Protein AF-0000000086881792 (afdb_homodimer)

Radius of gyration: 45.29 Å; Cα contacts (8 Å, |Δi|>4): 1670; chains: 2; bounding box: 76×144×84 Å

InterPro domains:
  IPR001932 PPM-type phosphatase-like domain [PF07228] (277-464)
  IPR001932 PPM-type phosphatase-like domain [SM00331] (250-465)
  IPR029016 GAF-like domain superfamily [G3DSA:3.30.450.40] (62-220)
  IPR036457 PPM-type phosphatase-like domain superfamily [G3DSA:3.60.40.10] (222-465)
  IPR052016 Bacterial Sigma Factor Regulator [PTHR43156] (62-464)

Nearest PDB structures (foldseek):
  3f79-assembly2_C  TM=8.099E-01  e=3.077E-14  Pseudomonas aeruginosa
  3pu9-assembly1_B  TM=8.564E-01  e=1.547E-12  Sphaerobacter thermophilus DSM 20745
  5ucg-assembly1_B  TM=5.674E-01  e=1.328E-13  Bacillus subtilis subsp. subtilis str. 168
  5ucg-assembly1_A  TM=5.560E-01  e=3.759E-12  Bacillus subtilis subsp. subtilis str. 168
  5ucg-assembly2_E-2  TM=5.304E-01  e=4.633E-12  Bacillus subtilis subsp. subtilis str. 168

Sequence (932 aa):
MINIIDIYLKLNNILNIFKDDIKNISNEEISNRINTLIDNYIVEMNNYKSQIEETTMILQAQFEEISRTYEELTTILDISKLIFSVKDPRLTIDKIVNRLKDIVDFENVVIGEFNNSTLDLSFKPLFLELTTTGFETIPNLINYFYKEKNFKTILSETDPLNKSEKSILLIPIKSDVKIWGFVLLYGKKDNSFFLASDKKIMESVTEQLSFGFDTMDYLNDRIKQEKISNQLKFAKQIQESLLPHEIPKLKKIESSAFYRSAFDVGGDYYDLIKLDEDRLFGILADVSGKGVPAALIMSSVKAVLKSRIEKSESIEELAIYLNHYLSQNIPDDTFVTAIFILLNSKEKSVKIINAGHNNTPIFIDGEYKISKASGLPLGIIEENPLIVENYNYKDSFLFVTYTDGITEARNGAGDEFEYERLEKLIKQKTQENMDVIVKSIIEAVDDFVKEAPQHDDTTLLAIKSYMINIIDIYLKLNNILNIFKDDIKNISNEEISNRINTLIDNYIVEMNNYKSQIEETTMILQAQFEEISRTYEELTTILDISKLIFSVKDPRLTIDKIVNRLKDIVDFENVVIGEFNNSTLDLSFKPLFLELTTTGFETIPNLINYFYKEKNFKTILSETDPLNKSEKSILLIPIKSDVKIWGFVLLYGKKDNSFFLASDKKIMESVTEQLSFGFDTMDYLNDRIKQEKISNQLKFAKQIQESLLPHEIPKLKKIESSAFYRSAFDVGGDYYDLIKLDEDRLFGILADVSGKGVPAALIMSSVKAVLKSRIEKSESIEELAIYLNHYLSQNIPDDTFVTAIFILLNSKEKSVKIINAGHNNTPIFIDGEYKISKASGLPLGIIEENPLIVENYNYKDSFLFVTYTDGITEARNGAGDEFEYERLEKLIKQKTQENMDVIVKSIIEAVDDFVKEAPQHDDTTLLAIKSY

Secondary structure (DSSP, 8-state):
---HHHHHHHHHHHH----S-GGG--HHHHHHHHHHHHHHHHHHHHHHHHHHHHHHHHHHHHHHHHHHHHHHHHHHHHHHHHHHHSS-GGGGHHHHHHHHTTTS--SEEEEEEE-SSSSSS-EEEEEEE-SSS-TTHHHHHHHHHHHTS----EEESSBTTTTB-S-EEEEEEE-SS-EEEEEEEE--TTS----HHHHHHHHHHHHHHHHHHHHHHHHHHHHHHHHHHHHHHHHHHHHHHHS-SS---BTTEEEEEEEE-SSSS-SEEEEEEE-SSSEEEEEEEEESS-HHHHHHHHHHHHHHHHHHHTT-S-HHHHHHHHHHHHHHHS-TT--EEEEEEEEETTTTEEEEEEEBPPPEEEEETTEEEEE---SPPBTSSSS---PEEEEE-SS-EEEEEE-HHHHT-B-TTS-B-HHHHHHHHHHHTTTS-HHHHHHHHHHHHHHHHTTSPP-S-EEEEEEEE-/---HHHHHHHHHHHH----S-GGG--HHHHHHHHHHHHHHHHHHHHHHHHHHHHHHHHHHHHHHHHHHHHHHHHHHHHHHHHHHHSS-GGGGHHHHHHHHTTTS--SEEEEEEE-SSSSSS-EEEEEEE-SSS-TTHHHHHHHHHHHTS----EEESSBTTTTB-S-EEEEEEE-SS-EEEEEEEE--TTS----HHHHHHHHHHHHHHHHHHHHHHHHHHHHHHHHHHHHHHHHHHHHHHHS-SS---BTTEEEEEEEE-SSSS-SEEEEEEE-SSSEEEEEEEEESS-HHHHHHHHHHHHHHHHHHHTT-S-HHHHHHHHHHHHHHHS-TT--EEEEEEEEETTTTEEEEEEEBPPPEEEEETTEEEEE---SPPBTS-SS---PEEEEE-SS-EEEEEE-HHHHT-B-TTS-B-HHHHHHHHHHHTTTS-HHHHHHHHHHHHHHHHTTSPP-S-EEEEEEEE-

Organism: NCBI:txid2108365

Solvent-accessible surface area (backbone atoms only — not comparable to full-atom values): 48988 Å² total; per-residue (Å²): 128,68,54,71,62,58,59,35,50,60,52,35,66,74,69,58,77,75,86,73,82,68,92,85,58,53,71,54,55,50,44,51,48,40,51,51,46,50,52,48,48,52,50,49,50,50,48,51,54,49,49,42,52,49,52,51,49,52,52,50,52,52,41,50,52,51,51,49,53,39,52,48,49,50,46,52,51,49,42,50,48,55,32,68,70,41,74,54,35,81,77,42,46,68,59,44,52,58,53,43,54,76,74,45,72,55,48,20,42,40,32,32,32,46,52,90,61,86,69,82,83,54,51,47,77,73,45,81,46,63,74,86,55,64,74,77,62,47,58,61,52,48,49,52,45,56,68,66,69,60,64,58,69,42,77,35,61,43,30,76,88,73,74,37,80,41,10,32,40,37,37,45,19,44,47,98,83,51,73,48,29,37,38,36,38,46,26,27,72,85,70,48,61,80,46,72,68,54,49,54,53,49,50,53,50,28,43,47,49,22,50,28,50,51,44,33,54,32,53,56,47,46,56,54,42,51,53,49,50,51,36,37,55,51,25,24,52,42,53,57,45,64,34,69,87,62,78,65,78,45,87,54,40,47,65,35,73,48,79,48,54,46,45,66,35,34,15,67,43,56,45,58,44,72,75,52,91,46,32,39,38,36,39,45,34,41,29,50,72,61,34,58,38,10,26,33,53,35,32,22,51,52,28,34,48,65,63,39,58,82,74,45,88,44,70,64,60,48,51,52,50,51,18,40,50,36,36,71,37,46,55,84,94,38,39,31,22,27,37,41,36,42,37,30,65,81,77,32,34,36,39,36,33,28,26,40,28,66,72,26,51,32,31,48,59,81,41,81,46,69,49,58,47,29,59,60,36,32,18,68,47,67,82,64,68,71,52,77,43,78,42,73,46,86,75,31,39,38,39,49,43,60,41,66,26,55,33,60,32,34,24,82,85,65,50,54,55,36,62,65,55,53,53,53,52,50,69,73,36,70,86,53,56,55,63,55,43,56,51,50,50,53,49,51,49,46,65,59,21,57,88,34,74,69,84,44,42,34,41,38,44,34,42,32,45,99,128,65,55,69,62,57,58,34,50,60,52,35,67,74,67,57,78,74,86,73,80,70,90,83,57,53,72,56,55,50,45,52,49,39,52,50,48,49,50,49,48,53,51,49,50,51,48,50,55,49,49,42,52,50,52,49,50,53,52,49,52,51,42,50,52,52,51,49,52,39,50,49,50,51,46,52,51,49,43,48,47,55,33,69,71,39,75,52,36,81,76,42,46,67,60,43,52,58,53,42,56,76,74,45,73,55,47,21,41,39,33,32,32,46,51,92,60,88,64,87,80,55,50,48,78,74,43,80,44,64,74,87,55,64,75,78,62,46,58,60,53,49,50,52,46,57,69,66,70,63,63,58,69,42,79,35,61,43,30,77,88,73,74,36,79,40,11,33,40,35,36,47,18,43,48,98,81,50,72,46,29,36,39,36,37,46,27,28,73,83,70,49,61,80,47,74,67,52,49,53,52,49,51,54,50,27,43,48,48,24,51,28,50,50,44,34,53,32,53,55,49,46,55,54,42,49,54,49,50,51,37,36,54,51,25,24,53,42,52,56,44,64,34,68,87,61,78,64,78,45,87,54,38,46,67,35,73,46,80,45,53,46,46,65,33,36,14,68,44,54,46,58,44,71,74,52,89,46,32,38,38,36,40,44,34,40,30,50,70,59,32,59,37,9,24,33,53,35,32,21,52,52,28,34,48,66,64,40,56,82,74,46,88,45,71,66,59,48,51,51,49,50,18,38,50,37,38,70,38,46,56,84,93,39,38,30,21,28,36,41,36,41,36,30,64,82,78,32,33,37,38,36,33,29,26,40,26,67,74,27,51,32,30,49,60,83,42,80,47,71,49,58,46,29,57,58,36,33,18,68,45,68,82,63,70,71,52,77,43,79,43,75,46,87,76,32,41,39,39,49,43,61,41,64,28,55,32,60,34,34,22,80,86,64,52,54,54,36,62,64,55,52,53,52,52,51,68,72,36,70,86,52,55,54,62,55,44,56,50,49,50,52,49,51,48,46,66,60,22,57,88,35,72,69,84,44,41,33,40,38,43,34,42,32,45,99

pLDDT: mean 85.56, std 9.57, range [39.5, 97.38]

Foldseek 3Di:
DPDLVVLLCVLCVVVVPDVDDCPPDDSVVSVVSSVVSVVVVVVVVVVVVVVVVVVVVVVVVVVVVVVLVVLLVVLLVVLLCCLPVDLASLVCVVVNVVSLCVNAFFQWKWWWWADPDPDDQRTHTSDTDHDPDDPVLVSQVVVVCVVVVPQAWDWDCADPRVRGRFTKTKHWLDDPVGTTTIMITTHGPVRGGDDPVSNVSVNSSSPSNSVSNVSSVVVVVVVVVVVVVVVLLVVLVVLVVLADPDADDAPQKDKDKDWDFLDSAFQWHWHWDDQDNFKIKIKIKHKPDTDDLSRVVSSVLSVLCVVCVNPDDDVVVSLLVSLQVLLPPDDQVIFMWMKMWMGGRVQQKIKIKTAQFDWKWKAAPNDIDIDDHDFHTRNNDNDTDIDIDMDHHDAKMKIKGKHCLLQQQQAPVGDGVHVVVLVVLCNVCVPPHNVCSVVSSVVVSCVRRPPPRRDGIIMMMMMMGD/DPDLVVLLCVLCVVVVPDVDDPPPDDSVVSVVSSVVSVVVVVVVVVVVVVVVVVVVVVVVVVVVVVVLVVLLVVLLVVLLCCLPVDLASLVCVVVNVVSLCVNAFFQWKWWWWADPDPDDQRTHTSDTDHDPDDPVLVSQVVVVCVVVVPQAWDWACADPRVRGRFTKTKHWLDDPVGTTTIMITTHGPVRGGDDPVSNVSVNSSSPSNSVSNVSSVVVVVVVVVVVVVVVLLVVLVVLVVLADPDADDAVQKDKDKDWDFLDSAFQWHWHWDDQDNFKIKIKIKHKPDTDDLSRVVSSVLSVLCVVCVNVDPDVVVSLLVSLQVLLPPDDQVIFMWMKMWMGGRVQQKIKIKTAQFDWKWKAAPNDIDTDDHDFHTRNNDNDTDIDIDMDHHDAKMKIKGKHCLLQQQQAPVGDGVHPVVLVVLCNVCVPPHNVCSVVVSVVVSCVRRPPPRRDGIIMMMMMMGD

Structure (mmCIF, N/CA/C/O backbone):
data_AF-0000000086881792-model_v1
#
loop_
_entity.id
_entity.type
_entity.pdbx_description
1 polymer 'PPM-type phosphatase domain-containing protein'
#
loop_
_atom_site.group_PDB
_atom_site.id
_atom_site.type_symbol
_atom_site.label_atom_id
_atom_site.label_alt_id
_atom_site.label_comp_id
_atom_site.label_asym_id
_atom_site.label_entity_id
_atom_site.label_seq_id
_atom_site.pdbx_PDB_ins_code
_atom_site.Cartn_x
_atom_site.Cartn_y
_atom_site.Cartn_z
_atom_site.occupancy
_atom_site.B_iso_or_equiv
_atom_site.auth_seq_id
_atom_site.auth_comp_id
_atom_site.auth_asym_id
_atom_site.auth_atom_id
_atom_site.pdbx_PDB_model_num
ATOM 1 N N . MET A 1 1 ? -6.863 101.75 39.375 1 39.81 1 MET A N 1
ATOM 2 C CA . MET A 1 1 ? -6.988 100.812 40.5 1 39.81 1 MET A CA 1
ATOM 3 C C . MET A 1 1 ? -7.465 99.5 40.031 1 39.81 1 MET A C 1
ATOM 5 O O . MET A 1 1 ? -8.633 99.312 39.656 1 39.81 1 MET A O 1
ATOM 9 N N . ILE A 1 2 ? -6.84 98.812 39.25 1 52.81 2 ILE A N 1
ATOM 10 C CA . ILE A 1 2 ? -7.16 97.625 38.531 1 52.81 2 ILE A CA 1
ATOM 11 C C . ILE A 1 2 ? -7.77 96.562 39.5 1 52.81 2 ILE A C 1
ATOM 13 O O . ILE A 1 2 ? -7.188 96.312 40.562 1 52.81 2 ILE A O 1
ATOM 17 N N . ASN A 1 3 ? -9.117 96.125 39.344 1 68.88 3 ASN A N 1
ATOM 18 C CA . ASN A 1 3 ? -10.148 95.812 40.312 1 68.88 3 ASN A CA 1
ATOM 19 C C . ASN A 1 3 ? -10.078 94.375 40.75 1 68.88 3 ASN A C 1
ATOM 21 O O . ASN A 1 3 ? -10.156 93.438 39.906 1 68.88 3 ASN A O 1
ATOM 25 N N . ILE A 1 4 ? -9.336 94 41.781 1 74.56 4 ILE A N 1
ATOM 26 C CA . ILE A 1 4 ? -9.297 92.75 42.5 1 74.56 4 ILE A CA 1
ATOM 27 C C . ILE A 1 4 ? -10.594 92 42.25 1 74.56 4 ILE A C 1
ATOM 29 O O . ILE A 1 4 ? -10.586 90.75 42.188 1 74.56 4 ILE A O 1
ATOM 33 N N . ILE A 1 5 ? -11.469 92.812 41.875 1 78.31 5 ILE A N 1
ATOM 34 C CA . ILE A 1 5 ? -12.781 92.188 41.625 1 78.31 5 ILE A CA 1
ATOM 35 C C . ILE A 1 5 ? -12.805 91.5 40.281 1 78.31 5 ILE A C 1
ATOM 37 O O . ILE A 1 5 ? -13.383 90.438 40.125 1 78.31 5 ILE A O 1
ATOM 41 N N . ASP A 1 6 ? -12.062 92 39.312 1 77.94 6 ASP A N 1
ATOM 42 C CA . ASP A 1 6 ? -12.023 91.438 37.969 1 77.94 6 ASP A CA 1
ATOM 43 C C . ASP A 1 6 ? -11.242 90.125 37.969 1 77.94 6 ASP A C 1
ATOM 45 O O . ASP A 1 6 ? -11.641 89.188 37.281 1 77.94 6 ASP A O 1
ATOM 49 N N . ILE A 1 7 ? -10.211 90.125 38.719 1 76.19 7 ILE A N 1
ATOM 50 C CA . ILE A 1 7 ? -9.383 88.875 38.812 1 76.19 7 ILE A CA 1
ATOM 51 C C . ILE A 1 7 ? -10.172 87.812 39.5 1 76.19 7 ILE A C 1
ATOM 53 O O . ILE A 1 7 ? -10.141 86.625 39.062 1 76.19 7 ILE A O 1
ATOM 57 N N . TYR A 1 8 ? -10.844 88.125 40.469 1 79.69 8 TYR A N 1
ATOM 58 C CA . TYR A 1 8 ? -11.68 87.188 41.188 1 79.69 8 TYR A CA 1
ATOM 59 C C . TYR A 1 8 ? -12.75 86.562 40.312 1 79.69 8 TYR A C 1
ATOM 61 O O . TYR A 1 8 ? -12.938 85.375 40.281 1 79.69 8 TYR A O 1
ATOM 69 N N . LEU A 1 9 ? -13.305 87.375 39.5 1 80.25 9 LEU A N 1
ATOM 70 C CA . LEU A 1 9 ? -14.391 86.938 38.656 1 80.25 9 LEU A CA 1
ATOM 71 C C . LEU A 1 9 ? -13.859 86 37.562 1 80.25 9 LEU A C 1
ATOM 73 O O . LEU A 1 9 ? -14.484 85 37.25 1 80.25 9 LEU A O 1
ATOM 77 N N . LYS A 1 10 ? -12.727 86.312 37.125 1 77.94 10 LYS A N 1
ATOM 78 C CA . LYS A 1 10 ? -12.117 85.5 36.062 1 77.94 10 LYS A CA 1
ATOM 79 C C . LYS A 1 10 ? -11.75 84.125 36.594 1 77.94 10 LYS A C 1
ATOM 81 O O . LYS A 1 10 ? -11.992 83.125 35.938 1 77.94 10 LYS A O 1
ATOM 86 N N . LEU A 1 11 ? -11.25 84.062 37.781 1 77.56 11 LEU A N 1
ATOM 87 C CA . LEU A 1 11 ? -10.82 82.812 38.375 1 77.56 11 LEU A CA 1
ATOM 88 C C . LEU A 1 11 ? -12.023 82 38.812 1 77.56 11 LEU A C 1
ATOM 90 O O . LEU A 1 11 ? -12.039 80.812 38.625 1 77.56 11 LEU A O 1
ATOM 94 N N . ASN A 1 12 ? -12.945 82.75 39.312 1 79.38 12 ASN A N 1
ATOM 95 C CA . ASN A 1 12 ? -14.094 82.062 39.875 1 79.38 12 ASN A CA 1
ATOM 96 C C . ASN A 1 12 ? -15.031 81.562 38.75 1 79.38 12 ASN A C 1
ATOM 98 O O . ASN A 1 12 ? -15.797 80.625 38.969 1 79.38 12 ASN A O 1
ATOM 102 N N . ASN A 1 13 ? -14.93 82.062 37.625 1 77.31 13 ASN A N 1
ATOM 103 C CA . ASN A 1 13 ? -15.758 81.625 36.531 1 77.31 13 ASN A CA 1
ATOM 104 C C . ASN A 1 13 ? -15.367 80.25 36.031 1 77.31 13 ASN A C 1
ATOM 106 O O . ASN A 1 13 ? -16.219 79.5 35.594 1 77.31 13 ASN A O 1
ATOM 110 N N . ILE A 1 14 ? -14.156 80 36.344 1 70.81 14 ILE A N 1
ATOM 111 C CA . ILE A 1 14 ? -13.656 78.688 35.812 1 70.81 14 ILE A CA 1
ATOM 112 C C . ILE A 1 14 ? -13.875 77.625 36.844 1 70.81 14 ILE A C 1
ATOM 114 O O . ILE A 1 14 ? -14.352 76.5 36.5 1 70.81 14 ILE A O 1
ATOM 118 N N . LEU A 1 15 ? -13.617 78 38.125 1 69.19 15 LEU A N 1
ATOM 119 C CA . LEU A 1 15 ? -13.68 77 39.188 1 69.19 15 LEU A CA 1
ATOM 120 C C . LEU A 1 15 ? -15.047 77 39.844 1 69.19 15 LEU A C 1
ATOM 122 O O . LEU A 1 15 ? -15.453 75.938 40.438 1 69.19 15 LEU A O 1
ATOM 126 N N . ASN A 1 16 ? -15.805 78.125 39.719 1 70.81 16 ASN A N 1
ATOM 127 C CA . ASN A 1 16 ? -17.141 78.312 40.25 1 70.81 16 ASN A CA 1
ATOM 128 C C . ASN A 1 16 ? -17.234 77.875 41.719 1 70.81 16 ASN A C 1
ATOM 130 O O . ASN A 1 16 ? -18.156 77.125 42.062 1 70.81 16 ASN A O 1
ATOM 134 N N . ILE A 1 17 ? -16.266 78.125 42.531 1 72.38 17 ILE A N 1
ATOM 135 C CA . ILE A 1 17 ? -16.203 77.688 43.938 1 72.38 17 ILE A CA 1
ATOM 136 C C . ILE A 1 17 ? -17.094 78.625 44.812 1 72.38 17 ILE A C 1
ATOM 138 O O . ILE A 1 17 ? -17.844 78.125 45.625 1 72.38 17 ILE A O 1
ATOM 142 N N . PHE A 1 18 ? -17 80 44.562 1 74.81 18 PHE A N 1
ATOM 143 C CA . PHE A 1 18 ? -17.766 80.938 45.344 1 74.81 18 PHE A CA 1
ATOM 144 C C . PHE A 1 18 ? -19.016 81.375 44.625 1 74.81 18 PHE A C 1
ATOM 146 O O . PHE A 1 18 ? -18.906 81.938 43.531 1 74.81 18 PHE A O 1
ATOM 153 N N . LYS A 1 19 ? -20.281 81.062 45.031 1 75.25 19 LYS A N 1
ATOM 154 C CA . LYS A 1 19 ? -21.547 81.312 44.375 1 75.25 19 LYS A CA 1
ATOM 155 C C . LYS A 1 19 ? -22.188 82.562 44.906 1 75.25 19 LYS A C 1
ATOM 157 O O . LYS A 1 19 ? -23.219 83.062 44.375 1 75.25 19 LYS A O 1
ATOM 162 N N . ASP A 1 20 ? -21.531 83.25 45.875 1 69.44 20 ASP A N 1
ATOM 163 C CA . ASP A 1 20 ? -22.219 84.375 46.531 1 69.44 20 ASP A CA 1
ATOM 164 C C . ASP A 1 20 ? -21.984 85.688 45.75 1 69.44 20 ASP A C 1
ATOM 166 O O . ASP A 1 20 ? -21.047 85.75 44.969 1 69.44 20 ASP A O 1
ATOM 170 N N . ASP A 1 21 ? -22.859 86.688 45.844 1 69.69 21 ASP A N 1
ATOM 171 C CA . ASP A 1 21 ? -22.828 88 45.25 1 69.69 21 ASP A CA 1
ATOM 172 C C . ASP A 1 21 ? -21.719 88.875 45.844 1 69.69 21 ASP A C 1
ATOM 174 O O . ASP A 1 21 ? -21.516 88.875 47.062 1 69.69 21 ASP A O 1
ATOM 178 N N . ILE A 1 22 ? -20.812 89.688 45.156 1 70.56 22 ILE A N 1
ATOM 179 C CA . ILE A 1 22 ? -19.594 90.438 45.5 1 70.56 22 ILE A CA 1
ATOM 180 C C . ILE A 1 22 ? -19.969 91.75 46.125 1 70.56 22 ILE A C 1
ATOM 182 O O . ILE A 1 22 ? -19.125 92.438 46.688 1 70.56 22 ILE A O 1
ATOM 186 N N . LYS A 1 23 ? -21.156 92.312 46.031 1 73.25 23 LYS A N 1
ATOM 187 C CA . LYS A 1 23 ? -21.531 93.688 46.344 1 73.25 23 LYS A CA 1
ATOM 188 C C . LYS A 1 23 ? -21.188 94 47.781 1 73.25 23 LYS A C 1
ATOM 190 O O . LYS A 1 23 ? -20.844 95.125 48.094 1 73.25 23 LYS A O 1
ATOM 195 N N . ASN A 1 24 ? -21.125 93 48.75 1 71.06 24 ASN A N 1
ATOM 196 C CA . ASN A 1 24 ? -20.953 93.312 50.156 1 71.06 24 ASN A CA 1
ATOM 197 C C . ASN A 1 24 ? -19.703 92.625 50.719 1 71.06 24 ASN A C 1
ATOM 199 O O . ASN A 1 24 ? -19.625 92.438 51.938 1 71.06 24 ASN A O 1
ATOM 203 N N . ILE A 1 25 ? -18.641 92.438 49.906 1 74.19 25 ILE A N 1
ATOM 204 C CA . ILE A 1 25 ? -17.516 91.688 50.438 1 74.19 25 ILE A CA 1
ATOM 205 C C . ILE A 1 25 ? -16.281 92.625 50.5 1 74.19 25 ILE A C 1
ATOM 207 O O . ILE A 1 25 ? -16.031 93.375 49.594 1 74.19 25 ILE A O 1
ATOM 211 N N . SER A 1 26 ? -15.656 92.688 51.594 1 78.44 26 SER A N 1
ATOM 212 C CA . SER A 1 26 ? -14.477 93.5 51.812 1 78.44 26 SER A CA 1
ATOM 213 C C . SER A 1 26 ? -13.336 93.125 50.875 1 78.44 26 SER A C 1
ATOM 215 O O . SER A 1 26 ? -13.297 91.938 50.406 1 78.44 26 SER A O 1
ATOM 217 N N . ASN A 1 27 ? -12.539 94 50.5 1 75.44 27 ASN A N 1
ATOM 218 C CA . ASN A 1 27 ? -11.391 93.75 49.625 1 75.44 27 ASN A CA 1
ATOM 219 C C . ASN A 1 27 ? -10.484 92.688 50.219 1 75.44 27 ASN A C 1
ATOM 221 O O . ASN A 1 27 ? -9.875 91.875 49.469 1 75.44 27 ASN A O 1
ATOM 225 N N . GLU A 1 28 ? -10.523 92.562 51.5 1 77.69 28 GLU A N 1
ATOM 226 C CA . GLU A 1 28 ? -9.727 91.562 52.188 1 77.69 28 GLU A CA 1
ATOM 227 C C . GLU A 1 28 ? -10.305 90.188 51.938 1 77.69 28 GLU A C 1
ATOM 229 O O . GLU A 1 28 ? -9.562 89.188 51.688 1 77.69 28 GLU A O 1
ATOM 234 N N . GLU A 1 29 ? -11.516 90.125 51.938 1 82.94 29 GLU A N 1
ATOM 235 C CA . GLU A 1 29 ? -12.18 88.812 51.719 1 82.94 29 GLU A CA 1
ATOM 236 C C . GLU A 1 29 ? -12.062 88.375 50.281 1 82.94 29 GLU A C 1
ATOM 238 O O . GLU A 1 29 ? -11.883 87.188 50 1 82.94 29 GLU A O 1
ATOM 243 N N . ILE A 1 30 ? -12.078 89.25 49.438 1 80.12 30 ILE A N 1
ATOM 244 C CA . ILE A 1 30 ? -11.945 89 48 1 80.12 30 ILE A CA 1
ATOM 245 C C . ILE A 1 30 ? -10.547 88.438 47.719 1 80.12 30 ILE A C 1
ATOM 247 O O . ILE A 1 30 ? -10.383 87.5 46.938 1 80.12 30 ILE A O 1
ATOM 251 N N . SER A 1 31 ? -9.602 89.062 48.344 1 76.94 31 SER A N 1
ATOM 252 C CA . SER A 1 31 ? -8.227 88.562 48.188 1 76.94 31 SER A CA 1
ATOM 253 C C . SER A 1 31 ? -8.055 87.188 48.688 1 76.94 31 SER A C 1
ATOM 255 O O . SER A 1 31 ? -7.371 86.375 48.062 1 76.94 31 SER A O 1
ATOM 257 N N . ASN A 1 32 ? -8.742 86.875 49.719 1 81.88 32 ASN A N 1
ATOM 258 C CA . ASN A 1 32 ? -8.68 85.5 50.281 1 81.88 32 ASN A CA 1
ATOM 259 C C . ASN A 1 32 ? -9.352 84.5 49.375 1 81.88 32 ASN A C 1
ATOM 261 O O . ASN A 1 32 ? -8.852 83.375 49.188 1 81.88 32 ASN A O 1
ATOM 265 N N . ARG A 1 33 ? -10.312 84.875 48.75 1 82.06 33 ARG A N 1
ATOM 266 C CA . ARG A 1 33 ? -11.031 84 47.844 1 82.06 33 ARG A CA 1
ATOM 267 C C . ARG A 1 33 ? -10.211 83.75 46.594 1 82.06 33 ARG A C 1
ATOM 269 O O . ARG A 1 33 ? -10.211 82.625 46.062 1 82.06 33 ARG A O 1
ATOM 276 N N . ILE A 1 34 ? -9.586 84.75 46.156 1 78.06 34 ILE A N 1
ATOM 277 C CA . ILE A 1 34 ? -8.742 84.625 45 1 78.06 34 ILE A CA 1
ATOM 278 C C . ILE A 1 34 ? -7.625 83.625 45.281 1 78.06 34 ILE A C 1
ATOM 280 O O . ILE A 1 34 ? -7.336 82.75 44.469 1 78.06 34 ILE A O 1
ATOM 284 N N . ASN A 1 35 ? -7.086 83.688 46.406 1 79.31 35 ASN A N 1
ATOM 285 C CA . ASN A 1 35 ? -6.035 82.812 46.812 1 79.31 35 ASN A CA 1
ATOM 286 C C . ASN A 1 35 ? -6.543 81.375 46.875 1 79.31 35 ASN A C 1
ATOM 288 O O . ASN A 1 35 ? -5.863 80.438 46.438 1 79.31 35 ASN A O 1
ATOM 292 N N . THR A 1 36 ? -7.672 81.25 47.375 1 82.94 36 THR A N 1
ATOM 293 C CA . THR A 1 36 ? -8.281 79.938 47.438 1 82.94 36 THR A CA 1
ATOM 294 C C . THR A 1 36 ? -8.547 79.375 46.062 1 82.94 36 THR A C 1
ATOM 296 O O . THR A 1 36 ? -8.305 78.188 45.812 1 82.94 36 THR A O 1
ATOM 299 N N . LEU A 1 37 ? -8.977 80.188 45.25 1 79.56 37 LEU A N 1
ATOM 300 C CA . LEU A 1 37 ? -9.273 79.75 43.875 1 79.56 37 LEU A CA 1
ATOM 301 C C . LEU A 1 37 ? -8 79.375 43.125 1 79.56 37 LEU A C 1
ATOM 303 O O . LEU A 1 37 ? -7.988 78.375 42.438 1 79.5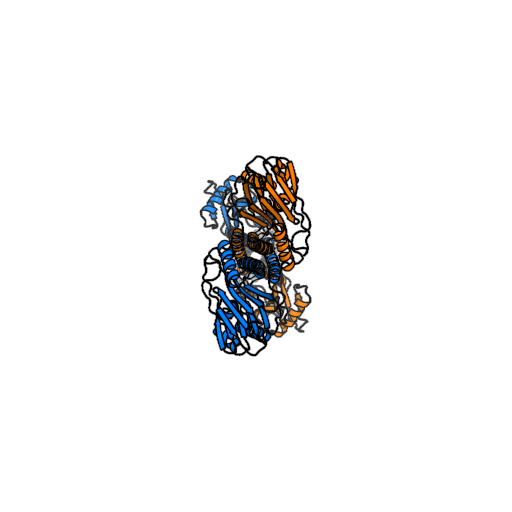6 37 LEU A O 1
ATOM 307 N N . ILE A 1 38 ? -7.027 80.125 43.375 1 76.19 38 ILE A N 1
ATOM 308 C CA . ILE A 1 38 ? -5.75 79.812 42.719 1 76.19 38 ILE A CA 1
ATOM 309 C C . ILE A 1 38 ? -5.23 78.5 43.219 1 76.19 38 ILE A C 1
ATOM 311 O O . ILE A 1 38 ? -4.766 77.625 42.438 1 76.19 38 ILE A O 1
ATOM 315 N N . ASP A 1 39 ? -5.371 78.312 44.469 1 81.12 39 ASP A N 1
ATOM 316 C CA . ASP A 1 39 ? -4.926 77.062 45.031 1 81.12 39 ASP A CA 1
ATOM 317 C C . ASP A 1 39 ? -5.699 75.875 44.469 1 81.12 39 ASP A C 1
ATOM 319 O O . ASP A 1 39 ? -5.113 74.875 44.125 1 81.12 39 ASP A O 1
ATOM 323 N N . ASN A 1 40 ? -6.875 76.062 44.25 1 80.19 40 ASN A N 1
ATOM 324 C CA . ASN A 1 40 ? -7.707 75 43.719 1 80.19 40 ASN A CA 1
ATOM 325 C C . ASN A 1 40 ? -7.367 74.75 42.25 1 80.19 40 ASN A C 1
ATOM 327 O O . ASN A 1 40 ? -7.367 73.562 41.844 1 80.19 40 ASN A O 1
ATOM 331 N N . TYR A 1 41 ? -7.066 75.75 41.594 1 74.56 41 TYR A N 1
ATOM 332 C CA . TYR A 1 41 ? -6.684 75.625 40.219 1 74.56 41 TYR A CA 1
ATOM 333 C C . TYR A 1 41 ? -5.383 74.812 40.094 1 74.56 41 TYR A C 1
ATOM 335 O O . TYR A 1 41 ? -5.258 73.938 39.219 1 74.56 41 TYR A O 1
ATOM 343 N N . ILE A 1 42 ? -4.586 75.188 40.969 1 74.69 42 ILE A N 1
ATOM 344 C CA . ILE A 1 42 ? -3.291 74.562 40.938 1 74.69 42 ILE A CA 1
ATOM 345 C C . ILE A 1 42 ? -3.469 73.062 41.281 1 74.69 42 ILE A C 1
ATOM 347 O O . ILE A 1 42 ? -2.881 72.188 40.625 1 74.69 42 ILE A O 1
ATOM 351 N N . VAL A 1 43 ? -4.324 72.812 42.156 1 81.06 43 VAL A N 1
ATOM 352 C CA . VAL A 1 43 ? -4.566 71.438 42.594 1 81.06 43 VAL A CA 1
ATOM 353 C C . VAL A 1 43 ? -5.227 70.688 41.469 1 81.06 43 VAL A C 1
ATOM 355 O O . VAL A 1 43 ? -4.836 69.562 41.156 1 81.06 43 VAL A O 1
ATOM 358 N N . GLU A 1 44 ? -6.141 71.25 40.812 1 75.62 44 GLU A N 1
ATOM 359 C CA . GLU A 1 44 ? -6.859 70.562 39.719 1 75.62 44 GLU A CA 1
ATOM 360 C C . GLU A 1 44 ? -5.941 70.312 38.531 1 75.62 44 GLU A C 1
ATOM 362 O O . GLU A 1 44 ? -6.012 69.25 37.938 1 75.62 44 GLU A O 1
ATOM 367 N N . MET A 1 45 ? -5.176 71.312 38.312 1 74.31 45 MET A N 1
ATOM 368 C CA . MET A 1 45 ? -4.219 71.125 37.219 1 74.31 45 MET A CA 1
ATOM 369 C C . MET A 1 45 ? -3.254 70 37.5 1 74.31 45 MET A C 1
ATOM 371 O O . MET A 1 45 ? -2.969 69.188 36.594 1 74.31 45 MET A O 1
ATOM 375 N N . ASN A 1 46 ? -2.914 69.938 38.719 1 76.25 46 ASN A N 1
ATOM 376 C CA . ASN A 1 46 ? -1.998 68.875 39.094 1 76.25 46 ASN A CA 1
ATOM 377 C C . ASN A 1 46 ? -2.682 67.5 39.062 1 76.25 46 ASN A C 1
ATOM 379 O O . ASN A 1 46 ? -2.062 66.5 38.688 1 76.25 46 ASN A O 1
ATOM 383 N N . ASN A 1 47 ? -3.928 67.5 39.344 1 80 47 ASN A N 1
ATOM 384 C CA . ASN A 1 47 ? -4.688 66.312 39.281 1 80 47 ASN A CA 1
ATOM 385 C C . ASN A 1 47 ? -4.836 65.812 37.844 1 80 47 ASN A C 1
ATOM 387 O O . ASN A 1 47 ? -4.699 64.625 37.562 1 80 47 ASN A O 1
ATOM 391 N N . TYR A 1 48 ? -5.039 66.75 37 1 74.44 48 TYR A N 1
ATOM 392 C CA . TYR A 1 48 ? -5.176 66.375 35.594 1 74.44 48 TYR A CA 1
ATOM 393 C C . TYR A 1 48 ? -3.861 65.812 35.062 1 74.44 48 TYR A C 1
ATOM 395 O O . TYR A 1 48 ? -3.848 64.875 34.312 1 74.44 48 TYR A O 1
ATOM 403 N N . LYS A 1 49 ? -2.883 66.438 35.469 1 74.44 49 LYS A N 1
ATOM 404 C CA . LYS A 1 49 ? -1.562 66 35.031 1 74.44 49 LYS A CA 1
ATOM 405 C C . LYS A 1 49 ? -1.267 64.562 35.5 1 74.44 49 LYS A C 1
ATOM 407 O O . LYS A 1 49 ? -0.808 63.75 34.719 1 74.44 49 LYS A O 1
ATOM 412 N N . SER A 1 50 ? -1.701 64.375 36.688 1 80.94 50 SER A N 1
ATOM 413 C CA . SER A 1 50 ? -1.438 63.062 37.25 1 80.94 50 SER A CA 1
ATOM 414 C C . SER A 1 50 ? -2.305 61.969 36.625 1 80.94 50 SER A C 1
ATOM 416 O O . SER A 1 50 ? -1.832 60.875 36.344 1 80.94 50 SER A O 1
ATOM 418 N N . GLN A 1 51 ? -3.504 62.281 36.344 1 78.38 51 GLN A N 1
ATOM 419 C CA . GLN A 1 51 ? -4.43 61.312 35.75 1 78.38 51 GLN A CA 1
ATOM 420 C C . GLN A 1 51 ? -4.016 60.969 34.344 1 78.38 51 GLN A C 1
ATOM 422 O O . GLN A 1 51 ? -4.129 59.812 33.906 1 78.38 51 GLN A O 1
ATOM 427 N N . ILE A 1 52 ? -3.584 61.938 33.688 1 75.81 52 ILE A N 1
ATOM 428 C CA . ILE A 1 52 ? -3.131 61.719 32.312 1 75.81 52 ILE A CA 1
ATOM 429 C C . ILE A 1 52 ? -1.944 60.75 32.344 1 75.81 52 ILE A C 1
ATOM 431 O O . ILE A 1 52 ? -1.893 59.812 31.531 1 75.81 52 ILE A O 1
ATOM 435 N N . GLU A 1 53 ? -1.123 61.031 33.25 1 75.62 53 GLU A N 1
ATOM 436 C CA . GLU A 1 53 ? 0.071 60.188 33.312 1 75.62 53 GLU A CA 1
ATOM 437 C C . GLU A 1 53 ? -0.287 58.75 33.688 1 75.62 53 GLU A C 1
ATOM 439 O O . GLU A 1 53 ? 0.229 57.812 33.094 1 75.62 53 GLU A O 1
ATOM 444 N N . GLU A 1 54 ? -1.236 58.656 34.562 1 79.62 54 GLU A N 1
ATOM 445 C CA . GLU A 1 54 ? -1.628 57.344 35 1 79.62 54 GLU A CA 1
ATOM 446 C C . GLU A 1 54 ? -2.348 56.562 33.906 1 79.62 54 GLU A C 1
ATOM 448 O O . GLU A 1 54 ? -2.051 55.375 33.688 1 79.62 54 GLU A O 1
ATOM 453 N N . THR A 1 55 ? -3.244 57.219 33.344 1 77.12 55 THR A N 1
ATOM 454 C CA . THR A 1 55 ? -4.012 56.562 32.312 1 77.12 55 THR A CA 1
ATOM 455 C C . THR A 1 55 ? -3.111 56.219 31.125 1 77.12 55 THR A C 1
ATOM 457 O O . THR A 1 55 ? -3.248 55.125 30.547 1 77.12 55 THR A O 1
ATOM 460 N N . THR A 1 56 ? -2.236 57.031 30.812 1 76.81 56 THR A N 1
ATOM 461 C CA . THR A 1 56 ? -1.298 56.781 29.719 1 76.81 56 THR A CA 1
ATOM 462 C C . THR A 1 56 ? -0.412 55.562 30.047 1 76.81 56 THR A C 1
ATOM 464 O O . THR A 1 56 ? -0.158 54.719 29.188 1 76.81 56 THR A O 1
ATOM 467 N N . MET A 1 57 ? -0.096 55.5 31.297 1 79.94 57 MET A N 1
ATOM 468 C CA . MET A 1 57 ? 0.759 54.375 31.734 1 79.94 57 MET A CA 1
ATOM 469 C C . MET A 1 57 ? 0.019 53.062 31.641 1 79.94 57 MET A C 1
ATOM 471 O O . MET A 1 57 ? 0.583 52.062 31.188 1 79.94 57 MET A O 1
ATOM 475 N N . ILE A 1 58 ? -1.211 53.062 32.031 1 79.56 58 ILE A N 1
ATOM 476 C CA . ILE A 1 58 ? -2.014 51.844 32.031 1 79.56 58 ILE A CA 1
ATOM 477 C C . ILE A 1 58 ? -2.248 51.406 30.578 1 79.56 58 ILE A C 1
ATOM 479 O O . ILE A 1 58 ? -2.08 50.219 30.266 1 79.56 58 ILE A O 1
ATOM 483 N N . LEU A 1 59 ? -2.555 52.344 29.766 1 79.12 59 LEU A N 1
ATOM 484 C CA . LEU A 1 59 ? -2.83 52.031 28.375 1 79.12 59 LEU A CA 1
ATOM 485 C C . LEU A 1 59 ? -1.569 51.531 27.672 1 79.12 59 LEU A C 1
ATOM 487 O O . LEU A 1 59 ? -1.628 50.625 26.844 1 79.12 59 LEU A O 1
ATOM 491 N N . GLN A 1 60 ? -0.483 52.125 28.031 1 77.56 60 GLN A N 1
ATOM 492 C CA . GLN A 1 60 ? 0.783 51.719 27.422 1 77.56 60 GLN A CA 1
ATOM 493 C C . GLN A 1 60 ? 1.167 50.312 27.859 1 77.56 60 GLN A C 1
ATOM 495 O O . GLN A 1 60 ? 1.646 49.5 27.047 1 77.56 60 GLN A O 1
ATOM 500 N N . ALA A 1 61 ? 0.935 50 29.094 1 80.38 61 ALA A N 1
ATOM 501 C CA . ALA A 1 61 ? 1.229 48.656 29.609 1 80.38 61 ALA A CA 1
ATOM 502 C C . ALA A 1 61 ? 0.359 47.594 28.922 1 80.38 61 ALA A C 1
ATOM 504 O O . ALA A 1 61 ? 0.847 46.531 28.547 1 80.38 61 ALA A O 1
ATOM 505 N N . GLN A 1 62 ? -0.868 47.906 28.844 1 77.62 62 GLN A N 1
ATOM 506 C CA . GLN A 1 62 ? -1.791 46.969 28.188 1 77.62 62 GLN A CA 1
ATOM 507 C C . GLN A 1 62 ? -1.432 46.812 26.719 1 77.62 62 GLN A C 1
ATOM 509 O O . GLN A 1 62 ? -1.491 45.688 26.188 1 77.62 62 GLN A O 1
ATOM 514 N N . PHE A 1 63 ? -1.084 47.906 26.125 1 75 63 PHE A N 1
ATOM 515 C CA . PHE A 1 63 ? -0.671 47.875 24.734 1 75 63 PHE A CA 1
ATOM 516 C C . PHE A 1 63 ? 0.554 47 24.547 1 75 63 PHE A C 1
ATOM 518 O O . PHE A 1 63 ? 0.621 46.188 23.609 1 75 63 PHE A O 1
ATOM 525 N N . GLU A 1 64 ? 1.441 47.094 25.422 1 77.06 64 GLU A N 1
ATOM 526 C CA . GLU A 1 64 ? 2.662 46.281 25.344 1 77.06 64 GLU A CA 1
ATOM 527 C C . GLU A 1 64 ? 2.357 44.781 25.5 1 77.06 64 GLU A C 1
ATOM 529 O O . GLU A 1 64 ? 2.924 43.969 24.797 1 77.06 64 GLU A O 1
ATOM 534 N N . GLU A 1 65 ? 1.493 44.5 26.391 1 78.75 65 GLU A N 1
ATOM 535 C CA . GLU A 1 65 ? 1.122 43.125 26.625 1 78.75 65 GLU A CA 1
ATOM 536 C C . GLU A 1 65 ? 0.427 42.5 25.406 1 78.75 65 GLU A C 1
ATOM 538 O O . GLU A 1 65 ? 0.74 41.406 24.984 1 78.75 65 GLU A O 1
ATOM 543 N N . ILE A 1 66 ? -0.45 43.25 24.875 1 76.88 66 ILE A N 1
ATOM 544 C CA . ILE A 1 66 ? -1.195 42.781 23.719 1 76.88 66 ILE A CA 1
ATOM 545 C C . ILE A 1 66 ? -0.256 42.656 22.531 1 76.88 66 ILE A C 1
ATOM 547 O O . ILE A 1 66 ? -0.366 41.719 21.75 1 76.88 66 ILE A O 1
ATOM 551 N N . SER A 1 67 ? 0.618 43.625 22.375 1 75.44 67 SER A N 1
ATOM 552 C CA . SER A 1 67 ? 1.588 43.594 21.281 1 75.44 67 SER A CA 1
ATOM 553 C C . SER A 1 67 ? 2.479 42.375 21.375 1 75.44 67 SER A C 1
ATOM 555 O O . SER A 1 67 ? 2.781 41.719 20.359 1 75.44 67 SER A O 1
ATOM 557 N N . ARG A 1 68 ? 2.824 42 22.562 1 76.81 68 ARG A N 1
ATOM 558 C CA . ARG A 1 68 ? 3.65 40.812 22.781 1 76.81 68 ARG A CA 1
ATOM 559 C C . ARG A 1 68 ? 2.904 39.531 22.375 1 76.81 68 ARG A C 1
ATOM 561 O O . ARG A 1 68 ? 3.457 38.688 21.703 1 76.81 68 ARG A O 1
ATOM 568 N N . THR A 1 69 ? 1.772 39.438 22.891 1 75.81 69 THR A N 1
ATOM 569 C CA . THR A 1 69 ? 0.948 38.281 22.562 1 75.81 69 THR A CA 1
ATOM 570 C C . THR A 1 69 ? 0.715 38.188 21.062 1 75.81 69 THR A C 1
ATOM 572 O O . THR A 1 69 ? 0.708 37.094 20.5 1 75.81 69 THR A O 1
ATOM 575 N N . TYR A 1 70 ? 0.518 39.375 20.484 1 73.56 70 TYR A N 1
ATOM 576 C CA . TYR A 1 70 ? 0.349 39.438 19.031 1 73.56 70 TYR A CA 1
ATOM 577 C C . TYR A 1 70 ? 1.571 38.875 18.328 1 73.56 70 TYR A C 1
ATOM 579 O O . TYR A 1 70 ? 1.44 38.094 17.375 1 73.56 70 TYR A O 1
ATOM 587 N N . GLU A 1 71 ? 2.637 39.25 18.75 1 76 71 GLU A N 1
ATOM 588 C CA . GLU A 1 71 ? 3.879 38.781 18.125 1 76 71 GLU A CA 1
ATOM 589 C C . GLU A 1 71 ? 4.039 37.25 18.281 1 76 71 GLU A C 1
ATOM 591 O O . GLU A 1 71 ? 4.457 36.594 17.344 1 76 71 GLU A O 1
ATOM 596 N N . GLU A 1 72 ? 3.695 36.812 19.391 1 77.44 72 GLU A N 1
ATOM 597 C CA . GLU A 1 72 ? 3.77 35.375 19.656 1 77.44 72 GLU A CA 1
ATOM 598 C C . GLU A 1 72 ? 2.857 34.594 18.703 1 77.44 72 GLU A C 1
ATOM 600 O O . GLU A 1 72 ? 3.287 33.625 18.078 1 77.44 72 GLU A O 1
ATOM 605 N N . LEU A 1 73 ? 1.691 35.062 18.625 1 76.94 73 LEU A N 1
ATOM 606 C CA . LEU A 1 73 ? 0.703 34.375 17.797 1 76.94 73 LEU A CA 1
ATOM 607 C C . LEU A 1 73 ? 1.083 34.438 16.328 1 76.94 73 LEU A C 1
ATOM 609 O O . LEU A 1 73 ? 0.917 33.469 15.594 1 76.94 73 LEU A O 1
ATOM 613 N N . THR A 1 74 ? 1.503 35.531 15.914 1 76.62 74 THR A N 1
ATOM 614 C CA . THR A 1 74 ? 1.933 35.688 14.523 1 76.62 74 THR A CA 1
ATOM 615 C C . THR A 1 74 ? 3.082 34.75 14.203 1 76.62 74 THR A C 1
ATOM 617 O O . THR A 1 74 ? 3.107 34.156 13.125 1 76.62 74 THR A O 1
ATOM 620 N N . THR A 1 75 ? 3.965 34.656 15.094 1 79.06 75 THR A N 1
ATOM 621 C CA . THR A 1 75 ? 5.105 33.781 14.898 1 79.06 75 THR A CA 1
ATOM 622 C C . THR A 1 75 ? 4.648 32.344 14.773 1 79.06 75 THR A C 1
ATOM 624 O O . THR A 1 75 ? 5.105 31.609 13.891 1 79.06 75 THR A O 1
ATOM 627 N N . ILE A 1 76 ? 3.789 31.969 15.602 1 78.25 76 ILE A N 1
ATOM 628 C CA . ILE A 1 76 ? 3.285 30.609 15.578 1 78.25 76 ILE A CA 1
ATOM 629 C C . ILE A 1 76 ? 2.578 30.344 14.25 1 78.25 76 ILE A C 1
ATOM 631 O O . ILE A 1 76 ? 2.756 29.281 13.648 1 78.25 76 ILE A O 1
ATOM 635 N N . LEU A 1 77 ? 1.838 31.25 13.844 1 75.19 77 LEU A N 1
ATOM 636 C CA . LEU A 1 77 ? 1.134 31.109 12.57 1 75.19 77 LEU A CA 1
ATOM 637 C C . LEU A 1 77 ? 2.119 31.031 11.414 1 75.19 77 LEU A C 1
ATOM 639 O O . LEU A 1 77 ? 1.918 30.25 10.477 1 75.19 77 LEU A O 1
ATOM 643 N N . ASP A 1 78 ? 3.098 31.828 11.492 1 77.5 78 ASP A N 1
ATOM 644 C CA . ASP A 1 78 ? 4.121 31.797 10.453 1 77.5 78 ASP A CA 1
ATOM 645 C C . ASP A 1 78 ? 4.809 30.438 10.391 1 77.5 78 ASP A C 1
ATOM 647 O O . ASP A 1 78 ? 5.078 29.906 9.312 1 77.5 78 ASP A O 1
ATOM 651 N N . ILE A 1 79 ? 5.09 30 11.469 1 80.88 79 ILE A N 1
ATOM 652 C CA . ILE A 1 79 ? 5.734 28.688 11.555 1 80.88 79 ILE A CA 1
ATOM 653 C C . ILE A 1 79 ? 4.812 27.625 10.984 1 80.88 79 ILE A C 1
ATOM 655 O O . ILE A 1 79 ? 5.258 26.734 10.242 1 80.88 79 ILE A O 1
ATOM 659 N N . SER A 1 80 ? 3.629 27.719 11.336 1 76.25 80 SER A N 1
ATOM 660 C CA . SER A 1 80 ? 2.646 26.781 10.797 1 76.25 80 SER A CA 1
ATOM 661 C C . SER A 1 80 ? 2.631 26.828 9.266 1 76.25 80 SER A C 1
ATOM 663 O O . SER A 1 80 ? 2.619 25.781 8.617 1 76.25 80 SER A O 1
ATOM 665 N N . LYS A 1 81 ? 2.68 27.922 8.781 1 73.25 81 LYS A N 1
ATOM 666 C CA . LYS A 1 81 ? 2.691 28.094 7.332 1 73.25 81 LYS A CA 1
ATOM 667 C C . LYS A 1 81 ? 3.949 27.5 6.719 1 73.25 81 LYS A C 1
ATOM 669 O O . LYS A 1 81 ? 3.891 26.875 5.652 1 73.25 81 LYS A O 1
ATOM 674 N N . LEU A 1 82 ? 5.039 27.75 7.363 1 77.81 82 LEU A N 1
ATOM 675 C CA . LEU A 1 82 ? 6.301 27.203 6.875 1 77.81 82 LEU A CA 1
ATOM 676 C C . LEU A 1 82 ? 6.25 25.672 6.836 1 77.81 82 LEU A C 1
ATOM 678 O O . LEU A 1 82 ? 6.723 25.062 5.879 1 77.81 82 LEU A O 1
ATOM 682 N N . ILE A 1 83 ? 5.715 25.125 7.809 1 78.62 83 ILE A N 1
ATOM 683 C CA . ILE A 1 83 ? 5.66 23.672 7.938 1 78.62 83 ILE A CA 1
ATOM 684 C C . ILE A 1 83 ? 4.75 23.094 6.855 1 78.62 83 ILE A C 1
ATOM 686 O O . ILE A 1 83 ? 5.07 22.078 6.25 1 78.62 83 ILE A O 1
ATOM 690 N N . PHE A 1 84 ? 3.756 23.812 6.52 1 69.12 84 PHE A N 1
ATOM 691 C CA . PHE A 1 84 ? 2.732 23.203 5.68 1 69.12 84 PHE A CA 1
ATOM 692 C C . PHE A 1 84 ? 2.879 23.656 4.234 1 69.12 84 PHE A C 1
ATOM 694 O O . PHE A 1 84 ? 2.201 23.141 3.34 1 69.12 84 PHE A O 1
ATOM 701 N N . SER A 1 85 ? 3.816 24.547 4.059 1 66.31 85 SER A N 1
ATOM 702 C CA . SER A 1 85 ? 4.062 25.031 2.703 1 66.31 85 SER A CA 1
ATOM 703 C C . SER A 1 85 ? 5 24.094 1.946 1 66.31 85 SER A C 1
ATOM 705 O O . SER A 1 85 ? 5.09 24.156 0.718 1 66.31 85 SER A O 1
ATOM 707 N N . VAL A 1 86 ? 5.762 23.328 2.711 1 65.81 86 VAL A N 1
ATOM 708 C CA . VAL A 1 86 ? 6.738 22.453 2.08 1 65.81 86 VAL A CA 1
ATOM 709 C C . VAL A 1 86 ? 6.297 21 2.242 1 65.81 86 VAL A C 1
ATOM 711 O O . VAL A 1 86 ? 5.527 20.672 3.148 1 65.81 86 VAL A O 1
ATOM 714 N N . LYS A 1 87 ? 6.832 20.234 1.362 1 65.44 87 LYS A N 1
ATOM 715 C CA . LYS A 1 87 ? 6.523 18.812 1.42 1 65.44 87 LYS A CA 1
ATOM 716 C C . LYS A 1 87 ? 7.172 18.156 2.637 1 65.44 87 LYS A C 1
ATOM 718 O O . LYS A 1 87 ? 6.535 17.375 3.334 1 65.44 87 LYS A O 1
ATOM 723 N N . ASP A 1 88 ? 8.469 18.516 2.887 1 76.5 88 ASP A N 1
ATOM 724 C CA . ASP A 1 88 ? 9.211 17.953 4.012 1 76.5 88 ASP A CA 1
ATOM 725 C C . ASP A 1 88 ? 9.633 19.047 4.992 1 76.5 88 ASP A C 1
ATOM 727 O O . ASP A 1 88 ? 10.539 19.828 4.707 1 76.5 88 ASP A O 1
ATOM 731 N N . PRO A 1 89 ? 8.977 19.047 6.086 1 86 89 PRO A N 1
ATOM 732 C CA . PRO A 1 89 ? 9.289 20.094 7.066 1 86 89 PRO A CA 1
ATOM 733 C C . PRO A 1 89 ? 10.75 20.062 7.508 1 86 89 PRO A C 1
ATOM 735 O O . PRO A 1 89 ? 11.258 21.062 8.039 1 86 89 PRO A O 1
ATOM 738 N N . ARG A 1 90 ? 11.438 19.016 7.355 1 86.88 90 ARG A N 1
ATOM 739 C CA . ARG A 1 90 ? 12.836 18.891 7.746 1 86.88 90 ARG A CA 1
ATOM 740 C C . ARG A 1 90 ? 13.703 19.891 6.98 1 86.88 90 ARG A C 1
ATOM 742 O O . ARG A 1 90 ? 14.75 20.312 7.48 1 86.88 90 ARG A O 1
ATOM 749 N N . LEU A 1 91 ? 13.156 20.297 5.895 1 85.25 91 LEU A N 1
ATOM 750 C CA . LEU A 1 91 ? 13.922 21.188 5.031 1 85.25 91 LEU A CA 1
ATOM 751 C C . LEU A 1 91 ? 13.758 22.641 5.48 1 85.25 91 LEU A C 1
ATOM 753 O O . LEU A 1 91 ? 14.516 23.516 5.047 1 85.25 91 LEU A O 1
ATOM 757 N N . THR A 1 92 ? 12.805 22.906 6.34 1 88.06 92 THR A N 1
ATOM 758 C CA . THR A 1 92 ? 12.531 24.281 6.719 1 88.06 92 THR A CA 1
ATOM 759 C C . THR A 1 92 ? 12.852 24.516 8.188 1 88.06 92 THR A C 1
ATOM 761 O O . THR A 1 92 ? 12.469 25.531 8.766 1 88.06 92 THR A O 1
ATOM 764 N N . ILE A 1 93 ? 13.531 23.672 8.789 1 93.19 93 ILE A N 1
ATOM 765 C CA . ILE A 1 93 ? 13.797 23.75 10.219 1 93.19 93 ILE A CA 1
ATOM 766 C C . ILE A 1 93 ? 14.625 25 10.516 1 93.19 93 ILE A C 1
ATOM 768 O O . ILE A 1 93 ? 14.398 25.672 11.531 1 93.19 93 ILE A O 1
ATOM 772 N N . ASP A 1 94 ? 15.531 25.281 9.656 1 92.69 94 ASP A N 1
ATOM 773 C CA . ASP A 1 94 ? 16.359 26.469 9.836 1 92.69 94 ASP A CA 1
ATOM 774 C C . ASP A 1 94 ? 15.508 27.734 9.875 1 92.69 94 ASP A C 1
ATOM 776 O O . ASP A 1 94 ? 15.719 28.594 10.727 1 92.69 94 ASP A O 1
ATOM 780 N N . LYS A 1 95 ? 14.539 27.828 9.023 1 91.31 95 LYS A N 1
ATOM 781 C CA . LYS A 1 95 ? 13.648 28.984 8.984 1 91.31 95 LYS A CA 1
ATOM 782 C C . LYS A 1 95 ? 12.766 29.047 10.227 1 91.31 95 LYS A C 1
ATOM 784 O O . LYS A 1 95 ? 12.484 30.125 10.75 1 91.31 95 LYS A O 1
ATOM 789 N N . ILE A 1 96 ? 12.375 27.906 10.625 1 91.81 96 ILE A N 1
ATOM 790 C CA . ILE A 1 96 ? 11.539 27.812 11.812 1 91.81 96 ILE A CA 1
ATOM 791 C C . ILE A 1 96 ? 12.312 28.312 13.031 1 91.81 96 ILE A C 1
ATOM 793 O O . ILE A 1 96 ? 11.797 29.109 13.82 1 91.81 96 ILE A O 1
ATOM 797 N N . VAL A 1 97 ? 13.57 27.906 13.148 1 93.69 97 VAL A N 1
ATOM 798 C CA . VAL A 1 97 ? 14.398 28.312 14.281 1 93.69 97 VAL A CA 1
ATOM 799 C C . VAL A 1 97 ? 14.648 29.812 14.234 1 93.69 97 VAL A C 1
ATOM 801 O O . VAL A 1 97 ? 14.602 30.484 15.266 1 93.69 97 VAL A O 1
ATOM 804 N N . ASN A 1 98 ? 14.797 30.312 13.094 1 92.56 98 ASN A N 1
ATOM 805 C CA . ASN A 1 98 ? 15.023 31.75 12.945 1 92.56 98 ASN A CA 1
ATOM 806 C C . ASN A 1 98 ? 13.797 32.562 13.367 1 92.56 98 ASN A C 1
ATOM 808 O O . ASN A 1 98 ? 13.922 33.625 13.977 1 92.56 98 ASN A O 1
ATOM 812 N N . ARG A 1 99 ? 12.695 32.031 13.07 1 88.12 99 ARG A N 1
ATOM 813 C CA . ARG A 1 99 ? 11.469 32.688 13.5 1 88.12 99 ARG A CA 1
ATOM 814 C C . ARG A 1 99 ? 11.281 32.562 15.008 1 88.12 99 ARG A C 1
ATOM 816 O O . ARG A 1 99 ? 10.805 33.531 15.648 1 88.12 99 ARG A O 1
ATOM 823 N N . LEU A 1 100 ? 11.641 31.547 15.531 1 90.44 100 LEU A N 1
ATOM 824 C CA . LEU A 1 100 ? 11.5 31.312 16.969 1 90.44 100 LEU A CA 1
ATOM 825 C C . LEU A 1 100 ? 12.391 32.25 17.766 1 90.44 100 LEU A C 1
ATOM 827 O O . LEU A 1 100 ? 12.023 32.688 18.859 1 90.44 100 LEU A O 1
ATOM 831 N N . LYS A 1 101 ? 13.477 32.594 17.203 1 89.94 101 LYS A N 1
ATOM 832 C CA . LYS A 1 101 ? 14.43 33.469 17.875 1 89.94 101 LYS A CA 1
ATOM 833 C C . LYS A 1 101 ? 13.82 34.844 18.141 1 89.94 101 LYS A C 1
ATOM 835 O O . LYS A 1 101 ? 14.273 35.562 19.031 1 89.94 101 LYS A O 1
ATOM 840 N N . ASP A 1 102 ? 12.805 35.125 17.453 1 84.06 102 ASP A N 1
ATOM 841 C CA . ASP A 1 102 ? 12.141 36.438 17.609 1 84.06 102 ASP A CA 1
ATOM 842 C C . ASP A 1 102 ? 11.281 36.469 18.859 1 84.06 102 ASP A C 1
ATOM 844 O O . ASP A 1 102 ? 10.977 37.531 19.391 1 84.06 102 ASP A O 1
ATOM 848 N N . ILE A 1 103 ? 10.969 35.312 19.375 1 83.69 103 ILE A N 1
ATOM 849 C CA . ILE A 1 103 ? 10 35.312 20.453 1 83.69 103 ILE A CA 1
ATOM 850 C C . ILE A 1 103 ? 10.602 34.625 21.688 1 83.69 103 ILE A C 1
ATOM 852 O O . ILE A 1 103 ? 10.188 34.906 22.812 1 83.69 103 ILE A O 1
ATOM 856 N N . VAL A 1 104 ? 11.43 33.719 21.469 1 88.81 104 VAL A N 1
ATOM 857 C CA . VAL A 1 104 ? 12.062 33 22.594 1 88.81 104 VAL A CA 1
ATOM 858 C C . VAL A 1 104 ? 13.578 33.25 22.562 1 88.81 104 VAL A C 1
ATOM 860 O O . VAL A 1 104 ? 14.227 33 21.531 1 88.81 104 VAL A O 1
ATOM 863 N N . ASP A 1 105 ? 13.992 33.719 23.625 1 89.62 105 ASP A N 1
ATOM 864 C CA . ASP A 1 105 ? 15.422 34 23.719 1 89.62 105 ASP A CA 1
ATOM 865 C C . ASP A 1 105 ? 16.172 32.75 24.219 1 89.62 105 ASP A C 1
ATOM 867 O O . ASP A 1 105 ? 16.016 32.344 25.375 1 89.62 105 ASP A O 1
ATOM 871 N N . PHE A 1 106 ? 16.875 32.156 23.391 1 92.88 106 PHE A N 1
ATOM 872 C CA . PHE A 1 106 ? 17.672 31 23.797 1 92.88 106 PHE A CA 1
ATOM 873 C C . PHE A 1 106 ? 19.094 31.125 23.266 1 92.88 106 PHE A C 1
ATOM 875 O O . PHE A 1 106 ? 19.344 31.812 22.266 1 92.88 106 PHE A O 1
ATOM 882 N N . GLU A 1 107 ? 20.031 30.438 23.922 1 92.69 107 GLU A N 1
ATOM 883 C CA . GLU A 1 107 ? 21.438 30.469 23.547 1 92.69 107 GLU A CA 1
ATOM 884 C C . GLU A 1 107 ? 21.797 29.312 22.625 1 92.69 107 GLU A C 1
ATOM 886 O O . GLU A 1 107 ? 22.484 29.5 21.625 1 92.69 107 GLU A O 1
ATOM 891 N N . ASN A 1 108 ? 21.406 28.156 23.062 1 93.56 108 ASN A N 1
ATOM 892 C CA . ASN A 1 108 ? 21.672 26.922 22.312 1 93.56 108 ASN A CA 1
ATOM 893 C C . ASN A 1 108 ? 20.375 26.203 21.938 1 93.56 108 ASN A C 1
ATOM 895 O O . ASN A 1 108 ? 19.406 26.219 22.719 1 93.56 108 ASN A O 1
ATOM 899 N N . VAL A 1 109 ? 20.422 25.625 20.766 1 94.94 109 VAL A N 1
ATOM 900 C CA . VAL A 1 109 ? 19.234 24.875 20.344 1 94.94 109 VAL A CA 1
ATOM 901 C C . VAL A 1 109 ? 19.656 23.625 19.594 1 94.94 109 VAL A C 1
ATOM 903 O O . VAL A 1 109 ? 20.625 23.641 18.828 1 94.94 109 VAL A O 1
ATOM 906 N N . VAL A 1 110 ? 19 22.516 19.953 1 94.06 110 VAL A N 1
ATOM 907 C CA . VAL A 1 110 ? 19.203 21.25 19.234 1 94.06 110 VAL A CA 1
ATOM 908 C C . VAL A 1 110 ? 17.844 20.656 18.859 1 94.06 110 VAL A C 1
ATOM 910 O O . VAL A 1 110 ? 16.969 20.5 19.703 1 94.06 110 VAL A O 1
ATOM 913 N N . ILE A 1 111 ? 17.656 20.422 17.594 1 94.88 111 ILE A N 1
ATOM 914 C CA . ILE A 1 111 ? 16.5 19.703 17.109 1 94.88 111 ILE A CA 1
ATOM 915 C C . ILE A 1 111 ? 16.938 18.359 16.516 1 94.88 111 ILE A C 1
ATOM 917 O O . ILE A 1 111 ? 17.766 18.328 15.609 1 94.88 111 ILE A O 1
ATOM 921 N N . GLY A 1 112 ? 16.359 17.281 17.016 1 91.75 112 GLY A N 1
ATOM 922 C CA . GLY A 1 112 ? 16.781 15.961 16.562 1 91.75 112 GLY A CA 1
ATOM 923 C C . GLY A 1 112 ? 15.625 15.031 16.281 1 91.75 112 GLY A C 1
ATOM 924 O O . GLY A 1 112 ? 14.539 15.188 16.844 1 91.75 112 GLY A O 1
ATOM 925 N N . GLU A 1 113 ? 15.852 14.125 15.359 1 90.62 113 GLU A N 1
ATOM 926 C CA . GLU A 1 113 ? 14.898 13.062 15.031 1 90.62 113 GLU A CA 1
ATOM 927 C C . GLU A 1 113 ? 15.398 11.703 15.516 1 90.62 113 GLU A C 1
ATOM 929 O O . GLU A 1 113 ? 16.578 11.383 15.367 1 90.62 113 GLU A O 1
ATOM 934 N N . PHE A 1 114 ? 14.469 10.961 16.094 1 85.12 114 PHE A N 1
ATOM 935 C CA . PHE A 1 114 ? 14.859 9.648 16.594 1 85.12 114 PHE A CA 1
ATOM 936 C C . PHE A 1 114 ? 14.922 8.633 15.453 1 85.12 114 PHE A C 1
ATOM 938 O O . PHE A 1 114 ? 14.094 8.664 14.547 1 85.12 114 PHE A O 1
ATOM 945 N N . ASN A 1 115 ? 15.961 7.848 15.281 1 71.69 115 ASN A N 1
ATOM 946 C CA . ASN A 1 115 ? 16.094 6.781 14.289 1 71.69 115 ASN A CA 1
ATOM 947 C C . ASN A 1 115 ? 15.438 5.488 14.766 1 71.69 115 ASN A C 1
ATOM 949 O O . ASN A 1 115 ? 15.453 5.18 15.953 1 71.69 115 ASN A O 1
ATOM 953 N N . ASN A 1 116 ? 14.438 4.949 14.125 1 59.66 116 ASN A N 1
ATOM 954 C CA . ASN A 1 116 ? 13.852 3.67 14.508 1 59.66 116 ASN A CA 1
ATOM 955 C C . ASN A 1 116 ? 14.914 2.586 14.664 1 59.66 116 ASN A C 1
ATOM 957 O O . ASN A 1 116 ? 14.594 1.448 15.016 1 59.66 116 ASN A O 1
ATOM 961 N N . SER A 1 117 ? 16.172 2.703 14.234 1 50.53 117 SER A N 1
ATOM 962 C CA . SER A 1 117 ? 17.109 1.589 14.273 1 50.53 117 SER A CA 1
ATOM 963 C C . SER A 1 117 ? 17.688 1.414 15.672 1 50.53 117 SER A C 1
ATOM 965 O O . SER A 1 117 ? 17.734 2.365 16.453 1 50.53 117 SER A O 1
ATOM 967 N N . THR A 1 118 ? 17.797 0.178 16.156 1 44.25 118 THR A N 1
ATOM 968 C CA . THR A 1 118 ? 18.234 -0.358 17.453 1 44.25 118 THR A CA 1
ATOM 969 C C . THR A 1 118 ? 19.453 0.396 17.969 1 44.25 118 THR A C 1
ATOM 971 O O . THR A 1 118 ? 19.922 0.14 19.078 1 44.25 118 THR A O 1
ATOM 974 N N . LEU A 1 119 ? 20.609 0.661 17.141 1 42.66 119 LEU A N 1
ATOM 975 C CA . LEU A 1 119 ? 21.906 0.779 17.797 1 42.66 119 LEU A CA 1
ATOM 976 C C . LEU A 1 119 ? 21.969 2.043 18.656 1 42.66 119 LEU A C 1
ATOM 978 O O . LEU A 1 119 ? 21.047 2.854 18.641 1 42.66 119 LEU A O 1
ATOM 982 N N . ASP A 1 120 ? 23.328 2.889 18.578 1 49.28 120 ASP A N 1
ATOM 983 C CA . ASP A 1 120 ? 23.953 3.838 19.484 1 49.28 120 ASP A CA 1
ATOM 984 C C . ASP A 1 120 ? 23.172 5.148 19.531 1 49.28 120 ASP A C 1
ATOM 986 O O . ASP A 1 120 ? 22.75 5.586 20.609 1 49.28 120 ASP A O 1
ATOM 990 N N . LEU A 1 121 ? 23.844 6.121 18.656 1 53.94 121 LEU A N 1
ATOM 991 C CA . LEU A 1 121 ? 23.312 7.469 18.859 1 53.94 121 LEU A CA 1
ATOM 992 C C . LEU A 1 121 ? 21.844 7.543 18.438 1 53.94 121 LEU A C 1
ATOM 994 O O . LEU A 1 121 ? 21.516 7.312 17.266 1 53.94 121 LEU A O 1
ATOM 998 N N . SER A 1 122 ? 20.797 7.457 19.219 1 69.62 122 SER A N 1
ATOM 999 C CA . SER A 1 122 ? 19.359 7.199 19.188 1 69.62 122 SER A CA 1
ATOM 1000 C C . SER A 1 122 ? 18.609 8.281 18.406 1 69.62 122 SER A C 1
ATOM 1002 O O . SER A 1 122 ? 17.406 8.172 18.203 1 69.62 122 SER A O 1
ATOM 1004 N N . PHE A 1 123 ? 19.594 9.484 17.969 1 78.81 123 PHE A N 1
ATOM 1005 C CA . PHE A 1 123 ? 18.812 10.477 17.25 1 78.81 123 PHE A CA 1
ATOM 1006 C C . PHE A 1 123 ? 19.625 11.094 16.109 1 78.81 123 PHE A C 1
ATOM 1008 O O . PHE A 1 123 ? 20.859 11.102 16.156 1 78.81 123 PHE A O 1
ATOM 1015 N N . LYS A 1 124 ? 19.219 11.461 15.008 1 85.56 124 LYS A N 1
ATOM 1016 C CA . LYS A 1 124 ? 19.781 12.219 13.891 1 85.56 124 LYS A CA 1
ATOM 1017 C C . LYS A 1 124 ? 19.516 13.719 14.062 1 85.56 124 LYS A C 1
ATOM 1019 O O . LYS A 1 124 ? 18.359 14.148 14.156 1 85.56 124 LYS A O 1
ATOM 1024 N N . PRO A 1 125 ? 20.641 14.484 14.211 1 88.38 125 PRO A N 1
ATOM 1025 C CA . PRO A 1 125 ? 20.422 15.922 14.336 1 88.38 125 PRO A CA 1
ATOM 1026 C C . PRO A 1 125 ? 19.859 16.547 13.062 1 88.38 125 PRO A C 1
ATOM 1028 O O . PRO A 1 125 ? 20.391 16.328 11.977 1 88.38 125 PRO A O 1
ATOM 1031 N N . LEU A 1 126 ? 18.812 17.281 13.234 1 91 126 LEU A N 1
ATOM 1032 C CA . LEU A 1 126 ? 18.234 18.016 12.117 1 91 126 LEU A CA 1
ATOM 1033 C C . LEU A 1 126 ? 18.766 19.438 12.055 1 91 126 LEU A C 1
ATOM 1035 O O . LEU A 1 126 ? 18.922 20.016 10.969 1 91 126 LEU A O 1
ATOM 1039 N N . PHE A 1 127 ? 18.906 20.031 13.234 1 92.88 127 PHE A N 1
ATOM 1040 C CA . PHE A 1 127 ? 19.438 21.375 13.375 1 92.88 127 PHE A CA 1
ATOM 1041 C C . PHE A 1 127 ? 20.234 21.516 14.664 1 92.88 127 PHE A C 1
ATOM 1043 O O . PHE A 1 127 ? 19.828 21.016 15.711 1 92.88 127 PHE A O 1
ATOM 1050 N N . LEU A 1 128 ? 21.422 22.062 14.508 1 91.81 128 LEU A N 1
ATOM 1051 C CA . LEU A 1 128 ? 22.297 22.266 15.656 1 91.81 128 LEU A CA 1
ATOM 1052 C C . LEU A 1 128 ? 22.891 23.672 15.648 1 91.81 128 LEU A C 1
ATOM 1054 O O . LEU A 1 128 ? 23.516 24.078 14.664 1 91.81 128 LEU A O 1
ATOM 1058 N N . GLU A 1 129 ? 22.578 24.406 16.656 1 92.75 129 GLU A N 1
ATOM 1059 C CA . GLU A 1 129 ? 23.234 25.688 16.891 1 92.75 129 GLU A CA 1
ATOM 1060 C C . GLU A 1 129 ? 23.688 25.812 18.344 1 92.75 129 GLU A C 1
ATOM 1062 O O . GLU A 1 129 ? 22.875 26.125 19.234 1 92.75 129 GLU A O 1
ATOM 1067 N N . LEU A 1 130 ? 24.938 25.547 18.562 1 89.81 130 LEU A N 1
ATOM 1068 C CA . LEU A 1 130 ? 25.531 25.578 19.906 1 89.81 130 LEU A CA 1
ATOM 1069 C C . LEU A 1 130 ? 26.547 26.703 20.016 1 89.81 130 LEU A C 1
ATOM 1071 O O . LEU A 1 130 ? 27.594 26.672 19.359 1 89.81 130 LEU A O 1
ATOM 1075 N N . THR A 1 131 ? 26.25 27.641 20.75 1 84.94 131 THR A N 1
ATOM 1076 C CA . THR A 1 131 ? 27.125 28.797 20.859 1 84.94 131 THR A CA 1
ATOM 1077 C C . THR A 1 131 ? 28 28.672 22.109 1 84.94 131 THR A C 1
ATOM 1079 O O . THR A 1 131 ? 29.188 29 22.078 1 84.94 131 THR A O 1
ATOM 1082 N N . THR A 1 132 ? 27.469 28.188 23.234 1 78.88 132 THR A N 1
ATOM 1083 C CA . THR A 1 132 ? 28.188 28.25 24.5 1 78.88 132 THR A CA 1
ATOM 1084 C C . THR A 1 132 ? 28.469 26.844 25.047 1 78.88 132 THR A C 1
ATOM 1086 O O . THR A 1 132 ? 29.156 26.688 26.047 1 78.88 132 THR A O 1
ATOM 1089 N N . THR A 1 133 ? 27.781 25.922 24.469 1 78.56 133 THR A N 1
ATOM 1090 C CA . THR A 1 133 ? 27.953 24.562 24.984 1 78.56 133 THR A CA 1
ATOM 1091 C C . THR A 1 133 ? 28.391 23.625 23.859 1 78.56 133 THR A C 1
ATOM 1093 O O . THR A 1 133 ? 28.141 23.891 22.688 1 78.56 133 THR A O 1
ATOM 1096 N N . GLY A 1 134 ? 29.094 22.578 24.281 1 78.19 134 GLY A N 1
ATOM 1097 C CA . GLY A 1 134 ? 29.547 21.594 23.312 1 78.19 134 GLY A CA 1
ATOM 1098 C C . GLY A 1 134 ? 28.531 20.484 23.078 1 78.19 134 GLY A C 1
ATOM 1099 O O . GLY A 1 134 ? 27.594 20.312 23.875 1 78.19 134 GLY A O 1
ATOM 1100 N N . PHE A 1 135 ? 28.672 19.844 22.016 1 83.88 135 PHE A N 1
ATOM 1101 C CA . PHE A 1 135 ? 27.766 18.781 21.625 1 83.88 135 PHE A CA 1
ATOM 1102 C C . PHE A 1 135 ? 27.797 17.641 22.625 1 83.88 135 PHE A C 1
ATOM 1104 O O . PHE A 1 135 ? 26.828 16.875 22.734 1 83.88 135 PHE A O 1
ATOM 1111 N N . GLU A 1 136 ? 28.812 17.531 23.406 1 79 136 GLU A N 1
ATOM 1112 C CA . GLU A 1 136 ? 29.016 16.438 24.359 1 79 136 GLU A CA 1
ATOM 1113 C C . GLU A 1 136 ? 27.938 16.453 25.438 1 79 136 GLU A C 1
ATOM 1115 O O . GLU A 1 136 ? 27.641 15.406 26.031 1 79 136 GLU A O 1
ATOM 1120 N N . THR A 1 137 ? 27.391 17.578 25.75 1 78.94 137 THR A N 1
ATOM 1121 C CA . THR A 1 137 ? 26.406 17.734 26.828 1 78.94 137 THR A CA 1
ATOM 1122 C C . THR A 1 137 ? 25.047 17.219 26.375 1 78.94 137 THR A C 1
ATOM 1124 O O . THR A 1 137 ? 24.203 16.891 27.219 1 78.94 137 THR A O 1
ATOM 1127 N N . ILE A 1 138 ? 24.906 17.109 25.125 1 82.5 138 ILE A N 1
ATOM 1128 C CA . ILE A 1 138 ? 23.578 16.922 24.578 1 82.5 138 ILE A CA 1
ATOM 1129 C C . ILE A 1 138 ? 23.172 15.461 24.688 1 82.5 138 ILE A C 1
ATOM 1131 O O . ILE A 1 138 ? 22.062 15.148 25.156 1 82.5 138 ILE A O 1
ATOM 1135 N N . PRO A 1 139 ? 24.078 14.539 24.328 1 79.25 139 PRO A N 1
ATOM 1136 C CA . PRO A 1 139 ? 23.656 13.141 24.344 1 79.25 139 PRO A CA 1
ATOM 1137 C C . PRO A 1 139 ? 23.203 12.664 25.719 1 79.25 139 PRO A C 1
ATOM 1139 O O . PRO A 1 139 ? 22.25 11.883 25.828 1 79.25 139 PRO A O 1
ATOM 1142 N N . ASN A 1 140 ? 23.828 13.195 26.781 1 78.44 140 ASN A N 1
ATOM 1143 C CA . ASN A 1 140 ? 23.469 12.805 28.125 1 78.44 140 ASN A CA 1
ATOM 1144 C C . ASN A 1 140 ? 22.031 13.219 28.469 1 78.44 140 ASN A C 1
ATOM 1146 O O . ASN A 1 140 ? 21.281 12.453 29.078 1 78.44 140 ASN A O 1
ATOM 1150 N N . LEU A 1 141 ? 21.766 14.352 28.047 1 81.12 141 LEU A N 1
ATOM 1151 C CA . LEU A 1 141 ? 20.438 14.875 28.312 1 81.12 141 LEU A CA 1
ATOM 1152 C C . LEU A 1 141 ? 19.375 14.094 27.531 1 81.12 141 LEU A C 1
ATOM 1154 O O . LEU A 1 141 ? 18.328 13.75 28.094 1 81.12 141 LEU A O 1
ATOM 1158 N N . ILE A 1 142 ? 19.688 13.805 26.344 1 82.69 142 ILE A N 1
ATOM 1159 C CA . ILE A 1 142 ? 18.734 13.117 25.484 1 82.69 142 ILE A CA 1
ATOM 1160 C C . ILE A 1 142 ? 18.562 11.672 25.938 1 82.69 142 ILE A C 1
ATOM 1162 O O . ILE A 1 142 ? 17.453 11.133 25.922 1 82.69 142 ILE A O 1
ATOM 1166 N N . ASN A 1 143 ? 19.609 11.055 26.312 1 76.62 143 ASN A N 1
ATOM 1167 C CA . ASN A 1 143 ? 19.531 9.688 26.828 1 76.62 143 ASN A CA 1
ATOM 1168 C C . ASN A 1 143 ? 18.625 9.609 28.047 1 76.62 143 ASN A C 1
ATOM 1170 O O . ASN A 1 143 ? 17.875 8.648 28.203 1 76.62 143 ASN A O 1
ATOM 1174 N N . TYR A 1 144 ? 18.75 10.602 28.844 1 74.12 144 TYR A N 1
ATOM 1175 C CA . TYR A 1 144 ? 17.891 10.672 30.016 1 74.12 144 TYR A CA 1
ATOM 1176 C C . TYR A 1 144 ? 16.422 10.797 29.609 1 74.12 144 TYR A C 1
ATOM 1178 O O . TYR A 1 144 ? 15.555 10.125 30.156 1 74.12 144 TYR A O 1
ATOM 1186 N N . PHE A 1 145 ? 16.234 11.57 28.656 1 75.56 145 PHE A N 1
ATOM 1187 C CA . PHE A 1 145 ? 14.898 11.836 28.125 1 75.56 145 PHE A CA 1
ATOM 1188 C C . PHE A 1 145 ? 14.305 10.578 27.5 1 75.56 145 PHE A C 1
ATOM 1190 O O . PHE A 1 145 ? 13.117 10.297 27.688 1 75.56 145 PHE A O 1
ATOM 1197 N N . TYR A 1 146 ? 15.125 9.891 26.812 1 71.88 146 TYR A N 1
ATOM 1198 C CA . TYR A 1 146 ? 14.672 8.695 26.109 1 71.88 146 TYR A CA 1
ATOM 1199 C C . TYR A 1 146 ? 14.422 7.547 27.078 1 71.88 146 TYR A C 1
ATOM 1201 O O . TYR A 1 146 ? 13.477 6.77 26.906 1 71.88 146 TYR A O 1
ATOM 1209 N N . LYS A 1 147 ? 15.289 7.387 28.031 1 65.25 147 LYS A N 1
ATOM 1210 C CA . LYS A 1 147 ? 15.211 6.289 28.984 1 65.25 147 LYS A CA 1
ATOM 1211 C C . LYS A 1 147 ? 13.953 6.398 29.844 1 65.25 147 LYS A C 1
ATOM 1213 O O . LYS A 1 147 ? 13.359 5.383 30.219 1 65.25 147 LYS A O 1
ATOM 1218 N N . GLU A 1 148 ? 13.703 7.621 30.297 1 60.09 148 GLU A N 1
ATOM 1219 C CA . GLU A 1 148 ? 12.555 7.754 31.172 1 60.09 148 GLU A CA 1
ATOM 1220 C C . GLU A 1 148 ? 11.25 7.5 30.422 1 60.09 148 GLU A C 1
ATOM 1222 O O . GLU A 1 148 ? 10.195 7.34 31.047 1 60.09 148 GLU A O 1
ATOM 1227 N N . LYS A 1 149 ? 11.234 7.012 29.109 1 60.59 149 LYS A N 1
ATOM 1228 C CA . LYS A 1 149 ? 10.203 6.566 28.188 1 60.59 149 LYS A CA 1
ATOM 1229 C C . LYS A 1 149 ? 8.977 7.473 28.25 1 60.59 149 LYS A C 1
ATOM 1231 O O . LYS A 1 149 ? 7.91 7.121 27.734 1 60.59 149 LYS A O 1
ATOM 1236 N N . ASN A 1 150 ? 8.977 8.523 29.078 1 63.97 150 ASN A N 1
ATOM 1237 C CA . ASN A 1 150 ? 7.75 9.289 29.234 1 63.97 150 ASN A CA 1
ATOM 1238 C C . ASN A 1 150 ? 7.723 10.5 28.297 1 63.97 150 ASN A C 1
ATOM 1240 O O . ASN A 1 150 ? 6.688 11.156 28.156 1 63.97 150 ASN A O 1
ATOM 1244 N N . PHE A 1 151 ? 8.68 10.609 27.484 1 77 151 PHE A N 1
ATOM 1245 C CA . PHE A 1 151 ? 8.867 11.672 26.5 1 77 151 PHE A CA 1
ATOM 1246 C C . PHE A 1 151 ? 8.016 12.883 26.828 1 77 151 PHE A C 1
ATOM 1248 O O . PHE A 1 151 ? 7.293 13.398 25.984 1 77 151 PHE A O 1
ATOM 1255 N N . LYS A 1 152 ? 8.047 13.273 28.094 1 83.06 152 LYS A N 1
ATOM 1256 C CA . LYS A 1 152 ? 7.355 14.477 28.531 1 83.06 152 LYS A CA 1
ATOM 1257 C C . LYS A 1 152 ? 8.258 15.703 28.438 1 83.06 152 LYS A C 1
ATOM 1259 O O . LYS A 1 152 ? 9.484 15.578 28.406 1 83.06 152 LYS A O 1
ATOM 1264 N N . THR A 1 153 ? 7.621 16.797 28.359 1 89.5 153 THR A N 1
ATOM 1265 C CA . THR A 1 153 ? 8.344 18.062 28.328 1 89.5 153 THR A CA 1
ATOM 1266 C C . THR A 1 153 ? 9.102 18.297 29.625 1 89.5 153 THR A C 1
ATOM 1268 O O . THR A 1 153 ? 8.562 18.062 30.719 1 89.5 153 THR A O 1
ATOM 1271 N N . ILE A 1 154 ? 10.344 18.672 29.594 1 88.25 154 ILE A N 1
ATOM 1272 C CA . ILE A 1 154 ? 11.164 18.953 30.75 1 88.25 154 ILE A CA 1
ATOM 1273 C C . ILE A 1 154 ? 11.531 20.438 30.781 1 88.25 154 ILE A C 1
ATOM 1275 O O . ILE A 1 154 ? 12.102 20.953 29.828 1 88.25 154 ILE A O 1
ATOM 1279 N N . LEU A 1 155 ? 11.055 21.062 31.734 1 91.06 155 LEU A N 1
ATOM 1280 C CA . LEU A 1 155 ? 11.438 22.438 32.031 1 91.06 155 LEU A CA 1
ATOM 1281 C C . LEU A 1 155 ? 12.211 22.516 33.344 1 91.06 155 LEU A C 1
ATOM 1283 O O . LEU A 1 155 ? 11.688 22.188 34.406 1 91.06 155 LEU A O 1
ATOM 1287 N N . SER A 1 156 ? 13.492 22.906 33.219 1 89.44 156 SER A N 1
ATOM 1288 C CA . SER A 1 156 ? 14.328 22.953 34.406 1 89.44 156 SER A CA 1
ATOM 1289 C C . SER A 1 156 ? 15.18 24.219 34.438 1 89.44 156 SER A C 1
ATOM 1291 O O . SER A 1 156 ? 15.695 24.656 33.406 1 89.44 156 SER A O 1
ATOM 1293 N N . GLU A 1 157 ? 15.375 24.703 35.594 1 88.75 157 GLU A N 1
ATOM 1294 C CA . GLU A 1 157 ? 16.172 25.922 35.75 1 88.75 157 GLU A CA 1
ATOM 1295 C C . GLU A 1 157 ? 17.672 25.609 35.719 1 88.75 157 GLU A C 1
ATOM 1297 O O . GLU A 1 157 ? 18.484 26.5 35.5 1 88.75 157 GLU A O 1
ATOM 1302 N N . THR A 1 158 ? 17.938 24.375 35.969 1 86.88 158 THR A N 1
ATOM 1303 C CA . THR A 1 158 ? 19.328 23.953 35.969 1 86.88 158 THR A CA 1
ATOM 1304 C C . THR A 1 158 ? 19.484 22.641 35.188 1 86.88 158 THR A C 1
ATOM 1306 O O . THR A 1 158 ? 18.484 21.984 34.875 1 86.88 158 THR A O 1
ATOM 1309 N N . ASP A 1 159 ? 20.641 22.438 34.812 1 85.44 159 ASP A N 1
ATOM 1310 C CA . ASP A 1 159 ? 20.984 21.156 34.188 1 85.44 159 ASP A CA 1
ATOM 1311 C C . ASP A 1 159 ? 21.656 20.219 35.219 1 85.44 159 ASP A C 1
ATOM 1313 O O . ASP A 1 159 ? 22.875 20.266 35.375 1 85.44 159 ASP A O 1
ATOM 1317 N N . PRO A 1 160 ? 20.844 19.469 35.781 1 78.69 160 PRO A N 1
ATOM 1318 C CA . PRO A 1 160 ? 21.422 18.625 36.812 1 78.69 160 PRO A CA 1
ATOM 1319 C C . PRO A 1 160 ? 22.391 17.578 36.281 1 78.69 160 PRO A C 1
ATOM 1321 O O . PRO A 1 160 ? 23.281 17.125 37 1 78.69 160 PRO A O 1
ATOM 1324 N N . LEU A 1 161 ? 22.188 17.188 35.156 1 77.25 161 LEU A N 1
ATOM 1325 C CA . LEU A 1 161 ? 22.969 16.094 34.594 1 77.25 161 LEU A CA 1
ATOM 1326 C C . LEU A 1 161 ? 24.391 16.562 34.25 1 77.25 161 LEU A C 1
ATOM 1328 O O . LEU A 1 161 ? 25.359 15.82 34.469 1 77.25 161 LEU A O 1
ATOM 1332 N N . ASN A 1 162 ? 24.469 17.75 33.844 1 78.94 162 ASN A N 1
ATOM 1333 C CA . ASN A 1 162 ? 25.781 18.281 33.531 1 78.94 162 ASN A CA 1
ATOM 1334 C C . ASN A 1 162 ? 26.25 19.297 34.562 1 78.94 162 ASN A C 1
ATOM 1336 O O . ASN A 1 162 ? 27.219 20.016 34.344 1 78.94 162 ASN A O 1
ATOM 1340 N N . LYS A 1 163 ? 25.594 19.344 35.656 1 81.19 163 LYS A N 1
ATOM 1341 C CA . LYS A 1 163 ? 25.922 20.234 36.781 1 81.19 163 LYS A CA 1
ATOM 1342 C C . LYS A 1 163 ? 26.109 21.672 36.281 1 81.19 163 LYS A C 1
ATOM 1344 O O . LYS A 1 163 ? 27.094 22.312 36.625 1 81.19 163 LYS A O 1
ATOM 1349 N N . SER A 1 164 ? 25.219 22.031 35.438 1 83.19 164 SER A N 1
ATOM 1350 C CA . SER A 1 164 ? 25.25 23.391 34.875 1 83.19 164 SER A CA 1
ATOM 1351 C C . SER A 1 164 ? 24.078 24.219 35.375 1 83.19 164 SER A C 1
ATOM 1353 O O . SER A 1 164 ? 23.016 23.688 35.688 1 83.19 164 SER A O 1
ATOM 1355 N N . GLU A 1 165 ? 24.312 25.5 35.562 1 84.94 165 GLU A N 1
ATOM 1356 C CA . GLU A 1 165 ? 23.266 26.406 36.031 1 84.94 165 GLU A CA 1
ATOM 1357 C C . GLU A 1 165 ? 22.438 26.953 34.875 1 84.94 165 GLU A C 1
ATOM 1359 O O . GLU A 1 165 ? 21.641 27.875 35.062 1 84.94 165 GLU A O 1
ATOM 1364 N N . LYS A 1 166 ? 22.625 26.375 33.812 1 88.06 166 LYS A N 1
ATOM 1365 C CA . LYS A 1 166 ? 21.875 26.828 32.656 1 88.06 166 LYS A CA 1
ATOM 1366 C C . LYS A 1 166 ? 20.484 26.188 32.625 1 88.06 166 LYS A C 1
ATOM 1368 O O . LYS A 1 166 ? 20.328 25.016 32.969 1 88.06 166 LYS A O 1
ATOM 1373 N N . SER A 1 167 ? 19.531 27 32.25 1 91.69 167 SER A N 1
ATOM 1374 C CA . SER A 1 167 ? 18.156 26.531 32.125 1 91.69 167 SER A CA 1
ATOM 1375 C C . SER A 1 167 ? 17.969 25.625 30.922 1 91.69 167 SER A C 1
ATOM 1377 O O . SER A 1 167 ? 18.641 25.812 29.906 1 91.69 167 SER A O 1
ATOM 1379 N N . ILE A 1 168 ? 17.109 24.625 31.141 1 91.81 168 ILE A N 1
ATOM 1380 C CA . ILE A 1 168 ? 16.891 23.656 30.062 1 91.81 168 ILE A CA 1
ATOM 1381 C C . ILE A 1 168 ? 15.406 23.547 29.766 1 91.81 168 ILE A C 1
ATOM 1383 O O . ILE A 1 168 ? 14.578 23.547 30.688 1 91.81 168 ILE A O 1
ATOM 1387 N N . LEU A 1 169 ? 15.102 23.547 28.484 1 93.88 169 LEU A N 1
ATOM 1388 C CA . LEU A 1 169 ? 13.758 23.219 28.016 1 93.88 169 LEU A CA 1
ATOM 1389 C C . LEU A 1 169 ? 13.812 22.141 26.938 1 93.88 169 LEU A C 1
ATOM 1391 O O . LEU A 1 169 ? 14.312 22.359 25.844 1 93.88 169 LEU A O 1
ATOM 1395 N N . LEU A 1 170 ? 13.383 20.969 27.328 1 92.75 170 LEU A N 1
ATOM 1396 C CA . LEU A 1 170 ? 13.352 19.812 26.422 1 92.75 170 LEU A CA 1
ATOM 1397 C C . LEU A 1 170 ? 11.922 19.406 26.109 1 92.75 170 LEU A C 1
ATOM 1399 O O . LEU A 1 170 ? 11.156 19.047 27.016 1 92.75 170 LEU A O 1
ATOM 1403 N N . ILE A 1 171 ? 11.625 19.422 24.844 1 93.12 171 ILE A N 1
ATOM 1404 C CA . ILE A 1 171 ? 10.258 19.109 24.438 1 93.12 171 ILE A CA 1
ATOM 1405 C C . ILE A 1 171 ? 10.266 18.031 23.359 1 93.12 171 ILE A C 1
ATOM 1407 O O . ILE A 1 171 ? 10.992 18.141 22.375 1 93.12 171 ILE A O 1
ATOM 1411 N N . PRO A 1 172 ? 9.438 17.062 23.5 1 92.31 172 PRO A N 1
ATOM 1412 C CA . PRO A 1 172 ? 9.359 16.031 22.453 1 92.31 172 PRO A CA 1
ATOM 1413 C C . PRO A 1 172 ? 8.539 16.469 21.25 1 92.31 172 PRO A C 1
ATOM 1415 O O . PRO A 1 172 ? 7.578 17.234 21.391 1 92.31 172 PRO A O 1
ATOM 1418 N N . ILE A 1 173 ? 9.008 16.094 20.125 1 92.19 173 ILE A N 1
ATOM 1419 C CA . ILE A 1 173 ? 8.188 16.188 18.922 1 92.19 173 ILE A CA 1
ATOM 1420 C C . ILE A 1 173 ? 7.375 14.906 18.75 1 92.19 173 ILE A C 1
ATOM 1422 O O . ILE A 1 173 ? 7.855 13.93 18.172 1 92.19 173 ILE A O 1
ATOM 1426 N N . LYS A 1 174 ? 6.195 14.969 19.203 1 87.44 174 LYS A N 1
ATOM 1427 C CA . LYS A 1 174 ? 5.426 13.727 19.234 1 87.44 174 LYS A CA 1
ATOM 1428 C C . LYS A 1 174 ? 3.988 13.961 18.781 1 87.44 174 LYS A C 1
ATOM 1430 O O . LYS A 1 174 ? 3.408 15.016 19.062 1 87.44 174 LYS A O 1
ATOM 1435 N N . SER A 1 175 ? 3.574 13.086 18.031 1 78.31 175 SER A N 1
ATOM 1436 C CA . SER A 1 175 ? 2.168 13.023 17.656 1 78.31 175 SER A CA 1
ATOM 1437 C C . SER A 1 175 ? 1.475 11.82 18.266 1 78.31 175 SER A C 1
ATOM 1439 O O . SER A 1 175 ? 2.055 11.125 19.109 1 78.31 175 SER A O 1
ATOM 1441 N N . ASP A 1 176 ? 0.213 11.703 17.969 1 69 176 ASP A N 1
ATOM 1442 C CA . ASP A 1 176 ? -0.522 10.539 18.469 1 69 176 ASP A CA 1
ATOM 1443 C C . ASP A 1 176 ? -0.029 9.258 17.797 1 69 176 ASP A C 1
ATOM 1445 O O . ASP A 1 176 ? -0.303 8.156 18.297 1 69 176 ASP A O 1
ATOM 1449 N N . VAL A 1 177 ? 0.712 9.422 16.812 1 68.75 177 VAL A N 1
ATOM 1450 C CA . VAL A 1 177 ? 1.139 8.273 16.031 1 68.75 177 VAL A CA 1
ATOM 1451 C C . VAL A 1 177 ? 2.5 7.785 16.516 1 68.75 177 VAL A C 1
ATOM 1453 O O . VAL A 1 177 ? 2.691 6.59 16.766 1 68.75 177 VAL A O 1
ATOM 1456 N N . LYS A 1 178 ? 3.385 8.641 16.547 1 77.5 178 LYS A N 1
ATOM 1457 C CA . LYS A 1 178 ? 4.723 8.242 16.969 1 77.5 178 LYS A CA 1
ATOM 1458 C C . LYS A 1 178 ? 5.52 9.438 17.484 1 77.5 178 LYS A C 1
ATOM 1460 O O . LYS A 1 178 ? 5.105 10.586 17.312 1 77.5 178 LYS A O 1
ATOM 1465 N N . ILE A 1 179 ? 6.613 9.117 18.125 1 86.62 179 ILE A N 1
ATOM 1466 C CA . ILE A 1 179 ? 7.559 10.133 18.594 1 86.62 179 ILE A CA 1
ATOM 1467 C C . ILE A 1 179 ? 8.641 10.344 17.531 1 86.62 179 ILE A C 1
ATOM 1469 O O . ILE A 1 179 ? 9.422 9.43 17.25 1 86.62 179 ILE A O 1
ATOM 1473 N N . TRP A 1 180 ? 8.695 11.484 17.031 1 89.38 180 TRP A N 1
ATOM 1474 C CA . TRP A 1 180 ? 9.594 11.766 15.922 1 89.38 180 TRP A CA 1
ATOM 1475 C C . TRP A 1 180 ? 10.961 12.203 16.422 1 89.38 180 TRP A C 1
ATOM 1477 O O . TRP A 1 180 ? 11.984 11.891 15.805 1 89.38 180 TRP A O 1
ATOM 1487 N N . GLY A 1 181 ? 10.953 12.914 17.531 1 92.12 181 GLY A N 1
ATOM 1488 C CA . GLY A 1 181 ? 12.211 13.469 18 1 92.12 181 GLY A CA 1
ATOM 1489 C C . GLY A 1 181 ? 12.047 14.438 19.141 1 92.12 181 GLY A C 1
ATOM 1490 O O . GLY A 1 181 ? 11.203 14.234 20.016 1 92.12 181 GLY A O 1
ATOM 1491 N N . PHE A 1 182 ? 12.992 15.492 19.156 1 92.25 182 PHE A N 1
ATOM 1492 C CA . PHE A 1 182 ? 12.977 16.422 20.281 1 92.25 182 PHE A CA 1
ATOM 1493 C C . PHE A 1 182 ? 13.516 17.781 19.859 1 92.25 182 PHE A C 1
ATOM 1495 O O . PHE A 1 182 ? 14.188 17.906 18.828 1 92.25 182 PHE A O 1
ATOM 1502 N N . VAL A 1 183 ? 13.133 18.75 20.656 1 94.94 183 VAL A N 1
ATOM 1503 C CA . VAL A 1 183 ? 13.75 20.078 20.609 1 94.94 183 VAL A CA 1
ATOM 1504 C C . VAL A 1 183 ? 14.352 20.406 21.969 1 94.94 183 VAL A C 1
ATOM 1506 O O . VAL A 1 183 ? 13.68 20.312 23 1 94.94 183 VAL A O 1
ATOM 1509 N N . LEU A 1 184 ? 15.586 20.75 21.969 1 93.62 184 LEU A N 1
ATOM 1510 C CA . LEU A 1 184 ? 16.281 21.109 23.203 1 93.62 184 LEU A CA 1
ATOM 1511 C C . LEU A 1 184 ? 16.766 22.562 23.141 1 93.62 184 LEU A C 1
ATOM 1513 O O . LEU A 1 184 ? 17.516 22.922 22.25 1 93.62 184 LEU A O 1
ATOM 1517 N N . LEU A 1 185 ? 16.234 23.359 24.016 1 94.25 185 LEU A N 1
ATOM 1518 C CA . LEU A 1 185 ? 16.797 24.688 24.297 1 94.25 185 LEU A CA 1
ATOM 1519 C C . LEU A 1 185 ? 17.688 24.656 25.531 1 94.25 185 LEU A C 1
ATOM 1521 O O . LEU A 1 185 ? 17.25 24.203 26.594 1 94.25 185 LEU A O 1
ATOM 1525 N N . TYR A 1 186 ? 18.875 25.141 25.328 1 92.56 186 TYR A N 1
ATOM 1526 C CA . TYR A 1 186 ? 19.828 25.078 26.422 1 92.56 186 TYR A CA 1
ATOM 1527 C C . TYR A 1 186 ? 20.406 26.453 26.734 1 92.56 186 TYR A C 1
ATOM 1529 O O . TYR A 1 186 ? 21.219 26.984 25.984 1 92.56 186 TYR A O 1
ATOM 1537 N N . GLY A 1 187 ? 19.906 26.969 27.734 1 91.12 187 GLY A N 1
ATOM 1538 C CA . GLY A 1 187 ? 20.391 28.266 28.188 1 91.12 187 GLY A CA 1
ATOM 1539 C C . GLY A 1 187 ? 19.703 29.438 27.5 1 91.12 187 GLY A C 1
ATOM 1540 O O . GLY A 1 187 ? 19.328 29.344 26.328 1 91.12 187 GLY A O 1
ATOM 1541 N N . LYS A 1 188 ? 19.562 30.531 28.203 1 90.62 188 LYS A N 1
ATOM 1542 C CA . LYS A 1 188 ? 19.062 31.781 27.656 1 90.62 188 LYS A CA 1
ATOM 1543 C C . LYS A 1 188 ? 20.188 32.781 27.469 1 90.62 188 LYS A C 1
ATOM 1545 O O . LYS A 1 188 ? 21.156 32.812 28.25 1 90.62 188 LYS A O 1
ATOM 1550 N N . LYS A 1 189 ? 19.953 33.656 26.578 1 87.38 189 LYS A N 1
ATOM 1551 C CA . LYS A 1 189 ? 21 34.656 26.281 1 87.38 189 LYS A CA 1
ATOM 1552 C C . LYS A 1 189 ? 21.203 35.594 27.469 1 87.38 189 LYS A C 1
ATOM 1554 O O . LYS A 1 189 ? 22.328 36.031 27.734 1 87.38 189 LYS A O 1
ATOM 1559 N N . ASP A 1 190 ? 20.109 35.875 28.219 1 84.44 190 ASP A N 1
ATOM 1560 C CA . ASP A 1 190 ? 20.219 36.781 29.344 1 84.44 190 ASP A CA 1
ATOM 1561 C C . ASP A 1 190 ? 20.5 36 30.641 1 84.44 190 ASP A C 1
ATOM 1563 O O . ASP A 1 190 ? 20.438 36.594 31.734 1 84.44 190 ASP A O 1
ATOM 1567 N N . ASN A 1 191 ? 20.828 34.75 30.594 1 82.25 191 ASN A N 1
ATOM 1568 C CA . ASN A 1 191 ? 21.156 33.844 31.688 1 82.25 191 ASN A CA 1
ATOM 1569 C C . ASN A 1 191 ? 19.984 33.688 32.656 1 82.25 191 ASN A C 1
ATOM 1571 O O . ASN A 1 191 ? 20.188 33.344 33.812 1 82.25 191 ASN A O 1
ATOM 1575 N N . SER A 1 192 ? 18.828 34.062 32.188 1 87.44 192 SER A N 1
ATOM 1576 C CA . SER A 1 192 ? 17.625 33.781 32.969 1 87.44 192 SER A CA 1
ATOM 1577 C C . SER A 1 192 ? 17.109 32.375 32.688 1 87.44 192 SER A C 1
ATOM 1579 O O . SER A 1 192 ? 17.859 31.516 32.188 1 87.44 192 SER A O 1
ATOM 1581 N N . PHE A 1 193 ? 15.914 32.094 33.281 1 90 193 PHE A N 1
ATOM 1582 C CA . PHE A 1 193 ? 15.352 30.766 33.094 1 90 193 PHE A CA 1
ATOM 1583 C C . PHE A 1 193 ? 14.156 30.797 32.156 1 90 193 PHE A C 1
ATOM 1585 O O . PHE A 1 193 ? 13.508 31.828 32 1 90 193 PHE A O 1
ATOM 1592 N N . PHE A 1 194 ? 13.992 29.688 31.469 1 91.75 194 PHE A N 1
ATOM 1593 C CA . PHE A 1 194 ? 12.812 29.578 30.625 1 91.75 194 PHE A CA 1
ATOM 1594 C C . PHE A 1 194 ? 11.539 29.609 31.453 1 91.75 194 PHE A C 1
ATOM 1596 O O . PHE A 1 194 ? 11.492 29.031 32.531 1 91.75 194 PHE A O 1
ATOM 1603 N N . LEU A 1 195 ? 10.539 30.266 30.938 1 86.62 195 LEU A N 1
ATOM 1604 C CA . LEU A 1 195 ? 9.281 30.438 31.641 1 86.62 195 LEU A CA 1
ATOM 1605 C C . LEU A 1 195 ? 8.203 29.516 31.062 1 86.62 195 LEU A C 1
ATOM 1607 O O . LEU A 1 195 ? 8.422 28.875 30.031 1 86.62 195 LEU A O 1
ATOM 1611 N N . ALA A 1 196 ? 7.109 29.547 31.781 1 84.56 196 ALA A N 1
ATOM 1612 C CA . ALA A 1 196 ? 5.961 28.766 31.344 1 84.56 196 ALA A CA 1
ATOM 1613 C C . ALA A 1 196 ? 5.457 29.266 29.984 1 84.56 196 ALA A C 1
ATOM 1615 O O . ALA A 1 196 ? 4.969 28.469 29.172 1 84.56 196 ALA A O 1
ATOM 1616 N N . SER A 1 197 ? 5.633 30.484 29.734 1 80.38 197 SER A N 1
ATOM 1617 C CA . SER A 1 197 ? 5.23 31.047 28.438 1 80.38 197 SER A CA 1
ATOM 1618 C C . SER A 1 197 ? 6.074 30.5 27.297 1 80.38 197 SER A C 1
ATOM 1620 O O . SER A 1 197 ? 5.547 30.156 26.234 1 80.38 197 SER A O 1
ATOM 1622 N N . ASP A 1 198 ? 7.371 30.359 27.609 1 86.62 198 ASP A N 1
ATOM 1623 C CA . ASP A 1 198 ? 8.258 29.781 26.625 1 86.62 198 ASP A CA 1
ATOM 1624 C C . ASP A 1 198 ? 7.859 28.344 26.297 1 86.62 198 ASP A C 1
ATOM 1626 O O . ASP A 1 198 ? 7.816 27.938 25.141 1 86.62 198 ASP A O 1
ATOM 1630 N N . LYS A 1 199 ? 7.574 27.703 27.328 1 89.75 199 LYS A N 1
ATOM 1631 C CA . LYS A 1 199 ? 7.16 26.297 27.203 1 89.75 199 LYS A CA 1
ATOM 1632 C C . LYS A 1 199 ? 5.922 26.172 26.328 1 89.75 199 LYS A C 1
ATOM 1634 O O . LYS A 1 199 ? 5.875 25.328 25.422 1 89.75 199 LYS A O 1
ATOM 1639 N N . LYS A 1 200 ? 4.996 26.953 26.562 1 82.31 200 LYS A N 1
ATOM 1640 C CA . LYS A 1 200 ? 3.744 26.906 25.797 1 82.31 200 LYS A CA 1
ATOM 1641 C C . LYS A 1 200 ? 3.984 27.172 24.312 1 82.31 200 LYS A C 1
ATOM 1643 O O . LYS A 1 200 ? 3.426 26.484 23.469 1 82.31 200 LYS A O 1
ATOM 1648 N N . ILE A 1 201 ? 4.781 28.109 24.047 1 83.31 201 ILE A N 1
ATOM 1649 C CA . ILE A 1 201 ? 5.105 28.453 22.672 1 83.31 201 ILE A CA 1
ATOM 1650 C C . ILE A 1 201 ? 5.789 27.266 21.984 1 83.31 201 ILE A C 1
ATOM 1652 O O . ILE A 1 201 ? 5.398 26.875 20.891 1 83.31 201 ILE A O 1
ATOM 1656 N N . MET A 1 202 ? 6.719 26.734 22.688 1 90.75 202 MET A N 1
ATOM 1657 C CA . MET A 1 202 ? 7.504 25.641 22.109 1 90.75 202 MET A CA 1
ATOM 1658 C C . MET A 1 202 ? 6.645 24.406 21.922 1 90.75 202 MET A C 1
ATOM 1660 O O . MET A 1 202 ? 6.828 23.656 20.953 1 90.75 202 MET A O 1
ATOM 1664 N N . GLU A 1 203 ? 5.816 24.203 22.812 1 86.69 203 GLU A N 1
ATOM 1665 C CA . GLU A 1 203 ? 4.902 23.078 22.672 1 86.69 203 GLU A CA 1
ATOM 1666 C C . GLU A 1 203 ? 4.027 23.219 21.422 1 86.69 203 GLU A C 1
ATOM 1668 O O . GLU A 1 203 ? 3.789 22.234 20.719 1 86.69 203 GLU A O 1
ATOM 1673 N N . SER A 1 204 ? 3.578 24.375 21.203 1 80.06 204 SER A N 1
ATOM 1674 C CA . SER A 1 204 ? 2.779 24.625 20.016 1 80.06 204 SER A CA 1
ATOM 1675 C C . SER A 1 204 ? 3.584 24.375 18.75 1 80.06 204 SER A C 1
ATOM 1677 O O . SER A 1 204 ? 3.078 23.766 17.797 1 80.06 204 SER A O 1
ATOM 1679 N N . VAL A 1 205 ? 4.758 24.766 18.766 1 85.56 205 VAL A N 1
ATOM 1680 C CA . VAL A 1 205 ? 5.617 24.625 17.594 1 85.56 205 VAL A CA 1
ATOM 1681 C C . VAL A 1 205 ? 5.91 23.141 17.359 1 85.56 205 VAL A C 1
ATOM 1683 O O . VAL A 1 205 ? 5.836 22.672 16.219 1 85.56 205 VAL A O 1
ATOM 1686 N N . THR A 1 206 ? 6.238 22.438 18.391 1 90.69 206 THR A N 1
ATOM 1687 C CA . THR A 1 206 ? 6.578 21.031 18.25 1 90.69 206 THR A CA 1
ATOM 1688 C C . THR A 1 206 ? 5.359 20.219 17.797 1 90.69 206 THR A C 1
ATOM 1690 O O . THR A 1 206 ? 5.492 19.234 17.062 1 90.69 206 THR A O 1
ATOM 1693 N N . GLU A 1 207 ? 4.293 20.656 18.266 1 81.94 207 GLU A N 1
ATOM 1694 C CA . GLU A 1 207 ? 3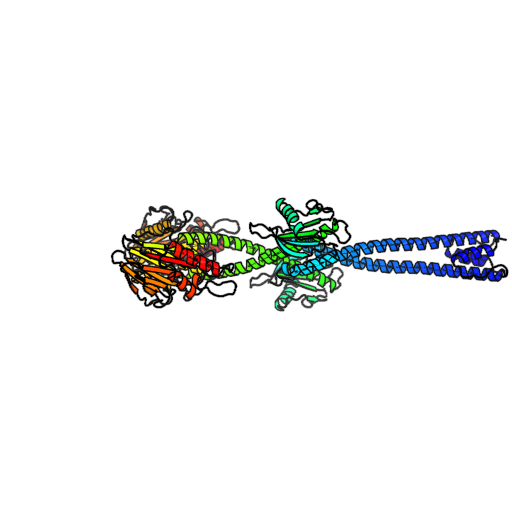.066 20 17.797 1 81.94 207 GLU A CA 1
ATOM 1695 C C . GLU A 1 207 ? 2.889 20.156 16.297 1 81.94 207 GLU A C 1
ATOM 1697 O O . GLU A 1 207 ? 2.525 19.203 15.602 1 81.94 207 GLU A O 1
ATOM 1702 N N . GLN A 1 208 ? 3.143 21.297 15.836 1 80.31 208 GLN A N 1
ATOM 1703 C CA . GLN A 1 208 ? 3.033 21.531 14.398 1 80.31 208 GLN A CA 1
ATOM 1704 C C . GLN A 1 208 ? 4.074 20.734 13.625 1 80.31 208 GLN A C 1
ATOM 1706 O O . GLN A 1 208 ? 3.781 20.188 12.562 1 80.31 208 GLN A O 1
ATOM 1711 N N . LEU A 1 209 ? 5.215 20.734 14.141 1 87.19 209 LEU A N 1
ATOM 1712 C CA . LEU A 1 209 ? 6.277 19.953 13.508 1 87.19 209 LEU A CA 1
ATOM 1713 C C . LEU A 1 209 ? 5.895 18.484 13.422 1 87.19 209 LEU A C 1
ATOM 1715 O O . LEU A 1 209 ? 6.086 17.859 12.375 1 87.19 209 LEU A O 1
ATOM 1719 N N . SER A 1 210 ? 5.398 18.016 14.531 1 86.75 210 SER A N 1
ATOM 1720 C CA . SER A 1 210 ? 4.992 16.625 14.547 1 86.75 210 SER A CA 1
ATOM 1721 C C . SER A 1 210 ? 3.926 16.344 13.5 1 86.75 210 SER A C 1
ATOM 1723 O O . SER A 1 210 ? 3.955 15.297 12.836 1 86.75 210 SER A O 1
ATOM 1725 N N . PHE A 1 211 ? 3.102 17.266 13.367 1 75.69 211 PHE A N 1
ATOM 1726 C CA . PHE A 1 211 ? 2.068 17.109 12.352 1 75.69 211 PHE A CA 1
ATOM 1727 C C . PHE A 1 211 ? 2.682 17.109 10.953 1 75.69 211 PHE A C 1
ATOM 1729 O O . PHE A 1 211 ? 2.262 16.328 10.094 1 75.69 211 PHE A O 1
ATOM 1736 N N . GLY A 1 212 ? 3.549 17.984 10.758 1 78.38 212 GLY A N 1
ATOM 1737 C CA . GLY A 1 212 ? 4.246 18.016 9.484 1 78.38 212 GLY A CA 1
ATOM 1738 C C . GLY A 1 212 ? 4.98 16.719 9.172 1 78.38 212 GLY A C 1
ATOM 1739 O O . GLY A 1 212 ? 4.918 16.234 8.047 1 78.38 212 GLY A O 1
ATOM 1740 N N . PHE A 1 213 ? 5.625 16.203 10.172 1 83.06 213 PHE A N 1
ATOM 1741 C CA . PHE A 1 213 ? 6.355 14.945 10.008 1 83.06 213 PHE A CA 1
ATOM 1742 C C . PHE A 1 213 ? 5.398 13.805 9.695 1 83.06 213 PHE A C 1
ATOM 1744 O O . PHE A 1 213 ? 5.676 12.969 8.828 1 83.06 213 PHE A O 1
ATOM 1751 N N . ASP A 1 214 ? 4.379 13.805 10.391 1 77.5 214 ASP A N 1
ATOM 1752 C CA . ASP A 1 214 ? 3.363 12.789 10.133 1 77.5 214 ASP A CA 1
ATOM 1753 C C . ASP A 1 214 ? 2.873 12.852 8.695 1 77.5 214 ASP A C 1
ATOM 1755 O O . ASP A 1 214 ? 2.748 11.812 8.031 1 77.5 214 ASP A O 1
ATOM 1759 N N . THR A 1 215 ? 2.686 14.023 8.32 1 71.06 215 THR A N 1
ATOM 1760 C CA . THR A 1 215 ? 2.146 14.219 6.977 1 71.06 215 THR A CA 1
ATOM 1761 C C . THR A 1 215 ? 3.129 13.727 5.922 1 71.06 215 THR A C 1
ATOM 1763 O O . THR A 1 215 ? 2.732 13.07 4.957 1 71.06 215 THR A O 1
ATOM 1766 N N . MET A 1 216 ? 4.332 14.102 6.082 1 74.31 216 MET A N 1
ATOM 1767 C CA . MET A 1 216 ? 5.352 13.656 5.137 1 74.31 216 MET A CA 1
ATOM 1768 C C . MET A 1 216 ? 5.441 12.133 5.117 1 74.31 216 MET A C 1
ATOM 1770 O O . MET A 1 216 ? 5.582 11.523 4.055 1 74.31 216 MET A O 1
ATOM 1774 N N . ASP A 1 217 ? 5.422 11.609 6.215 1 75.44 217 ASP A N 1
ATOM 1775 C CA . ASP A 1 217 ? 5.461 10.156 6.34 1 75.44 217 ASP A CA 1
ATOM 1776 C C . ASP A 1 217 ? 4.281 9.516 5.621 1 75.44 217 ASP A C 1
ATOM 1778 O O . ASP A 1 217 ? 4.445 8.516 4.914 1 75.44 217 ASP A O 1
ATOM 1782 N N . TYR A 1 218 ? 3.266 10.164 5.73 1 68.56 218 TYR A N 1
ATOM 1783 C CA . TYR A 1 218 ? 2.055 9.672 5.082 1 68.56 218 TYR A CA 1
ATOM 1784 C C . TYR A 1 218 ? 2.178 9.758 3.564 1 68.56 218 TYR A C 1
ATOM 1786 O O . TYR A 1 218 ? 1.744 8.852 2.85 1 68.56 218 TYR A O 1
ATOM 1794 N N . LEU A 1 219 ? 2.688 10.852 3.143 1 68.38 219 LEU A N 1
ATOM 1795 C CA . LEU A 1 219 ? 2.855 11.031 1.705 1 68.38 219 LEU A CA 1
ATOM 1796 C C . LEU A 1 219 ? 3.787 9.977 1.13 1 68.38 219 LEU A C 1
ATOM 1798 O O . LEU A 1 219 ? 3.531 9.43 0.053 1 68.38 219 LEU A O 1
ATOM 1802 N N . ASN A 1 220 ? 4.859 9.734 1.791 1 71.38 220 ASN A N 1
ATOM 1803 C CA . ASN A 1 220 ? 5.789 8.703 1.358 1 71.38 220 ASN A CA 1
ATOM 1804 C C . ASN A 1 220 ? 5.117 7.332 1.307 1 71.38 220 ASN A C 1
ATOM 1806 O O . ASN A 1 220 ? 5.363 6.551 0.385 1 71.38 220 ASN A O 1
ATOM 1810 N N . ASP A 1 221 ? 4.332 7.129 2.176 1 72.12 221 ASP A N 1
ATOM 1811 C CA . ASP A 1 221 ? 3.602 5.867 2.225 1 72.12 221 ASP A CA 1
ATOM 1812 C C . ASP A 1 221 ? 2.627 5.75 1.057 1 72.12 221 ASP A C 1
ATOM 1814 O O . ASP A 1 221 ? 2.436 4.66 0.507 1 72.12 221 ASP A O 1
ATOM 1818 N N . ARG A 1 222 ? 2.143 6.828 0.681 1 68.25 222 ARG A N 1
ATOM 1819 C CA . ARG A 1 222 ? 1.213 6.836 -0.444 1 68.25 222 ARG A CA 1
ATOM 1820 C C . ARG A 1 222 ? 1.917 6.449 -1.74 1 68.25 222 ARG A C 1
ATOM 1822 O O . ARG A 1 222 ? 1.352 5.73 -2.568 1 68.25 222 ARG A O 1
ATOM 1829 N N . ILE A 1 223 ? 3.057 6.969 -1.917 1 67 223 ILE A N 1
ATOM 1830 C CA . ILE A 1 223 ? 3.826 6.629 -3.109 1 67 223 ILE A CA 1
ATOM 1831 C C . ILE A 1 223 ? 4.07 5.121 -3.154 1 67 223 ILE A C 1
ATOM 1833 O O . ILE A 1 223 ? 3.893 4.492 -4.199 1 67 223 ILE A O 1
ATOM 1837 N N . LYS A 1 224 ? 4.445 4.57 -2.062 1 73.12 224 LYS A N 1
ATOM 1838 C CA . LYS A 1 224 ? 4.656 3.129 -1.975 1 73.12 224 LYS A CA 1
ATOM 1839 C C . LYS A 1 224 ? 3.369 2.367 -2.275 1 73.12 224 LYS A C 1
ATOM 1841 O O . LYS A 1 224 ? 3.391 1.352 -2.973 1 73.12 224 LYS A O 1
ATOM 1846 N N . GLN A 1 225 ? 2.35 2.947 -1.777 1 73.69 225 GLN A N 1
ATOM 1847 C CA . GLN A 1 225 ? 1.045 2.324 -1.976 1 73.69 225 GLN A CA 1
ATOM 1848 C C . GLN A 1 225 ? 0.657 2.318 -3.451 1 73.69 225 GLN A C 1
ATOM 1850 O O . GLN A 1 225 ? 0.081 1.347 -3.945 1 73.69 225 GLN A O 1
ATOM 1855 N N . GLU A 1 226 ? 0.925 3.422 -4.051 1 74.62 226 GLU A N 1
ATOM 1856 C CA . GLU A 1 226 ? 0.601 3.502 -5.473 1 74.62 226 GLU A CA 1
ATOM 1857 C C . GLU A 1 226 ? 1.369 2.455 -6.273 1 74.62 226 GLU A C 1
ATOM 1859 O O . GLU A 1 226 ? 0.826 1.856 -7.203 1 74.62 226 GLU A O 1
ATOM 1864 N N . LYS A 1 227 ? 2.588 2.295 -5.945 1 76.56 227 LYS A N 1
ATOM 1865 C CA . LYS A 1 227 ? 3.396 1.281 -6.613 1 76.56 227 LYS A CA 1
ATOM 1866 C C . LYS A 1 227 ? 2.816 -0.114 -6.406 1 76.56 227 LYS A C 1
ATOM 1868 O O . LYS A 1 227 ? 2.713 -0.898 -7.352 1 76.56 227 LYS A O 1
ATOM 1873 N N . ILE A 1 228 ? 2.439 -0.336 -5.238 1 80.81 228 ILE A N 1
ATOM 1874 C CA . ILE A 1 228 ? 1.873 -1.64 -4.91 1 80.81 228 ILE A CA 1
ATOM 1875 C C . ILE A 1 228 ? 0.536 -1.817 -5.625 1 80.81 228 ILE A C 1
ATOM 1877 O O . ILE A 1 228 ? 0.248 -2.893 -6.156 1 80.81 228 ILE A O 1
ATOM 1881 N N . SER A 1 229 ? -0.202 -0.774 -5.609 1 82.62 229 SER A N 1
ATOM 1882 C CA . SER A 1 229 ? -1.492 -0.812 -6.289 1 82.62 229 SER A CA 1
ATOM 1883 C C . SER A 1 229 ? -1.326 -1.121 -7.773 1 82.62 229 SER A C 1
ATOM 1885 O O . SER A 1 229 ? -2.094 -1.902 -8.336 1 82.62 229 SER A O 1
ATOM 1887 N N . ASN A 1 230 ? -0.373 -0.536 -8.406 1 83.56 230 ASN A N 1
ATOM 1888 C CA . ASN A 1 230 ? -0.1 -0.815 -9.812 1 83.56 230 ASN A CA 1
ATOM 1889 C C . ASN A 1 230 ? 0.318 -2.268 -10.023 1 83.56 230 ASN A C 1
ATOM 1891 O O . ASN A 1 230 ? -0.102 -2.904 -10.992 1 83.56 230 ASN A O 1
ATOM 1895 N N . GLN A 1 231 ? 1.145 -2.719 -9.164 1 84 231 GLN A N 1
ATOM 1896 C CA . GLN A 1 231 ? 1.544 -4.121 -9.227 1 84 231 GLN A CA 1
ATOM 1897 C C . GLN A 1 231 ? 0.332 -5.043 -9.133 1 84 231 GLN A C 1
ATOM 1899 O O . GLN A 1 231 ? 0.24 -6.031 -9.867 1 84 231 GLN A O 1
ATOM 1904 N N . LEU A 1 232 ? -0.547 -4.691 -8.273 1 88.12 232 LEU A N 1
ATOM 1905 C CA . LEU A 1 232 ? -1.719 -5.531 -8.047 1 88.12 232 LEU A CA 1
ATOM 1906 C C . LEU A 1 232 ? -2.656 -5.492 -9.242 1 88.12 232 LEU A C 1
ATOM 1908 O O . LEU A 1 232 ? -3.266 -6.504 -9.594 1 88.12 232 LEU A O 1
ATOM 1912 N N . LYS A 1 233 ? -2.785 -4.355 -9.875 1 87.62 233 LYS A N 1
ATOM 1913 C CA . LYS A 1 233 ? -3.582 -4.258 -11.094 1 87.62 233 LYS A CA 1
ATOM 1914 C C . LYS A 1 233 ? -3.018 -5.152 -12.195 1 87.62 233 LYS A C 1
ATOM 1916 O O . LYS A 1 233 ? -3.771 -5.84 -12.891 1 87.62 233 LYS A O 1
ATOM 1921 N N . PHE A 1 234 ? -1.77 -5.148 -12.352 1 87.06 234 PHE A N 1
ATOM 1922 C CA . PHE A 1 234 ? -1.126 -6.008 -13.336 1 87.06 234 PHE A CA 1
ATOM 1923 C C . PHE A 1 234 ? -1.263 -7.477 -12.945 1 87.06 234 PHE A C 1
ATOM 1925 O O . PHE A 1 234 ? -1.475 -8.336 -13.805 1 87.06 234 PHE A O 1
ATOM 1932 N N . ALA A 1 235 ? -1.081 -7.707 -11.688 1 90 235 ALA A N 1
ATOM 1933 C CA . ALA A 1 235 ? -1.264 -9.07 -11.195 1 90 235 ALA A CA 1
ATOM 1934 C C . ALA A 1 235 ? -2.662 -9.586 -11.516 1 90 235 ALA A C 1
ATOM 1936 O O . ALA A 1 235 ? -2.834 -10.758 -11.859 1 90 235 ALA A O 1
ATOM 1937 N N . LYS A 1 236 ? -3.594 -8.703 -11.367 1 90.25 236 LYS A N 1
ATOM 1938 C CA . LYS A 1 236 ? -4.969 -9.055 -11.711 1 90.25 236 LYS A CA 1
ATOM 1939 C C . LYS A 1 236 ? -5.086 -9.453 -13.18 1 90.25 236 LYS A C 1
ATOM 1941 O O . LYS A 1 236 ? -5.77 -10.422 -13.516 1 90.25 236 LYS A O 1
ATOM 1946 N N . GLN A 1 237 ? -4.445 -8.797 -14.008 1 87.44 237 GLN A N 1
ATOM 1947 C CA . GLN A 1 237 ? -4.453 -9.109 -15.43 1 87.44 237 GLN A CA 1
ATOM 1948 C C . GLN A 1 237 ? -3.832 -10.477 -15.695 1 87.44 237 GLN A C 1
ATOM 1950 O O . GLN A 1 237 ? -4.352 -11.258 -16.5 1 87.44 237 GLN A O 1
ATOM 1955 N N . ILE A 1 238 ? -2.756 -10.727 -15.039 1 88.38 238 ILE A N 1
ATOM 1956 C CA . ILE A 1 238 ? -2.105 -12.023 -15.172 1 88.38 238 ILE A CA 1
ATOM 1957 C C . ILE A 1 238 ? -3.059 -13.125 -14.719 1 88.38 238 ILE A C 1
ATOM 1959 O O . ILE A 1 238 ? -3.238 -14.125 -15.414 1 88.38 238 ILE A O 1
ATOM 1963 N N . GLN A 1 239 ? -3.615 -12.906 -13.617 1 87.44 239 GLN A N 1
ATOM 1964 C CA . GLN A 1 239 ? -4.52 -13.906 -13.07 1 87.44 239 GLN A CA 1
ATOM 1965 C C . GLN A 1 239 ? -5.707 -14.156 -14 1 87.44 239 GLN A C 1
ATOM 1967 O O . GLN A 1 239 ? -6.125 -15.297 -14.188 1 87.44 239 GLN A O 1
ATOM 1972 N N . GLU A 1 240 ? -6.25 -13.078 -14.5 1 86.06 240 GLU A N 1
ATOM 1973 C CA . GLU A 1 240 ? -7.363 -13.195 -15.43 1 86.06 240 GLU A CA 1
ATOM 1974 C C . GLU A 1 240 ? -6.961 -14 -16.672 1 86.06 240 GLU A C 1
ATOM 1976 O O . GLU A 1 240 ? -7.777 -14.727 -17.234 1 86.06 240 GLU A O 1
ATOM 1981 N N . SER A 1 241 ? -5.723 -13.875 -17 1 85.25 241 SER A N 1
ATOM 1982 C CA . SER A 1 241 ? -5.223 -14.617 -18.156 1 85.25 241 SER A CA 1
ATOM 1983 C C . SER A 1 241 ? -5.105 -16.109 -17.844 1 85.25 241 SER A C 1
ATOM 1985 O O . SER A 1 241 ? -5.074 -16.938 -18.75 1 85.25 241 SER A O 1
ATOM 1987 N N . LEU A 1 242 ? -5.043 -16.375 -16.609 1 82.81 242 LEU A N 1
ATOM 1988 C CA . LEU A 1 242 ? -4.918 -17.766 -16.188 1 82.81 242 LEU A CA 1
ATOM 1989 C C . LEU A 1 242 ? -6.277 -18.453 -16.141 1 82.81 242 LEU A C 1
ATOM 1991 O O . LEU A 1 242 ? -6.359 -19.688 -16.109 1 82.81 242 LEU A O 1
ATOM 1995 N N . LEU A 1 243 ? -7.355 -17.688 -16.172 1 82.5 243 LEU A N 1
ATOM 1996 C CA . LEU A 1 243 ? -8.711 -18.234 -16.219 1 82.5 243 LEU A CA 1
ATOM 1997 C C . LEU A 1 243 ? -9.164 -18.469 -17.656 1 82.5 243 LEU A C 1
ATOM 1999 O O . LEU A 1 243 ? -8.641 -17.859 -18.578 1 82.5 243 LEU A O 1
ATOM 2003 N N . PRO A 1 244 ? -10 -19.438 -17.812 1 82.06 244 PRO A N 1
ATOM 2004 C CA . PRO A 1 244 ? -10.398 -19.734 -19.188 1 82.06 244 PRO A CA 1
ATOM 2005 C C . PRO A 1 244 ? -11.07 -18.562 -19.891 1 82.06 244 PRO A C 1
ATOM 2007 O O . PRO A 1 244 ? -11.898 -17.875 -19.281 1 82.06 244 PRO A O 1
ATOM 2010 N N . HIS A 1 245 ? -10.617 -18.312 -21.062 1 73.44 245 HIS A N 1
ATOM 2011 C CA . HIS A 1 245 ? -11.18 -17.219 -21.844 1 73.44 245 HIS A CA 1
ATOM 2012 C C . HIS A 1 245 ? -12.453 -17.656 -22.562 1 73.44 245 HIS A C 1
ATOM 2014 O O . HIS A 1 245 ? -13.344 -16.828 -22.797 1 73.44 245 HIS A O 1
ATOM 2020 N N . GLU A 1 246 ? -12.438 -18.891 -22.984 1 77.44 246 GLU A N 1
ATOM 2021 C CA . GLU A 1 246 ? -13.602 -19.438 -23.688 1 77.44 246 GLU A CA 1
ATOM 2022 C C . GLU A 1 246 ? -14.094 -20.719 -23.031 1 77.44 246 GLU A C 1
ATOM 2024 O O . GLU A 1 246 ? -13.289 -21.531 -22.562 1 77.44 246 GLU A O 1
ATOM 2029 N N . ILE A 1 247 ? -15.383 -20.719 -22.984 1 76.19 247 ILE A N 1
ATOM 2030 C CA . ILE A 1 247 ? -16.016 -21.922 -22.469 1 76.19 247 ILE A CA 1
ATOM 2031 C C . ILE A 1 247 ? -16.266 -22.906 -23.609 1 76.19 247 ILE A C 1
ATOM 2033 O O . ILE A 1 247 ? -16.938 -22.578 -24.578 1 76.19 247 ILE A O 1
ATOM 2037 N N . PRO A 1 248 ? -15.539 -23.984 -23.469 1 79.81 248 PRO A N 1
ATOM 2038 C CA . PRO A 1 248 ? -15.703 -24.953 -24.562 1 79.81 248 PRO A CA 1
ATOM 2039 C C . PRO A 1 248 ? -17.156 -25.406 -24.734 1 79.81 248 PRO A C 1
ATOM 2041 O O . PRO A 1 248 ? -17.906 -25.469 -23.75 1 79.81 248 PRO A O 1
ATOM 2044 N N . LYS A 1 249 ? -17.469 -25.516 -26 1 76.31 249 LYS A N 1
ATOM 2045 C CA . LYS A 1 249 ? -18.797 -26.031 -26.328 1 76.31 249 LYS A CA 1
ATOM 2046 C C . LYS A 1 249 ? -18.75 -27.516 -26.672 1 76.31 249 LYS A C 1
ATOM 2048 O O . LYS A 1 249 ? -17.875 -27.953 -27.422 1 76.31 249 LYS A O 1
ATOM 2053 N N . LEU A 1 250 ? -19.328 -28.312 -25.922 1 78.12 250 LEU A N 1
ATOM 2054 C CA . LEU A 1 250 ? -19.531 -29.719 -26.25 1 78.12 250 LEU A CA 1
ATOM 2055 C C . LEU A 1 250 ? -20.953 -29.969 -26.734 1 78.12 250 LEU A C 1
ATOM 2057 O O . LEU A 1 250 ? -21.875 -29.203 -26.406 1 78.12 250 LEU A O 1
ATOM 2061 N N . LYS A 1 251 ? -21.031 -31 -27.562 1 78.94 251 LYS A N 1
ATOM 2062 C CA . LYS A 1 251 ? -22.359 -31.312 -28.109 1 78.94 251 LYS A CA 1
ATOM 2063 C C . LYS A 1 251 ? -23.359 -31.562 -27 1 78.94 251 LYS A C 1
ATOM 2065 O O . LYS A 1 251 ? -23.094 -32.312 -26.062 1 78.94 251 LYS A O 1
ATOM 2070 N N . LYS A 1 252 ? -24.453 -30.844 -26.953 1 82 252 LYS A N 1
ATOM 2071 C CA . LYS A 1 252 ? -25.609 -31.016 -26.062 1 82 252 LYS A CA 1
ATOM 2072 C C . LYS A 1 252 ? -25.266 -30.578 -24.641 1 82 252 LYS A C 1
ATOM 2074 O O . LYS A 1 252 ? -25.891 -31.031 -23.688 1 82 252 LYS A O 1
ATOM 2079 N N . ILE A 1 253 ? -24.172 -29.891 -24.531 1 87.5 253 ILE A N 1
ATOM 2080 C CA . ILE A 1 253 ? -23.797 -29.406 -23.203 1 87.5 253 ILE A CA 1
ATOM 2081 C C . ILE A 1 253 ? -23.594 -27.891 -23.25 1 87.5 253 ILE A C 1
ATOM 2083 O O . ILE A 1 253 ? -22.953 -27.375 -24.188 1 87.5 253 ILE A O 1
ATOM 2087 N N . GLU A 1 254 ? -24.156 -27.25 -22.375 1 89.38 254 GLU A N 1
ATOM 2088 C CA . GLU A 1 254 ? -23.984 -25.812 -22.203 1 89.38 254 GLU A CA 1
ATOM 2089 C C . GLU A 1 254 ? -23.312 -25.484 -20.875 1 89.38 254 GLU A C 1
ATOM 2091 O O . GLU A 1 254 ? -23.578 -26.141 -19.859 1 89.38 254 GLU A O 1
ATOM 2096 N N . SER A 1 255 ? -22.453 -24.562 -20.906 1 91.19 255 SER A N 1
ATOM 2097 C CA . SER A 1 255 ? -21.781 -24.156 -19.688 1 91.19 255 SER A CA 1
ATOM 2098 C C . SER A 1 255 ? -21.703 -22.641 -19.578 1 91.19 255 SER A C 1
ATOM 2100 O O . SER A 1 255 ? -21.797 -21.922 -20.578 1 91.19 255 SER A O 1
ATOM 2102 N N . SER A 1 256 ? -21.703 -22.156 -18.406 1 92.69 256 SER A N 1
ATOM 2103 C CA . SER A 1 256 ? -21.547 -20.734 -18.094 1 92.69 256 SER A CA 1
ATOM 2104 C C . SER A 1 256 ? -20.766 -20.547 -16.797 1 92.69 256 SER A C 1
ATOM 2106 O O . SER A 1 256 ? -20.875 -21.375 -15.883 1 92.69 256 SER A O 1
ATOM 2108 N N . ALA A 1 257 ? -19.969 -19.516 -16.812 1 93.06 257 ALA A N 1
ATOM 2109 C CA . ALA A 1 257 ? -19.172 -19.266 -15.617 1 93.06 257 ALA A CA 1
ATOM 2110 C C . ALA A 1 257 ? -19.172 -17.781 -15.273 1 93.06 257 ALA A C 1
ATOM 2112 O O . ALA A 1 257 ? -19.406 -16.922 -16.141 1 93.06 257 ALA A O 1
ATOM 2113 N N . PHE A 1 258 ? -18.984 -17.469 -14.055 1 93.75 258 PHE A N 1
ATOM 2114 C CA . PHE A 1 258 ? -18.859 -16.109 -13.531 1 93.75 258 PHE A CA 1
ATOM 2115 C C . PHE A 1 258 ? -17.734 -16.031 -12.508 1 93.75 258 PHE A C 1
ATOM 2117 O O . PHE A 1 258 ? -17.578 -16.938 -11.68 1 93.75 258 PHE A O 1
ATOM 2124 N N . TYR A 1 259 ? -16.922 -15.031 -12.648 1 93.06 259 TYR A N 1
ATOM 2125 C CA . TYR A 1 259 ? -15.844 -14.82 -11.695 1 93.06 259 TYR A CA 1
ATOM 2126 C C . TYR A 1 259 ? -15.711 -13.352 -11.336 1 93.06 259 TYR A C 1
ATOM 2128 O O . TYR A 1 259 ? -15.711 -12.484 -12.219 1 93.06 259 TYR A O 1
ATOM 2136 N N . ARG A 1 260 ? -15.617 -13.125 -9.992 1 92.38 260 ARG A N 1
ATOM 2137 C CA . ARG A 1 260 ? -15.359 -11.789 -9.461 1 92.38 260 ARG A CA 1
ATOM 2138 C C . ARG A 1 260 ? -14.508 -11.859 -8.203 1 92.38 260 ARG A C 1
ATOM 2140 O O . ARG A 1 260 ? -14.93 -12.406 -7.188 1 92.38 260 ARG A O 1
ATOM 2147 N N . SER A 1 261 ? -13.352 -11.312 -8.25 1 90.69 261 SER A N 1
ATOM 2148 C CA . SER A 1 261 ? -12.469 -11.312 -7.09 1 90.69 261 SER A CA 1
ATOM 2149 C C . SER A 1 261 ? -12.836 -10.188 -6.121 1 90.69 261 SER A C 1
ATOM 2151 O O . SER A 1 261 ? -13.273 -9.117 -6.539 1 90.69 261 SER A O 1
ATOM 2153 N N . ALA A 1 262 ? -12.711 -10.477 -4.848 1 85.81 262 ALA A N 1
ATOM 2154 C CA . ALA A 1 262 ? -12.945 -9.469 -3.822 1 85.81 262 ALA A CA 1
ATOM 2155 C C . ALA A 1 262 ? -11.852 -8.406 -3.838 1 85.81 262 ALA A C 1
ATOM 2157 O O . ALA A 1 262 ? -12.117 -7.227 -3.594 1 85.81 262 ALA A O 1
ATOM 2158 N N . PHE A 1 263 ? -10.641 -8.859 -4.105 1 83.38 263 PHE A N 1
ATOM 2159 C CA . PHE A 1 263 ? -9.492 -7.977 -4.203 1 83.38 263 PHE A CA 1
ATOM 2160 C C . PHE A 1 263 ? -8.938 -7.957 -5.625 1 83.38 263 PHE A C 1
ATOM 2162 O O . PHE A 1 263 ? -9.586 -8.445 -6.555 1 83.38 263 PHE A O 1
ATOM 2169 N N . ASP A 1 264 ? -7.832 -7.285 -5.773 1 84.94 264 ASP A N 1
ATOM 2170 C CA . ASP A 1 264 ? -7.254 -7.223 -7.113 1 84.94 264 ASP A CA 1
ATOM 2171 C C . ASP A 1 264 ? -6.938 -8.625 -7.637 1 84.94 264 ASP A C 1
ATOM 2173 O O . ASP A 1 264 ? -7.184 -8.922 -8.805 1 84.94 264 ASP A O 1
ATOM 2177 N N . VAL A 1 265 ? -6.473 -9.422 -6.73 1 90.56 265 VAL A N 1
ATOM 2178 C CA . VAL A 1 265 ? -6.219 -10.82 -7.078 1 90.56 265 VAL A CA 1
ATOM 2179 C C . VAL A 1 265 ? -6.906 -11.734 -6.07 1 90.56 265 VAL A C 1
ATOM 2181 O O . VAL A 1 265 ? -7.18 -11.336 -4.941 1 90.56 265 VAL A O 1
ATOM 2184 N N . GLY A 1 266 ? -7.328 -12.984 -6.527 1 92.06 266 GLY A N 1
ATOM 2185 C CA . GLY A 1 266 ? -8.094 -13.867 -5.664 1 92.06 266 GLY A CA 1
ATOM 2186 C C . GLY A 1 266 ? -7.578 -15.297 -5.668 1 92.06 266 GLY A C 1
ATOM 2187 O O . GLY A 1 266 ? -6.602 -15.609 -6.352 1 92.06 266 GLY A O 1
ATOM 2188 N N . GLY A 1 267 ? -8.188 -16.094 -4.883 1 94.62 267 GLY A N 1
ATOM 2189 C CA . GLY A 1 267 ? -7.781 -17.484 -4.73 1 94.62 267 GLY A CA 1
ATOM 2190 C C . GLY A 1 267 ? -8.727 -18.469 -5.391 1 94.62 267 GLY A C 1
ATOM 2191 O O . GLY A 1 267 ? -8.492 -19.672 -5.375 1 94.62 267 GLY A O 1
ATOM 2192 N N . ASP A 1 268 ? -9.773 -18 -6.043 1 95.62 268 ASP A N 1
ATOM 2193 C CA . ASP A 1 268 ? -10.727 -18.875 -6.715 1 95.62 268 ASP A CA 1
ATOM 2194 C C . ASP A 1 268 ? -10.211 -19.281 -8.094 1 95.62 268 ASP A C 1
ATOM 2196 O O . ASP A 1 268 ? -9.594 -18.484 -8.797 1 95.62 268 ASP A O 1
ATOM 2200 N N . TYR A 1 269 ? -10.484 -20.453 -8.43 1 94.94 269 TYR A N 1
ATOM 2201 C CA . TYR A 1 269 ? -10.086 -20.969 -9.742 1 94.94 269 TYR A CA 1
ATOM 2202 C C . TYR A 1 269 ? -11.203 -21.797 -10.359 1 94.94 269 TYR A C 1
ATOM 2204 O O . TYR A 1 269 ? -11.859 -22.578 -9.664 1 94.94 269 TYR A O 1
ATOM 2212 N N . TYR A 1 270 ? -11.469 -21.609 -11.594 1 95.12 270 TYR A N 1
ATOM 2213 C CA . TYR A 1 270 ? -12.352 -22.5 -12.352 1 95.12 270 TYR A CA 1
ATOM 2214 C C . TYR A 1 270 ? -11.797 -22.75 -13.75 1 95.12 270 TYR A C 1
ATOM 2216 O O . TYR A 1 270 ? -11.039 -21.938 -14.281 1 95.12 270 TYR A O 1
ATOM 2224 N N . ASP A 1 271 ? -12.156 -23.859 -14.266 1 94.06 271 ASP A N 1
ATOM 2225 C CA . ASP A 1 271 ? -11.719 -24.172 -15.617 1 94.06 271 ASP A CA 1
ATOM 2226 C C . ASP A 1 271 ? -12.625 -25.234 -16.25 1 94.06 271 ASP A C 1
ATOM 2228 O O . ASP A 1 271 ? -13.273 -26 -15.547 1 94.06 271 ASP A O 1
ATOM 2232 N N . LEU A 1 272 ? -12.828 -25.109 -17.5 1 92.5 272 LEU A N 1
ATOM 2233 C CA . LEU A 1 272 ? -13.492 -26.094 -18.344 1 92.5 272 LEU A CA 1
ATOM 2234 C C . LEU A 1 272 ? -12.609 -26.5 -19.516 1 92.5 272 LEU A C 1
ATOM 2236 O O . LEU A 1 272 ? -12.266 -25.656 -20.344 1 92.5 272 LEU A O 1
ATOM 2240 N N . ILE A 1 273 ? -12.281 -27.781 -19.578 1 90.5 273 ILE A N 1
ATOM 2241 C CA . ILE A 1 273 ? -11.344 -28.234 -20.594 1 90.5 273 ILE A CA 1
ATOM 2242 C C . ILE A 1 273 ? -11.969 -29.375 -21.391 1 90.5 273 ILE A C 1
ATOM 2244 O O . ILE A 1 273 ? -12.383 -30.391 -20.828 1 90.5 273 ILE A O 1
ATOM 2248 N N . LYS A 1 274 ? -12.016 -29.188 -22.672 1 90.44 274 LYS A N 1
ATOM 2249 C CA . LYS A 1 274 ? -12.453 -30.266 -23.547 1 90.44 274 LYS A CA 1
ATOM 2250 C C . LYS A 1 274 ? -11.344 -31.297 -23.75 1 90.44 274 LYS A C 1
ATOM 2252 O O . LYS A 1 274 ? -10.281 -30.969 -24.281 1 90.44 274 LYS A O 1
ATOM 2257 N N . LEU A 1 275 ? -11.539 -32.469 -23.281 1 89.62 275 LEU A N 1
ATOM 2258 C CA . LEU A 1 275 ? -10.523 -33.531 -23.375 1 89.62 275 LEU A CA 1
ATOM 2259 C C . LEU A 1 275 ? -10.578 -34.188 -24.75 1 89.62 275 LEU A C 1
ATOM 2261 O O . LEU A 1 275 ? -9.539 -34.469 -25.344 1 89.62 275 LEU A O 1
ATOM 2265 N N . ASP A 1 276 ? -11.68 -34.469 -25.172 1 88.94 276 ASP A N 1
ATOM 2266 C CA . ASP A 1 276 ? -11.953 -35 -26.516 1 88.94 276 ASP A CA 1
ATOM 2267 C C . ASP A 1 276 ? -13.375 -34.656 -26.953 1 88.94 276 ASP A C 1
ATOM 2269 O O . ASP A 1 276 ? -14.016 -33.781 -26.391 1 88.94 276 ASP A O 1
ATOM 2273 N N . GLU A 1 277 ? -13.859 -35.281 -27.969 1 88.56 277 GLU A N 1
ATOM 2274 C CA . GLU A 1 277 ? -15.148 -34.906 -28.547 1 88.56 277 GLU A CA 1
ATOM 2275 C C . GLU A 1 277 ? -16.297 -35.25 -27.594 1 88.56 277 GLU A C 1
ATOM 2277 O O . GLU A 1 277 ? -17.375 -34.656 -27.688 1 88.56 277 GLU A O 1
ATOM 2282 N N . ASP A 1 278 ? -16.047 -36.188 -26.594 1 89.75 278 ASP A N 1
ATOM 2283 C CA . ASP A 1 278 ? -17.156 -36.656 -25.766 1 89.75 278 ASP A CA 1
ATOM 2284 C C . ASP A 1 278 ? -16.906 -36.312 -24.297 1 89.75 278 ASP A C 1
ATOM 2286 O O . ASP A 1 278 ? -17.812 -36.469 -23.469 1 89.75 278 ASP A O 1
ATOM 2290 N N . ARG A 1 279 ? -15.727 -35.875 -23.922 1 92.44 279 ARG A N 1
ATOM 2291 C CA . ARG A 1 279 ? -15.391 -35.688 -22.516 1 92.44 279 ARG A CA 1
ATOM 2292 C C . ARG A 1 279 ? -15.039 -34.25 -22.203 1 92.44 279 ARG A C 1
ATOM 2294 O O . ARG A 1 279 ? -14.312 -33.594 -22.953 1 92.44 279 ARG A O 1
ATOM 2301 N N . LEU A 1 280 ? -15.633 -33.781 -21.141 1 92.25 280 LEU A N 1
ATOM 2302 C CA . LEU A 1 280 ? -15.406 -32.438 -20.641 1 92.25 280 LEU A CA 1
ATOM 2303 C C . LEU A 1 280 ? -14.992 -32.469 -19.172 1 92.25 280 LEU A C 1
ATOM 2305 O O . LEU A 1 280 ? -15.641 -33.125 -18.344 1 92.25 280 LEU A O 1
ATOM 2309 N N . PHE A 1 281 ? -13.914 -31.844 -18.938 1 93.31 281 PHE A N 1
ATOM 2310 C CA . PHE A 1 281 ? -13.43 -31.734 -17.562 1 93.31 281 PHE A CA 1
ATOM 2311 C C . PHE A 1 281 ? -13.734 -30.359 -17 1 93.31 281 PHE A C 1
ATOM 2313 O O . PHE A 1 281 ? -13.539 -29.344 -17.672 1 93.31 281 PHE A O 1
ATOM 2320 N N . GLY A 1 282 ? -14.305 -30.359 -15.82 1 93.81 282 GLY A N 1
ATOM 2321 C CA . GLY A 1 282 ? -14.562 -29.109 -15.102 1 93.81 282 GLY A CA 1
ATOM 2322 C C . GLY A 1 282 ? -13.992 -29.109 -13.695 1 93.81 282 GLY A C 1
ATOM 2323 O O . GLY A 1 282 ? -13.945 -30.156 -13.039 1 93.81 282 GLY A O 1
ATOM 2324 N N . ILE A 1 283 ? -13.633 -27.922 -13.242 1 95.75 283 ILE A N 1
ATOM 2325 C CA . ILE A 1 283 ? -13.133 -27.812 -11.875 1 95.75 283 ILE A CA 1
ATOM 2326 C C . ILE A 1 283 ? -13.492 -26.438 -11.305 1 95.75 283 ILE A C 1
ATOM 2328 O O . ILE A 1 283 ? -13.531 -25.438 -12.031 1 95.75 283 ILE A O 1
ATOM 2332 N N . LEU A 1 284 ? -13.797 -26.391 -10.125 1 97.06 284 LEU A N 1
ATOM 2333 C CA . LEU A 1 284 ? -13.898 -25.172 -9.312 1 97.06 284 LEU A CA 1
ATOM 2334 C C . LEU A 1 284 ? -13.133 -25.328 -8 1 97.06 284 LEU A C 1
ATOM 2336 O O . LEU A 1 284 ? -13.367 -26.297 -7.254 1 97.06 284 LEU A O 1
ATOM 2340 N N . ALA A 1 285 ? -12.195 -24.516 -7.793 1 97.19 285 ALA A N 1
ATOM 2341 C CA . ALA A 1 285 ? -11.352 -24.594 -6.602 1 97.19 285 ALA A CA 1
ATOM 2342 C C . ALA A 1 285 ? -11.328 -23.266 -5.859 1 97.19 285 ALA A C 1
ATOM 2344 O O . ALA A 1 285 ? -11.555 -22.203 -6.457 1 97.19 285 ALA A O 1
ATOM 2345 N N . ASP A 1 286 ? -11.117 -23.359 -4.605 1 96.62 286 ASP A N 1
ATOM 2346 C CA . ASP A 1 286 ? -11.016 -22.203 -3.723 1 96.62 286 ASP A CA 1
ATOM 2347 C C . ASP A 1 286 ? -9.859 -22.359 -2.742 1 96.62 286 ASP A C 1
ATOM 2349 O O . ASP A 1 286 ? -9.891 -23.219 -1.865 1 96.62 286 ASP A O 1
ATOM 2353 N N . VAL A 1 287 ? -8.906 -21.453 -2.842 1 96.75 287 VAL A N 1
ATOM 2354 C CA . VAL A 1 287 ? -7.727 -21.484 -1.982 1 96.75 287 VAL A CA 1
ATOM 2355 C C . VAL A 1 287 ? -8.023 -20.766 -0.668 1 96.75 287 VAL A C 1
ATOM 2357 O O . VAL A 1 287 ? -8.648 -19.703 -0.662 1 96.75 287 VAL A O 1
ATOM 2360 N N . SER A 1 288 ? -7.559 -21.328 0.415 1 93.62 288 SER A N 1
ATOM 2361 C CA . SER A 1 288 ? -7.738 -20.672 1.711 1 93.62 288 SER A CA 1
ATOM 2362 C C . SER A 1 288 ? -7.035 -19.328 1.759 1 93.62 288 SER A C 1
ATOM 2364 O O . SER A 1 288 ? -5.938 -19.172 1.215 1 93.62 288 SER A O 1
ATOM 2366 N N . GLY A 1 289 ? -7.68 -18.469 2.426 1 87.81 289 GLY A N 1
ATOM 2367 C CA . GLY A 1 289 ? -7.105 -17.141 2.529 1 87.81 289 GLY A CA 1
ATOM 2368 C C . GLY A 1 289 ? -7.539 -16.219 1.409 1 87.81 289 GLY A C 1
ATOM 2369 O O . GLY A 1 289 ? -8.453 -16.531 0.649 1 87.81 289 GLY A O 1
ATOM 2370 N N . LYS A 1 290 ? -6.93 -15.008 1.354 1 86.44 290 LYS A N 1
ATOM 2371 C CA . LYS A 1 290 ? -7.332 -14.016 0.362 1 86.44 290 LYS A CA 1
ATOM 2372 C C . LYS A 1 290 ? -6.121 -13.266 -0.182 1 86.44 290 LYS A C 1
ATOM 2374 O O . LYS A 1 290 ? -5.027 -13.336 0.387 1 86.44 290 LYS A O 1
ATOM 2379 N N . GLY A 1 291 ? -6.387 -12.656 -1.278 1 89 291 GLY A N 1
ATOM 2380 C CA . GLY A 1 291 ? -5.391 -11.742 -1.813 1 89 291 GLY A CA 1
ATOM 2381 C C . GLY A 1 291 ? -4.23 -12.453 -2.484 1 89 291 GLY A C 1
ATOM 2382 O O . GLY A 1 291 ? -4.414 -13.492 -3.123 1 89 291 GLY A O 1
ATOM 2383 N N . VAL A 1 292 ? -3.043 -11.93 -2.316 1 89.94 292 VAL A N 1
ATOM 2384 C CA . VAL A 1 292 ? -1.863 -12.32 -3.078 1 89.94 292 VAL A CA 1
ATOM 2385 C C . VAL A 1 292 ? -1.448 -13.742 -2.693 1 89.94 292 VAL A C 1
ATOM 2387 O O . VAL A 1 292 ? -1.207 -14.578 -3.562 1 89.94 292 VAL A O 1
ATOM 2390 N N . PRO A 1 293 ? -1.395 -14.086 -1.407 1 91.81 293 PRO A N 1
ATOM 2391 C CA . PRO A 1 293 ? -1.023 -15.461 -1.051 1 91.81 293 PRO A CA 1
ATOM 2392 C C . PRO A 1 293 ? -1.911 -16.5 -1.723 1 91.81 293 PRO A C 1
ATOM 2394 O O . PRO A 1 293 ? -1.406 -17.484 -2.266 1 91.81 293 PRO A O 1
ATOM 2397 N N . ALA A 1 294 ? -3.162 -16.266 -1.634 1 93.62 294 ALA A N 1
ATOM 2398 C CA . ALA A 1 294 ? -4.113 -17.203 -2.24 1 93.62 294 ALA A CA 1
ATOM 2399 C C . ALA A 1 294 ? -3.922 -17.266 -3.752 1 93.62 294 ALA A C 1
ATOM 2401 O O . ALA A 1 294 ? -4.023 -18.344 -4.348 1 93.62 294 ALA A O 1
ATOM 2402 N N . ALA A 1 295 ? -3.658 -16.156 -4.34 1 93.81 295 ALA A N 1
ATOM 2403 C CA . ALA A 1 295 ? -3.473 -16.078 -5.789 1 93.81 295 ALA A CA 1
ATOM 2404 C C . ALA A 1 295 ? -2.25 -16.875 -6.227 1 93.81 295 ALA A C 1
ATOM 2406 O O . ALA A 1 295 ? -2.256 -17.484 -7.297 1 93.81 295 ALA A O 1
ATOM 2407 N N . LEU A 1 296 ? -1.186 -16.859 -5.496 1 94.12 296 LEU A N 1
ATOM 2408 C CA . LEU A 1 296 ? 0.021 -17.625 -5.797 1 94.12 296 LEU A CA 1
ATOM 2409 C C . LEU A 1 296 ? -0.277 -19.125 -5.84 1 94.12 296 LEU A C 1
ATOM 2411 O O . LEU A 1 296 ? 0.157 -19.812 -6.758 1 94.12 296 LEU A O 1
ATOM 2415 N N . ILE A 1 297 ? -0.993 -19.578 -4.871 1 95.06 297 ILE A N 1
ATOM 2416 C CA . ILE A 1 297 ? -1.342 -20.984 -4.785 1 95.06 297 ILE A CA 1
ATOM 2417 C C . ILE A 1 297 ? -2.275 -21.359 -5.938 1 95.06 297 ILE A C 1
ATOM 2419 O O . ILE A 1 297 ? -2.113 -22.406 -6.562 1 95.06 297 ILE A O 1
ATOM 2423 N N . MET A 1 298 ? -3.207 -20.5 -6.168 1 95.12 298 MET A N 1
ATOM 2424 C CA . MET A 1 298 ? -4.141 -20.719 -7.27 1 95.12 298 MET A CA 1
ATOM 2425 C C . MET A 1 298 ? -3.396 -20.875 -8.586 1 95.12 298 MET A C 1
ATOM 2427 O O . MET A 1 298 ? -3.742 -21.75 -9.398 1 95.12 298 MET A O 1
ATOM 2431 N N . SER A 1 299 ? -2.432 -20.047 -8.797 1 94.31 299 SER A N 1
ATOM 2432 C CA . SER A 1 299 ? -1.616 -20.125 -10.008 1 94.31 299 SER A CA 1
ATOM 2433 C C . SER A 1 299 ? -0.951 -21.5 -10.125 1 94.31 299 SER A C 1
ATOM 2435 O O . SER A 1 299 ? -0.888 -22.062 -11.219 1 94.31 299 SER A O 1
ATOM 2437 N N . SER A 1 300 ? -0.489 -22 -9.062 1 94.25 300 SER A N 1
ATOM 2438 C CA . SER A 1 300 ? 0.115 -23.328 -9.031 1 94.25 300 SER A CA 1
ATOM 2439 C C . SER A 1 300 ? -0.908 -24.406 -9.367 1 94.25 300 SER A C 1
ATOM 2441 O O . SER A 1 300 ? -0.612 -25.328 -10.117 1 94.25 300 SER A O 1
ATOM 2443 N N . VAL A 1 301 ? -2.041 -24.297 -8.766 1 94.88 301 VAL A N 1
ATOM 2444 C CA . VAL A 1 301 ? -3.107 -25.266 -8.984 1 94.88 301 VAL A CA 1
ATOM 2445 C C . VAL A 1 301 ? -3.43 -25.359 -10.469 1 94.88 301 VAL A C 1
ATOM 2447 O O . VAL A 1 301 ? -3.457 -26.453 -11.039 1 94.88 301 VAL A O 1
ATOM 2450 N N . LYS A 1 302 ? -3.633 -24.25 -11.047 1 94.19 302 LYS A N 1
ATOM 2451 C CA . LYS A 1 302 ? -3.936 -24.203 -12.477 1 94.19 302 LYS A CA 1
ATOM 2452 C C . LYS A 1 302 ? -2.832 -24.875 -13.297 1 94.19 302 LYS A C 1
ATOM 2454 O O . LYS A 1 302 ? -3.113 -25.672 -14.195 1 94.19 302 LYS A O 1
ATOM 2459 N N . ALA A 1 303 ? -1.641 -24.5 -13.039 1 93.19 303 ALA A N 1
ATOM 2460 C CA . ALA A 1 303 ? -0.497 -25 -13.797 1 93.19 303 ALA A CA 1
ATOM 2461 C C . ALA A 1 303 ? -0.394 -26.531 -13.68 1 93.19 303 ALA A C 1
ATOM 2463 O O . ALA A 1 303 ? -0.16 -27.219 -14.672 1 93.19 303 ALA A O 1
ATOM 2464 N N . VAL A 1 304 ? -0.594 -27.031 -12.484 1 93.62 304 VAL A N 1
ATOM 2465 C CA . VAL A 1 304 ? -0.537 -28.469 -12.25 1 93.62 304 VAL A CA 1
ATOM 2466 C C . VAL A 1 304 ? -1.638 -29.172 -13.039 1 93.62 304 VAL A C 1
ATOM 2468 O O . VAL A 1 304 ? -1.379 -30.156 -13.742 1 93.62 304 VAL A O 1
ATOM 2471 N N . LEU A 1 305 ? -2.779 -28.672 -12.969 1 93.25 305 LEU A N 1
ATOM 2472 C CA . LEU A 1 305 ? -3.926 -29.297 -13.633 1 93.25 305 LEU A CA 1
ATOM 2473 C C . LEU A 1 305 ? -3.744 -29.281 -15.141 1 93.25 305 LEU A C 1
ATOM 2475 O O . LEU A 1 305 ? -3.949 -30.312 -15.805 1 93.25 305 LEU A O 1
ATOM 2479 N N . LYS A 1 306 ? -3.328 -28.172 -15.641 1 90.25 306 LYS A N 1
ATOM 2480 C CA . LYS A 1 306 ? -3.127 -28.062 -17.078 1 90.25 306 LYS A CA 1
ATOM 2481 C C . LYS A 1 306 ? -2.023 -29 -17.562 1 90.25 306 LYS A C 1
ATOM 2483 O O . LYS A 1 306 ? -2.102 -29.562 -18.656 1 90.25 306 LYS A O 1
ATOM 2488 N N . SER A 1 307 ? -1.089 -29.172 -16.734 1 89.62 307 SER A N 1
ATOM 2489 C CA . SER A 1 307 ? 0.063 -29.984 -17.094 1 89.62 307 SER A CA 1
ATOM 2490 C C . SER A 1 307 ? -0.271 -31.469 -17.047 1 89.62 307 SER A C 1
ATOM 2492 O O . SER A 1 307 ? 0.312 -32.281 -17.781 1 89.62 307 SER A O 1
ATOM 2494 N N . ARG A 1 308 ? -1.208 -31.797 -16.234 1 89.56 308 A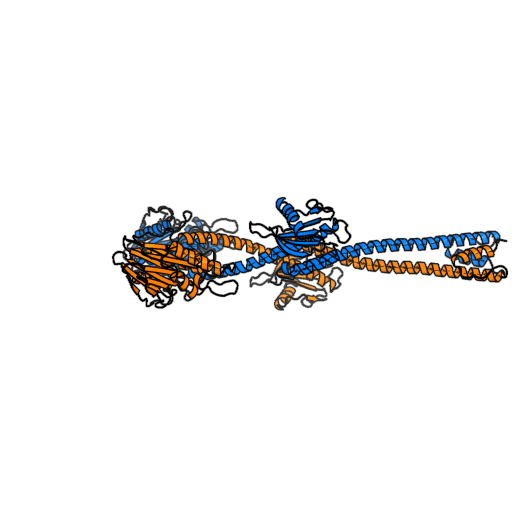RG A N 1
ATOM 2495 C CA . ARG A 1 308 ? -1.446 -33.219 -15.977 1 89.56 308 ARG A CA 1
ATOM 2496 C C . ARG A 1 308 ? -2.701 -33.688 -16.688 1 89.56 308 ARG A C 1
ATOM 2498 O O . ARG A 1 308 ? -2.863 -34.906 -16.938 1 89.56 308 ARG A O 1
ATOM 2505 N N . ILE A 1 309 ? -3.566 -32.844 -17.062 1 86.19 309 ILE A N 1
ATOM 2506 C CA . ILE A 1 309 ? -4.895 -33.219 -17.547 1 86.19 309 ILE A CA 1
ATOM 2507 C C . ILE A 1 309 ? -4.77 -33.969 -18.859 1 86.19 309 ILE A C 1
ATOM 2509 O O . ILE A 1 309 ? -5.559 -34.906 -19.125 1 86.19 309 ILE A O 1
ATOM 2513 N N . GLU A 1 310 ? -3.756 -33.594 -19.641 1 76 310 GLU A N 1
ATOM 2514 C CA . GLU A 1 310 ? -3.6 -34.25 -20.938 1 76 310 GLU A CA 1
ATOM 2515 C C . GLU A 1 310 ? -3.127 -35.688 -20.766 1 76 310 GLU A C 1
ATOM 2517 O O . GLU A 1 310 ? -3.438 -36.562 -21.594 1 76 310 GLU A O 1
ATOM 2522 N N . LYS A 1 311 ? -2.439 -35.875 -19.734 1 72.88 311 LYS A N 1
ATOM 2523 C CA . LYS A 1 311 ? -1.818 -37.156 -19.562 1 72.88 311 LYS A CA 1
ATOM 2524 C C . LYS A 1 311 ? -2.619 -38.031 -18.594 1 72.88 311 LYS A C 1
ATOM 2526 O O . LYS A 1 311 ? -2.354 -39.25 -18.469 1 72.88 311 LYS A O 1
ATOM 2531 N N . SER A 1 312 ? -3.514 -37.406 -17.922 1 68.31 312 SER A N 1
ATOM 2532 C CA . SER A 1 312 ? -4.195 -38.156 -16.875 1 68.31 312 SER A CA 1
ATOM 2533 C C . SER A 1 312 ? -5.27 -39.062 -17.453 1 68.31 312 SER A C 1
ATOM 2535 O O . SER A 1 312 ? -5.949 -38.688 -18.406 1 68.31 312 SER A O 1
ATOM 2537 N N . GLU A 1 313 ? -5.219 -40.156 -16.75 1 68.19 313 GLU A N 1
ATOM 2538 C CA . GLU A 1 313 ? -6.168 -41.188 -17.156 1 68.19 313 GLU A CA 1
ATOM 2539 C C . GLU A 1 313 ? -7.512 -41 -16.469 1 68.19 313 GLU A C 1
ATOM 2541 O O . GLU A 1 313 ? -8.531 -41.5 -16.938 1 68.19 313 GLU A O 1
ATOM 2546 N N . SER A 1 314 ? -7.504 -40.406 -15.305 1 86.62 314 SER A N 1
ATOM 2547 C CA . SER A 1 314 ? -8.742 -40.281 -14.547 1 86.62 314 SER A CA 1
ATOM 2548 C C . SER A 1 314 ? -8.727 -39 -13.672 1 86.62 314 SER A C 1
ATOM 2550 O O . SER A 1 314 ? -7.66 -38.438 -13.414 1 86.62 314 SER A O 1
ATOM 2552 N N . ILE A 1 315 ? -9.852 -38.531 -13.273 1 91.5 315 ILE A N 1
ATOM 2553 C CA . ILE A 1 315 ? -9.953 -37.344 -12.414 1 91.5 315 ILE A CA 1
ATOM 2554 C C . ILE A 1 315 ? -9.453 -37.688 -11.016 1 91.5 315 ILE A C 1
ATOM 2556 O O . ILE A 1 315 ? -8.977 -36.812 -10.289 1 91.5 315 ILE A O 1
ATOM 2560 N N . GLU A 1 316 ? -9.555 -39.031 -10.617 1 92 316 GLU A N 1
ATOM 2561 C CA . GLU A 1 316 ? -9.023 -39.469 -9.336 1 92 316 GLU A CA 1
ATOM 2562 C C . GLU A 1 316 ? -7.516 -39.25 -9.258 1 92 316 GLU A C 1
ATOM 2564 O O . GLU A 1 316 ? -7.012 -38.719 -8.258 1 92 316 GLU A O 1
ATOM 2569 N N . GLU A 1 317 ? -6.883 -39.719 -10.297 1 91.56 317 GLU A N 1
ATOM 2570 C CA . GLU A 1 317 ? -5.434 -39.562 -10.352 1 91.56 317 GLU A CA 1
ATOM 2571 C C . GLU A 1 317 ? -5.043 -38.094 -10.312 1 91.56 317 GLU A C 1
ATOM 2573 O O . GLU A 1 317 ? -4.059 -37.719 -9.672 1 91.56 317 GLU A O 1
ATOM 2578 N N . LEU A 1 318 ? -5.793 -37.312 -11.008 1 93 318 LEU A N 1
ATOM 2579 C CA . LEU A 1 318 ? -5.535 -35.875 -11.062 1 93 318 LEU A CA 1
ATOM 2580 C C . LEU A 1 318 ? -5.688 -35.25 -9.68 1 93 318 LEU A C 1
ATOM 2582 O O . LEU A 1 318 ? -4.828 -34.469 -9.242 1 93 318 LEU A O 1
ATOM 2586 N N . ALA A 1 319 ? -6.746 -35.594 -8.992 1 94.25 319 ALA A N 1
ATOM 2587 C CA . ALA A 1 319 ? -7.02 -35.062 -7.664 1 94.25 319 ALA A CA 1
ATOM 2588 C C . ALA A 1 319 ? -5.957 -35.5 -6.664 1 94.25 319 ALA A C 1
ATOM 2590 O O . ALA A 1 319 ? -5.52 -34.719 -5.82 1 94.25 319 ALA A O 1
ATOM 2591 N N . ILE A 1 320 ? -5.574 -36.719 -6.773 1 93.12 320 ILE A N 1
ATOM 2592 C CA . ILE A 1 320 ? -4.566 -37.281 -5.875 1 93.12 320 ILE A CA 1
ATOM 2593 C C . ILE A 1 320 ? -3.234 -36.562 -6.09 1 93.12 320 ILE A C 1
ATOM 2595 O O . ILE A 1 320 ? -2.557 -36.188 -5.129 1 93.12 320 ILE A O 1
ATOM 2599 N N . TYR A 1 321 ? -2.877 -36.406 -7.316 1 92.44 321 TYR A N 1
ATOM 2600 C CA . TYR A 1 321 ? -1.614 -35.719 -7.613 1 92.44 321 TYR A CA 1
ATOM 2601 C C . TYR A 1 321 ? -1.626 -34.281 -7.105 1 92.44 321 TYR A C 1
ATOM 2603 O O . TYR A 1 321 ? -0.651 -33.812 -6.508 1 92.44 321 TYR A O 1
ATOM 2611 N N . LEU A 1 322 ? -2.721 -33.625 -7.461 1 94.88 322 LEU A N 1
ATOM 2612 C CA . LEU A 1 322 ? -2.828 -32.219 -7.008 1 94.88 322 LEU A CA 1
ATOM 2613 C C . LEU A 1 322 ? -2.711 -32.125 -5.492 1 94.88 322 LEU A C 1
ATOM 2615 O O . LEU A 1 322 ? -2.023 -31.266 -4.969 1 94.88 322 LEU A O 1
ATOM 2619 N N . ASN A 1 323 ? -3.344 -33 -4.797 1 95.25 323 ASN A N 1
ATOM 2620 C CA . ASN A 1 323 ? -3.258 -33.062 -3.342 1 95.25 323 ASN A CA 1
ATOM 2621 C C . ASN A 1 323 ? -1.821 -33.25 -2.869 1 95.25 323 ASN A C 1
ATOM 2623 O O . ASN A 1 323 ? -1.373 -32.594 -1.933 1 95.25 323 ASN A O 1
ATOM 2627 N N . HIS A 1 324 ? -1.194 -34.156 -3.496 1 93.25 324 HIS A N 1
ATOM 2628 C CA . HIS A 1 324 ? 0.192 -34.469 -3.145 1 93.25 324 HIS A CA 1
ATOM 2629 C C . HIS A 1 324 ? 1.08 -33.25 -3.367 1 93.25 324 HIS A C 1
ATOM 2631 O O . HIS A 1 324 ? 1.892 -32.906 -2.506 1 93.25 324 HIS A O 1
ATOM 2637 N N . TYR A 1 325 ? 0.901 -32.625 -4.453 1 92.12 325 TYR A N 1
ATOM 2638 C CA . TYR A 1 325 ? 1.686 -31.438 -4.766 1 92.12 325 TYR A CA 1
ATOM 2639 C C . TYR A 1 325 ? 1.478 -30.359 -3.717 1 92.12 325 TYR A C 1
ATOM 2641 O O . TYR A 1 325 ? 2.443 -29.781 -3.217 1 92.12 325 TYR A O 1
ATOM 2649 N N . LEU A 1 326 ? 0.241 -30.078 -3.438 1 94.75 326 LEU A N 1
ATOM 2650 C CA . LEU A 1 326 ? -0.1 -29.016 -2.506 1 94.75 326 LEU A CA 1
ATOM 2651 C C . LEU A 1 326 ? 0.401 -29.344 -1.102 1 94.75 326 LEU A C 1
ATOM 2653 O O . LEU A 1 326 ? 0.91 -28.453 -0.402 1 94.75 326 LEU A O 1
ATOM 2657 N N . SER A 1 327 ? 0.296 -30.531 -0.736 1 93.25 327 SER A N 1
ATOM 2658 C CA . SER A 1 327 ? 0.713 -30.938 0.603 1 93.25 327 SER A CA 1
ATOM 2659 C C . SER A 1 327 ? 2.209 -30.719 0.804 1 93.25 327 SER A C 1
ATOM 2661 O O . SER A 1 327 ? 2.66 -30.469 1.922 1 93.25 327 SER A O 1
ATOM 2663 N N . GLN A 1 328 ? 2.947 -30.688 -0.263 1 89.75 328 GLN A N 1
ATOM 2664 C CA . GLN A 1 328 ? 4.402 -30.578 -0.17 1 89.75 328 GLN A CA 1
ATOM 2665 C C . GLN A 1 328 ? 4.871 -29.156 -0.402 1 89.75 328 GLN A C 1
ATOM 2667 O O . GLN A 1 328 ? 5.98 -28.781 -0.011 1 89.75 328 GLN A O 1
ATOM 2672 N N . ASN A 1 329 ? 4 -28.375 -0.962 1 89.38 329 ASN A N 1
ATOM 2673 C CA . ASN A 1 329 ? 4.562 -27.141 -1.5 1 89.38 329 ASN A CA 1
ATOM 2674 C C . ASN A 1 329 ? 3.852 -25.906 -0.937 1 89.38 329 ASN A C 1
ATOM 2676 O O . ASN A 1 329 ? 4.148 -24.781 -1.331 1 89.38 329 ASN A O 1
ATOM 2680 N N . ILE A 1 330 ? 2.865 -26.047 -0.12 1 89.44 330 ILE A N 1
ATOM 2681 C CA . ILE A 1 330 ? 2.217 -24.906 0.49 1 89.44 330 ILE A CA 1
ATOM 2682 C C . ILE A 1 330 ? 2.314 -25 2.012 1 89.44 330 ILE A C 1
ATOM 2684 O O . ILE A 1 330 ? 2.494 -26.094 2.559 1 89.44 330 ILE A O 1
ATOM 2688 N N . PRO A 1 331 ? 2.256 -23.891 2.734 1 89.44 331 PRO A N 1
ATOM 2689 C CA . PRO A 1 331 ? 2.359 -23.891 4.195 1 89.44 331 PRO A CA 1
ATOM 2690 C C . PRO A 1 331 ? 1.249 -24.703 4.859 1 89.44 331 PRO A C 1
ATOM 2692 O O . PRO A 1 331 ? 0.177 -24.891 4.277 1 89.44 331 PRO A O 1
ATOM 2695 N N . ASP A 1 332 ? 1.423 -25.125 6.066 1 87.62 332 ASP A N 1
ATOM 2696 C CA . ASP A 1 332 ? 0.54 -26.031 6.793 1 87.62 332 ASP A CA 1
ATOM 2697 C C . ASP A 1 332 ? -0.808 -25.375 7.082 1 87.62 332 ASP A C 1
ATOM 2699 O O . ASP A 1 332 ? -1.832 -26.062 7.164 1 87.62 332 ASP A O 1
ATOM 2703 N N . ASP A 1 333 ? -0.839 -24.188 7.199 1 89 333 ASP A N 1
ATOM 2704 C CA . ASP A 1 333 ? -2.086 -23.516 7.559 1 89 333 ASP A CA 1
ATOM 2705 C C . ASP A 1 333 ? -2.863 -23.094 6.312 1 89 333 ASP A C 1
ATOM 2707 O O . ASP A 1 333 ? -3.791 -22.297 6.398 1 89 333 ASP A O 1
ATOM 2711 N N . THR A 1 334 ? -2.504 -23.75 5.176 1 93 334 THR A N 1
ATOM 2712 C CA . THR A 1 334 ? -3.16 -23.406 3.92 1 93 334 THR A CA 1
ATOM 2713 C C . THR A 1 334 ? -3.727 -24.656 3.252 1 93 334 THR A C 1
ATOM 2715 O O . THR A 1 334 ? -3.164 -25.75 3.383 1 93 334 THR A O 1
ATOM 2718 N N . PHE A 1 335 ? -4.805 -24.516 2.574 1 96.06 335 PHE A N 1
ATOM 2719 C CA . PHE A 1 335 ? -5.438 -25.625 1.881 1 96.06 335 PHE A CA 1
ATOM 2720 C C . PHE A 1 335 ? -6.266 -25.125 0.701 1 96.06 335 PHE A C 1
ATOM 2722 O O . PHE A 1 335 ? -6.48 -23.922 0.549 1 96.06 335 PHE A O 1
ATOM 2729 N N . VAL A 1 336 ? -6.734 -26.031 -0.114 1 97.38 336 VAL A N 1
ATOM 2730 C CA . VAL A 1 336 ? -7.535 -25.703 -1.292 1 97.38 336 VAL A CA 1
ATOM 2731 C C . VAL A 1 336 ? -8.766 -26.609 -1.342 1 97.38 336 VAL A C 1
ATOM 2733 O O . VAL A 1 336 ? -8.641 -27.844 -1.321 1 97.38 336 VAL A O 1
ATOM 2736 N N . THR A 1 337 ? -9.914 -26.047 -1.353 1 97.25 337 THR A N 1
ATOM 2737 C CA . THR A 1 337 ? -11.109 -26.828 -1.644 1 97.25 337 THR A CA 1
ATOM 2738 C C . THR A 1 337 ? -11.336 -26.938 -3.148 1 97.25 337 THR A C 1
ATOM 2740 O O . THR A 1 337 ? -11.016 -26.016 -3.896 1 97.25 337 THR A O 1
ATOM 2743 N N . ALA A 1 338 ? -11.852 -28.062 -3.576 1 97.12 338 ALA A N 1
ATOM 2744 C CA . ALA A 1 338 ? -12.031 -28.219 -5.016 1 97.12 338 ALA A CA 1
ATOM 2745 C C . ALA A 1 338 ? -13.117 -29.234 -5.328 1 97.12 338 ALA A C 1
ATOM 2747 O O . ALA A 1 338 ? -13.328 -30.188 -4.562 1 97.12 338 ALA A O 1
ATOM 2748 N N . ILE A 1 339 ? -13.789 -29.062 -6.395 1 96.75 339 ILE A N 1
ATOM 2749 C CA . ILE A 1 339 ? -14.719 -30.031 -6.957 1 96.75 339 ILE A CA 1
ATOM 2750 C C . ILE A 1 339 ? -14.336 -30.328 -8.406 1 96.75 339 ILE A C 1
ATOM 2752 O O . ILE A 1 339 ? -14.195 -29.422 -9.219 1 96.75 339 ILE A O 1
ATOM 2756 N N . PHE A 1 340 ? -14.094 -31.594 -8.68 1 96.25 340 PHE A N 1
ATOM 2757 C CA . PHE A 1 340 ? -13.75 -32.094 -10.008 1 96.25 340 PHE A CA 1
ATOM 2758 C C . PHE A 1 340 ? -14.953 -32.719 -10.688 1 96.25 340 PHE A C 1
ATOM 2760 O O . PHE A 1 340 ? -15.672 -33.5 -10.07 1 96.25 340 PHE A O 1
ATOM 2767 N N . ILE A 1 341 ? -15.141 -32.375 -11.922 1 95 341 ILE A N 1
ATOM 2768 C CA . ILE A 1 341 ? -16.266 -32.938 -12.68 1 95 341 ILE A CA 1
ATOM 2769 C C . ILE A 1 341 ? -15.75 -33.5 -14.016 1 95 341 ILE A C 1
ATOM 2771 O O . ILE A 1 341 ? -15.047 -32.812 -14.75 1 95 341 ILE A O 1
ATOM 2775 N N . LEU A 1 342 ? -16.031 -34.688 -14.305 1 94.62 342 LEU A N 1
ATOM 2776 C CA . LEU A 1 342 ? -15.758 -35.281 -15.609 1 94.62 342 LEU A CA 1
ATOM 2777 C C . LEU A 1 342 ? -17.047 -35.75 -16.281 1 94.62 342 LEU A C 1
ATOM 2779 O O . LEU A 1 342 ? -17.734 -36.656 -15.758 1 94.62 342 LEU A O 1
ATOM 2783 N N . LEU A 1 343 ? -17.312 -35.156 -17.359 1 93.25 343 LEU A N 1
ATOM 2784 C CA . LEU A 1 343 ? -18.516 -35.469 -18.109 1 93.25 343 LEU A CA 1
ATOM 2785 C C . LEU A 1 343 ? -18.172 -36.281 -19.344 1 93.25 343 LEU A C 1
ATOM 2787 O O . LEU A 1 343 ? -17.234 -35.969 -20.062 1 93.25 343 LEU A O 1
ATOM 2791 N N . ASN A 1 344 ? -18.859 -37.344 -19.531 1 92.06 344 ASN A N 1
ATOM 2792 C CA . ASN A 1 344 ? -18.797 -38.156 -20.75 1 92.06 344 ASN A CA 1
ATOM 2793 C C . ASN A 1 344 ? -20.141 -38.219 -21.453 1 92.06 344 ASN A C 1
ATOM 2795 O O . ASN A 1 344 ? -21.047 -38.938 -21.031 1 92.06 344 ASN A O 1
ATOM 2799 N N . SER A 1 345 ? -20.266 -37.562 -22.516 1 89.81 345 SER A N 1
ATOM 2800 C CA . SER A 1 345 ? -21.547 -37.438 -23.203 1 89.81 345 SER A CA 1
ATOM 2801 C C . SER A 1 345 ? -21.891 -38.719 -23.938 1 89.81 345 SER A C 1
ATOM 2803 O O . SER A 1 345 ? -23.062 -39.031 -24.141 1 89.81 345 SER A O 1
ATOM 2805 N N . LYS A 1 346 ? -20.906 -39.406 -24.391 1 90.12 346 LYS A N 1
ATOM 2806 C CA . LYS A 1 346 ? -21.125 -40.688 -25.094 1 90.12 346 LYS A CA 1
ATOM 2807 C C . LYS A 1 346 ? -21.703 -41.75 -24.141 1 90.12 346 LYS A C 1
ATOM 2809 O O . LYS A 1 346 ? -22.672 -42.406 -24.469 1 90.12 346 LYS A O 1
ATOM 2814 N N . GLU A 1 347 ? -21.125 -41.812 -23 1 92.44 347 GLU A N 1
ATOM 2815 C CA . GLU A 1 347 ? -21.562 -42.781 -22.016 1 92.44 347 GLU A CA 1
ATOM 2816 C C . GLU A 1 347 ? -22.688 -42.25 -21.156 1 92.44 347 GLU A C 1
ATOM 2818 O O . GLU A 1 347 ? -23.312 -42.969 -20.375 1 92.44 347 GLU A O 1
ATOM 2823 N N . LYS A 1 348 ? -22.922 -40.969 -21.25 1 93.56 348 LYS A N 1
ATOM 2824 C CA . LYS A 1 348 ? -23.922 -40.25 -20.453 1 93.56 348 LYS A CA 1
ATOM 2825 C C . LYS A 1 348 ? -23.672 -40.438 -18.953 1 93.56 348 LYS A C 1
ATOM 2827 O O . LYS A 1 348 ? -24.578 -40.844 -18.219 1 93.56 348 LYS A O 1
ATOM 2832 N N . SER A 1 349 ? -22.547 -40.219 -18.609 1 94.38 349 SER A N 1
ATOM 2833 C CA . SER A 1 349 ? -22.125 -40.375 -17.219 1 94.38 349 SER A CA 1
ATOM 2834 C C . SER A 1 349 ? -21.375 -39.156 -16.719 1 94.38 349 SER A C 1
ATOM 2836 O O . SER A 1 349 ? -20.766 -38.406 -17.516 1 94.38 349 SER A O 1
ATOM 2838 N N . VAL A 1 350 ? -21.453 -38.938 -15.414 1 93.56 350 VAL A N 1
ATOM 2839 C CA . VAL A 1 350 ? -20.75 -37.844 -14.758 1 93.56 350 VAL A CA 1
ATOM 2840 C C . VAL A 1 350 ? -20.031 -38.375 -13.516 1 93.56 350 VAL A C 1
ATOM 2842 O O . VAL A 1 350 ? -20.625 -39.062 -12.695 1 93.56 350 VAL A O 1
ATOM 2845 N N . LYS A 1 351 ? -18.766 -38.062 -13.461 1 95.19 351 LYS A N 1
ATOM 2846 C CA . LYS A 1 351 ? -17.984 -38.375 -12.266 1 95.19 351 LYS A CA 1
ATOM 2847 C C . LYS A 1 351 ? -17.656 -37.094 -11.508 1 95.19 351 LYS A C 1
ATOM 2849 O O . LYS A 1 351 ? -17.281 -36.062 -12.109 1 95.19 351 LYS A O 1
ATOM 2854 N N . ILE A 1 352 ? -17.828 -37.125 -10.211 1 95.5 352 ILE A N 1
ATOM 2855 C CA . ILE A 1 352 ? -17.578 -35.938 -9.406 1 95.5 352 ILE A CA 1
ATOM 2856 C C . ILE A 1 352 ? -16.703 -36.312 -8.211 1 95.5 352 ILE A C 1
ATOM 2858 O O . ILE A 1 352 ? -16.906 -37.344 -7.586 1 95.5 352 ILE A O 1
ATOM 2862 N N . ILE A 1 353 ? -15.742 -35.531 -7.969 1 95.81 353 ILE A N 1
ATOM 2863 C CA . ILE A 1 353 ? -14.961 -35.594 -6.738 1 95.81 353 ILE A CA 1
ATOM 2864 C C . ILE A 1 353 ? -15.055 -34.281 -5.996 1 95.81 353 ILE A C 1
ATOM 2866 O O . ILE A 1 353 ? -14.68 -33.219 -6.535 1 95.81 353 ILE A O 1
ATOM 2870 N N . ASN A 1 354 ? -15.586 -34.281 -4.82 1 96.31 354 ASN A N 1
ATOM 2871 C CA . ASN A 1 354 ? -15.656 -33.094 -3.98 1 96.31 354 ASN A CA 1
ATOM 2872 C C . ASN A 1 354 ? -14.633 -33.156 -2.85 1 96.31 354 ASN A C 1
ATOM 2874 O O . ASN A 1 354 ? -14.812 -33.875 -1.876 1 96.31 354 ASN A O 1
ATOM 2878 N N . ALA A 1 355 ? -13.617 -32.406 -2.994 1 95.81 355 ALA A N 1
ATOM 2879 C CA . ALA A 1 355 ? -12.547 -32.375 -1.999 1 95.81 355 ALA A CA 1
ATOM 2880 C C . ALA A 1 355 ? -12.719 -31.188 -1.053 1 95.81 355 ALA A C 1
ATOM 2882 O O . ALA A 1 355 ? -12.055 -30.156 -1.205 1 95.81 355 ALA A O 1
ATOM 2883 N N . GLY A 1 356 ? -13.586 -31.344 -0.048 1 94.62 356 GLY A N 1
ATOM 2884 C CA . GLY A 1 356 ? -13.773 -30.344 0.982 1 94.62 356 GLY A CA 1
ATOM 2885 C C . GLY A 1 356 ? -14.445 -29.078 0.469 1 94.62 356 GLY A C 1
ATOM 2886 O O . GLY A 1 356 ? -14.359 -28.031 1.098 1 94.62 356 GLY A O 1
ATOM 2887 N N . HIS A 1 357 ? -14.977 -29.062 -0.723 1 95 357 HIS A N 1
ATOM 2888 C CA . HIS A 1 357 ? -15.641 -27.906 -1.308 1 95 357 HIS A CA 1
ATOM 2889 C C . HIS A 1 357 ? -17.094 -27.812 -0.837 1 95 357 HIS A C 1
ATOM 2891 O O . HIS A 1 357 ? -17.594 -28.719 -0.182 1 95 357 HIS A O 1
ATOM 2897 N N . ASN A 1 358 ? -17.719 -26.766 -1.085 1 93.31 358 ASN A N 1
ATOM 2898 C CA . ASN A 1 358 ? -19.109 -26.547 -0.691 1 93.31 358 ASN A CA 1
ATOM 2899 C C . ASN A 1 358 ? -20.031 -27.625 -1.267 1 93.31 358 ASN A C 1
ATOM 2901 O O . ASN A 1 358 ? -19.75 -28.188 -2.326 1 93.31 358 ASN A O 1
ATOM 2905 N N . ASN A 1 359 ? -21.094 -27.828 -0.522 1 91.31 359 ASN A N 1
ATOM 2906 C CA . ASN A 1 359 ? -22.125 -28.719 -1.048 1 91.31 359 ASN A CA 1
ATOM 2907 C C . ASN A 1 359 ? -22.672 -28.219 -2.381 1 91.31 359 ASN A C 1
ATOM 2909 O O . ASN A 1 359 ? -23.125 -27.078 -2.48 1 91.31 359 ASN A O 1
ATOM 2913 N N . THR A 1 360 ? -22.625 -29.031 -3.33 1 91.31 360 THR A N 1
ATOM 2914 C CA . THR A 1 360 ? -22.984 -28.625 -4.68 1 91.31 360 THR A CA 1
ATOM 2915 C C . THR A 1 360 ? -24.312 -29.234 -5.102 1 91.31 360 THR A C 1
ATOM 2917 O O . THR A 1 360 ? -24.469 -30.453 -5.121 1 91.31 360 THR A O 1
ATOM 2920 N N . PRO A 1 361 ? -25.297 -28.391 -5.477 1 93.38 361 PRO A N 1
ATOM 2921 C CA . PRO A 1 361 ? -26.562 -28.922 -5.98 1 93.38 361 PRO A CA 1
ATOM 2922 C C . PRO A 1 361 ? -26.438 -29.531 -7.371 1 93.38 361 PRO A C 1
ATOM 2924 O O . PRO A 1 361 ? -25.828 -28.953 -8.258 1 93.38 361 PRO A O 1
ATOM 2927 N N . ILE A 1 362 ? -27.062 -30.688 -7.52 1 93.44 362 ILE A N 1
ATOM 2928 C CA . ILE A 1 362 ? -27.031 -31.422 -8.781 1 93.44 362 ILE A CA 1
ATOM 2929 C C . ILE A 1 362 ? -28.453 -31.859 -9.148 1 93.44 362 ILE A C 1
ATOM 2931 O O . ILE A 1 362 ? -29.219 -32.281 -8.273 1 93.44 362 ILE A O 1
ATOM 2935 N N . PHE A 1 363 ? -28.797 -31.688 -10.414 1 93.38 363 PHE A N 1
ATOM 2936 C CA . PHE A 1 363 ? -30.047 -32.219 -10.945 1 93.38 363 PHE A CA 1
ATOM 2937 C C . PHE A 1 363 ? -29.766 -33.281 -12.016 1 93.38 363 PHE A C 1
ATOM 2939 O O . PHE A 1 363 ? -29.078 -33 -13 1 93.38 363 PHE A O 1
ATOM 2946 N N . ILE A 1 364 ? -30.234 -34.531 -11.781 1 93.62 364 ILE A N 1
ATOM 2947 C CA . ILE A 1 364 ? -30.125 -35.594 -12.75 1 93.62 364 ILE A CA 1
ATOM 2948 C C . ILE A 1 364 ? -31.516 -36.062 -13.172 1 93.62 364 ILE A C 1
ATOM 2950 O O . ILE A 1 364 ? -32.25 -36.656 -12.367 1 93.62 364 ILE A O 1
ATOM 2954 N N . ASP A 1 365 ? -31.812 -35.781 -14.375 1 93.31 365 ASP A N 1
ATOM 2955 C CA . ASP A 1 365 ? -33.125 -36.156 -14.914 1 93.31 365 ASP A CA 1
ATOM 2956 C C . ASP A 1 365 ? -34.25 -35.656 -14.031 1 93.31 365 ASP A C 1
ATOM 2958 O O . ASP A 1 365 ? -35.188 -36.406 -13.695 1 93.31 365 ASP A O 1
ATOM 2962 N N . GLY A 1 366 ? -34.062 -34.469 -13.531 1 88.25 366 GLY A N 1
ATOM 2963 C CA . GLY A 1 366 ? -35.125 -33.812 -12.766 1 88.25 366 GLY A CA 1
ATOM 2964 C C . GLY A 1 366 ? -35 -34.062 -11.273 1 88.25 366 GLY A C 1
ATOM 2965 O O . GLY A 1 366 ? -35.656 -33.375 -10.477 1 88.25 366 GLY A O 1
ATOM 2966 N N . GLU A 1 367 ? -34.25 -35.031 -10.883 1 92.5 367 GLU A N 1
ATOM 2967 C CA . GLU A 1 367 ? -34.094 -35.375 -9.469 1 92.5 367 GLU A CA 1
ATOM 2968 C C . GLU A 1 367 ? -33 -34.5 -8.828 1 92.5 367 GLU A C 1
ATOM 2970 O O . GLU A 1 367 ? -31.891 -34.375 -9.375 1 92.5 367 GLU A O 1
ATOM 2975 N N . TYR A 1 368 ? -33.312 -33.938 -7.723 1 93.81 368 TYR A N 1
ATOM 2976 C CA . TYR A 1 368 ? -32.406 -33.094 -6.977 1 93.81 368 TYR A CA 1
ATOM 2977 C C . TYR A 1 368 ? -31.484 -33.938 -6.082 1 93.81 368 TYR A C 1
ATOM 2979 O O . TYR A 1 368 ? -31.969 -34.75 -5.305 1 93.81 368 TYR A O 1
ATOM 2987 N N . LYS A 1 369 ? -30.219 -33.75 -6.191 1 93.62 369 LYS A N 1
ATOM 2988 C CA . LYS A 1 369 ? -29.203 -34.375 -5.363 1 93.62 369 LYS A CA 1
ATOM 2989 C C . LYS A 1 369 ? -28.156 -33.375 -4.902 1 93.62 369 LYS A C 1
ATOM 2991 O O . LYS A 1 369 ? -28.109 -32.25 -5.402 1 93.62 369 LYS A O 1
ATOM 2996 N N . ILE A 1 370 ? -27.406 -33.75 -3.896 1 93.06 370 ILE A N 1
ATOM 2997 C CA . ILE A 1 370 ? -26.359 -32.875 -3.385 1 93.06 370 ILE A CA 1
ATOM 2998 C C . ILE A 1 370 ? -25.031 -33.656 -3.357 1 93.06 370 ILE A C 1
ATOM 3000 O O . ILE A 1 370 ? -24.969 -34.75 -2.842 1 93.06 370 ILE A O 1
ATOM 3004 N N . SER A 1 371 ? -24.078 -33.094 -4 1 92.19 371 SER A N 1
ATOM 3005 C CA . SER A 1 371 ? -22.734 -33.625 -3.838 1 92.19 371 SER A CA 1
ATOM 3006 C C . SER A 1 371 ? -22.047 -33.031 -2.611 1 92.19 371 SER A C 1
ATOM 3008 O O . SER A 1 371 ? -21.75 -31.844 -2.584 1 92.19 371 SER A O 1
ATOM 3010 N N . LYS A 1 372 ? -21.781 -33.844 -1.652 1 90.75 372 LYS A N 1
ATOM 3011 C CA . LYS A 1 372 ? -21.156 -33.406 -0.408 1 90.75 372 LYS A CA 1
ATOM 3012 C C . LYS A 1 372 ? -19.656 -33.625 -0.42 1 90.75 372 LYS A C 1
ATOM 3014 O O . LYS A 1 372 ? -19.172 -34.531 -1.121 1 90.75 372 LYS A O 1
ATOM 3019 N N . ALA A 1 373 ? -19 -32.812 0.304 1 87.94 373 ALA A N 1
ATOM 3020 C CA . ALA A 1 373 ? -17.547 -32.969 0.407 1 87.94 373 ALA A CA 1
ATOM 3021 C C . ALA A 1 373 ? -17.203 -34.344 1.014 1 87.94 373 ALA A C 1
ATOM 3023 O O . ALA A 1 373 ? -17.828 -34.781 1.976 1 87.94 373 ALA A O 1
ATOM 3024 N N . SER A 1 374 ? -16.375 -34.969 0.149 1 79.38 374 SER A N 1
ATOM 3025 C CA . SER A 1 374 ? -15.828 -36.25 0.629 1 79.38 374 SER A CA 1
ATOM 3026 C C . SER A 1 374 ? -14.398 -36.062 1.122 1 79.38 374 SER A C 1
ATOM 3028 O O . SER A 1 374 ? -13.539 -35.562 0.393 1 79.38 374 SER A O 1
ATOM 3030 N N . GLY A 1 375 ? -14.227 -35.969 2.406 1 79.56 375 GLY A N 1
ATOM 3031 C CA . GLY A 1 375 ? -12.891 -35.844 2.957 1 79.56 375 GLY A CA 1
ATOM 3032 C C . GLY A 1 375 ? -12.469 -34.438 3.262 1 79.56 375 GLY A C 1
ATOM 3033 O O . GLY A 1 375 ? -13.32 -33.562 3.41 1 79.56 375 GLY A O 1
ATOM 3034 N N . LEU A 1 376 ? -11.133 -34.219 3.266 1 89.94 376 LEU A N 1
ATOM 3035 C CA . LEU A 1 376 ? -10.547 -32.938 3.648 1 89.94 376 LEU A CA 1
ATOM 3036 C C . LEU A 1 376 ? -10.195 -32.094 2.416 1 89.94 376 LEU A C 1
ATOM 3038 O O . LEU A 1 376 ? -10.039 -32.656 1.321 1 89.94 376 LEU A O 1
ATOM 3042 N N . PRO A 1 377 ? -10.148 -30.859 2.549 1 95.31 377 PRO A N 1
ATOM 3043 C CA . PRO A 1 377 ? -9.578 -30.047 1.476 1 95.31 377 PRO A CA 1
ATOM 3044 C C . PRO A 1 377 ? -8.195 -30.516 1.042 1 95.31 377 PRO A C 1
ATOM 3046 O O . PRO A 1 377 ? -7.527 -31.234 1.786 1 95.31 377 PRO A O 1
ATOM 3049 N N . LEU A 1 378 ? -7.852 -30.188 -0.136 1 96.75 378 LEU A N 1
ATOM 3050 C CA . LEU A 1 378 ? -6.566 -30.609 -0.687 1 96.75 378 LEU A CA 1
ATOM 3051 C C . LEU A 1 378 ? -5.418 -29.906 0.023 1 96.75 378 LEU A C 1
ATOM 3053 O O . LEU A 1 378 ? -5.516 -28.719 0.342 1 96.75 378 LEU A O 1
ATOM 3057 N N . GLY A 1 379 ? -4.309 -30.609 0.284 1 94.38 379 GLY A N 1
ATOM 3058 C CA . GLY A 1 379 ? -3.088 -30.016 0.811 1 94.38 379 GLY A CA 1
ATOM 3059 C C . GLY A 1 379 ? -2.945 -30.188 2.311 1 94.38 379 GLY A C 1
ATOM 3060 O O . GLY A 1 379 ? -1.888 -29.891 2.875 1 94.38 379 GLY A O 1
ATOM 3061 N N . ILE A 1 380 ? -4.031 -30.625 3.004 1 92.12 380 ILE A N 1
ATOM 3062 C CA . ILE A 1 380 ? -4.016 -30.719 4.457 1 92.12 380 ILE A CA 1
ATOM 3063 C C . ILE A 1 380 ? -3.209 -31.953 4.879 1 92.12 380 ILE A C 1
ATOM 3065 O O . ILE A 1 380 ? -2.344 -31.859 5.754 1 92.12 380 ILE A O 1
ATOM 3069 N N . ILE A 1 381 ? -3.506 -33.062 4.246 1 90.44 381 ILE A N 1
ATOM 3070 C CA . ILE A 1 381 ? -2.781 -34.281 4.535 1 90.44 381 ILE A CA 1
ATOM 3071 C C . ILE A 1 381 ? -2.307 -34.906 3.232 1 90.44 381 ILE A C 1
ATOM 3073 O O . ILE A 1 381 ? -2.92 -34.719 2.18 1 90.44 381 ILE A O 1
ATOM 3077 N N . GLU A 1 382 ? -1.292 -35.656 3.268 1 88 382 GLU A N 1
ATOM 3078 C CA . GLU A 1 382 ? -0.681 -36.25 2.082 1 88 382 GLU A CA 1
ATOM 3079 C C . GLU A 1 382 ? -1.587 -37.312 1.469 1 88 382 GLU A C 1
ATOM 3081 O O . GLU A 1 382 ? -1.733 -37.406 0.247 1 88 382 GLU A O 1
ATOM 3086 N N . GLU A 1 383 ? -2.107 -38.125 2.367 1 86.5 383 GLU A N 1
ATOM 3087 C CA . GLU A 1 383 ? -3.029 -39.125 1.884 1 86.5 383 GLU A CA 1
ATOM 3088 C C . GLU A 1 383 ? -4.477 -38.75 2.191 1 86.5 383 GLU A C 1
ATOM 3090 O O . GLU A 1 383 ? -4.98 -39.062 3.275 1 86.5 383 GLU A O 1
ATOM 3095 N N . ASN A 1 384 ? -5.125 -38.125 1.314 1 85 384 ASN A N 1
ATOM 3096 C CA . ASN A 1 384 ? -6.508 -37.656 1.436 1 85 384 ASN A CA 1
ATOM 3097 C C . ASN A 1 384 ? -7.473 -38.625 0.754 1 85 384 ASN A C 1
ATOM 3099 O O . ASN A 1 384 ? -7.426 -38.812 -0.465 1 85 384 ASN A O 1
ATOM 3103 N N . PRO A 1 385 ? -8.234 -39.344 1.521 1 85.38 385 PRO A N 1
ATOM 3104 C CA . PRO A 1 385 ? -9.195 -40.219 0.865 1 85.38 385 PRO A CA 1
ATOM 3105 C C . PRO A 1 385 ? -10.266 -39.469 0.089 1 85.38 385 PRO A C 1
ATOM 3107 O O . PRO A 1 385 ? -10.992 -38.656 0.665 1 85.38 385 PRO A O 1
ATOM 3110 N N . LEU A 1 386 ? -10.266 -39.562 -1.171 1 88.62 386 LEU A N 1
ATOM 3111 C CA . LEU A 1 386 ? -11.242 -38.875 -2.027 1 88.62 386 LEU A CA 1
ATOM 3112 C C . LEU A 1 386 ? -12.234 -39.906 -2.604 1 88.62 386 LEU A C 1
ATOM 3114 O O . LEU A 1 386 ? -11.836 -40.938 -3.092 1 88.62 386 LEU A O 1
ATOM 3118 N N . ILE A 1 387 ? -13.492 -39.594 -2.438 1 91.69 387 ILE A N 1
ATOM 3119 C CA . ILE A 1 387 ? -14.539 -40.469 -2.936 1 91.69 387 ILE A CA 1
ATOM 3120 C C . ILE A 1 387 ? -15.039 -39.969 -4.289 1 91.69 387 ILE A C 1
ATOM 3122 O O . ILE A 1 387 ? -15.289 -38.781 -4.465 1 91.69 387 ILE A O 1
ATOM 3126 N N . VAL A 1 388 ? -15.109 -40.844 -5.227 1 94.12 388 VAL A N 1
ATOM 3127 C CA . VAL A 1 388 ? -15.633 -40.531 -6.551 1 94.12 388 VAL A CA 1
ATOM 3128 C C . VAL A 1 388 ? -17.125 -40.812 -6.594 1 94.12 388 VAL A C 1
ATOM 3130 O O . VAL A 1 388 ? -17.562 -41.938 -6.301 1 94.12 388 VAL A O 1
ATOM 3133 N N . GLU A 1 389 ? -17.875 -39.844 -6.891 1 94.81 389 GLU A N 1
ATOM 3134 C CA . GLU A 1 389 ? -19.312 -40 -7.121 1 94.81 389 GLU A CA 1
ATOM 3135 C C . GLU A 1 389 ? -19.609 -40.219 -8.602 1 94.81 389 GLU A C 1
ATOM 3137 O O . GLU A 1 389 ? -19.156 -39.469 -9.453 1 94.81 389 GLU A O 1
ATOM 3142 N N . ASN A 1 390 ? -20.359 -41.25 -8.852 1 94.94 390 ASN A N 1
ATOM 3143 C CA . ASN A 1 390 ? -20.734 -41.562 -10.227 1 94.94 390 ASN A CA 1
ATOM 3144 C C . ASN A 1 390 ? -22.234 -41.375 -10.461 1 94.94 390 ASN A C 1
ATOM 3146 O O . ASN A 1 390 ? -23.062 -41.875 -9.711 1 94.94 390 ASN A O 1
ATOM 3150 N N . TYR A 1 391 ? -22.531 -40.625 -11.492 1 94.44 391 TYR A N 1
ATOM 3151 C CA . TYR A 1 391 ? -23.922 -40.406 -11.859 1 94.44 391 TYR A CA 1
ATOM 3152 C C . TYR A 1 391 ? -24.172 -40.75 -13.32 1 94.44 391 TYR A C 1
ATOM 3154 O O . TYR A 1 391 ? -23.375 -40.375 -14.195 1 94.44 391 TYR A O 1
ATOM 3162 N N . ASN A 1 392 ? -25.203 -41.469 -13.539 1 95.44 392 ASN A N 1
ATOM 3163 C CA . ASN A 1 392 ? -25.688 -41.656 -14.898 1 95.44 392 ASN A CA 1
ATOM 3164 C C . ASN A 1 392 ? -26.953 -40.875 -15.172 1 95.44 392 ASN A C 1
ATOM 3166 O O . ASN A 1 392 ? -27.812 -40.719 -14.289 1 95.44 392 ASN A O 1
ATOM 3170 N N . TYR A 1 393 ? -26.984 -40.344 -16.344 1 92.44 393 TYR A N 1
ATOM 3171 C CA . TYR A 1 393 ? -28.203 -39.594 -16.672 1 92.44 393 TYR A CA 1
ATOM 3172 C C . TYR A 1 393 ? -28.797 -40.125 -17.984 1 92.44 393 TYR A C 1
ATOM 3174 O O . TYR A 1 393 ? -28.109 -40.719 -18.797 1 92.44 393 TYR A O 1
ATOM 3182 N N . LYS A 1 394 ? -30.094 -39.906 -18.156 1 92 394 LYS A N 1
ATOM 3183 C CA . LYS A 1 394 ? -30.781 -40.312 -19.375 1 92 394 LYS A CA 1
ATOM 3184 C C . LYS A 1 394 ? -31.016 -39.156 -20.312 1 92 394 LYS A C 1
ATOM 3186 O O . LYS A 1 394 ? -30.656 -39.219 -21.484 1 92 394 LYS A O 1
ATOM 3191 N N . ASP A 1 395 ? -31.594 -38.094 -19.719 1 88 395 ASP A N 1
ATOM 3192 C CA . ASP A 1 395 ? -32.031 -37 -20.578 1 88 395 ASP A CA 1
ATOM 3193 C C . ASP A 1 395 ? -31.234 -35.719 -20.281 1 88 395 ASP A C 1
ATOM 3195 O O . ASP A 1 395 ? -30.766 -35.031 -21.203 1 88 395 ASP A O 1
ATOM 3199 N N . SER A 1 396 ? -31.234 -35.5 -18.984 1 91.12 396 SER A N 1
ATOM 3200 C CA . SER A 1 396 ? -30.672 -34.156 -18.703 1 91.12 396 SER A CA 1
ATOM 3201 C C . SER A 1 396 ? -29.938 -34.156 -17.359 1 91.12 396 SER A C 1
ATOM 3203 O O . SER A 1 396 ? -30.203 -35 -16.5 1 91.12 396 SER A O 1
ATOM 3205 N N . PHE A 1 397 ? -29.031 -33.219 -17.203 1 92.62 397 PHE A N 1
ATOM 3206 C CA . PHE A 1 397 ? -28.359 -32.938 -15.938 1 92.62 397 PHE A CA 1
ATOM 3207 C C . PHE A 1 397 ? -28.094 -31.438 -15.781 1 92.62 397 PHE A C 1
ATOM 3209 O O . PHE A 1 397 ? -28.125 -30.703 -16.766 1 92.62 397 PHE A O 1
ATOM 3216 N N . LEU A 1 398 ? -27.938 -30.969 -14.539 1 93.12 398 LEU A N 1
ATOM 3217 C CA . LEU A 1 398 ? -27.547 -29.609 -14.195 1 93.12 398 LEU A CA 1
ATOM 3218 C C . LEU A 1 398 ? -26.656 -29.594 -12.953 1 93.12 398 LEU A C 1
ATOM 3220 O O . LEU A 1 398 ? -27.016 -30.156 -11.922 1 93.12 398 LEU A O 1
ATOM 3224 N N . PHE A 1 399 ? -25.5 -29.016 -13.109 1 93.31 399 PHE A N 1
ATOM 3225 C CA . PHE A 1 399 ? -24.562 -28.812 -12.008 1 93.31 399 PHE A CA 1
ATOM 3226 C C . PHE A 1 399 ? -24.312 -27.328 -11.797 1 93.31 399 PHE A C 1
ATOM 3228 O O . PHE A 1 399 ? -24 -26.594 -12.75 1 93.31 399 PHE A O 1
ATOM 3235 N N . VAL A 1 400 ? -24.453 -26.906 -10.609 1 95.12 400 VAL A N 1
ATOM 3236 C CA . VAL A 1 400 ? -24.109 -25.531 -10.281 1 95.12 400 VAL A CA 1
ATOM 3237 C C . VAL A 1 400 ? -23.094 -25.516 -9.148 1 95.12 400 VAL A C 1
ATOM 3239 O O . VAL A 1 400 ? -23.438 -25.672 -7.98 1 95.12 400 VAL A O 1
ATOM 3242 N N . THR A 1 401 ? -21.828 -25.344 -9.508 1 96.12 401 THR A N 1
ATOM 3243 C CA . THR A 1 401 ? -20.766 -25.234 -8.516 1 96.12 401 THR A CA 1
ATOM 3244 C C . THR A 1 401 ? -20.5 -23.766 -8.172 1 96.12 401 THR A C 1
ATOM 3246 O O . THR A 1 401 ? -20.672 -22.891 -9.023 1 96.12 401 THR A O 1
ATOM 3249 N N . TYR A 1 402 ? -20.125 -23.547 -6.934 1 96.75 402 TYR A N 1
ATOM 3250 C CA . TYR A 1 402 ? -19.953 -22.172 -6.473 1 96.75 402 TYR A CA 1
ATOM 3251 C C . TYR A 1 402 ? -18.938 -22.094 -5.34 1 96.75 402 TYR A C 1
ATOM 3253 O O . TYR A 1 402 ? -18.609 -23.109 -4.727 1 96.75 402 TYR A O 1
ATOM 3261 N N . THR A 1 403 ? -18.391 -20.984 -5.105 1 96.25 403 THR A N 1
ATOM 3262 C CA . THR A 1 403 ? -17.547 -20.734 -3.947 1 96.25 403 THR A CA 1
ATOM 3263 C C . THR A 1 403 ? -18.328 -20.078 -2.822 1 96.25 403 THR A C 1
ATOM 3265 O O . THR A 1 403 ? -19.422 -19.562 -3.041 1 96.25 403 THR A O 1
ATOM 3268 N N . ASP A 1 404 ? -17.75 -20.094 -1.646 1 94.69 404 ASP A N 1
ATOM 3269 C CA . ASP A 1 404 ? -18.469 -19.641 -0.459 1 94.69 404 ASP A CA 1
ATOM 3270 C C . ASP A 1 404 ? -18.703 -18.125 -0.49 1 94.69 404 ASP A C 1
ATOM 3272 O O . ASP A 1 404 ? -19.516 -17.609 0.274 1 94.69 404 ASP A O 1
ATOM 3276 N N . GLY A 1 405 ? -18.109 -17.438 -1.367 1 94.62 405 GLY A N 1
ATOM 3277 C CA . GLY A 1 405 ? -18.375 -16.016 -1.528 1 94.62 405 GLY A CA 1
ATOM 3278 C C . GLY A 1 405 ? -19.812 -15.711 -1.893 1 94.62 405 GLY A C 1
ATOM 3279 O O . GLY A 1 405 ? -20.281 -14.594 -1.687 1 94.62 405 GLY A O 1
ATOM 3280 N N . ILE A 1 406 ? -20.469 -16.688 -2.463 1 95.25 406 ILE A N 1
ATOM 3281 C CA . ILE A 1 406 ? -21.875 -16.516 -2.809 1 95.25 406 ILE A CA 1
ATOM 3282 C C . ILE A 1 406 ? -22.734 -16.688 -1.559 1 95.25 406 ILE A C 1
ATOM 3284 O O . ILE A 1 406 ? -23.484 -15.781 -1.18 1 95.25 406 ILE A O 1
ATOM 3288 N N . THR A 1 407 ? -22.562 -17.75 -0.849 1 95.69 407 THR A N 1
ATOM 3289 C CA . THR A 1 407 ? -23.406 -18.062 0.296 1 95.69 407 THR A CA 1
ATOM 3290 C C . THR A 1 407 ? -23.047 -17.188 1.493 1 95.69 407 THR A C 1
ATOM 3292 O O . THR A 1 407 ? -23.891 -16.875 2.334 1 95.69 407 THR A O 1
ATOM 3295 N N . GLU A 1 408 ? -21.812 -16.75 1.559 1 95.38 408 GLU A N 1
ATOM 3296 C CA . GLU A 1 408 ? -21.359 -15.977 2.705 1 95.38 408 GLU A CA 1
ATOM 3297 C C . GLU A 1 408 ? -21.359 -14.484 2.398 1 95.38 408 GLU A C 1
ATOM 3299 O O . GLU A 1 408 ? -20.891 -13.68 3.201 1 95.38 408 GLU A O 1
ATOM 3304 N N . ALA A 1 409 ? -21.844 -14.172 1.247 1 95.06 409 ALA A N 1
ATOM 3305 C CA . ALA A 1 409 ? -21.969 -12.742 0.948 1 95.06 409 ALA A CA 1
ATOM 3306 C C . ALA A 1 409 ? -22.844 -12.047 1.987 1 95.06 409 ALA A C 1
ATOM 3308 O O . ALA A 1 409 ? -23.906 -12.539 2.35 1 95.06 409 ALA A O 1
ATOM 3309 N N . ARG A 1 410 ? -22.438 -10.898 2.477 1 94.25 410 ARG A N 1
ATOM 3310 C CA . ARG A 1 410 ? -23.109 -10.227 3.578 1 94.25 410 ARG A CA 1
ATOM 3311 C C . ARG A 1 410 ? -23.75 -8.922 3.115 1 94.25 410 ARG A C 1
ATOM 3313 O O . ARG A 1 410 ? -23.156 -8.188 2.322 1 94.25 410 ARG A O 1
ATOM 3320 N N . ASN A 1 411 ? -24.891 -8.68 3.629 1 93.5 411 ASN A N 1
ATOM 3321 C CA . ASN A 1 411 ? -25.531 -7.395 3.369 1 93.5 411 ASN A CA 1
ATOM 3322 C C . ASN A 1 411 ? -25.141 -6.348 4.406 1 93.5 411 ASN A C 1
ATOM 3324 O O . ASN A 1 411 ? -24.297 -6.605 5.27 1 93.5 411 ASN A O 1
ATOM 3328 N N . GLY A 1 412 ? -25.75 -5.199 4.309 1 91.06 412 GLY A N 1
ATOM 3329 C CA . GLY A 1 412 ? -25.422 -4.094 5.195 1 91.06 412 GLY A CA 1
ATOM 3330 C C . GLY A 1 412 ? -25.688 -4.41 6.656 1 91.06 412 GLY A C 1
ATOM 3331 O O . GLY A 1 412 ? -25.031 -3.863 7.543 1 91.06 412 GLY A O 1
ATOM 3332 N N . ALA A 1 413 ? -26.562 -5.285 6.91 1 92.25 413 ALA A N 1
ATOM 3333 C CA . ALA A 1 413 ? -26.922 -5.66 8.273 1 92.25 413 ALA A CA 1
ATOM 3334 C C . ALA A 1 413 ? -26.016 -6.773 8.797 1 92.25 413 ALA A C 1
ATOM 3336 O O . ALA A 1 413 ? -26.078 -7.129 9.977 1 92.25 413 ALA A O 1
ATOM 3337 N N . GLY A 1 414 ? -25.219 -7.422 7.945 1 92.31 414 GLY A N 1
ATOM 3338 C CA . GLY A 1 414 ? -24.312 -8.477 8.352 1 92.31 414 GLY A CA 1
ATOM 3339 C C . GLY A 1 414 ? -24.844 -9.867 8.109 1 92.31 414 GLY A C 1
ATOM 3340 O O . GLY A 1 414 ? -24.188 -10.859 8.43 1 92.31 414 GLY A O 1
ATOM 3341 N N . ASP A 1 415 ? -26.078 -9.906 7.602 1 94.12 415 ASP A N 1
ATOM 3342 C CA . ASP A 1 415 ? -26.656 -11.203 7.289 1 94.12 415 ASP A CA 1
ATOM 3343 C C . ASP A 1 415 ? -26.016 -11.812 6.051 1 94.12 415 ASP A C 1
ATOM 3345 O O . ASP A 1 415 ? -25.688 -11.102 5.098 1 94.12 415 ASP A O 1
ATOM 3349 N N . GLU A 1 416 ? -25.906 -13.117 6.082 1 96.44 416 GLU A N 1
ATOM 3350 C CA . GLU A 1 416 ? -25.312 -13.805 4.938 1 96.44 416 GLU A CA 1
ATOM 3351 C C . GLU A 1 416 ? -26.391 -14.25 3.949 1 96.44 416 GLU A C 1
ATOM 3353 O O . GLU A 1 416 ? -27.547 -14.438 4.328 1 96.44 416 GLU A O 1
ATOM 3358 N N . PHE A 1 417 ? -26.156 -14.359 2.686 1 95.44 417 PHE A N 1
ATOM 3359 C CA . PHE A 1 417 ? -27.078 -14.812 1.644 1 95.44 417 PHE A CA 1
ATOM 3360 C C . PHE A 1 417 ? -27.562 -16.234 1.931 1 95.44 417 PHE A C 1
ATOM 3362 O O . PHE A 1 417 ? -28.75 -16.531 1.798 1 95.44 417 PHE A O 1
ATOM 3369 N N . GLU A 1 418 ? -26.625 -17.172 2.43 1 93.81 418 GLU A N 1
ATOM 3370 C CA . GLU A 1 418 ? -26.859 -18.516 2.936 1 93.81 418 GLU A CA 1
ATOM 3371 C C . GLU A 1 418 ? -27.219 -19.469 1.801 1 93.81 418 GLU A C 1
ATOM 3373 O O . GLU A 1 418 ? -27.578 -19.047 0.708 1 93.81 418 GLU A O 1
ATOM 3378 N N . TYR A 1 419 ? -27.078 -20.688 2.018 1 94.62 419 TYR A N 1
ATOM 3379 C CA . TYR A 1 419 ? -27.266 -21.75 1.04 1 94.62 419 TYR A CA 1
ATOM 3380 C C . TYR A 1 419 ? -28.734 -21.891 0.664 1 94.62 419 TYR A C 1
ATOM 3382 O O . TYR A 1 419 ? -29.062 -22.188 -0.486 1 94.62 419 TYR A O 1
ATOM 3390 N N . GLU A 1 420 ? -29.594 -21.656 1.529 1 94.31 420 GLU A N 1
ATOM 3391 C CA . GLU A 1 420 ? -31.031 -21.844 1.301 1 94.31 420 GLU A CA 1
ATOM 3392 C C . GLU A 1 420 ? -31.531 -20.938 0.175 1 94.31 420 GLU A C 1
ATOM 3394 O O . GLU A 1 420 ? -32.312 -21.391 -0.675 1 94.31 420 GLU A O 1
ATOM 3399 N N . ARG A 1 421 ? -31.156 -19.734 0.189 1 95.31 421 ARG A N 1
ATOM 3400 C CA . ARG A 1 421 ? -31.562 -18.797 -0.859 1 95.31 421 ARG A CA 1
ATOM 3401 C C . ARG A 1 421 ? -31.016 -19.234 -2.217 1 95.31 421 ARG A C 1
ATOM 3403 O O . ARG A 1 421 ? -31.719 -19.156 -3.227 1 95.31 421 ARG A O 1
ATOM 3410 N N . LEU A 1 422 ? -29.812 -19.672 -2.229 1 95.38 422 LEU A N 1
ATOM 3411 C CA . LEU A 1 422 ? -29.188 -20.156 -3.453 1 95.38 422 LEU A CA 1
ATOM 3412 C C . LEU A 1 422 ? -29.922 -21.375 -4 1 95.38 422 LEU A C 1
ATOM 3414 O O . LEU A 1 422 ? -30.25 -21.438 -5.188 1 95.38 422 LEU A O 1
ATOM 3418 N N . GLU A 1 423 ? -30.156 -22.328 -3.123 1 93.56 423 GLU A N 1
ATOM 3419 C CA . GLU A 1 423 ? -30.859 -23.547 -3.502 1 93.56 423 GLU A CA 1
ATOM 3420 C C . GLU A 1 423 ? -32.219 -23.25 -4.094 1 93.56 423 GLU A C 1
ATOM 3422 O O . GLU A 1 423 ? -32.625 -23.812 -5.117 1 93.56 423 GLU A O 1
ATOM 3427 N N . LYS A 1 424 ? -32.938 -22.359 -3.451 1 94.25 424 LYS A N 1
ATOM 3428 C CA . LYS A 1 424 ? -34.281 -21.969 -3.918 1 94.25 424 LYS A CA 1
ATOM 3429 C C . LYS A 1 424 ? -34.219 -21.375 -5.32 1 94.25 424 LYS A C 1
ATOM 3431 O O . LYS A 1 424 ? -35.031 -21.688 -6.176 1 94.25 424 LYS A O 1
ATOM 3436 N N . LEU A 1 425 ? -33.25 -20.547 -5.523 1 94.31 425 LEU A N 1
ATOM 3437 C CA . LEU A 1 425 ? -33.094 -19.891 -6.812 1 94.31 425 LEU A CA 1
ATOM 3438 C C . LEU A 1 425 ? -32.812 -20.906 -7.91 1 94.31 425 LEU A C 1
ATOM 3440 O O . LEU A 1 425 ? -33.344 -20.812 -9.008 1 94.31 425 LEU A O 1
ATOM 3444 N N . ILE A 1 426 ? -31.922 -21.844 -7.648 1 93.62 426 ILE A N 1
ATOM 3445 C CA . ILE A 1 426 ? -31.531 -22.859 -8.625 1 93.62 426 ILE A CA 1
ATOM 3446 C C . ILE A 1 426 ? -32.719 -23.734 -8.961 1 93.62 426 ILE A C 1
ATOM 3448 O O . ILE A 1 426 ? -32.969 -24.047 -10.133 1 93.62 426 ILE A O 1
ATOM 3452 N N . LYS A 1 427 ? -33.531 -24.125 -7.988 1 92.94 427 LYS A N 1
ATOM 3453 C CA . LYS A 1 427 ? -34.688 -24.984 -8.172 1 92.94 427 LYS A CA 1
ATOM 3454 C C . LYS A 1 427 ? -35.75 -24.297 -9.047 1 92.94 427 LYS A C 1
ATOM 3456 O O . LYS A 1 427 ? -36.438 -24.953 -9.82 1 92.94 427 LYS A O 1
ATOM 3461 N N . GLN A 1 428 ? -35.781 -23.016 -8.961 1 92.19 428 GLN A N 1
ATOM 3462 C CA . GLN A 1 428 ? -36.781 -22.234 -9.711 1 92.19 428 GLN A CA 1
ATOM 3463 C C . GLN A 1 428 ? -36.344 -22.078 -11.164 1 92.19 428 GLN A C 1
ATOM 3465 O O . GLN A 1 428 ? -37.188 -21.859 -12.039 1 92.19 428 GLN A O 1
ATOM 3470 N N . LYS A 1 429 ? -35.094 -22.234 -11.383 1 89.69 429 LYS A N 1
ATOM 3471 C CA . LYS A 1 429 ? -34.625 -21.844 -12.703 1 89.69 429 LYS A CA 1
ATOM 3472 C C . LYS A 1 429 ? -34 -23.047 -13.438 1 89.69 429 LYS A C 1
ATOM 3474 O O . LYS A 1 429 ? -33.188 -22.875 -14.336 1 89.69 429 LYS A O 1
ATOM 3479 N N . THR A 1 430 ? -34.344 -24.234 -13.125 1 87.69 430 THR A N 1
ATOM 3480 C CA . THR A 1 430 ? -33.719 -25.453 -13.648 1 87.69 430 THR A CA 1
ATOM 3481 C C . THR A 1 430 ? -33.969 -25.578 -15.156 1 87.69 430 THR A C 1
ATOM 3483 O O . THR A 1 430 ? -33.188 -26.219 -15.859 1 87.69 430 THR A O 1
ATOM 3486 N N . GLN A 1 431 ? -35.031 -24.938 -15.648 1 85.44 431 GLN A N 1
ATOM 3487 C CA . GLN A 1 431 ? -35.406 -25.109 -17.047 1 85.44 431 GLN A CA 1
ATOM 3488 C C . GLN A 1 431 ? -34.844 -23.984 -17.906 1 85.44 431 GLN A C 1
ATOM 3490 O O . GLN A 1 431 ? -34.938 -24.016 -19.141 1 85.44 431 GLN A O 1
ATOM 3495 N N . GLU A 1 432 ? -34.25 -23.031 -17.297 1 88.31 432 GLU A N 1
ATOM 3496 C CA . GLU A 1 432 ? -33.719 -21.875 -18.031 1 88.31 432 GLU A CA 1
ATOM 3497 C C . GLU A 1 432 ? -32.344 -22.172 -18.625 1 88.31 432 GLU A C 1
ATOM 3499 O O . GLU A 1 432 ? -31.734 -23.203 -18.297 1 88.31 432 GLU A O 1
ATOM 3504 N N . ASN A 1 433 ? -31.969 -21.297 -19.516 1 88.62 433 ASN A N 1
ATOM 3505 C CA . ASN A 1 433 ? -30.625 -21.406 -20.078 1 88.62 433 ASN A CA 1
ATOM 3506 C C . ASN A 1 433 ? -29.562 -21.109 -19.031 1 88.62 433 ASN A C 1
ATOM 3508 O O . ASN A 1 433 ? -29.828 -20.422 -18.047 1 88.62 433 ASN A O 1
ATOM 3512 N N . MET A 1 434 ? -28.391 -21.625 -19.25 1 87.5 434 MET A N 1
ATOM 3513 C CA . MET A 1 434 ? -27.328 -21.562 -18.25 1 87.5 434 MET A CA 1
ATOM 3514 C C . MET A 1 434 ? -26.938 -20.125 -17.953 1 87.5 434 MET A C 1
ATOM 3516 O O . MET A 1 434 ? -26.656 -19.781 -16.812 1 87.5 434 MET A O 1
ATOM 3520 N N . ASP A 1 435 ? -26.875 -19.312 -18.953 1 90.19 435 ASP A N 1
ATOM 3521 C CA . ASP A 1 435 ? -26.531 -17.906 -18.766 1 90.19 435 ASP A CA 1
ATOM 3522 C C . ASP A 1 435 ? -27.531 -17.203 -17.859 1 90.19 435 ASP A C 1
ATOM 3524 O O . ASP A 1 435 ? -27.172 -16.375 -17.031 1 90.19 435 ASP A O 1
ATOM 3528 N N . VAL A 1 436 ? -28.734 -17.594 -18.047 1 91.62 436 VAL A N 1
ATOM 3529 C CA . VAL A 1 436 ? -29.797 -17 -17.266 1 91.62 436 VAL A CA 1
ATOM 3530 C C . VAL A 1 436 ? -29.688 -17.453 -15.805 1 91.62 436 VAL A C 1
ATOM 3532 O O . VAL A 1 436 ? -29.875 -16.656 -14.883 1 91.62 436 VAL A O 1
ATOM 3535 N N . ILE A 1 437 ? -29.391 -18.719 -15.656 1 91.44 437 ILE A N 1
ATOM 3536 C CA . ILE A 1 437 ? -29.25 -19.266 -14.305 1 91.44 437 ILE A CA 1
ATOM 3537 C C . ILE A 1 437 ? -28.141 -18.516 -13.57 1 91.44 437 ILE A C 1
ATOM 3539 O O . ILE A 1 437 ? -28.344 -18.016 -12.461 1 91.44 437 ILE A O 1
ATOM 3543 N N . VAL A 1 438 ? -26.953 -18.391 -14.172 1 94.44 438 VAL A N 1
ATOM 3544 C CA . VAL A 1 438 ? -25.797 -17.766 -13.562 1 94.44 438 VAL A CA 1
ATOM 3545 C C . VAL A 1 438 ? -26.078 -16.297 -13.297 1 94.44 438 VAL A C 1
ATOM 3547 O O . VAL A 1 438 ? -25.828 -15.789 -12.195 1 94.44 438 VAL A O 1
ATOM 3550 N N . LYS A 1 439 ? -26.625 -15.602 -14.242 1 95.19 439 LYS A N 1
ATOM 3551 C CA . LYS A 1 439 ? -26.938 -14.18 -14.109 1 95.19 439 LYS A CA 1
ATOM 3552 C C . LYS A 1 439 ? -27.953 -13.953 -12.992 1 95.19 439 LYS A C 1
ATOM 3554 O O . LYS A 1 439 ? -27.844 -12.992 -12.227 1 95.19 439 LYS A O 1
ATOM 3559 N N . SER A 1 440 ? -28.922 -14.844 -12.969 1 95.44 440 SER A N 1
ATOM 3560 C CA . SER A 1 440 ? -29.969 -14.711 -11.953 1 95.44 440 SER A CA 1
ATOM 3561 C C . SER A 1 440 ? -29.391 -14.836 -10.547 1 95.44 440 SER A C 1
ATOM 3563 O O . SER A 1 440 ? -29.812 -14.125 -9.633 1 95.44 440 SER A O 1
ATOM 3565 N N . ILE A 1 441 ? -28.531 -15.719 -10.422 1 95.75 441 ILE A N 1
ATOM 3566 C CA . ILE A 1 441 ? -27.922 -15.938 -9.117 1 95.75 441 ILE A CA 1
ATOM 3567 C C . ILE A 1 441 ? -27.109 -14.703 -8.727 1 95.75 441 ILE A C 1
ATOM 3569 O O . ILE A 1 441 ? -27.234 -14.195 -7.609 1 95.75 441 ILE A O 1
ATOM 3573 N N . ILE A 1 442 ? -26.297 -14.188 -9.633 1 96.25 442 ILE A N 1
ATOM 3574 C CA . ILE A 1 442 ? -25.422 -13.047 -9.359 1 96.25 442 ILE A CA 1
ATOM 3575 C C . ILE A 1 442 ? -26.281 -11.812 -9.055 1 96.25 442 ILE A C 1
ATOM 3577 O O . ILE A 1 442 ? -25.969 -11.055 -8.133 1 96.25 442 ILE A O 1
ATOM 3581 N N . GLU A 1 443 ? -27.312 -11.672 -9.805 1 96.19 443 GLU A N 1
ATOM 3582 C CA . GLU A 1 443 ? -28.219 -10.547 -9.57 1 96.19 443 GLU A CA 1
ATOM 3583 C C . GLU A 1 443 ? -28.875 -10.641 -8.203 1 96.19 443 GLU A C 1
ATOM 3585 O O . GLU A 1 443 ? -29.047 -9.625 -7.52 1 96.19 443 GLU A O 1
ATOM 3590 N N . ALA A 1 444 ? -29.281 -11.844 -7.887 1 96.25 444 ALA A N 1
ATOM 3591 C CA . ALA A 1 444 ? -29.891 -12.055 -6.578 1 96.25 444 ALA A CA 1
ATOM 3592 C C . ALA A 1 444 ? -28.922 -11.719 -5.453 1 96.25 444 ALA A C 1
ATOM 3594 O O . ALA A 1 444 ? -29.297 -11.102 -4.457 1 96.25 444 ALA A O 1
ATOM 3595 N N . VAL A 1 445 ? -27.688 -12.141 -5.551 1 96.06 445 VAL A N 1
ATOM 3596 C CA . VAL A 1 445 ? -26.656 -11.867 -4.555 1 96.06 445 VAL A CA 1
ATOM 3597 C C . VAL A 1 445 ? -26.406 -10.359 -4.473 1 96.06 445 VAL A C 1
ATOM 3599 O O . VAL A 1 445 ? -26.344 -9.797 -3.381 1 96.06 445 VAL A O 1
ATOM 3602 N N . ASP A 1 446 ? -26.266 -9.742 -5.617 1 95.81 446 ASP A N 1
ATOM 3603 C CA . ASP A 1 446 ? -26.016 -8.305 -5.672 1 95.81 446 ASP A CA 1
ATOM 3604 C C . ASP A 1 446 ? -27.156 -7.523 -5.027 1 95.81 446 ASP A C 1
ATOM 3606 O O . ASP A 1 446 ? -26.922 -6.535 -4.328 1 95.81 446 ASP A O 1
ATOM 3610 N N . ASP A 1 447 ? -28.328 -7.957 -5.34 1 95.38 447 ASP A N 1
ATOM 3611 C CA . ASP A 1 447 ? -29.5 -7.305 -4.766 1 95.38 447 ASP A CA 1
ATOM 3612 C C . ASP A 1 447 ? -29.547 -7.473 -3.248 1 95.38 447 ASP A C 1
ATOM 3614 O O . ASP A 1 447 ? -30.031 -6.602 -2.533 1 95.38 447 ASP A O 1
ATOM 3618 N N . PHE A 1 448 ? -29.094 -8.594 -2.818 1 95 448 PHE A N 1
ATOM 3619 C CA . PHE A 1 448 ? -29.047 -8.883 -1.392 1 95 448 PHE A CA 1
ATOM 3620 C C . PHE A 1 448 ? -28 -8.039 -0.69 1 95 448 PHE A C 1
ATOM 3622 O O . PHE A 1 448 ? -28.25 -7.492 0.386 1 95 448 PHE A O 1
ATOM 3629 N N . VAL A 1 449 ? -26.828 -7.996 -1.253 1 93.19 449 VAL A N 1
ATOM 3630 C CA . VAL A 1 449 ? -25.672 -7.332 -0.646 1 93.19 449 VAL A CA 1
ATOM 3631 C C . VAL A 1 449 ? -25.828 -5.816 -0.778 1 93.19 449 VAL A C 1
ATOM 3633 O O . VAL A 1 449 ? -25.438 -5.07 0.121 1 93.19 449 VAL A O 1
ATOM 3636 N N . LYS A 1 450 ? -26.312 -5.363 -1.877 1 91.88 450 LYS A N 1
ATOM 3637 C CA . LYS A 1 450 ? -26.5 -3.949 -2.186 1 91.88 450 LYS A CA 1
ATOM 3638 C C . LYS A 1 450 ? -25.172 -3.195 -2.133 1 91.88 450 LYS A C 1
ATOM 3640 O O . LYS A 1 450 ? -24.203 -3.584 -2.789 1 91.88 450 LYS A O 1
ATOM 3645 N N . GLU A 1 451 ? -25.016 -2.268 -1.206 1 86.25 451 GLU A N 1
ATOM 3646 C CA . GLU A 1 451 ? -23.828 -1.414 -1.206 1 86.25 451 GLU A CA 1
ATOM 3647 C C . GLU A 1 451 ? -22.75 -1.963 -0.273 1 86.25 451 GLU A C 1
ATOM 3649 O O . GLU A 1 451 ? -21.688 -1.363 -0.126 1 86.25 451 GLU A O 1
ATOM 3654 N N . ALA A 1 452 ? -23.062 -3.039 0.261 1 88.25 452 ALA A N 1
ATOM 3655 C CA . ALA A 1 452 ? -22.062 -3.619 1.158 1 88.25 452 ALA A CA 1
ATOM 3656 C C . ALA A 1 452 ? -20.844 -4.105 0.382 1 88.25 452 ALA A C 1
ATOM 3658 O O . ALA A 1 452 ? -20.984 -4.641 -0.723 1 88.25 452 ALA A O 1
ATOM 3659 N N . PRO A 1 453 ? -19.672 -3.914 0.929 1 86.25 453 PRO A N 1
ATOM 3660 C CA . PRO A 1 453 ? -18.469 -4.336 0.209 1 86.25 453 PRO A CA 1
ATOM 3661 C C . PRO A 1 453 ? -18.359 -5.852 0.097 1 86.25 453 PRO A C 1
ATOM 3663 O O . PRO A 1 453 ? -18.766 -6.578 1.009 1 86.25 453 PRO A O 1
ATOM 3666 N N . GLN A 1 454 ? -17.844 -6.301 -1.034 1 88.5 454 GLN A N 1
ATOM 3667 C CA . GLN A 1 454 ? -17.578 -7.719 -1.233 1 88.5 454 GLN A CA 1
ATOM 3668 C C . GLN A 1 454 ? -16.406 -8.18 -0.362 1 88.5 454 GLN A C 1
ATOM 3670 O O . GLN A 1 454 ? -15.344 -7.57 -0.365 1 88.5 454 GLN A O 1
ATOM 3675 N N . HIS A 1 455 ? -16.547 -9.25 0.365 1 85.94 455 HIS A N 1
ATOM 3676 C CA . HIS A 1 455 ? -15.547 -9.688 1.331 1 85.94 455 HIS A CA 1
ATOM 3677 C C . HIS A 1 455 ? -14.75 -10.867 0.8 1 85.94 455 HIS A C 1
ATOM 3679 O O . HIS A 1 455 ? -13.617 -11.102 1.233 1 85.94 455 HIS A O 1
ATOM 3685 N N . ASP A 1 456 ? -15.359 -11.68 -0.051 1 91.25 456 ASP A N 1
ATOM 3686 C CA . ASP A 1 456 ? -14.703 -12.875 -0.57 1 91.25 456 ASP A CA 1
ATOM 3687 C C . ASP A 1 456 ? -14.898 -13 -2.08 1 91.25 456 ASP A C 1
ATOM 3689 O O . ASP A 1 456 ? -15.805 -12.383 -2.646 1 91.25 456 ASP A O 1
ATOM 3693 N N . ASP A 1 457 ? -14.008 -13.828 -2.646 1 93.69 457 ASP A N 1
ATOM 3694 C CA . ASP A 1 457 ? -14.156 -14.07 -4.078 1 93.69 457 ASP A CA 1
ATOM 3695 C C . ASP A 1 457 ? -15.484 -14.766 -4.383 1 93.69 457 ASP A C 1
ATOM 3697 O O . ASP A 1 457 ? -16 -15.523 -3.555 1 93.69 457 ASP A O 1
ATOM 3701 N N . THR A 1 458 ? -16.062 -14.461 -5.535 1 95.12 458 THR A N 1
ATOM 3702 C CA . THR A 1 458 ? -17.312 -15.07 -5.969 1 95.12 458 THR A CA 1
ATOM 3703 C C . THR A 1 458 ? -17.141 -15.758 -7.32 1 95.12 458 THR A C 1
ATOM 3705 O O . THR A 1 458 ? -16.844 -15.102 -8.32 1 95.12 458 THR A O 1
ATOM 3708 N N . THR A 1 459 ? -17.266 -17.016 -7.332 1 95.69 459 THR A N 1
ATOM 3709 C CA . THR A 1 459 ? -17.141 -17.781 -8.57 1 95.69 459 THR A CA 1
ATOM 3710 C C . THR A 1 459 ? -18.312 -18.75 -8.711 1 95.69 459 THR A C 1
ATOM 3712 O O . THR A 1 459 ? -18.75 -19.375 -7.734 1 95.69 459 THR A O 1
ATOM 3715 N N . LEU A 1 460 ? -18.875 -18.812 -9.883 1 95.75 460 LEU A N 1
ATOM 3716 C CA . LEU A 1 460 ? -19.953 -19.734 -10.242 1 95.75 460 LEU A CA 1
ATOM 3717 C C . LEU A 1 460 ? -19.609 -20.469 -11.539 1 95.75 460 LEU A C 1
ATOM 3719 O O . LEU A 1 460 ? -19.141 -19.859 -12.5 1 95.75 460 LEU A O 1
ATOM 3723 N N . LEU A 1 461 ? -19.734 -21.734 -11.516 1 94.81 461 LEU A N 1
ATOM 3724 C CA . LEU A 1 461 ? -19.594 -22.562 -12.711 1 94.81 461 LEU A CA 1
ATOM 3725 C C . LEU A 1 461 ? -20.797 -23.5 -12.859 1 94.81 461 LEU A C 1
ATOM 3727 O O . LEU A 1 461 ? -21.031 -24.344 -12 1 94.81 461 LEU A O 1
ATOM 3731 N N . ALA A 1 462 ? -21.562 -23.328 -13.883 1 94 462 ALA A N 1
ATOM 3732 C CA . ALA A 1 462 ? -22.75 -24.141 -14.133 1 94 462 ALA A CA 1
ATOM 3733 C C . ALA A 1 462 ? -22.625 -24.922 -15.438 1 94 462 ALA A C 1
ATOM 3735 O O . ALA A 1 462 ? -22.125 -24.391 -16.438 1 94 462 ALA A O 1
ATOM 3736 N N . ILE A 1 463 ? -22.984 -26.156 -15.406 1 92.75 463 ILE A N 1
ATOM 3737 C CA . ILE A 1 463 ? -22.953 -27.047 -16.562 1 92.75 463 ILE A CA 1
ATOM 3738 C C . ILE A 1 463 ? -24.297 -27.75 -16.719 1 92.75 463 ILE A C 1
ATOM 3740 O O . ILE A 1 463 ? -24.828 -28.281 -15.742 1 92.75 463 ILE A O 1
ATOM 3744 N N . LYS A 1 464 ? -24.812 -27.734 -17.938 1 91.38 464 LYS A N 1
ATOM 3745 C CA . LYS A 1 464 ? -26.125 -28.312 -18.172 1 91.38 464 LYS A CA 1
ATOM 3746 C C . LYS A 1 464 ? -26.156 -29.062 -19.516 1 91.38 464 LYS A C 1
ATOM 3748 O O . LYS A 1 464 ? -25.438 -28.688 -20.453 1 91.38 464 LYS A O 1
ATOM 3753 N N . SER A 1 465 ? -26.969 -30.094 -19.516 1 87.62 465 SER A N 1
ATOM 3754 C CA . SER A 1 465 ? -27.266 -30.766 -20.781 1 87.62 465 SER A CA 1
ATOM 3755 C C . SER A 1 465 ? -28.5 -30.172 -21.453 1 87.62 465 SER A C 1
ATOM 3757 O O . SER A 1 465 ? -29.344 -29.578 -20.781 1 87.62 465 SER A O 1
ATOM 3759 N N . TYR A 1 466 ? -28.547 -30.125 -22.75 1 76.19 466 TYR A N 1
ATOM 3760 C CA . TYR A 1 466 ? -29.781 -29.766 -23.422 1 76.19 466 TYR A CA 1
ATOM 3761 C C . TYR A 1 466 ? -30.141 -30.781 -24.484 1 76.19 466 TYR A C 1
ATOM 3763 O O . TYR A 1 466 ? -29.266 -31.5 -24.984 1 76.19 466 TYR A O 1
ATOM 3771 N N . MET B 1 1 ? -4.969 95.25 53.656 1 39.5 1 MET B N 1
ATOM 3772 C CA . MET B 1 1 ? -4.719 95.5 52.25 1 39.5 1 MET B CA 1
ATOM 3773 C C . MET B 1 1 ? -4.121 94.25 51.562 1 39.5 1 MET B C 1
ATOM 3775 O O . MET B 1 1 ? -2.953 93.938 51.781 1 39.5 1 MET B O 1
ATOM 3779 N N . ILE B 1 2 ? -4.695 93.188 51.531 1 52.28 2 ILE B N 1
ATOM 3780 C CA . ILE B 1 2 ? -4.305 91.875 51.062 1 52.28 2 ILE B CA 1
ATOM 3781 C C . ILE B 1 2 ? -3.574 92 49.719 1 52.28 2 ILE B C 1
ATOM 3783 O O . ILE B 1 2 ? -4.102 92.625 48.781 1 52.28 2 ILE B O 1
ATOM 3787 N N . ASN B 1 3 ? -2.18 91.75 49.625 1 69.94 3 ASN B N 1
ATOM 3788 C CA . ASN B 1 3 ? -1.125 92.375 48.812 1 69.94 3 ASN B CA 1
ATOM 3789 C C . ASN B 1 3 ? -1.076 91.75 47.406 1 69.94 3 ASN B C 1
ATOM 3791 O O . ASN B 1 3 ? -0.918 90.562 47.25 1 69.94 3 ASN B O 1
ATOM 3795 N N . ILE B 1 4 ? -1.816 92.312 46.469 1 74.12 4 ILE B N 1
ATOM 3796 C CA . ILE B 1 4 ? -1.766 92.062 45.031 1 74.12 4 ILE B CA 1
ATOM 3797 C C . ILE B 1 4 ? -0.393 91.5 44.656 1 74.12 4 ILE B C 1
ATOM 3799 O O . ILE B 1 4 ? -0.279 90.688 43.75 1 74.12 4 ILE B O 1
ATOM 3803 N N . ILE B 1 5 ? 0.414 91.812 45.531 1 78.25 5 ILE B N 1
ATOM 3804 C CA . ILE B 1 5 ? 1.789 91.375 45.281 1 78.25 5 ILE B CA 1
ATOM 3805 C C . ILE B 1 5 ? 1.944 89.875 45.625 1 78.25 5 ILE B C 1
ATOM 3807 O O . ILE B 1 5 ? 2.627 89.125 44.906 1 78.25 5 ILE B O 1
ATOM 3811 N N . ASP B 1 6 ? 1.202 89.438 46.594 1 77.81 6 ASP B N 1
ATOM 3812 C CA . ASP B 1 6 ? 1.281 88 47.031 1 77.81 6 ASP B CA 1
ATOM 3813 C C . ASP B 1 6 ? 0.633 87.125 46 1 77.81 6 ASP B C 1
ATOM 3815 O O . ASP B 1 6 ? 1.152 86 45.688 1 77.81 6 ASP B O 1
ATOM 3819 N N . ILE B 1 7 ? -0.434 87.562 45.438 1 76.06 7 ILE B N 1
ATOM 3820 C CA . ILE B 1 7 ? -1.143 86.812 44.406 1 76.06 7 ILE B CA 1
ATOM 3821 C C . ILE B 1 7 ? -0.277 86.688 43.156 1 76.06 7 ILE B C 1
ATOM 3823 O O . ILE B 1 7 ? -0.173 85.625 42.562 1 76.06 7 ILE B O 1
ATOM 3827 N N . TYR B 1 8 ? 0.306 87.75 42.844 1 79.62 8 TYR B N 1
ATOM 3828 C CA . TYR B 1 8 ? 1.192 87.75 41.688 1 79.62 8 TYR B CA 1
ATOM 3829 C C . TYR B 1 8 ? 2.359 86.812 41.844 1 79.62 8 TYR B C 1
ATOM 3831 O O . TYR B 1 8 ? 2.67 86 40.938 1 79.62 8 TYR B O 1
ATOM 3839 N N . LEU B 1 9 ? 2.875 86.812 43 1 80.25 9 LEU B N 1
ATOM 3840 C CA . LEU B 1 9 ? 4.039 85.938 43.25 1 80.25 9 LEU B CA 1
ATOM 3841 C C . LEU B 1 9 ? 3.662 84.438 43.219 1 80.25 9 LEU B C 1
ATOM 3843 O O . LEU B 1 9 ? 4.398 83.625 42.688 1 80.25 9 LEU B O 1
ATOM 3847 N N . LYS B 1 10 ? 2.523 84.188 43.688 1 77.88 10 LYS B N 1
ATOM 3848 C CA . LYS B 1 10 ? 2.041 82.812 43.688 1 77.88 10 LYS B CA 1
ATOM 3849 C C . LYS B 1 10 ? 1.789 82.312 42.281 1 77.88 10 LYS B C 1
ATOM 3851 O O . LYS B 1 10 ? 2.158 81.188 41.969 1 77.88 10 LYS B O 1
ATOM 3856 N N . LEU B 1 11 ? 1.231 83.188 41.5 1 77.56 11 LEU B N 1
ATOM 3857 C CA . LEU B 1 11 ? 0.902 82.812 40.125 1 77.56 11 LEU B CA 1
ATOM 3858 C C . LEU B 1 11 ? 2.158 82.75 39.25 1 77.56 11 LEU B C 1
ATOM 3860 O O . LEU B 1 11 ? 2.309 81.812 38.438 1 77.56 11 LEU B O 1
ATOM 3864 N N . ASN B 1 12 ? 2.973 83.688 39.562 1 79.25 12 ASN B N 1
ATOM 3865 C CA . ASN B 1 12 ? 4.16 83.75 38.719 1 79.25 12 ASN B CA 1
ATOM 3866 C C . ASN B 1 12 ? 5.191 82.688 39.125 1 79.25 12 ASN B C 1
ATOM 3868 O O . ASN B 1 12 ? 6.039 82.312 38.312 1 79.25 12 ASN B O 1
ATOM 3872 N N . ASN B 1 13 ? 5.086 82.125 40.219 1 76.88 13 ASN B N 1
ATOM 3873 C CA . ASN B 1 13 ? 6.004 81.062 40.656 1 76.88 13 ASN B CA 1
ATOM 3874 C C . ASN B 1 13 ? 5.789 79.812 39.844 1 76.88 13 ASN B C 1
ATOM 3876 O O . ASN B 1 13 ? 6.738 79.062 39.594 1 76.88 13 ASN B O 1
ATOM 3880 N N . ILE B 1 14 ? 4.609 79.75 39.406 1 69.88 14 ILE B N 1
ATOM 3881 C CA . ILE B 1 14 ? 4.27 78.5 38.75 1 69.88 14 ILE B CA 1
ATOM 3882 C C . ILE B 1 14 ? 4.555 78.562 37.25 1 69.88 14 ILE B C 1
ATOM 3884 O O . ILE B 1 14 ? 5.164 77.688 36.688 1 69.88 14 ILE B O 1
ATOM 3888 N N . LEU B 1 15 ? 4.191 79.812 36.719 1 68.5 15 LEU B N 1
ATOM 3889 C CA . LEU B 1 15 ? 4.32 79.938 35.281 1 68.5 15 LEU B CA 1
ATOM 3890 C C . LEU B 1 15 ? 5.648 80.625 34.906 1 68.5 15 LEU B C 1
ATOM 3892 O O . LEU B 1 15 ? 6.145 80.438 33.812 1 68.5 15 LEU B O 1
ATOM 3896 N N . ASN B 1 16 ? 6.281 81.312 35.938 1 70.56 16 ASN B N 1
ATOM 3897 C CA . ASN B 1 16 ? 7.562 82 35.812 1 70.56 16 ASN B CA 1
ATOM 3898 C C . ASN B 1 16 ? 7.637 82.812 34.531 1 70.56 16 ASN B C 1
ATOM 3900 O O . ASN B 1 16 ? 8.609 82.75 33.781 1 70.56 16 ASN B O 1
ATOM 3904 N N . ILE B 1 17 ? 6.613 83.562 34.156 1 72.06 17 ILE B N 1
ATOM 3905 C CA . ILE B 1 17 ? 6.52 84.312 32.938 1 72.06 17 ILE B CA 1
ATOM 3906 C C . ILE B 1 17 ? 7.27 85.625 33.094 1 72.06 17 ILE B C 1
ATOM 3908 O O . ILE B 1 17 ? 8.031 86.062 32.219 1 72.06 17 ILE B O 1
ATOM 3912 N N . PHE B 1 18 ? 7.062 86.312 34.312 1 75.25 18 PHE B N 1
ATOM 3913 C CA . PHE B 1 18 ? 7.695 87.625 34.531 1 75.25 18 PHE B CA 1
ATOM 3914 C C . PHE B 1 18 ? 8.914 87.438 35.438 1 75.25 18 PHE B C 1
ATOM 3916 O O . PHE B 1 18 ? 8.797 86.938 36.562 1 75.25 18 PHE B O 1
ATOM 3923 N N . LYS B 1 19 ? 10.172 87.688 34.969 1 74.88 19 LYS B N 1
ATOM 3924 C CA . LYS B 1 19 ? 11.438 87.438 35.656 1 74.88 19 LYS B CA 1
ATOM 3925 C C . LYS B 1 19 ? 11.93 88.75 36.312 1 74.88 19 LYS B C 1
ATOM 3927 O O . LYS B 1 19 ? 12.93 88.75 37.031 1 74.88 19 LYS B O 1
ATOM 3932 N N . ASP B 1 20 ? 11.188 89.812 36.188 1 69.88 20 ASP B N 1
ATOM 3933 C CA . ASP B 1 20 ? 11.727 91.125 36.625 1 69.88 20 ASP B CA 1
ATOM 3934 C C . ASP B 1 20 ? 11.398 91.312 38.094 1 69.88 20 ASP B C 1
ATOM 3936 O O . ASP B 1 20 ? 10.5 90.688 38.656 1 69.88 20 ASP B O 1
ATOM 3940 N N . ASP B 1 21 ? 12.148 92.125 38.844 1 69.12 21 ASP B N 1
ATOM 3941 C CA . ASP B 1 21 ? 12.016 92.562 40.25 1 69.12 21 ASP B CA 1
ATOM 3942 C C . ASP B 1 21 ? 10.797 93.438 40.469 1 69.12 21 ASP B C 1
ATOM 3944 O O . ASP B 1 21 ? 10.539 94.312 39.688 1 69.12 21 ASP B O 1
ATOM 3948 N N . ILE B 1 22 ? 9.867 93.312 41.469 1 70.62 22 ILE B N 1
ATOM 3949 C CA . ILE B 1 22 ? 8.578 93.875 41.781 1 70.62 22 ILE B CA 1
ATOM 3950 C C . ILE B 1 22 ? 8.773 95.25 42.438 1 70.62 22 ILE B C 1
ATOM 3952 O O . ILE B 1 22 ? 7.832 96.062 42.562 1 70.62 22 ILE B O 1
ATOM 3956 N N . LYS B 1 23 ? 9.898 95.625 42.938 1 73.88 23 LYS B N 1
ATOM 3957 C CA . LYS B 1 23 ? 10.125 96.812 43.812 1 73.88 23 LYS B CA 1
ATOM 3958 C C . LYS B 1 23 ? 9.688 98.062 43.125 1 73.88 23 LYS B C 1
ATOM 3960 O O . LYS B 1 23 ? 9.227 99 43.781 1 73.88 23 LYS B O 1
ATOM 3965 N N . ASN B 1 24 ? 9.711 98.125 41.719 1 71.88 24 ASN B N 1
ATOM 3966 C CA . ASN B 1 24 ? 9.445 99.375 41.062 1 71.88 24 ASN B CA 1
ATOM 3967 C C . ASN B 1 24 ? 8.25 99.312 40.094 1 71.88 24 ASN B C 1
ATOM 3969 O O . ASN B 1 24 ? 8.133 100.062 39.156 1 71.88 24 ASN B O 1
ATOM 3973 N N . ILE B 1 25 ? 7.27 98.375 40.438 1 74.62 25 ILE B N 1
ATOM 3974 C CA . ILE B 1 25 ? 6.188 98.25 39.469 1 74.62 25 ILE B CA 1
ATOM 3975 C C . ILE B 1 25 ? 4.879 98.75 40.094 1 74.62 25 ILE B C 1
ATOM 3977 O O . ILE B 1 25 ? 4.598 98.5 41.25 1 74.62 25 ILE B O 1
ATOM 3981 N N . SER B 1 26 ? 4.191 99.562 39.438 1 78.75 26 SER B N 1
ATOM 3982 C CA . SER B 1 26 ? 2.926 100.125 39.875 1 78.75 26 SER B CA 1
ATOM 3983 C C . SER B 1 26 ? 1.87 99.062 40.094 1 78.75 26 SER B C 1
ATOM 3985 O O . SER B 1 26 ? 1.968 98 39.531 1 78.75 26 SER B O 1
ATOM 3987 N N . ASN B 1 27 ? 1.001 99.25 40.969 1 75.56 27 ASN B N 1
ATOM 3988 C CA . ASN B 1 27 ? -0.084 98.312 41.281 1 75.56 27 ASN B CA 1
ATOM 3989 C C . ASN B 1 27 ? -0.9 98 40.031 1 75.56 27 ASN B C 1
ATOM 3991 O O . ASN B 1 27 ? -1.397 96.875 39.906 1 75.56 27 ASN B O 1
ATOM 3995 N N . GLU B 1 28 ? -0.905 99 39.156 1 77.81 28 GLU B N 1
ATOM 3996 C CA . GLU B 1 28 ? -1.631 98.75 37.906 1 77.81 28 GLU B CA 1
ATOM 3997 C C . GLU B 1 28 ? -0.911 97.75 37 1 77.81 28 GLU B C 1
ATOM 3999 O O . GLU B 1 28 ? -1.545 96.875 36.406 1 77.81 28 GLU B O 1
ATOM 4004 N N . GLU B 1 29 ? 0.303 97.812 37 1 83 29 GLU B N 1
ATOM 4005 C CA . GLU B 1 29 ? 1.099 96.875 36.188 1 83 29 GLU B CA 1
ATOM 4006 C C . GLU B 1 29 ? 1.086 95.5 36.781 1 83 29 GLU B C 1
ATOM 4008 O O . GLU B 1 29 ? 1.034 94.5 36.031 1 83 29 GLU B O 1
ATOM 4013 N N . ILE B 1 30 ? 1.049 95.438 38 1 80.25 30 ILE B N 1
ATOM 4014 C CA . ILE B 1 30 ? 1.009 94.125 38.688 1 80.25 30 ILE B CA 1
ATOM 4015 C C . ILE B 1 30 ? -0.321 93.438 38.406 1 80.25 30 ILE B C 1
ATOM 4017 O O . ILE B 1 30 ? -0.359 92.188 38.156 1 80.25 30 ILE B O 1
ATOM 4021 N N . SER B 1 31 ? -1.34 94.188 38.406 1 77 31 SER B N 1
ATOM 4022 C CA . SER B 1 31 ? -2.66 93.688 38.094 1 77 31 SER B CA 1
ATOM 4023 C C . SER B 1 31 ? -2.719 93.125 36.656 1 77 31 SER B C 1
ATOM 4025 O O . SER B 1 31 ? -3.291 92.062 36.406 1 77 31 SER B O 1
ATOM 4027 N N . ASN B 1 32 ? -2.049 93.812 35.812 1 81.94 32 ASN B N 1
ATOM 4028 C CA . ASN B 1 32 ? -2.008 93.375 34.406 1 81.94 32 ASN B CA 1
ATOM 4029 C C . ASN B 1 32 ? -1.199 92.062 34.25 1 81.94 32 ASN B C 1
ATOM 4031 O O . ASN B 1 32 ? -1.578 91.188 33.469 1 81.94 32 ASN B O 1
ATOM 4035 N N . ARG B 1 33 ? -0.262 91.938 35 1 82.31 33 ARG B N 1
ATOM 4036 C CA . ARG B 1 33 ? 0.582 90.75 34.969 1 82.31 33 ARG B CA 1
ATOM 4037 C C . ARG B 1 33 ? -0.153 89.562 35.5 1 82.31 33 ARG B C 1
ATOM 4039 O O . ARG B 1 33 ? -0.026 88.438 34.969 1 82.31 33 ARG B O 1
ATOM 4046 N N . ILE B 1 34 ? -0.862 89.812 36.5 1 78.38 34 ILE B N 1
ATOM 4047 C CA . ILE B 1 34 ? -1.641 88.688 37.094 1 78.38 34 ILE B CA 1
ATOM 4048 C C . ILE B 1 34 ? -2.664 88.188 36.094 1 78.38 34 ILE B C 1
ATOM 4050 O O . ILE B 1 34 ? -2.83 87 35.938 1 78.38 34 ILE B O 1
ATOM 4054 N N . ASN B 1 35 ? -3.258 89.062 35.406 1 79.56 35 ASN B N 1
ATOM 4055 C CA . ASN B 1 35 ? -4.23 88.688 34.406 1 79.56 35 ASN B CA 1
ATOM 4056 C C . ASN B 1 35 ? -3.582 87.875 33.281 1 79.56 35 ASN B C 1
ATOM 4058 O O . ASN B 1 35 ? -4.148 86.875 32.812 1 79.56 35 ASN B O 1
ATOM 4062 N N . THR B 1 36 ? -2.467 88.312 32.969 1 83.06 36 THR B N 1
ATOM 4063 C CA . THR B 1 36 ? -1.735 87.625 31.922 1 83.06 36 THR B CA 1
ATOM 4064 C C . THR B 1 36 ? -1.356 86.188 32.406 1 83.06 36 THR B C 1
ATOM 4066 O O . THR B 1 36 ? -1.467 85.25 31.641 1 83.06 36 THR B O 1
ATOM 4069 N N . LEU B 1 37 ? -0.976 86.125 33.594 1 79.88 37 LEU B N 1
ATOM 4070 C CA . LEU B 1 37 ? -0.58 84.875 34.156 1 79.88 37 LEU B CA 1
ATOM 4071 C C . LEU B 1 37 ? -1.771 83.938 34.219 1 79.88 37 LEU B C 1
ATOM 4073 O O . LEU B 1 37 ? -1.656 82.75 33.906 1 79.88 37 LEU B O 1
ATOM 4077 N N . ILE B 1 38 ? -2.832 84.5 34.625 1 76.25 38 ILE B N 1
ATOM 4078 C CA . ILE B 1 38 ? -4.043 83.688 34.719 1 76.25 38 ILE B CA 1
ATOM 4079 C C . ILE B 1 38 ? -4.457 83.188 33.344 1 76.25 38 ILE B C 1
ATOM 4081 O O . ILE B 1 38 ? -4.801 82 33.188 1 76.25 38 ILE B O 1
ATOM 4085 N N . ASP B 1 39 ? -4.359 84 32.438 1 81.19 39 ASP B N 1
ATOM 4086 C CA . ASP B 1 39 ? -4.707 83.625 31.094 1 81.19 39 ASP B CA 1
ATOM 4087 C C . ASP B 1 39 ? -3.797 82.5 30.594 1 81.19 39 ASP B C 1
ATOM 4089 O O . ASP B 1 39 ? -4.262 81.562 29.953 1 81.19 39 ASP B O 1
ATOM 4093 N N . ASN B 1 40 ? -2.654 82.625 30.938 1 80.19 40 ASN B N 1
ATOM 4094 C CA . ASN B 1 40 ? -1.697 81.562 30.5 1 80.19 40 ASN B CA 1
ATOM 4095 C C . ASN B 1 40 ? -1.956 80.25 31.188 1 80.19 40 ASN B C 1
ATOM 4097 O O . ASN B 1 40 ? -1.829 79.188 30.562 1 80.19 40 ASN B O 1
ATOM 4101 N N . TYR B 1 41 ? -2.332 80.375 32.375 1 74.62 41 TYR B N 1
ATOM 4102 C CA . TYR B 1 41 ? -2.645 79.125 33.094 1 74.62 41 TYR B CA 1
ATOM 4103 C C . TYR B 1 41 ? -3.859 78.438 32.5 1 74.62 41 TYR B C 1
ATOM 4105 O O . TYR B 1 41 ? -3.877 77.188 32.375 1 74.62 41 TYR B O 1
ATOM 4113 N N . ILE B 1 42 ? -4.727 79.312 32.219 1 75.06 42 ILE B N 1
ATOM 4114 C CA . ILE B 1 42 ? -5.949 78.75 31.656 1 75.06 42 ILE B CA 1
ATOM 4115 C C . ILE B 1 42 ? -5.641 78.062 30.312 1 75.06 42 ILE B C 1
ATOM 4117 O O . ILE B 1 42 ? -6.117 77 30.031 1 75.06 42 ILE B O 1
ATOM 4121 N N . VAL B 1 43 ? -4.801 78.688 29.609 1 81.19 43 VAL B N 1
ATOM 4122 C CA . VAL B 1 43 ? -4.438 78.188 28.281 1 81.19 43 VAL B CA 1
ATOM 4123 C C . VAL B 1 43 ? -3.666 76.875 28.438 1 81.19 43 VAL B C 1
ATOM 4125 O O . VAL B 1 43 ? -3.932 75.875 27.734 1 81.19 43 VAL B O 1
ATOM 4128 N N . GLU B 1 44 ? -2.797 76.812 29.359 1 75.5 44 GLU B N 1
ATOM 4129 C CA . GLU B 1 44 ? -1.98 75.625 29.562 1 75.5 44 GLU B CA 1
ATOM 4130 C C . GLU B 1 44 ? -2.828 74.438 30.047 1 75.5 44 GLU B C 1
ATOM 4132 O O . GLU B 1 44 ? -2.631 73.312 29.625 1 75.5 44 GLU B O 1
ATOM 4137 N N . MET B 1 45 ? -3.682 74.812 30.906 1 74.44 45 MET B N 1
ATOM 4138 C CA . MET B 1 45 ? -4.578 73.75 31.438 1 74.44 45 MET B CA 1
ATOM 4139 C C . MET B 1 45 ? -5.438 73.188 30.312 1 74.44 45 MET B C 1
ATOM 4141 O O . MET B 1 45 ? -5.605 72 30.234 1 74.44 45 MET B O 1
ATOM 4145 N N . ASN B 1 46 ? -5.824 74.062 29.5 1 76.38 46 ASN B N 1
ATOM 4146 C CA . ASN B 1 46 ? -6.645 73.625 28.375 1 76.38 46 ASN B CA 1
ATOM 4147 C C . ASN B 1 46 ? -5.828 72.75 27.391 1 76.38 46 ASN B C 1
ATOM 4149 O O . ASN B 1 46 ? -6.328 71.812 26.828 1 76.38 46 ASN B O 1
ATOM 4153 N N . ASN B 1 47 ? -4.598 73.125 27.281 1 80 47 ASN B N 1
ATOM 4154 C CA . ASN B 1 47 ? -3.713 72.375 26.406 1 80 47 ASN B CA 1
ATOM 4155 C C . ASN B 1 47 ? -3.463 71 26.953 1 80 47 ASN B C 1
ATOM 4157 O O . ASN B 1 47 ? -3.475 70 26.203 1 80 47 ASN B O 1
ATOM 4161 N N . TYR B 1 48 ? -3.334 70.938 28.219 1 74.5 48 TYR B N 1
ATOM 4162 C CA . TYR B 1 48 ? -3.107 69.688 28.844 1 74.5 48 TYR B CA 1
ATOM 4163 C C . TYR B 1 48 ? -4.34 68.75 28.719 1 74.5 48 TYR B C 1
ATOM 4165 O O . TYR B 1 48 ? -4.23 67.562 28.422 1 74.5 48 TYR B O 1
ATOM 4173 N N . LYS B 1 49 ? -5.402 69.375 28.875 1 74.62 49 LYS B N 1
ATOM 4174 C CA . LYS B 1 49 ? -6.656 68.625 28.75 1 74.62 49 LYS B CA 1
ATOM 4175 C C . LYS B 1 49 ? -6.832 68.062 27.344 1 74.62 49 LYS B C 1
ATOM 4177 O O . LYS B 1 49 ? -7.176 66.875 27.188 1 74.62 49 LYS B O 1
ATOM 4182 N N . SER B 1 50 ? -6.426 68.875 26.438 1 80.81 50 SER B N 1
ATOM 4183 C CA . SER B 1 50 ? -6.586 68.5 25.031 1 80.81 50 SER B CA 1
ATOM 4184 C C . SER B 1 50 ? -5.59 67.375 24.672 1 80.81 50 SER B C 1
ATOM 4186 O O . SER B 1 50 ? -5.941 66.438 23.969 1 80.81 50 SER B O 1
ATOM 4188 N N . GLN B 1 51 ? -4.418 67.5 25.125 1 78.56 51 GLN B N 1
ATOM 4189 C CA . GLN B 1 51 ? -3.381 66.5 24.812 1 78.56 51 GLN B CA 1
ATOM 4190 C C . GLN B 1 51 ? -3.699 65.188 25.438 1 78.56 51 GLN B C 1
ATOM 4192 O O . GLN B 1 51 ? -3.455 64.125 24.828 1 78.56 51 GLN B O 1
ATOM 4197 N N . ILE B 1 52 ? -4.199 65.25 26.562 1 76 52 ILE B N 1
ATOM 4198 C CA . ILE B 1 52 ? -4.574 64 27.234 1 76 52 ILE B CA 1
ATOM 4199 C C . ILE B 1 52 ? -5.656 63.281 26.422 1 76 52 ILE B C 1
ATOM 4201 O O . ILE B 1 52 ? -5.582 62.062 26.219 1 76 52 ILE B O 1
ATOM 4205 N N . GLU B 1 53 ? -6.547 64.062 26.031 1 75.62 53 GLU B N 1
ATOM 4206 C CA . GLU B 1 53 ? -7.656 63.5 25.281 1 75.62 53 GLU B CA 1
ATOM 4207 C C . GLU B 1 53 ? -7.176 62.906 23.969 1 75.62 53 GLU B C 1
ATOM 4209 O O . GLU B 1 53 ? -7.57 61.781 23.594 1 75.62 53 GLU B O 1
ATOM 4214 N N . GLU B 1 54 ? -6.273 63.594 23.359 1 79.75 54 GLU B N 1
ATOM 4215 C CA . GLU B 1 54 ? -5.777 63.156 22.062 1 79.75 54 GLU B CA 1
ATOM 4216 C C . GLU B 1 54 ? -4.938 61.875 22.203 1 79.75 54 GLU B C 1
ATOM 4218 O O . GLU B 1 54 ? -5.109 60.938 21.438 1 79.75 54 GLU B O 1
ATOM 4223 N N . THR B 1 55 ? -4.094 61.969 23.125 1 77.06 55 THR B N 1
ATOM 4224 C CA . THR B 1 55 ? -3.221 60.812 23.328 1 77.06 55 THR B CA 1
ATOM 4225 C C . THR B 1 55 ? -4.031 59.594 23.75 1 77.06 55 THR B C 1
ATOM 4227 O O . THR B 1 55 ? -3.764 58.5 23.297 1 77.06 55 THR B O 1
ATOM 4230 N N . THR B 1 56 ? -4.965 59.781 24.547 1 76.69 56 THR B N 1
ATOM 4231 C CA . THR B 1 56 ? -5.828 58.688 24.984 1 76.69 56 THR B CA 1
ATOM 4232 C C . THR B 1 56 ? -6.605 58.094 23.812 1 76.69 56 THR B C 1
ATOM 4234 O O . THR B 1 56 ? -6.738 56.875 23.703 1 76.69 56 THR B O 1
ATOM 4237 N N . MET B 1 57 ? -6.977 58.969 22.953 1 79.81 57 MET B N 1
ATOM 4238 C CA . MET B 1 57 ? -7.734 58.531 21.781 1 79.81 57 MET B CA 1
ATOM 4239 C C . MET B 1 57 ? -6.867 57.688 20.859 1 79.81 57 MET B C 1
ATOM 4241 O O . MET B 1 57 ? -7.312 56.656 20.344 1 79.81 57 MET B O 1
ATOM 4245 N N . ILE B 1 58 ? -5.668 58.125 20.656 1 79.62 58 ILE B N 1
ATOM 4246 C CA . ILE B 1 58 ? -4.75 57.438 19.766 1 79.62 58 ILE B CA 1
ATOM 4247 C C . ILE B 1 58 ? -4.402 56.062 20.344 1 79.62 58 ILE B C 1
ATOM 4249 O O . ILE B 1 58 ? -4.441 55.062 19.641 1 79.62 58 ILE B O 1
ATOM 4253 N N . LEU B 1 59 ? -4.156 56.062 21.578 1 79.06 59 LEU B N 1
ATOM 4254 C CA . LEU B 1 59 ? -3.787 54.812 22.25 1 79.06 59 LEU B CA 1
ATOM 4255 C C . LEU B 1 59 ? -4.961 53.844 22.266 1 79.06 59 LEU B C 1
ATOM 4257 O O . LEU B 1 59 ? -4.773 52.625 22.078 1 79.06 59 LEU B O 1
ATOM 4261 N N . GLN B 1 60 ? -6.117 54.375 22.438 1 77.44 60 GLN B N 1
ATOM 4262 C CA . GLN B 1 60 ? -7.309 53.531 22.453 1 77.44 60 GLN B CA 1
ATOM 4263 C C . GLN B 1 60 ? -7.57 52.938 21.078 1 77.44 60 GLN B C 1
ATOM 4265 O O . GLN B 1 60 ? -7.93 51.781 20.953 1 77.44 60 GLN B O 1
ATOM 4270 N N . ALA B 1 61 ? -7.371 53.719 20.062 1 80.25 61 ALA B N 1
ATOM 4271 C CA . ALA B 1 61 ? -7.555 53.25 18.703 1 80.25 61 ALA B CA 1
ATOM 4272 C C . ALA B 1 61 ? -6.555 52.125 18.359 1 80.25 61 ALA B C 1
ATOM 4274 O O . ALA B 1 61 ? -6.918 51.125 17.766 1 80.25 61 ALA B O 1
ATOM 4275 N N . GLN B 1 62 ? -5.363 52.406 18.703 1 77.69 62 GLN B N 1
ATOM 4276 C CA . GLN B 1 62 ? -4.324 51.406 18.453 1 77.69 62 GLN B CA 1
ATOM 4277 C C . GLN B 1 62 ? -4.598 50.125 19.234 1 77.69 62 GLN B C 1
ATOM 4279 O O . GLN B 1 62 ? -4.406 49 18.719 1 77.69 62 GLN B O 1
ATOM 4284 N N . PHE B 1 63 ? -5.016 50.344 20.453 1 75.38 63 PHE B N 1
ATOM 4285 C CA . PHE B 1 63 ? -5.355 49.188 21.297 1 75.38 63 PHE B CA 1
ATOM 4286 C C . PHE B 1 63 ? -6.48 48.375 20.672 1 75.38 63 PHE B C 1
ATOM 4288 O O . PHE B 1 63 ? -6.426 47.156 20.672 1 75.38 63 PHE B O 1
ATOM 4295 N N . GLU B 1 64 ? -7.422 49 20.141 1 76.94 64 GLU B N 1
ATOM 4296 C CA . GLU B 1 64 ? -8.555 48.312 19.516 1 76.94 64 GLU B CA 1
ATOM 4297 C C . GLU B 1 64 ? -8.109 47.531 18.297 1 76.94 64 GLU B C 1
ATOM 4299 O O . GLU B 1 64 ? -8.562 46.406 18.078 1 76.94 64 GLU B O 1
ATOM 4304 N N . GLU B 1 65 ? -7.266 48.125 17.547 1 78.75 65 GLU B N 1
ATOM 4305 C CA . GLU B 1 65 ? -6.77 47.469 16.344 1 78.75 65 GLU B CA 1
ATOM 4306 C C . GLU B 1 65 ? -5.965 46.219 16.688 1 78.75 65 GLU B C 1
ATOM 4308 O O . GLU B 1 65 ? -6.148 45.156 16.078 1 78.75 65 GLU B O 1
ATOM 4313 N N . ILE B 1 66 ? -5.145 46.375 17.641 1 77 66 ILE B N 1
ATOM 4314 C CA . ILE B 1 66 ? -4.301 45.25 18.047 1 77 66 ILE B CA 1
ATOM 4315 C C . ILE B 1 66 ? -5.168 44.156 18.672 1 77 66 ILE B C 1
ATOM 4317 O O . ILE B 1 66 ? -4.93 42.969 18.438 1 77 66 ILE B O 1
ATOM 4321 N N . SER B 1 67 ? -6.129 44.562 19.469 1 75.56 67 SER B N 1
ATOM 4322 C CA . SER B 1 67 ? -7.043 43.625 20.094 1 75.56 67 SER B CA 1
ATOM 4323 C C . SER B 1 67 ? -7.812 42.812 19.031 1 75.56 67 SER B C 1
ATOM 4325 O O . SER B 1 67 ? -8 41.594 19.188 1 75.56 67 SER B O 1
ATOM 4327 N N . ARG B 1 68 ? -8.164 43.469 17.984 1 76.81 68 ARG B N 1
ATOM 4328 C CA . ARG B 1 68 ? -8.883 42.812 16.906 1 76.81 68 ARG B CA 1
ATOM 4329 C C . ARG B 1 68 ? -7.996 41.75 16.219 1 76.81 68 ARG B C 1
ATOM 4331 O O . ARG B 1 68 ? -8.43 40.656 15.961 1 76.81 68 ARG B O 1
ATOM 4338 N N . THR B 1 69 ? -6.879 42.219 15.883 1 75.88 69 THR B N 1
ATOM 4339 C CA . THR B 1 69 ? -5.934 41.312 15.227 1 75.88 69 THR B CA 1
ATOM 4340 C C . THR B 1 69 ? -5.625 40.094 16.125 1 75.88 69 THR B C 1
ATOM 4342 O O . THR B 1 69 ? -5.48 38.969 15.633 1 75.88 69 THR B O 1
ATOM 4345 N N . TYR B 1 70 ? -5.52 40.438 17.406 1 73.81 70 TYR B N 1
ATOM 4346 C CA . TYR B 1 70 ? -5.289 39.375 18.375 1 73.81 70 TYR B CA 1
ATOM 4347 C C . TYR B 1 70 ? -6.414 38.344 18.344 1 73.81 70 TYR B C 1
ATOM 4349 O O . TYR B 1 70 ? -6.164 37.125 18.359 1 73.81 70 TYR B O 1
ATOM 4357 N N . GLU B 1 71 ? -7.527 38.781 18.312 1 76.19 71 GLU B N 1
ATOM 4358 C CA . GLU B 1 71 ? -8.688 37.906 18.297 1 76.19 71 GLU B CA 1
ATOM 4359 C C . GLU B 1 71 ? -8.703 37.062 17.031 1 76.19 71 GLU B C 1
ATOM 4361 O O . GLU B 1 71 ? -9.008 35.844 17.094 1 76.19 71 GLU B O 1
ATOM 4366 N N . GLU B 1 72 ? -8.383 37.656 15.992 1 77.31 72 GLU B N 1
ATOM 4367 C CA . GLU B 1 72 ? -8.328 36.938 14.719 1 77.31 72 GLU B CA 1
ATOM 4368 C C . GLU B 1 72 ? -7.297 35.812 14.766 1 77.31 72 GLU B C 1
ATOM 4370 O O . GLU B 1 72 ? -7.602 34.688 14.398 1 77.31 72 GLU B O 1
ATOM 4375 N N . LEU B 1 73 ? -6.184 36.156 15.227 1 76.88 73 LEU B N 1
ATOM 4376 C CA . LEU B 1 73 ? -5.094 35.188 15.266 1 76.88 73 LEU B CA 1
ATOM 4377 C C . LEU B 1 73 ? -5.402 34.062 16.234 1 76.88 73 LEU B C 1
ATOM 4379 O O . LEU B 1 73 ? -5.105 32.906 15.953 1 76.88 73 LEU B O 1
ATOM 4383 N N . THR B 1 74 ? -5.914 34.406 17.312 1 76.81 74 THR B N 1
ATOM 4384 C CA . THR B 1 74 ? -6.285 33.375 18.312 1 76.81 74 THR B CA 1
ATOM 4385 C C . THR B 1 74 ? -7.324 32.438 17.734 1 76.81 74 THR B C 1
ATOM 4387 O O . THR B 1 74 ? -7.238 31.219 17.953 1 76.81 74 THR B O 1
ATOM 4390 N N . THR B 1 75 ? -8.234 32.969 17.078 1 79.31 75 THR B N 1
ATOM 4391 C CA . THR B 1 75 ? -9.273 32.156 16.469 1 79.31 75 THR B CA 1
ATOM 4392 C C . THR B 1 75 ? -8.68 31.188 15.445 1 79.31 75 THR B C 1
ATOM 4394 O O . THR B 1 75 ? -9.016 30 15.438 1 79.31 75 THR B O 1
ATOM 4397 N N . ILE B 1 76 ? -7.828 31.688 14.672 1 78.38 76 ILE B N 1
ATOM 4398 C CA . ILE B 1 76 ? -7.195 30.844 13.664 1 78.38 76 ILE B CA 1
ATOM 4399 C C . ILE B 1 76 ? -6.402 29.734 14.336 1 78.38 76 ILE B C 1
ATOM 4401 O O . ILE B 1 76 ? -6.445 28.578 13.898 1 78.38 76 ILE B O 1
ATOM 4405 N N . LEU B 1 77 ? -5.746 30.062 15.328 1 75.31 77 LEU B N 1
ATOM 4406 C CA . LEU B 1 77 ? -4.973 29.078 16.062 1 75.31 77 LEU B CA 1
ATOM 4407 C C . LEU B 1 77 ? -5.891 28.031 16.688 1 75.31 77 LEU B C 1
ATOM 4409 O O . LEU B 1 77 ? -5.566 26.828 16.688 1 75.31 77 LEU B O 1
ATOM 4413 N N . ASP B 1 78 ? -6.941 28.484 17.203 1 77.94 78 ASP B N 1
ATOM 4414 C CA . ASP B 1 78 ? -7.906 27.562 17.812 1 77.94 78 ASP B CA 1
ATOM 4415 C C . ASP B 1 78 ? -8.453 26.594 16.766 1 77.94 78 ASP B C 1
ATOM 4417 O O . ASP B 1 78 ? -8.617 25.406 17.047 1 77.94 78 ASP B O 1
ATOM 4421 N N . ILE B 1 79 ? -8.742 27.109 15.727 1 81.06 79 ILE B N 1
ATOM 4422 C CA . ILE B 1 79 ? -9.258 26.297 14.641 1 81.06 79 ILE B CA 1
ATOM 4423 C C . ILE B 1 79 ? -8.211 25.266 14.227 1 81.06 79 ILE B C 1
ATOM 4425 O O . ILE B 1 79 ? -8.531 24.094 14 1 81.06 79 ILE B O 1
ATOM 4429 N N . SER B 1 80 ? -7.066 25.719 14.117 1 76.44 80 SER B N 1
ATOM 4430 C CA . SER B 1 80 ? -5.973 24.812 13.797 1 76.44 80 SER B CA 1
ATOM 4431 C C . SER B 1 80 ? -5.887 23.672 14.797 1 76.44 80 SER B C 1
ATOM 4433 O O . SER B 1 80 ? -5.738 22.516 14.414 1 76.44 80 SER B O 1
ATOM 4435 N N . LYS B 1 81 ? -6.023 23.984 15.961 1 73.56 81 LYS B N 1
ATOM 4436 C CA . LYS B 1 81 ? -5.98 22.984 17.016 1 73.56 81 LYS B CA 1
ATOM 4437 C C . LYS B 1 81 ? -7.145 22 16.891 1 73.56 81 LYS B C 1
ATOM 4439 O O . LYS B 1 81 ? -6.973 20.797 17.094 1 73.56 81 LYS B O 1
ATOM 4444 N N . LEU B 1 82 ? -8.281 22.531 16.625 1 78.31 82 LEU B N 1
ATOM 4445 C CA . LEU B 1 82 ? -9.453 21.688 16.469 1 78.31 82 LEU B CA 1
ATOM 4446 C C . LEU B 1 82 ? -9.258 20.703 15.32 1 78.31 82 LEU B C 1
ATOM 4448 O O . LEU B 1 82 ? -9.617 19.531 15.438 1 78.31 82 LEU B O 1
ATOM 4452 N N . ILE B 1 83 ? -8.711 21.156 14.305 1 79.12 83 ILE B N 1
ATOM 4453 C CA . ILE B 1 83 ? -8.516 20.344 13.109 1 79.12 83 ILE B CA 1
ATOM 4454 C C . ILE B 1 83 ? -7.508 19.234 13.391 1 79.12 83 ILE B C 1
ATOM 4456 O O . ILE B 1 83 ? -7.707 18.078 12.977 1 79.12 83 ILE B O 1
ATOM 4460 N N . PHE B 1 84 ? -6.59 19.516 14.188 1 69.56 84 PHE B N 1
ATOM 4461 C CA . PHE B 1 84 ? -5.477 18.578 14.297 1 69.56 84 PHE B CA 1
ATOM 4462 C C . PHE B 1 84 ? -5.59 17.75 15.57 1 69.56 84 PHE B C 1
ATOM 4464 O O . PHE B 1 84 ? -4.816 16.812 15.773 1 69.56 84 PHE B O 1
ATOM 4471 N N . SER B 1 85 ? -6.598 18.062 16.312 1 67.06 85 SER B N 1
ATOM 4472 C CA . SER B 1 85 ? -6.824 17.312 17.547 1 67.06 85 SER B CA 1
ATOM 4473 C C . SER B 1 85 ? -7.621 16.031 17.266 1 67.06 85 SER B C 1
ATOM 4475 O O . SER B 1 85 ? -7.656 15.125 18.094 1 67.06 85 SER B O 1
ATOM 4477 N N . VAL B 1 86 ? -8.336 16.062 16.172 1 66.25 86 VAL B N 1
ATOM 4478 C CA . VAL B 1 86 ? -9.18 14.914 15.852 1 66.25 86 VAL B CA 1
ATOM 4479 C C . VAL B 1 86 ? -8.617 14.172 14.648 1 66.25 86 VAL B C 1
ATOM 4481 O O . VAL B 1 86 ? -7.863 14.742 13.852 1 66.25 86 VAL B O 1
ATOM 4484 N N . LYS B 1 87 ? -9.039 12.961 14.609 1 65.5 87 LYS B N 1
ATOM 4485 C CA . LYS B 1 87 ? -8.602 12.141 13.492 1 65.5 87 LYS B CA 1
ATOM 4486 C C . LYS B 1 87 ? -9.234 12.602 12.188 1 65.5 87 LYS B C 1
ATOM 4488 O O . LYS B 1 87 ? -8.562 12.695 11.156 1 65.5 87 LYS B O 1
ATOM 4493 N N . ASP B 1 88 ? -10.562 12.891 12.234 1 76.69 88 ASP B N 1
ATOM 4494 C CA . ASP B 1 88 ? -11.297 13.336 11.055 1 76.69 88 ASP B CA 1
ATOM 4495 C C . ASP B 1 88 ? -11.859 14.742 11.25 1 76.69 88 ASP B C 1
ATOM 4497 O O . ASP B 1 88 ? -12.82 14.93 12 1 76.69 88 ASP B O 1
ATOM 4501 N N . PRO B 1 89 ? -11.242 15.641 10.586 1 86.06 89 PRO B N 1
ATOM 4502 C CA . PRO B 1 89 ? -11.695 17.016 10.75 1 86.06 89 PRO B CA 1
ATOM 4503 C C . PRO B 1 89 ? -13.172 17.203 10.391 1 86.06 89 PRO B C 1
ATOM 4505 O O . PRO B 1 89 ? -13.789 18.188 10.789 1 86.06 89 PRO B O 1
ATOM 4508 N N . ARG B 1 90 ? -13.766 16.344 9.625 1 86.56 90 ARG B N 1
ATOM 4509 C CA . ARG B 1 90 ? -15.164 16.438 9.219 1 86.56 90 ARG B CA 1
ATOM 4510 C C . ARG B 1 90 ? -16.094 16.391 10.438 1 86.56 90 ARG B C 1
ATOM 4512 O O . ARG B 1 90 ? -17.188 16.969 10.406 1 86.56 90 ARG B O 1
ATOM 4519 N N . LEU B 1 91 ? -15.531 15.883 11.477 1 85.56 91 LEU B N 1
ATOM 4520 C CA . LEU B 1 91 ? -16.328 15.719 12.688 1 85.56 91 LEU B CA 1
ATOM 4521 C C . LEU B 1 91 ? -16.328 17 13.516 1 85.56 91 LEU B C 1
ATOM 4523 O O . LEU B 1 91 ? -17.141 17.141 14.43 1 85.56 91 LEU B O 1
ATOM 4527 N N . THR B 1 92 ? -15.453 17.906 13.211 1 88.12 92 THR B N 1
ATOM 4528 C CA . THR B 1 92 ? -15.328 19.109 14.047 1 88.12 92 THR B CA 1
ATOM 4529 C C . THR B 1 92 ? -15.758 20.344 13.273 1 88.12 92 THR B C 1
ATOM 4531 O O . THR B 1 92 ? -15.508 21.469 13.711 1 88.12 92 THR B O 1
ATOM 4534 N N . ILE B 1 93 ? -16.375 20.203 12.219 1 93.31 93 ILE B N 1
ATOM 4535 C CA . ILE B 1 93 ? -16.719 21.328 11.359 1 93.31 93 ILE B CA 1
ATOM 4536 C C . ILE B 1 93 ? -17.672 22.266 12.094 1 93.31 93 ILE B C 1
ATOM 4538 O O . ILE B 1 93 ? -17.578 23.484 11.969 1 93.31 93 ILE B O 1
ATOM 4542 N N . ASP B 1 94 ? -18.578 21.688 12.805 1 92.75 94 ASP B N 1
ATOM 4543 C CA . ASP B 1 94 ? -19.516 22.484 13.57 1 92.75 94 ASP B CA 1
ATOM 4544 C C . ASP B 1 94 ? -18.797 23.406 14.555 1 92.75 94 ASP B C 1
ATOM 4546 O O . ASP B 1 94 ? -19.125 24.578 14.68 1 92.75 94 ASP B O 1
ATOM 4550 N N . LYS B 1 95 ? -17.812 22.906 15.219 1 91.5 95 LYS B N 1
ATOM 4551 C CA . LYS B 1 95 ? -17.031 23.688 16.172 1 91.5 95 LYS B CA 1
ATOM 4552 C C . LYS B 1 95 ? -16.219 24.781 15.461 1 91.5 95 LYS B C 1
ATOM 4554 O O . LYS B 1 95 ? -16.078 25.891 15.977 1 91.5 95 LYS B O 1
ATOM 4559 N N . ILE B 1 96 ? -15.742 24.406 14.344 1 91.88 96 ILE B N 1
ATOM 4560 C CA . ILE B 1 96 ? -14.961 25.344 13.555 1 91.88 96 ILE B CA 1
ATOM 4561 C C . ILE B 1 96 ? -15.844 26.531 13.133 1 91.88 96 ILE B C 1
ATOM 4563 O O . ILE B 1 96 ? -15.445 27.688 13.266 1 91.88 96 ILE B O 1
ATOM 4567 N N . VAL B 1 97 ? -17.047 26.234 12.688 1 93.81 97 VAL B N 1
ATOM 4568 C CA . VAL B 1 97 ? -17.969 27.266 12.242 1 93.81 97 VAL B CA 1
ATOM 4569 C C . VAL B 1 97 ? -18.359 28.156 13.422 1 93.81 97 VAL B C 1
ATOM 4571 O O . VAL B 1 97 ? -18.422 29.375 13.289 1 93.81 97 VAL B O 1
ATOM 4574 N N . ASN B 1 98 ? -18.5 27.594 14.531 1 92.69 98 ASN B N 1
ATOM 4575 C CA . ASN B 1 98 ? -18.859 28.359 15.719 1 92.69 98 ASN B CA 1
ATOM 4576 C C . ASN B 1 98 ? -17.734 29.312 16.125 1 92.69 98 ASN B C 1
ATOM 4578 O O . ASN B 1 98 ? -18 30.438 16.547 1 92.69 98 ASN B O 1
ATOM 4582 N N . ARG B 1 99 ? -16.578 28.859 15.961 1 88.25 99 ARG B N 1
ATOM 4583 C CA . ARG B 1 99 ? -15.438 29.734 16.25 1 88.25 99 ARG B CA 1
ATOM 4584 C C . ARG B 1 99 ? -15.32 30.844 15.211 1 88.25 99 ARG B C 1
ATOM 4586 O O . ARG B 1 99 ? -14.969 31.969 15.539 1 88.25 99 ARG B O 1
ATOM 4593 N N . LEU B 1 100 ? -15.602 30.562 14.07 1 90.44 100 LEU B N 1
ATOM 4594 C CA . LEU B 1 100 ? -15.508 31.516 12.977 1 90.44 100 LEU B CA 1
ATOM 4595 C C . LEU B 1 100 ? -16.516 32.656 13.156 1 90.44 100 LEU B C 1
ATOM 4597 O O . LEU B 1 100 ? -16.25 33.781 12.797 1 90.44 100 LEU B O 1
ATOM 4601 N N . LYS B 1 101 ? -17.609 32.312 13.727 1 90.06 101 LYS B N 1
ATOM 4602 C CA . LYS B 1 101 ? -18.672 33.281 13.93 1 90.06 101 LYS B CA 1
ATOM 4603 C C . LYS B 1 101 ? -18.219 34.406 14.844 1 90.06 101 LYS B C 1
ATOM 4605 O O . LYS B 1 101 ? -18.781 35.5 14.812 1 90.06 101 LYS B O 1
ATOM 4610 N N . ASP B 1 102 ? -17.203 34.188 15.547 1 84.06 102 ASP B N 1
ATOM 4611 C CA . ASP B 1 102 ? -16.688 35.188 16.469 1 84.06 102 ASP B CA 1
ATOM 4612 C C . ASP B 1 102 ? -15.891 36.25 15.719 1 84.06 102 ASP B C 1
ATOM 4614 O O . ASP B 1 102 ? -15.719 37.375 16.219 1 84.06 102 ASP B O 1
ATOM 4618 N N . ILE B 1 103 ? -15.492 35.938 14.531 1 84 103 ILE B N 1
ATOM 4619 C CA . ILE B 1 103 ? -14.578 36.875 13.875 1 84 103 ILE B CA 1
ATOM 4620 C C . ILE B 1 103 ? -15.172 37.344 12.555 1 84 103 ILE B C 1
ATOM 4622 O O . ILE B 1 103 ? -14.844 38.438 12.062 1 84 103 ILE B O 1
ATOM 4626 N N . VAL B 1 104 ? -15.891 36.5 11.93 1 88.88 104 VAL B N 1
ATOM 4627 C CA . VAL B 1 104 ? -16.516 36.875 10.664 1 88.88 104 VAL B CA 1
ATOM 4628 C C . VAL B 1 104 ? -18.031 36.844 10.805 1 88.88 104 VAL B C 1
ATOM 4630 O O . VAL B 1 104 ? -18.609 35.844 11.242 1 88.88 104 VAL B O 1
ATOM 4633 N N . ASP B 1 105 ? -18.531 37.906 10.453 1 89.62 105 ASP B N 1
ATOM 4634 C CA . ASP B 1 105 ? -19.984 38.031 10.539 1 89.62 105 ASP B CA 1
ATOM 4635 C C . ASP B 1 105 ? -20.656 37.562 9.242 1 89.62 105 ASP B C 1
ATOM 4637 O O . ASP B 1 105 ? -20.516 38.219 8.203 1 89.62 105 ASP B O 1
ATOM 4641 N N . PHE B 1 106 ? -21.234 36.469 9.266 1 92.88 106 PHE B N 1
ATOM 4642 C CA . PHE B 1 106 ? -21.938 35.969 8.094 1 92.88 106 PHE B CA 1
ATOM 4643 C C . PHE B 1 106 ? -23.344 35.5 8.469 1 92.88 106 PHE B C 1
ATOM 4645 O O . PHE B 1 106 ? -23.594 35.156 9.625 1 92.88 106 PHE B O 1
ATOM 4652 N N . GLU B 1 107 ? -24.219 35.5 7.492 1 92.75 107 GLU B N 1
ATOM 4653 C CA . GLU B 1 107 ? -25.609 35.094 7.695 1 92.75 107 GLU B CA 1
ATOM 4654 C C . GLU B 1 107 ? -25.812 33.594 7.379 1 92.75 107 GLU B C 1
ATOM 4656 O O . GLU B 1 107 ? -26.469 32.875 8.133 1 92.75 107 GLU B O 1
ATOM 4661 N N . ASN B 1 108 ? -25.344 33.25 6.223 1 93.62 108 ASN B N 1
ATOM 4662 C CA . ASN B 1 108 ? -25.438 31.859 5.75 1 93.62 108 ASN B CA 1
ATOM 4663 C C . ASN B 1 108 ? -24.078 31.25 5.484 1 93.62 108 ASN B C 1
ATOM 4665 O O . ASN B 1 108 ? -23.156 31.953 5.035 1 93.62 108 ASN B O 1
ATOM 4669 N N . VAL B 1 109 ? -24 29.984 5.789 1 95.06 109 VAL B N 1
ATOM 4670 C CA . VAL B 1 109 ? -22.734 29.312 5.535 1 95.06 109 VAL B CA 1
ATOM 4671 C C . VAL B 1 109 ? -22.984 27.891 5.035 1 95.06 109 VAL B C 1
ATOM 4673 O O . VAL B 1 109 ? -23.922 27.219 5.5 1 95.06 109 VAL B O 1
ATOM 4676 N N . VAL B 1 110 ? -22.25 27.516 3.973 1 94.06 110 VAL B N 1
ATOM 4677 C CA . VAL B 1 110 ? -22.281 26.156 3.455 1 94.06 110 VAL B CA 1
ATOM 4678 C C . VAL B 1 110 ? -20.875 25.625 3.295 1 94.06 110 VAL B C 1
ATOM 4680 O O . VAL B 1 110 ? -20.031 26.266 2.658 1 94.06 110 VAL B O 1
ATOM 4683 N N . ILE B 1 111 ? -20.609 24.531 3.928 1 94.94 111 ILE B N 1
ATOM 4684 C CA . ILE B 1 111 ? -19.344 23.812 3.727 1 94.94 111 ILE B CA 1
ATOM 4685 C C . ILE B 1 111 ? -19.625 22.469 3.064 1 94.94 111 ILE B C 1
ATOM 4687 O O . ILE B 1 111 ? -20.422 21.672 3.57 1 94.94 111 ILE B O 1
ATOM 4691 N N . GLY B 1 112 ? -18.969 22.219 1.928 1 91.75 112 GLY B N 1
ATOM 4692 C CA . GLY B 1 112 ? -19.234 20.984 1.192 1 91.75 112 GLY B CA 1
ATOM 4693 C C . GLY B 1 112 ? -17.969 20.297 0.697 1 91.75 112 GLY B C 1
ATOM 4694 O O . GLY B 1 112 ? -16.938 20.953 0.518 1 91.75 112 GLY B O 1
ATOM 4695 N N . GLU B 1 113 ? -18.078 18.984 0.592 1 90.62 113 GLU B N 1
ATOM 4696 C CA . GLU B 1 113 ? -17.016 18.172 0.019 1 90.62 113 GLU B CA 1
ATOM 4697 C C . GLU B 1 113 ? -17.406 17.641 -1.357 1 90.62 113 GLU B C 1
ATOM 4699 O O . GLU B 1 113 ? -18.547 17.203 -1.562 1 90.62 113 GLU B O 1
ATOM 4704 N N . PHE B 1 114 ? -16.422 17.703 -2.252 1 85 114 PHE B N 1
ATOM 4705 C CA . PHE B 1 114 ? -16.719 17.234 -3.6 1 85 114 PHE B CA 1
ATOM 4706 C C . PHE B 1 114 ? -16.641 15.719 -3.67 1 85 114 PHE B C 1
ATOM 4708 O O . PHE B 1 114 ? -15.789 15.102 -3.031 1 85 114 PHE B O 1
ATOM 4715 N N . ASN B 1 115 ? -17.594 14.984 -4.219 1 71.69 115 ASN B N 1
ATOM 4716 C CA . ASN B 1 115 ? -17.594 13.539 -4.43 1 71.69 115 ASN B CA 1
ATOM 4717 C C . ASN B 1 115 ? -16.906 13.164 -5.742 1 71.69 115 ASN B C 1
ATOM 4719 O O . ASN B 1 115 ? -17 13.898 -6.727 1 71.69 115 ASN B O 1
ATOM 4723 N N . ASN B 1 116 ? -15.852 12.414 -5.77 1 59.28 116 ASN B N 1
ATOM 4724 C CA . ASN B 1 116 ? -15.219 11.969 -7.008 1 59.28 116 ASN B CA 1
ATOM 4725 C C . ASN B 1 116 ? -16.234 11.328 -7.953 1 59.28 116 ASN B C 1
ATOM 4727 O O . ASN B 1 116 ? -15.867 10.859 -9.031 1 59.28 116 ASN B O 1
ATOM 4731 N N . SER B 1 117 ? -17.484 11.008 -7.617 1 49.66 117 SER B N 1
ATOM 4732 C CA . SER B 1 117 ? -18.359 10.273 -8.523 1 49.66 117 SER B CA 1
ATOM 4733 C C . SER B 1 117 ? -18.953 11.195 -9.586 1 49.66 117 SER B C 1
ATOM 4735 O O . SER B 1 117 ? -19.062 12.406 -9.383 1 49.66 117 SER B O 1
ATOM 4737 N N . THR B 1 118 ? -18.953 10.727 -10.836 1 43.88 118 THR B N 1
ATOM 4738 C CA . THR B 1 118 ? -19.438 11.344 -12.07 1 43.88 118 THR B CA 1
ATOM 4739 C C . THR B 1 118 ? -20.766 12.062 -11.82 1 43.88 118 THR B C 1
ATOM 4741 O O . THR B 1 118 ? -21.328 12.664 -12.742 1 43.88 118 THR B O 1
ATOM 4744 N N . LEU B 1 119 ? -21.766 11.594 -10.969 1 42.62 119 LEU B N 1
ATOM 4745 C CA . LEU B 1 119 ? -23.141 12.047 -11.18 1 42.62 119 LEU B CA 1
ATOM 4746 C C . LEU B 1 119 ? -23.281 13.523 -10.828 1 42.62 119 LEU B C 1
ATOM 4748 O O . LEU B 1 119 ? -22.375 14.117 -10.227 1 42.62 119 LEU B O 1
ATOM 4752 N N . ASP B 1 120 ? -24.75 14.023 -10.516 1 48.44 120 ASP B N 1
ATOM 4753 C CA . ASP B 1 120 ? -25.422 15.32 -10.547 1 48.44 120 ASP B CA 1
ATOM 4754 C C . ASP B 1 120 ? -24.859 16.25 -9.477 1 48.44 120 ASP B C 1
ATOM 4756 O O . ASP B 1 120 ? -24.594 17.422 -9.742 1 48.44 120 ASP B O 1
ATOM 4760 N N . LEU B 1 121 ? -25.344 15.898 -8.203 1 53.97 121 LEU B N 1
ATOM 4761 C CA . LEU B 1 121 ? -24.906 16.906 -7.242 1 53.97 121 LEU B CA 1
ATOM 4762 C C . LEU B 1 121 ? -23.438 16.703 -6.855 1 53.97 121 LEU B C 1
ATOM 4764 O O . LEU B 1 121 ? -23.062 15.617 -6.395 1 53.97 121 LEU B O 1
ATOM 4768 N N . SER B 1 122 ? -22.453 17.469 -7.266 1 69.25 122 SER B N 1
ATOM 4769 C CA . SER B 1 122 ? -21 17.422 -7.387 1 69.25 122 SER B CA 1
ATOM 4770 C C . SER B 1 122 ? -20.328 17.562 -6.023 1 69.25 122 SER B C 1
ATOM 4772 O O . SER B 1 122 ? -19.109 17.469 -5.918 1 69.25 122 SER B O 1
ATOM 4774 N N . PHE B 1 123 ? -21.438 17.766 -4.848 1 78.19 123 PHE B N 1
ATOM 4775 C CA . PHE B 1 123 ? -20.719 17.906 -3.59 1 78.19 123 PHE B CA 1
ATOM 4776 C C . PHE B 1 123 ? -21.531 17.328 -2.432 1 78.19 123 PHE B C 1
ATOM 4778 O O . PHE B 1 123 ? -22.75 17.25 -2.51 1 78.19 123 PHE B O 1
ATOM 4785 N N . LYS B 1 124 ? -21.141 16.719 -1.413 1 85.69 124 LYS B N 1
ATOM 4786 C CA . LYS B 1 124 ? -21.719 16.297 -0.146 1 85.69 124 LYS B CA 1
ATOM 4787 C C . LYS B 1 124 ? -21.609 17.391 0.911 1 85.69 124 LYS B C 1
ATOM 4789 O O . LYS B 1 124 ? -20.516 17.844 1.23 1 85.69 124 LYS B O 1
ATOM 4794 N N . PRO B 1 125 ? -22.812 17.875 1.36 1 88.44 125 PRO B N 1
ATOM 4795 C CA . PRO B 1 125 ? -22.75 18.906 2.4 1 88.44 125 PRO B CA 1
ATOM 4796 C C . PRO B 1 125 ? -22.188 18.375 3.721 1 88.44 125 PRO B C 1
ATOM 4798 O O . PRO B 1 125 ? -22.641 17.344 4.215 1 88.44 125 PRO B O 1
ATOM 4801 N N . LEU B 1 126 ? -21.234 19.078 4.227 1 91 126 LEU B N 1
ATOM 4802 C CA . LEU B 1 126 ? -20.672 18.734 5.531 1 91 126 LEU B CA 1
ATOM 4803 C C . LEU B 1 126 ? -21.344 19.531 6.641 1 91 126 LEU B C 1
ATOM 4805 O O . LEU B 1 126 ? -21.5 19.031 7.758 1 91 126 LEU B O 1
ATOM 4809 N N . PHE B 1 127 ? -21.594 20.797 6.332 1 92.94 127 PHE B N 1
ATOM 4810 C CA . PHE B 1 127 ? -22.281 21.703 7.258 1 92.94 127 PHE B CA 1
ATOM 4811 C C . PHE B 1 127 ? -23.141 22.703 6.504 1 92.94 127 PHE B C 1
ATOM 4813 O O . PHE B 1 127 ? -22.734 23.234 5.469 1 92.94 127 PHE B O 1
ATOM 4820 N N . LEU B 1 128 ? -24.344 22.812 6.977 1 91.75 128 LEU B N 1
ATOM 4821 C CA . LEU B 1 128 ? -25.297 23.734 6.359 1 91.75 128 LEU B CA 1
ATOM 4822 C C . LEU B 1 128 ? -26.031 24.547 7.418 1 91.75 128 LEU B C 1
ATOM 4824 O O . LEU B 1 128 ? -26.641 23.984 8.328 1 91.75 128 LEU B O 1
ATOM 4828 N N . GLU B 1 129 ? -25.844 25.828 7.363 1 92.88 129 GLU B N 1
ATOM 4829 C CA . GLU B 1 129 ? -26.625 26.75 8.172 1 92.88 129 GLU B CA 1
ATOM 4830 C C . GLU B 1 129 ? -27.156 27.906 7.324 1 92.88 129 GLU B C 1
ATOM 4832 O O . GLU B 1 129 ? -26.422 28.859 7.035 1 92.88 129 GLU B O 1
ATOM 4837 N N . LEU B 1 130 ? -28.391 27.781 6.922 1 89.94 130 LEU B N 1
ATOM 4838 C CA . LEU B 1 130 ? -29.047 28.766 6.066 1 89.94 130 LEU B CA 1
ATOM 4839 C C . LEU B 1 130 ? -30.172 29.469 6.809 1 89.94 130 LEU B C 1
ATOM 4841 O O . LEU B 1 130 ? -31.172 28.828 7.168 1 89.94 130 LEU B O 1
ATOM 4845 N N . THR B 1 131 ? -30 30.641 7.07 1 85 131 THR B N 1
ATOM 4846 C CA . THR B 1 131 ? -31 31.375 7.844 1 85 131 THR B CA 1
ATOM 4847 C C . THR B 1 131 ? -31.922 32.156 6.922 1 85 131 THR B C 1
ATOM 4849 O O . THR B 1 131 ? -33.125 32.219 7.145 1 85 131 THR B O 1
ATOM 4852 N N . THR B 1 132 ? -31.391 32.781 5.859 1 79 132 THR B N 1
ATOM 4853 C CA . THR B 1 132 ? -32.188 33.719 5.062 1 79 132 THR B CA 1
ATOM 4854 C C . THR B 1 132 ? -32.344 33.219 3.631 1 79 132 THR B C 1
ATOM 4856 O O . THR B 1 132 ? -33.062 33.812 2.832 1 79 132 THR B O 1
ATOM 4859 N N . THR B 1 133 ? -31.547 32.25 3.312 1 79 133 THR B N 1
ATOM 4860 C CA . THR B 1 133 ? -31.578 31.781 1.938 1 79 133 THR B CA 1
ATOM 4861 C C . THR B 1 133 ? -31.875 30.281 1.904 1 79 133 THR B C 1
ATOM 4863 O O . THR B 1 133 ? -31.594 29.562 2.869 1 79 133 THR B O 1
ATOM 4866 N N . GLY B 1 134 ? -32.5 29.875 0.82 1 78.25 134 GLY B N 1
ATOM 4867 C CA . GLY B 1 134 ? -32.812 28.453 0.657 1 78.25 134 GLY B CA 1
ATOM 4868 C C . GLY B 1 134 ? -31.688 27.688 -0.008 1 78.25 134 GLY B C 1
ATOM 4869 O O . GLY B 1 134 ? -30.781 28.281 -0.599 1 78.25 134 GLY B O 1
ATOM 4870 N N . PHE B 1 135 ? -31.719 26.453 0.179 1 84.25 135 PHE B N 1
ATOM 4871 C CA . PHE B 1 135 ? -30.703 25.562 -0.354 1 84.25 135 PHE B CA 1
ATOM 4872 C C . PHE B 1 135 ? -30.672 25.625 -1.877 1 84.25 135 PHE B C 1
ATOM 4874 O O . PHE B 1 135 ? -29.641 25.312 -2.496 1 84.25 135 PHE B O 1
ATOM 4881 N N . GLU B 1 136 ? -31.719 26.062 -2.506 1 79.31 136 GLU B N 1
ATOM 4882 C CA . GLU B 1 136 ? -31.844 26.078 -3.959 1 79.31 136 GLU B CA 1
ATOM 4883 C C . GLU B 1 136 ? -30.828 27.016 -4.598 1 79.31 136 GLU B C 1
ATOM 4885 O O . GLU B 1 136 ? -30.453 26.844 -5.762 1 79.31 136 GLU B O 1
ATOM 4890 N N . THR B 1 137 ? -30.406 28.031 -3.885 1 79.5 137 THR B N 1
ATOM 4891 C CA . THR B 1 137 ? -29.5 29.031 -4.406 1 79.5 137 THR B CA 1
ATOM 4892 C C . THR B 1 137 ? -28.062 28.5 -4.461 1 79.5 137 THR B C 1
ATOM 4894 O O . THR B 1 137 ? -27.234 29.016 -5.215 1 79.5 137 THR B O 1
ATOM 4897 N N . ILE B 1 138 ? -27.859 27.5 -3.729 1 82.81 138 ILE B N 1
ATOM 4898 C CA . ILE B 1 138 ? -26.484 27.078 -3.465 1 82.81 138 ILE B CA 1
ATOM 4899 C C . ILE B 1 138 ? -25.953 26.281 -4.652 1 82.81 138 ILE B C 1
ATOM 4901 O O . ILE B 1 138 ? -24.844 26.547 -5.141 1 82.81 138 ILE B O 1
ATOM 4905 N N . PRO B 1 139 ? -26.75 25.344 -5.172 1 79.56 139 PRO B N 1
ATOM 4906 C CA . PRO B 1 139 ? -26.203 24.5 -6.238 1 79.56 139 PRO B CA 1
ATOM 4907 C C . PRO B 1 139 ? -25.781 25.312 -7.465 1 79.56 139 PRO B C 1
ATOM 4909 O O . PRO B 1 139 ? -24.766 25 -8.094 1 79.56 139 PRO B O 1
ATOM 4912 N N . ASN B 1 140 ? -26.5 26.406 -7.75 1 78.81 140 ASN B N 1
ATOM 4913 C CA . ASN B 1 140 ? -26.172 27.234 -8.898 1 78.81 140 ASN B CA 1
ATOM 4914 C C . ASN B 1 140 ? -24.797 27.891 -8.727 1 78.81 140 ASN B C 1
ATOM 4916 O O . ASN B 1 140 ? -24.016 27.953 -9.672 1 78.81 140 ASN B O 1
ATOM 4920 N N . LEU B 1 141 ? -24.625 28.312 -7.586 1 81.56 141 LEU B N 1
ATOM 4921 C CA . LEU B 1 141 ? -23.359 28.969 -7.293 1 81.56 141 LEU B CA 1
ATOM 4922 C C . LEU B 1 141 ? -22.188 27.984 -7.359 1 81.56 141 LEU B C 1
ATOM 4924 O O . LEU B 1 141 ? -21.141 28.297 -7.93 1 81.56 141 LEU B O 1
ATOM 4928 N N . ILE B 1 142 ? -22.406 26.859 -6.832 1 83 142 ILE B N 1
ATOM 4929 C CA . ILE B 1 142 ? -21.359 25.844 -6.77 1 83 142 ILE B CA 1
ATOM 4930 C C . ILE B 1 142 ? -21.078 25.312 -8.172 1 83 142 ILE B C 1
ATOM 4932 O O . ILE B 1 142 ? -19.922 25.047 -8.523 1 83 142 ILE B O 1
ATOM 4936 N N . ASN B 1 143 ? -22.078 25.109 -8.914 1 76.81 143 ASN B N 1
ATOM 4937 C CA . ASN B 1 143 ? -21.891 24.641 -10.289 1 76.81 143 ASN B CA 1
ATOM 4938 C C . ASN B 1 143 ? -21.047 25.625 -11.094 1 76.81 143 ASN B C 1
ATOM 4940 O O . ASN B 1 143 ? -20.203 25.219 -11.898 1 76.81 143 ASN B O 1
ATOM 4944 N N . TYR B 1 144 ? -21.297 26.859 -10.844 1 74.62 144 TYR B N 1
ATOM 4945 C CA . TYR B 1 144 ? -20.5 27.891 -11.5 1 74.62 144 TYR B CA 1
ATOM 4946 C C . TYR B 1 144 ? -19.047 27.797 -11.07 1 74.62 144 TYR B C 1
ATOM 4948 O O . TYR B 1 144 ? -18.141 27.891 -11.898 1 74.62 144 TYR B O 1
ATOM 4956 N N . PHE B 1 145 ? -18.891 27.562 -9.867 1 76.62 145 PHE B N 1
ATOM 4957 C CA . PHE B 1 145 ? -17.562 27.453 -9.258 1 76.62 145 PHE B CA 1
ATOM 4958 C C . PHE B 1 145 ? -16.812 26.25 -9.812 1 76.62 145 PHE B C 1
ATOM 4960 O O . PHE B 1 145 ? -15.617 26.328 -10.094 1 76.62 145 PHE B O 1
ATOM 4967 N N . TYR B 1 146 ? -17.516 25.203 -9.969 1 72.88 146 TYR B N 1
ATOM 4968 C CA . TYR B 1 146 ? -16.906 23.953 -10.43 1 72.88 146 TYR B CA 1
ATOM 4969 C C . TYR B 1 146 ? -16.594 24.031 -11.922 1 72.88 146 TYR B C 1
ATOM 4971 O O . TYR B 1 146 ? -15.57 23.5 -12.367 1 72.88 146 TYR B O 1
ATOM 4979 N N . LYS B 1 147 ? -17.469 24.578 -12.664 1 65.5 147 LYS B N 1
ATOM 4980 C CA . LYS B 1 147 ? -17.328 24.656 -14.117 1 65.5 147 LYS B CA 1
ATOM 4981 C C . LYS B 1 147 ? -16.125 25.5 -14.508 1 65.5 147 LYS B C 1
ATOM 4983 O O . LYS B 1 147 ? -15.453 25.219 -15.508 1 65.5 147 LYS B O 1
ATOM 4988 N N . GLU B 1 148 ? -15.984 26.609 -13.828 1 60.59 148 GLU B N 1
ATOM 4989 C CA . GLU B 1 148 ? -14.883 27.5 -14.203 1 60.59 148 GLU B CA 1
ATOM 4990 C C . GLU B 1 148 ? -13.531 26.859 -13.883 1 60.59 148 GLU B C 1
ATOM 4992 O O . GLU B 1 148 ? -12.492 27.328 -14.359 1 60.59 148 GLU B O 1
ATOM 4997 N N . LYS B 1 149 ? -13.422 25.547 -13.438 1 61 149 LYS B N 1
ATOM 4998 C CA . LYS B 1 1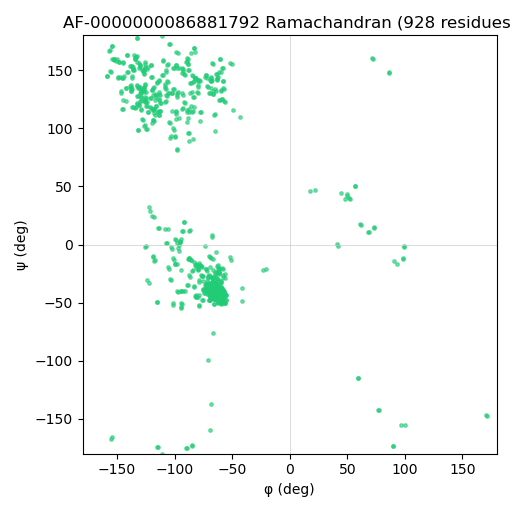49 ? -12.32 24.625 -13.164 1 61 149 LYS B CA 1
ATOM 4999 C C . LYS B 1 149 ? -11.18 25.328 -12.438 1 61 149 LYS B C 1
ATOM 5001 O O . LYS B 1 149 ? -10.078 24.781 -12.312 1 61 149 LYS B O 1
ATOM 5006 N N . ASN B 1 150 ? -11.289 26.656 -12.156 1 64.38 150 ASN B N 1
ATOM 5007 C CA . ASN B 1 150 ? -10.133 27.344 -11.602 1 64.38 150 ASN B CA 1
ATOM 5008 C C . ASN B 1 150 ? -10.188 27.406 -10.078 1 64.38 150 ASN B C 1
ATOM 5010 O O . ASN B 1 150 ? -9.211 27.766 -9.43 1 64.38 150 ASN B O 1
ATOM 5014 N N . PHE B 1 151 ? -11.195 26.797 -9.531 1 77.06 151 PHE B N 1
ATOM 5015 C CA . PHE B 1 151 ? -11.453 26.703 -8.102 1 77.06 151 PHE B CA 1
ATOM 5016 C C . PHE B 1 151 ? -10.742 27.812 -7.344 1 77.06 151 PHE B C 1
ATOM 5018 O O . PHE B 1 151 ? -10.047 27.562 -6.359 1 77.06 151 PHE B O 1
ATOM 5025 N N . LYS B 1 152 ? -10.867 29.016 -7.852 1 83.31 152 LYS B N 1
ATOM 5026 C CA . LYS B 1 152 ? -10.32 30.188 -7.184 1 83.31 152 LYS B CA 1
ATOM 5027 C C . LYS B 1 152 ? -11.336 30.797 -6.215 1 83.31 152 LYS B C 1
ATOM 5029 O O . LYS B 1 152 ? -12.539 30.562 -6.348 1 83.31 152 LYS B O 1
ATOM 5034 N N . THR B 1 153 ? -10.805 31.5 -5.312 1 89.62 153 THR B N 1
ATOM 5035 C CA . THR B 1 153 ? -11.648 32.188 -4.348 1 89.62 153 THR B CA 1
ATOM 5036 C C . THR B 1 153 ? -12.492 33.25 -5.039 1 89.62 153 THR B C 1
ATOM 5038 O O . THR B 1 153 ? -11.992 34 -5.887 1 89.62 153 THR B O 1
ATOM 5041 N N . ILE B 1 154 ? -13.766 33.344 -4.766 1 88.38 154 ILE B N 1
ATOM 5042 C CA . ILE B 1 154 ? -14.672 34.344 -5.328 1 88.38 154 ILE B CA 1
ATOM 5043 C C . ILE B 1 154 ? -15.18 35.281 -4.223 1 88.38 154 ILE B C 1
ATOM 5045 O O . ILE B 1 154 ? -15.75 34.812 -3.232 1 88.38 154 ILE B O 1
ATOM 5049 N N . LEU B 1 155 ? -14.805 36.438 -4.328 1 91.12 155 LEU B N 1
ATOM 5050 C CA . LEU B 1 155 ? -15.328 37.5 -3.471 1 91.12 155 LEU B CA 1
ATOM 5051 C C . LEU B 1 155 ? -16.172 38.5 -4.273 1 91.12 155 LEU B C 1
ATOM 5053 O O . LEU B 1 155 ? -15.664 39.156 -5.188 1 91.12 155 LEU B O 1
ATOM 5057 N N . SER B 1 156 ? -17.453 38.531 -3.957 1 89.62 156 SER B N 1
ATOM 5058 C CA . SER B 1 156 ? -18.359 39.375 -4.715 1 89.62 156 SER B CA 1
ATOM 5059 C C . SER B 1 156 ? -19.328 40.125 -3.793 1 89.62 156 SER B C 1
ATOM 5061 O O . SER B 1 156 ? -19.812 39.562 -2.822 1 89.62 156 SER B O 1
ATOM 5063 N N . GLU B 1 157 ? -19.609 41.281 -4.152 1 88.88 157 GLU B N 1
ATOM 5064 C CA . GLU B 1 157 ? -20.531 42.094 -3.359 1 88.88 157 GLU B CA 1
ATOM 5065 C C . GLU B 1 157 ? -21.984 41.719 -3.627 1 88.88 157 GLU B C 1
ATOM 5067 O O . GLU B 1 157 ? -22.875 42.031 -2.826 1 88.88 157 GLU B O 1
ATOM 5072 N N . THR B 1 158 ? -22.141 41.125 -4.77 1 87.06 158 THR B N 1
ATOM 5073 C CA . THR B 1 158 ? -23.484 40.719 -5.145 1 87.06 158 THR B CA 1
ATOM 5074 C C . THR B 1 158 ? -23.469 39.281 -5.691 1 87.06 158 THR B C 1
ATOM 5076 O O . THR B 1 158 ? -22.406 38.719 -5.934 1 87.06 158 THR B O 1
ATOM 5079 N N . ASP B 1 159 ? -24.594 38.719 -5.656 1 85.81 159 ASP B N 1
ATOM 5080 C CA . ASP B 1 159 ? -24.781 37.406 -6.273 1 85.81 159 ASP B CA 1
ATOM 5081 C C . ASP B 1 159 ? -25.422 37.531 -7.652 1 85.81 159 ASP B C 1
ATOM 5083 O O . ASP B 1 159 ? -26.656 37.562 -7.766 1 85.81 159 ASP B O 1
ATOM 5087 N N . PRO B 1 160 ? -24.578 37.594 -8.578 1 79.31 160 PRO B N 1
ATOM 5088 C CA . PRO B 1 160 ? -25.141 37.812 -9.914 1 79.31 160 PRO B CA 1
ATOM 5089 C C . PRO B 1 160 ? -25.953 36.625 -10.414 1 79.31 160 PRO B C 1
ATOM 5091 O O . PRO B 1 160 ? -26.844 36.781 -11.25 1 79.31 160 PRO B O 1
ATOM 5094 N N . LEU B 1 161 ? -25.641 35.531 -9.984 1 78.38 161 LEU B N 1
ATOM 5095 C CA . LEU B 1 161 ? -26.281 34.312 -10.492 1 78.38 161 LEU B CA 1
ATOM 5096 C C . LEU B 1 161 ? -27.703 34.219 -9.984 1 78.38 161 LEU B C 1
ATOM 5098 O O . LEU B 1 161 ? -28.594 33.781 -10.727 1 78.38 161 LEU B O 1
ATOM 5102 N N . ASN B 1 162 ? -27.875 34.625 -8.82 1 79.44 162 ASN B N 1
ATOM 5103 C CA . ASN B 1 162 ? -29.219 34.594 -8.258 1 79.44 162 ASN B CA 1
ATOM 5104 C C . ASN B 1 162 ? -29.844 36 -8.172 1 79.44 162 ASN B C 1
ATOM 5106 O O . ASN B 1 162 ? -30.859 36.188 -7.508 1 79.44 162 ASN B O 1
ATOM 5110 N N . LYS B 1 163 ? -29.281 36.938 -8.805 1 81.69 163 LYS B N 1
ATOM 5111 C CA . LYS B 1 163 ? -29.766 38.312 -8.844 1 81.69 163 LYS B CA 1
ATOM 5112 C C . LYS B 1 163 ? -30.062 38.844 -7.438 1 81.69 163 LYS B C 1
ATOM 5114 O O . LYS B 1 163 ? -31.125 39.406 -7.199 1 81.69 163 LYS B O 1
ATOM 5119 N N . SER B 1 164 ? -29.141 38.5 -6.555 1 83.69 164 SER B N 1
ATOM 5120 C CA . SER B 1 164 ? -29.281 38.906 -5.168 1 83.69 164 SER B CA 1
ATOM 5121 C C . SER B 1 164 ? -28.219 39.969 -4.801 1 83.69 164 SER B C 1
ATOM 5123 O O . SER B 1 164 ? -27.125 39.938 -5.363 1 83.69 164 SER B O 1
ATOM 5125 N N . GLU B 1 165 ? -28.578 40.875 -3.943 1 85.25 165 GLU B N 1
ATOM 5126 C CA . GLU B 1 165 ? -27.656 41.906 -3.508 1 85.25 165 GLU B CA 1
ATOM 5127 C C . GLU B 1 165 ? -26.828 41.438 -2.311 1 85.25 165 GLU B C 1
ATOM 5129 O O . GLU B 1 165 ? -26.141 42.25 -1.678 1 85.25 165 GLU B O 1
ATOM 5134 N N . LYS B 1 166 ? -26.906 40.25 -2.074 1 88.25 166 LYS B N 1
ATOM 5135 C CA . LYS B 1 166 ? -26.141 39.719 -0.95 1 88.25 166 LYS B CA 1
ATOM 5136 C C . LYS B 1 166 ? -24.703 39.438 -1.356 1 88.25 166 LYS B C 1
ATOM 5138 O O . LYS B 1 166 ? -24.438 38.969 -2.471 1 88.25 166 LYS B O 1
ATOM 5143 N N . SER B 1 167 ? -23.812 39.75 -0.447 1 91.75 167 SER B N 1
ATOM 5144 C CA . SER B 1 167 ? -22.391 39.5 -0.689 1 91.75 167 SER B CA 1
ATOM 5145 C C . SER B 1 167 ? -22.062 38 -0.595 1 91.75 167 SER B C 1
ATOM 5147 O O . SER B 1 167 ? -22.688 37.281 0.161 1 91.75 167 SER B O 1
ATOM 5149 N N . ILE B 1 168 ? -21.125 37.625 -1.461 1 91.94 168 ILE B N 1
ATOM 5150 C CA . ILE B 1 168 ? -20.766 36.219 -1.51 1 91.94 168 ILE B CA 1
ATOM 5151 C C . ILE B 1 168 ? -19.25 36.062 -1.338 1 91.94 168 ILE B C 1
ATOM 5153 O O . ILE B 1 168 ? -18.469 36.844 -1.879 1 91.94 168 ILE B O 1
ATOM 5157 N N . LEU B 1 169 ? -18.891 35.125 -0.514 1 94.06 169 LEU B N 1
ATOM 5158 C CA . LEU B 1 169 ? -17.5 34.688 -0.398 1 94.06 169 LEU B CA 1
ATOM 5159 C C . LEU B 1 169 ? -17.391 33.188 -0.552 1 94.06 169 LEU B C 1
ATOM 5161 O O . LEU B 1 169 ? -17.859 32.438 0.308 1 94.06 169 LEU B O 1
ATOM 5165 N N . LEU B 1 170 ? -16.875 32.75 -1.674 1 92.94 170 LEU B N 1
ATOM 5166 C CA . LEU B 1 170 ? -16.703 31.344 -1.971 1 92.94 170 LEU B CA 1
ATOM 5167 C C . LEU B 1 170 ? -15.219 30.984 -2.03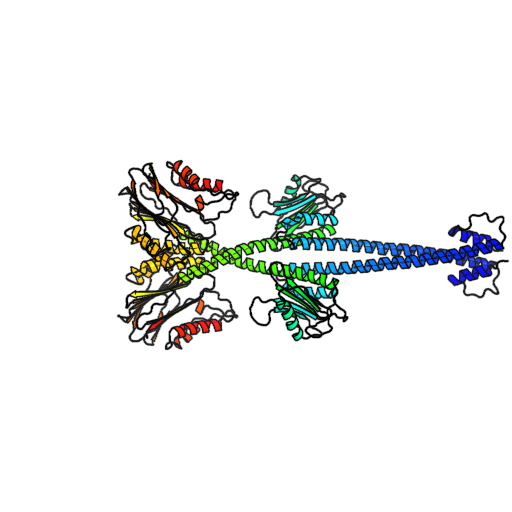1 1 92.94 170 LEU B C 1
ATOM 5169 O O . LEU B 1 170 ? -14.477 31.547 -2.846 1 92.94 170 LEU B O 1
ATOM 5173 N N . ILE B 1 171 ? -14.852 30.062 -1.197 1 93.25 171 ILE B N 1
ATOM 5174 C CA . ILE B 1 171 ? -13.445 29.688 -1.118 1 93.25 171 ILE B CA 1
ATOM 5175 C C . ILE B 1 171 ? -13.305 28.172 -1.267 1 93.25 171 ILE B C 1
ATOM 5177 O O . ILE B 1 171 ? -13.977 27.406 -0.577 1 93.25 171 ILE B O 1
ATOM 5181 N N . PRO B 1 172 ? -12.383 27.734 -2.076 1 92.38 172 PRO B N 1
ATOM 5182 C CA . PRO B 1 172 ? -12.156 26.297 -2.199 1 92.38 172 PRO B CA 1
ATOM 5183 C C . PRO B 1 172 ? -11.328 25.734 -1.05 1 92.38 172 PRO B C 1
ATOM 5185 O O . PRO B 1 172 ? -10.445 26.422 -0.521 1 92.38 172 PRO B O 1
ATOM 5188 N N . ILE B 1 173 ? -11.711 24.578 -0.644 1 92.25 173 ILE B N 1
ATOM 5189 C CA . ILE B 1 173 ? -10.852 23.781 0.232 1 92.25 173 ILE B CA 1
ATOM 5190 C C . ILE B 1 173 ? -9.906 22.938 -0.608 1 92.25 173 ILE B C 1
ATOM 5192 O O . ILE B 1 173 ? -10.258 21.828 -1.013 1 92.25 173 ILE B O 1
ATOM 5196 N N . LYS B 1 174 ? -8.766 23.438 -0.789 1 87.38 174 LYS B N 1
ATOM 5197 C CA . LYS B 1 174 ? -7.879 22.766 -1.735 1 87.38 174 LYS B CA 1
ATOM 5198 C C . LYS B 1 174 ? -6.449 22.719 -1.206 1 87.38 174 LYS B C 1
ATOM 5200 O O . LYS B 1 174 ? -5.992 23.641 -0.533 1 87.38 174 LYS B O 1
ATOM 5205 N N . SER B 1 175 ? -5.914 21.625 -1.381 1 78.25 175 SER B N 1
ATOM 5206 C CA . SER B 1 175 ? -4.488 21.438 -1.121 1 78.25 175 SER B CA 1
ATOM 5207 C C . SER B 1 175 ? -3.713 21.219 -2.416 1 78.25 175 SER B C 1
ATOM 5209 O O . SER B 1 175 ? -4.266 21.375 -3.508 1 78.25 175 SER B O 1
ATOM 5211 N N . ASP B 1 176 ? -2.434 21.062 -2.266 1 68.56 176 ASP B N 1
ATOM 5212 C CA . ASP B 1 176 ? -1.614 20.781 -3.443 1 68.56 176 ASP B CA 1
ATOM 5213 C C . ASP B 1 176 ? -1.943 19.406 -4.031 1 68.56 176 ASP B C 1
ATOM 5215 O O . ASP B 1 176 ? -1.587 19.125 -5.176 1 68.56 176 ASP B O 1
ATOM 5219 N N . VAL B 1 177 ? -2.648 18.688 -3.295 1 68.69 177 VAL B N 1
ATOM 5220 C CA . VAL B 1 177 ? -2.92 17.312 -3.701 1 68.69 177 VAL B CA 1
ATOM 5221 C C . VAL B 1 177 ? -4.254 17.234 -4.445 1 68.69 177 VAL B C 1
ATOM 5223 O O . VAL B 1 177 ? -4.34 16.641 -5.523 1 68.69 177 VAL B O 1
ATOM 5226 N N . LYS B 1 178 ? -5.207 17.703 -3.824 1 77.31 178 LYS B N 1
ATOM 5227 C CA . LYS B 1 178 ? -6.523 17.641 -4.457 1 77.31 178 LYS B CA 1
ATOM 5228 C C . LYS B 1 178 ? -7.453 18.719 -3.902 1 77.31 178 LYS B C 1
ATOM 5230 O O . LYS B 1 178 ? -7.148 19.344 -2.891 1 77.31 178 LYS B O 1
ATOM 5235 N N . ILE B 1 179 ? -8.555 18.891 -4.617 1 86.56 179 ILE B N 1
ATOM 5236 C CA . ILE B 1 179 ? -9.617 19.781 -4.176 1 86.56 179 ILE B CA 1
ATOM 5237 C C . ILE B 1 179 ? -10.664 19 -3.393 1 86.56 179 ILE B C 1
ATOM 5239 O O . ILE B 1 179 ? -11.336 18.125 -3.945 1 86.56 179 ILE B O 1
ATOM 5243 N N . TRP B 1 180 ? -10.797 19.328 -2.193 1 89.25 180 TRP B N 1
ATOM 5244 C CA . TRP B 1 180 ? -11.664 18.562 -1.306 1 89.25 180 TRP B CA 1
ATOM 5245 C C . TRP B 1 180 ? -13.094 19.078 -1.35 1 89.25 180 TRP B C 1
ATOM 5247 O O . TRP B 1 180 ? -14.047 18.312 -1.251 1 89.25 180 TRP B O 1
ATOM 5257 N N . GLY B 1 181 ? -13.195 20.375 -1.508 1 92.12 181 GLY B N 1
ATOM 5258 C CA . GLY B 1 181 ? -14.531 20.969 -1.43 1 92.12 181 GLY B CA 1
ATOM 5259 C C . GLY B 1 181 ? -14.516 22.484 -1.413 1 92.12 181 GLY B C 1
ATOM 5260 O O . GLY B 1 181 ? -13.695 23.109 -2.092 1 92.12 181 GLY B O 1
ATOM 5261 N N . PHE B 1 182 ? -15.562 23.062 -0.649 1 92.25 182 PHE B N 1
ATOM 5262 C CA . PHE B 1 182 ? -15.695 24.516 -0.644 1 92.25 182 PHE B CA 1
ATOM 5263 C C . PHE B 1 182 ? -16.344 25 0.651 1 92.25 182 PHE B C 1
ATOM 5265 O O . PHE B 1 182 ? -16.969 24.203 1.369 1 92.25 182 PHE B O 1
ATOM 5272 N N . VAL B 1 183 ? -16.094 26.266 0.892 1 95.06 183 VAL B N 1
ATOM 5273 C CA . VAL B 1 183 ? -16.828 27 1.908 1 95.06 183 VAL B CA 1
ATOM 5274 C C . VAL B 1 183 ? -17.516 28.203 1.267 1 95.06 183 VAL B C 1
ATOM 5276 O O . VAL B 1 183 ? -16.891 29 0.569 1 95.06 183 VAL B O 1
ATOM 5279 N N . LEU B 1 184 ? -18.781 28.297 1.476 1 93.75 184 LEU B N 1
ATOM 5280 C CA . LEU B 1 184 ? -19.562 29.406 0.941 1 93.75 184 LEU B CA 1
ATOM 5281 C C . LEU B 1 184 ? -20.188 30.219 2.068 1 93.75 184 LEU B C 1
ATOM 5283 O O . LEU B 1 184 ? -20.922 29.688 2.898 1 93.75 184 LEU B O 1
ATOM 5287 N N . LEU B 1 185 ? -19.781 31.453 2.143 1 94.38 185 LEU B N 1
ATOM 5288 C CA . LEU B 1 185 ? -20.484 32.438 2.965 1 94.38 185 LEU B CA 1
ATOM 5289 C C . LEU B 1 185 ? -21.422 33.281 2.115 1 94.38 185 LEU B C 1
ATOM 5291 O O . LEU B 1 185 ? -21 33.875 1.114 1 94.38 185 LEU B O 1
ATOM 5295 N N . TYR B 1 186 ? -22.641 33.344 2.572 1 92.69 186 TYR B N 1
ATOM 5296 C CA . TYR B 1 186 ? -23.641 34.031 1.782 1 92.69 186 TYR B CA 1
ATOM 5297 C C . TYR B 1 186 ? -24.359 35.094 2.617 1 92.69 186 TYR B C 1
ATOM 5299 O O . TYR B 1 186 ? -25.188 34.75 3.471 1 92.69 186 TYR B O 1
ATOM 5307 N N . GLY B 1 187 ? -23.953 36.25 2.389 1 91.19 187 GLY B N 1
ATOM 5308 C CA . GLY B 1 187 ? -24.578 37.344 3.076 1 91.19 187 GLY B CA 1
ATOM 5309 C C . GLY B 1 187 ? -23.984 37.625 4.441 1 91.19 187 GLY B C 1
ATOM 5310 O O . GLY B 1 187 ? -23.547 36.719 5.129 1 91.19 187 GLY B O 1
ATOM 5311 N N . LYS B 1 188 ? -23.984 38.875 4.84 1 90.62 188 LYS B N 1
ATOM 5312 C CA . LYS B 1 188 ? -23.578 39.281 6.176 1 90.62 188 LYS B CA 1
ATOM 5313 C C . LYS B 1 188 ? -24.781 39.688 7.023 1 90.62 188 LYS B C 1
ATOM 5315 O O . LYS B 1 188 ? -25.781 40.188 6.5 1 90.62 188 LYS B O 1
ATOM 5320 N N . LYS B 1 189 ? -24.594 39.562 8.281 1 87.31 189 LYS B N 1
ATOM 5321 C CA . LYS B 1 189 ? -25.703 39.875 9.18 1 87.31 189 LYS B CA 1
ATOM 5322 C C . LYS B 1 189 ? -26.047 41.344 9.141 1 87.31 189 LYS B C 1
ATOM 5324 O O . LYS B 1 189 ? -27.219 41.719 9.258 1 87.31 189 LYS B O 1
ATOM 5329 N N . ASP B 1 190 ? -25.031 42.188 8.914 1 84 190 ASP B N 1
ATOM 5330 C CA . ASP B 1 190 ? -25.281 43.625 8.891 1 84 190 ASP B CA 1
ATOM 5331 C C . ASP B 1 190 ? -25.547 44.125 7.465 1 84 190 ASP B C 1
ATOM 5333 O O . ASP B 1 190 ? -25.594 45.312 7.215 1 84 190 ASP B O 1
ATOM 5337 N N . ASN B 1 191 ? -25.75 43.25 6.52 1 82.06 191 ASN B N 1
ATOM 5338 C CA . ASN B 1 191 ? -26.047 43.5 5.113 1 82.06 191 ASN B CA 1
ATOM 5339 C C . ASN B 1 191 ? -24.922 44.25 4.426 1 82.06 191 ASN B C 1
ATOM 5341 O O . ASN B 1 191 ? -25.141 44.938 3.42 1 82.06 191 ASN B O 1
ATOM 5345 N N . SER B 1 192 ? -23.781 44.219 5.082 1 87.44 192 SER B N 1
ATOM 5346 C CA . SER B 1 192 ? -22.594 44.781 4.426 1 87.44 192 SER B CA 1
ATOM 5347 C C . SER B 1 192 ? -21.938 43.75 3.525 1 87.44 192 SER B C 1
ATOM 5349 O O . SER B 1 192 ? -22.562 42.75 3.164 1 87.44 192 SER B O 1
ATOM 5351 N N . PHE B 1 193 ? -20.75 44.125 2.994 1 89.94 193 PHE B N 1
ATOM 5352 C CA . PHE B 1 193 ? -20.047 43.219 2.1 1 89.94 193 PHE B CA 1
ATOM 5353 C C . PHE B 1 193 ? -18.812 42.625 2.781 1 89.94 193 PHE B C 1
ATOM 5355 O O . PHE B 1 193 ? -18.266 43.219 3.711 1 89.94 193 PHE B O 1
ATOM 5362 N N . PHE B 1 194 ? -18.531 41.406 2.363 1 91.62 194 PHE B N 1
ATOM 5363 C CA . PHE B 1 194 ? -17.297 40.812 2.869 1 91.62 194 PHE B CA 1
ATOM 5364 C C . PHE B 1 194 ? -16.078 41.594 2.416 1 91.62 194 PHE B C 1
ATOM 5366 O O . PHE B 1 194 ? -16.031 42.094 1.283 1 91.62 194 PHE B O 1
ATOM 5373 N N . LEU B 1 195 ? -15.133 41.688 3.307 1 86.38 195 LEU B N 1
ATOM 5374 C CA . LEU B 1 195 ? -13.922 42.469 3.035 1 86.38 195 LEU B CA 1
ATOM 5375 C C . LEU B 1 195 ? -12.742 41.562 2.752 1 86.38 195 LEU B C 1
ATOM 5377 O O . LEU B 1 195 ? -12.844 40.344 2.914 1 86.38 195 LEU B O 1
ATOM 5381 N N . ALA B 1 196 ? -11.68 42.219 2.359 1 84.56 196 ALA B N 1
ATOM 5382 C CA . ALA B 1 196 ? -10.445 41.5 2.096 1 84.56 196 ALA B CA 1
ATOM 5383 C C . ALA B 1 196 ? -9.93 40.812 3.359 1 84.56 196 ALA B C 1
ATOM 5385 O O . ALA B 1 196 ? -9.328 39.75 3.291 1 84.56 196 ALA B O 1
ATOM 5386 N N . SER B 1 197 ? -10.211 41.375 4.457 1 80.38 197 SER B N 1
ATOM 5387 C CA . SER B 1 197 ? -9.805 40.812 5.727 1 80.38 197 SER B CA 1
ATOM 5388 C C . SER B 1 197 ? -10.531 39.5 5.988 1 80.38 197 SER B C 1
ATOM 5390 O O . SER B 1 197 ? -9.93 38.5 6.441 1 80.38 197 SER B O 1
ATOM 5392 N N . ASP B 1 198 ? -11.828 39.531 5.645 1 86.5 198 ASP B N 1
ATOM 5393 C CA . ASP B 1 198 ? -12.609 38.312 5.789 1 86.5 198 ASP B CA 1
ATOM 5394 C C . ASP B 1 198 ? -12.055 37.188 4.902 1 86.5 198 ASP B C 1
ATOM 5396 O O . ASP B 1 198 ? -11.922 36.031 5.344 1 86.5 198 ASP B O 1
ATOM 5400 N N . LYS B 1 199 ? -11.758 37.594 3.76 1 89.81 199 LYS B N 1
ATOM 5401 C CA . LYS B 1 199 ? -11.211 36.656 2.791 1 89.81 199 LYS B CA 1
ATOM 5402 C C . LYS B 1 199 ? -9.922 36.031 3.312 1 89.81 199 LYS B C 1
ATOM 5404 O O . LYS B 1 199 ? -9.75 34.812 3.24 1 89.81 199 LYS B O 1
ATOM 5409 N N . LYS B 1 200 ? -9.086 36.781 3.795 1 82.31 200 LYS B N 1
ATOM 5410 C CA . LYS B 1 200 ? -7.797 36.312 4.293 1 82.31 200 LYS B CA 1
ATOM 5411 C C . LYS B 1 200 ? -7.992 35.312 5.434 1 82.31 200 LYS B C 1
ATOM 5413 O O . LYS B 1 200 ? -7.328 34.281 5.477 1 82.31 200 LYS B O 1
ATOM 5418 N N . ILE B 1 201 ? -8.867 35.594 6.293 1 83.25 201 ILE B N 1
ATOM 5419 C CA . ILE B 1 201 ? -9.156 34.719 7.422 1 83.25 201 ILE B CA 1
ATOM 5420 C C . ILE B 1 201 ? -9.68 33.375 6.914 1 83.25 201 ILE B C 1
ATOM 5422 O O . ILE B 1 201 ? -9.203 32.344 7.328 1 83.25 201 ILE B O 1
ATOM 5426 N N . MET B 1 202 ? -10.586 33.5 6.02 1 90.69 202 MET B N 1
ATOM 5427 C CA . MET B 1 202 ? -11.234 32.281 5.516 1 90.69 202 MET B CA 1
ATOM 5428 C C . MET B 1 202 ? -10.25 31.438 4.719 1 90.69 202 MET B C 1
ATOM 5430 O O . MET B 1 202 ? -10.312 30.203 4.754 1 90.69 202 MET B O 1
ATOM 5434 N N . GLU B 1 203 ? -9.453 32.094 4.031 1 86.75 203 GLU B N 1
ATOM 5435 C CA . GLU B 1 203 ? -8.43 31.359 3.287 1 86.75 203 GLU B CA 1
ATOM 5436 C C . GLU B 1 203 ? -7.512 30.578 4.227 1 86.75 203 GLU B C 1
ATOM 5438 O O . GLU B 1 203 ? -7.145 29.438 3.939 1 86.75 203 GLU B O 1
ATOM 5443 N N . SER B 1 204 ? -7.168 31.188 5.289 1 80.06 204 SER B N 1
ATOM 5444 C CA . SER B 1 204 ? -6.34 30.516 6.281 1 80.06 204 SER B CA 1
ATOM 5445 C C . SER B 1 204 ? -7.055 29.297 6.852 1 80.06 204 SER B C 1
ATOM 5447 O O . SER B 1 204 ? -6.445 28.234 7.016 1 80.06 204 SER B O 1
ATOM 5449 N N . VAL B 1 205 ? -8.258 29.438 7.098 1 85.62 205 VAL B N 1
ATOM 5450 C CA . VAL B 1 205 ? -9.039 28.359 7.688 1 85.62 205 VAL B CA 1
ATOM 5451 C C . VAL B 1 205 ? -9.18 27.219 6.688 1 85.62 205 VAL B C 1
ATOM 5453 O O . VAL B 1 205 ? -9 26.047 7.043 1 85.62 205 VAL B O 1
ATOM 5456 N N . THR B 1 206 ? -9.484 27.531 5.473 1 90.69 206 THR B N 1
ATOM 5457 C CA . THR B 1 206 ? -9.68 26.484 4.465 1 90.69 206 THR B CA 1
ATOM 5458 C C . THR B 1 206 ? -8.367 25.766 4.184 1 90.69 206 THR B C 1
ATOM 5460 O O . THR B 1 206 ? -8.367 24.562 3.887 1 90.69 206 THR B O 1
ATOM 5463 N N . GLU B 1 207 ? -7.363 26.5 4.262 1 81.94 207 GLU B N 1
ATOM 5464 C CA . GLU B 1 207 ? -6.062 25.859 4.109 1 81.94 207 GLU B CA 1
ATOM 5465 C C . GLU B 1 207 ? -5.824 24.828 5.199 1 81.94 207 GLU B C 1
ATOM 5467 O O . GLU B 1 207 ? -5.34 23.719 4.922 1 81.94 207 GLU B O 1
ATOM 5472 N N . GLN B 1 208 ? -6.172 25.172 6.363 1 80.31 208 GLN B N 1
ATOM 5473 C CA . GLN B 1 208 ? -6.016 24.234 7.469 1 80.31 208 GLN B CA 1
ATOM 5474 C C . GLN B 1 208 ? -6.934 23.016 7.301 1 80.31 208 GLN B C 1
ATOM 5476 O O . GLN B 1 208 ? -6.535 21.891 7.578 1 80.31 208 GLN B O 1
ATOM 5481 N N . LEU B 1 209 ? -8.086 23.297 6.914 1 87.25 209 LEU B N 1
ATOM 5482 C CA . LEU B 1 209 ? -9.031 22.219 6.672 1 87.25 209 LEU B CA 1
ATOM 5483 C C . LEU B 1 209 ? -8.508 21.25 5.613 1 87.25 209 LEU B C 1
ATOM 5485 O O . LEU B 1 209 ? -8.578 20.031 5.785 1 87.25 209 LEU B O 1
ATOM 5489 N N . SER B 1 210 ? -8.023 21.859 4.574 1 86.62 210 SER B N 1
ATOM 5490 C CA . SER B 1 210 ? -7.484 21.031 3.502 1 86.62 210 SER B CA 1
ATOM 5491 C C . SER B 1 210 ? -6.344 20.156 4.004 1 86.62 210 SER B C 1
ATOM 5493 O O . SER B 1 210 ? -6.234 18.984 3.621 1 86.62 210 SER B O 1
ATOM 5495 N N . PHE B 1 211 ? -5.598 20.719 4.84 1 75.69 211 PHE B N 1
ATOM 5496 C CA . PHE B 1 211 ? -4.504 19.938 5.418 1 75.69 211 PHE B CA 1
ATOM 5497 C C . PHE B 1 211 ? -5.043 18.812 6.277 1 75.69 211 PHE B C 1
ATOM 5499 O O . PHE B 1 211 ? -4.504 17.703 6.258 1 75.69 211 PHE B O 1
ATOM 5506 N N . GLY B 1 212 ? -5.992 19.125 7.027 1 78.56 212 GLY B N 1
ATOM 5507 C CA . GLY B 1 212 ? -6.625 18.094 7.836 1 78.56 212 GLY B CA 1
ATOM 5508 C C . GLY B 1 212 ? -7.207 16.953 7.012 1 78.56 212 GLY B C 1
ATOM 5509 O O . GLY B 1 212 ? -7.043 15.789 7.352 1 78.56 212 GLY B O 1
ATOM 5510 N N . PHE B 1 213 ? -7.859 17.328 5.949 1 83.12 213 PHE B N 1
ATOM 5511 C CA . PHE B 1 213 ? -8.453 16.328 5.062 1 83.12 213 PHE B CA 1
ATOM 5512 C C . PHE B 1 213 ? -7.379 15.469 4.418 1 83.12 213 PHE B C 1
ATOM 5514 O O . PHE B 1 213 ? -7.527 14.25 4.32 1 83.12 213 PHE B O 1
ATOM 5521 N N . ASP B 1 214 ? -6.406 16.109 4.016 1 77.38 214 ASP B N 1
ATOM 5522 C CA . ASP B 1 214 ? -5.285 15.383 3.436 1 77.38 214 ASP B CA 1
ATOM 5523 C C . ASP B 1 214 ? -4.73 14.359 4.422 1 77.38 214 ASP B C 1
ATOM 5525 O O . ASP B 1 214 ? -4.473 13.211 4.051 1 77.38 214 ASP B O 1
ATOM 5529 N N . THR B 1 215 ? -4.633 14.82 5.578 1 71.12 215 THR B N 1
ATOM 5530 C CA . THR B 1 215 ? -4.047 13.969 6.605 1 71.12 215 THR B CA 1
ATOM 5531 C C . THR B 1 215 ? -4.922 12.742 6.855 1 71.12 215 THR B C 1
ATOM 5533 O O . THR B 1 215 ? -4.414 11.625 6.98 1 71.12 215 THR B O 1
ATOM 5536 N N . MET B 1 216 ? -6.156 12.977 6.984 1 74.06 216 MET B N 1
ATOM 5537 C CA . MET B 1 216 ? -7.078 11.859 7.195 1 74.06 216 MET B CA 1
ATOM 5538 C C . MET B 1 216 ? -7.02 10.883 6.031 1 74.06 216 MET B C 1
ATOM 5540 O O . MET B 1 216 ? -7.043 9.664 6.238 1 74.06 216 MET B O 1
ATOM 5544 N N . ASP B 1 217 ? -6.992 11.398 4.941 1 75.12 217 ASP B N 1
ATOM 5545 C CA . ASP B 1 217 ? -6.898 10.578 3.738 1 75.12 217 ASP B CA 1
ATOM 5546 C C . ASP B 1 217 ? -5.625 9.734 3.748 1 75.12 217 ASP B C 1
ATOM 5548 O O . ASP B 1 217 ? -5.656 8.547 3.416 1 75.12 217 A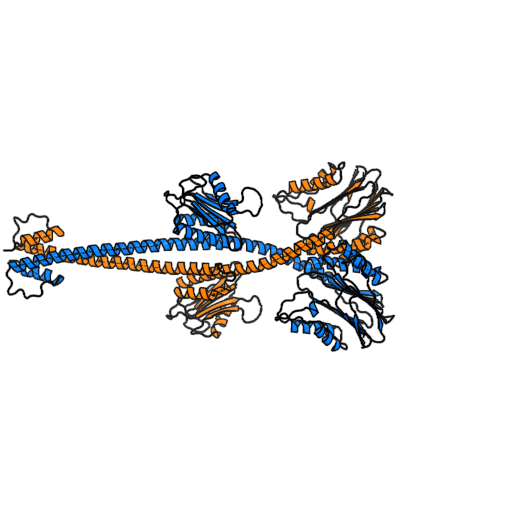SP B O 1
ATOM 5552 N N . TYR B 1 218 ? -4.688 10.336 4.238 1 68.31 218 TYR B N 1
ATOM 5553 C CA . TYR B 1 218 ? -3.404 9.648 4.328 1 68.31 218 TYR B CA 1
ATOM 5554 C C . TYR B 1 218 ? -3.463 8.516 5.348 1 68.31 218 TYR B C 1
ATOM 5556 O O . TYR B 1 218 ? -2.908 7.438 5.121 1 68.31 218 TYR B O 1
ATOM 5564 N N . LEU B 1 219 ? -4.066 8.82 6.434 1 68.06 219 LEU B N 1
ATOM 5565 C CA . LEU B 1 219 ? -4.18 7.809 7.477 1 68.06 219 LEU B CA 1
ATOM 5566 C C . LEU B 1 219 ? -4.977 6.605 6.98 1 68.06 219 LEU B C 1
ATOM 5568 O O . LEU B 1 219 ? -4.613 5.457 7.262 1 68.06 219 LEU B O 1
ATOM 5572 N N . ASN B 1 220 ? -6.039 6.84 6.328 1 71 220 ASN B N 1
ATOM 5573 C CA . ASN B 1 220 ? -6.84 5.758 5.762 1 71 220 ASN B CA 1
ATOM 5574 C C . ASN B 1 220 ? -6.035 4.926 4.77 1 71 220 ASN B C 1
ATOM 5576 O O . ASN B 1 220 ? -6.156 3.701 4.734 1 71 220 ASN B O 1
ATOM 5580 N N . ASP B 1 221 ? -5.281 5.555 4.098 1 71.94 221 ASP B N 1
ATOM 5581 C CA . ASP B 1 221 ? -4.434 4.875 3.123 1 71.94 221 ASP B CA 1
ATOM 5582 C C . ASP B 1 221 ? -3.393 4 3.816 1 71.94 221 ASP B C 1
ATOM 5584 O O . ASP B 1 221 ? -3.062 2.916 3.33 1 71.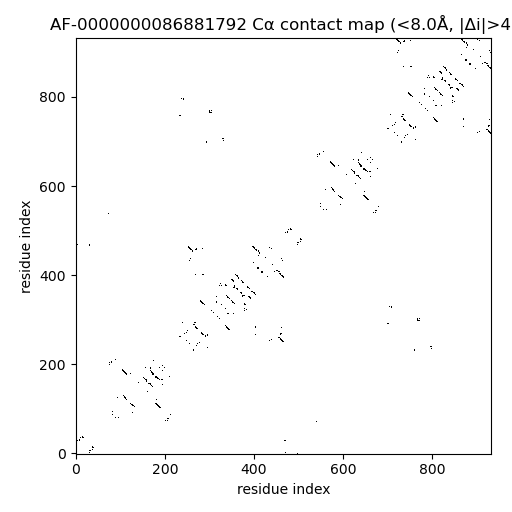94 221 ASP B O 1
ATOM 5588 N N . ARG B 1 222 ? -2.996 4.43 4.926 1 67.81 222 ARG B N 1
ATOM 5589 C CA . ARG B 1 222 ? -2.02 3.66 5.691 1 67.81 222 ARG B CA 1
ATOM 5590 C C . ARG B 1 222 ? -2.609 2.334 6.16 1 67.81 222 ARG B C 1
ATOM 5592 O O . ARG B 1 222 ? -1.924 1.309 6.156 1 67.81 222 ARG B O 1
ATOM 5599 N N . ILE B 1 223 ? -3.801 2.385 6.605 1 66.31 223 ILE B N 1
ATOM 5600 C CA . ILE B 1 223 ? -4.461 1.163 7.047 1 66.31 223 ILE B CA 1
ATOM 5601 C C . ILE B 1 223 ? -4.527 0.166 5.891 1 66.31 223 ILE B C 1
ATOM 5603 O O . ILE B 1 223 ? -4.227 -1.018 6.066 1 66.31 223 ILE B O 1
ATOM 5607 N N . LYS B 1 224 ? -4.902 0.637 4.773 1 72.69 224 LYS B N 1
ATOM 5608 C CA . LYS B 1 224 ? -4.949 -0.213 3.588 1 72.69 224 LYS B CA 1
ATOM 5609 C C . LYS B 1 224 ? -3.568 -0.769 3.254 1 72.69 224 LYS B C 1
ATOM 5611 O O . LYS B 1 224 ? -3.436 -1.94 2.896 1 72.69 224 LYS B O 1
ATOM 5616 N N . GLN B 1 225 ? -2.641 0.074 3.439 1 73.75 225 GLN B N 1
ATOM 5617 C CA . GLN B 1 225 ? -1.265 -0.315 3.148 1 73.75 225 GLN B CA 1
ATOM 5618 C C . GLN B 1 225 ? -0.795 -1.419 4.09 1 73.75 225 GLN B C 1
ATOM 5620 O O . GLN B 1 225 ? -0.082 -2.336 3.676 1 73.75 225 GLN B O 1
ATOM 5625 N N . GLU B 1 226 ? -1.164 -1.239 5.312 1 74.62 226 GLU B N 1
ATOM 5626 C CA . GLU B 1 226 ? -0.771 -2.258 6.281 1 74.62 226 GLU B CA 1
ATOM 5627 C C . GLU B 1 226 ? -1.362 -3.617 5.922 1 74.62 226 GLU B C 1
ATOM 5629 O O . GLU B 1 226 ? -0.699 -4.648 6.066 1 74.62 226 GLU B O 1
ATOM 5634 N N . LYS B 1 227 ? -2.58 -3.6 5.531 1 76.5 227 LYS B N 1
ATOM 5635 C CA . LYS B 1 227 ? -3.223 -4.844 5.117 1 76.5 227 LYS B CA 1
ATOM 5636 C C . LYS B 1 227 ? -2.494 -5.469 3.932 1 76.5 227 LYS B C 1
ATOM 5638 O O . LYS B 1 227 ? -2.25 -6.68 3.914 1 76.5 227 LYS B O 1
ATOM 5643 N N . ILE B 1 228 ? -2.156 -4.656 3.043 1 80.88 228 ILE B N 1
ATOM 5644 C CA . ILE B 1 228 ? -1.461 -5.137 1.854 1 80.88 228 ILE B CA 1
ATOM 5645 C C . ILE B 1 228 ? -0.073 -5.645 2.238 1 80.88 228 ILE B C 1
ATOM 5647 O O . ILE B 1 228 ? 0.371 -6.688 1.748 1 80.88 228 ILE B O 1
ATOM 5651 N N . SER B 1 229 ? 0.536 -4.902 3.078 1 82.69 229 SER B N 1
ATOM 5652 C CA . SER B 1 229 ? 1.859 -5.305 3.545 1 82.69 229 SER B CA 1
ATOM 5653 C C . SER B 1 229 ? 1.817 -6.668 4.223 1 82.69 229 SER B C 1
ATOM 5655 O O . SER B 1 229 ? 2.703 -7.5 4.016 1 82.69 229 SER B O 1
ATOM 5657 N N . ASN B 1 230 ? 0.83 -6.902 5.02 1 83.62 230 ASN B N 1
ATOM 5658 C CA . ASN B 1 230 ? 0.672 -8.203 5.668 1 83.62 230 ASN B CA 1
ATOM 5659 C C . ASN B 1 230 ? 0.441 -9.312 4.645 1 83.62 230 ASN B C 1
ATOM 5661 O O . ASN B 1 230 ? 0.988 -10.406 4.777 1 83.62 230 ASN B O 1
ATOM 5665 N N . GLN B 1 231 ? -0.378 -9.023 3.709 1 84.19 231 GLN B N 1
ATOM 5666 C CA . GLN B 1 231 ? -0.604 -9.984 2.637 1 84.19 231 GLN B CA 1
ATOM 5667 C C . GLN B 1 231 ? 0.703 -10.336 1.931 1 84.19 231 GLN B C 1
ATOM 5669 O O . GLN B 1 231 ? 0.952 -11.508 1.621 1 84.19 231 GLN B O 1
ATOM 5674 N N . LEU B 1 232 ? 1.494 -9.352 1.71 1 88.25 232 LEU B N 1
ATOM 5675 C CA . LEU B 1 232 ? 2.742 -9.547 0.981 1 88.25 232 LEU B CA 1
ATOM 5676 C C . LEU B 1 232 ? 3.736 -10.352 1.814 1 88.25 232 LEU B C 1
ATOM 5678 O O . LEU B 1 232 ? 4.48 -11.172 1.277 1 88.25 232 LEU B O 1
ATOM 5682 N N . LYS B 1 233 ? 3.754 -10.125 3.104 1 87.75 233 LYS B N 1
ATOM 5683 C CA . LYS B 1 233 ? 4.605 -10.922 3.986 1 87.75 233 LYS B CA 1
ATOM 5684 C C . LYS B 1 233 ? 4.215 -12.398 3.941 1 87.75 233 LYS B C 1
ATOM 5686 O O . LYS B 1 233 ? 5.082 -13.273 3.885 1 87.75 233 LYS B O 1
ATOM 5691 N N . PHE B 1 234 ? 2.986 -12.664 3.967 1 87.25 234 PHE B N 1
ATOM 5692 C CA . PHE B 1 234 ? 2.508 -14.039 3.877 1 87.25 234 PHE B CA 1
ATOM 5693 C C . PHE B 1 234 ? 2.797 -14.625 2.5 1 87.25 234 PHE B C 1
ATOM 5695 O O . PHE B 1 234 ? 3.156 -15.797 2.379 1 87.25 234 PHE B O 1
ATOM 5702 N N . ALA B 1 235 ? 2.574 -13.812 1.52 1 90.12 235 ALA B N 1
ATOM 5703 C CA . ALA B 1 235 ? 2.891 -14.242 0.16 1 90.12 235 ALA B CA 1
ATOM 5704 C C . ALA B 1 235 ? 4.359 -14.648 0.042 1 90.12 235 ALA B C 1
ATOM 5706 O O . ALA B 1 235 ? 4.691 -15.609 -0.648 1 90.12 235 ALA B O 1
ATOM 5707 N N . LYS B 1 236 ? 5.172 -13.867 0.681 1 90.38 236 LYS B N 1
ATOM 5708 C CA . LYS B 1 236 ? 6.598 -14.188 0.704 1 90.38 236 LYS B CA 1
ATOM 5709 C C . LYS B 1 236 ? 6.844 -15.562 1.317 1 90.38 236 LYS B C 1
ATOM 5711 O O . LYS B 1 236 ? 7.66 -16.344 0.811 1 90.38 236 LYS B O 1
ATOM 5716 N N . GLN B 1 237 ? 6.176 -15.883 2.312 1 87.62 237 GLN B N 1
ATOM 5717 C CA . GLN B 1 237 ? 6.305 -17.188 2.957 1 87.62 237 GLN B CA 1
ATOM 5718 C C . GLN B 1 237 ? 5.867 -18.312 2.02 1 87.62 237 GLN B C 1
ATOM 5720 O O . GLN B 1 237 ? 6.52 -19.344 1.947 1 87.62 237 GLN B O 1
ATOM 5725 N N . ILE B 1 238 ? 4.793 -18.078 1.356 1 88.5 238 ILE B N 1
ATOM 5726 C CA . ILE B 1 238 ? 4.312 -19.062 0.388 1 88.5 238 ILE B CA 1
ATOM 5727 C C . ILE B 1 238 ? 5.363 -19.266 -0.701 1 88.5 238 ILE B C 1
ATOM 5729 O O . ILE B 1 238 ? 5.699 -20.406 -1.036 1 88.5 238 ILE B O 1
ATOM 5733 N N . GLN B 1 239 ? 5.828 -18.203 -1.188 1 87.44 239 GLN B N 1
ATOM 5734 C CA . GLN B 1 239 ? 6.816 -18.266 -2.26 1 87.44 239 GLN B CA 1
ATOM 5735 C C . GLN B 1 239 ? 8.07 -19 -1.801 1 87.44 239 GLN B C 1
ATOM 5737 O O . GLN B 1 239 ? 8.641 -19.812 -2.549 1 87.44 239 GLN B O 1
ATOM 5742 N N . GLU B 1 240 ? 8.5 -18.672 -0.618 1 86.12 240 GLU B N 1
ATOM 5743 C CA . GLU B 1 240 ? 9.672 -19.344 -0.06 1 86.12 240 GLU B CA 1
ATOM 5744 C C . GLU B 1 240 ? 9.438 -20.859 0.06 1 86.12 240 GLU B C 1
ATOM 5746 O O . GLU B 1 240 ? 10.367 -21.641 -0.11 1 86.12 240 GLU B O 1
ATOM 5751 N N . SER B 1 241 ? 8.219 -21.172 0.286 1 85.25 241 SER B N 1
ATOM 5752 C CA . SER B 1 241 ? 7.875 -22.594 0.394 1 85.25 241 SER B CA 1
ATOM 5753 C C . SER B 1 241 ? 7.922 -23.281 -0.968 1 85.25 241 SER B C 1
ATOM 5755 O O . SER B 1 241 ? 8.047 -24.5 -1.05 1 85.25 241 SER B O 1
ATOM 5757 N N . LEU B 1 242 ? 7.824 -22.5 -1.95 1 82.88 242 LEU B N 1
ATOM 5758 C CA . LEU B 1 242 ? 7.84 -23.031 -3.309 1 82.88 242 LEU B CA 1
ATOM 5759 C C . LEU B 1 242 ? 9.266 -23.281 -3.783 1 82.88 242 LEU B C 1
ATOM 5761 O O . LEU B 1 242 ? 9.492 -23.984 -4.762 1 82.88 242 LEU B O 1
ATOM 5765 N N . LEU B 1 243 ? 10.25 -22.688 -3.115 1 82.5 243 LEU B N 1
ATOM 5766 C CA . LEU B 1 243 ? 11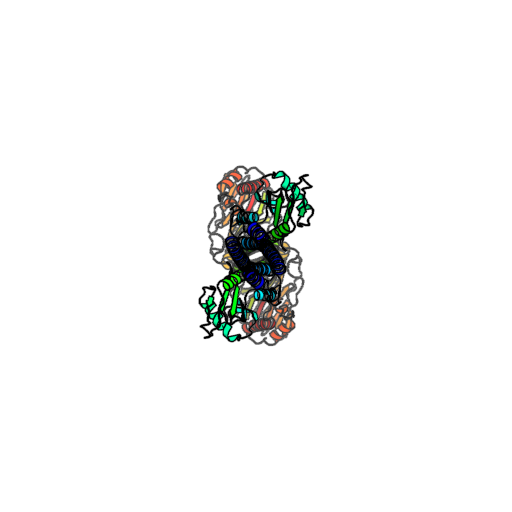.656 -22.891 -3.434 1 82.5 243 LEU B CA 1
ATOM 5767 C C . LEU B 1 243 ? 12.219 -24.109 -2.703 1 82.5 243 LEU B C 1
ATOM 5769 O O . LEU B 1 243 ? 11.68 -24.516 -1.671 1 82.5 243 LEU B O 1
ATOM 5773 N N . PRO B 1 244 ? 13.172 -24.734 -3.305 1 82.06 244 PRO B N 1
ATOM 5774 C CA . PRO B 1 244 ? 13.68 -25.953 -2.664 1 82.06 244 PRO B CA 1
ATOM 5775 C C . PRO B 1 244 ? 14.242 -25.688 -1.27 1 82.06 244 PRO B C 1
ATOM 5777 O O . PRO B 1 244 ? 14.953 -24.703 -1.062 1 82.06 244 PRO B O 1
ATOM 5780 N N . HIS B 1 245 ? 13.844 -26.5 -0.375 1 73.44 245 HIS B N 1
ATOM 5781 C CA . HIS B 1 245 ? 14.312 -26.375 0.999 1 73.44 245 HIS B CA 1
ATOM 5782 C C . HIS B 1 245 ? 15.672 -27.047 1.18 1 73.44 245 HIS B C 1
ATOM 5784 O O . HIS B 1 245 ? 16.484 -26.625 2.01 1 73.44 245 HIS B O 1
ATOM 5790 N N . GLU B 1 246 ? 15.828 -28.141 0.482 1 77.44 246 GLU B N 1
ATOM 5791 C CA . GLU B 1 246 ? 17.078 -28.891 0.569 1 77.44 246 GLU B CA 1
ATOM 5792 C C . GLU B 1 246 ? 17.688 -29.109 -0.814 1 77.44 246 GLU B C 1
ATOM 5794 O O . GLU B 1 246 ? 16.969 -29.344 -1.784 1 77.44 246 GLU B O 1
ATOM 5799 N N . ILE B 1 247 ? 18.953 -28.906 -0.764 1 76.38 247 ILE B N 1
ATOM 5800 C CA . ILE B 1 247 ? 19.703 -29.172 -1.993 1 76.38 247 ILE B CA 1
ATOM 5801 C C . ILE B 1 247 ? 20.125 -30.641 -2.033 1 76.38 247 ILE B C 1
ATOM 5803 O O . ILE B 1 247 ? 20.828 -31.125 -1.129 1 76.38 247 ILE B O 1
ATOM 5807 N N . PRO B 1 248 ? 19.531 -31.281 -3.012 1 79.94 248 PRO B N 1
ATOM 5808 C CA . PRO B 1 248 ? 19.875 -32.688 -3.08 1 79.94 248 PRO B CA 1
ATOM 5809 C C . PRO B 1 248 ? 21.375 -32.938 -3.238 1 79.94 248 PRO B C 1
ATOM 5811 O O . PRO B 1 248 ? 22.062 -32.125 -3.865 1 79.94 248 PRO B O 1
ATOM 5814 N N . LYS B 1 249 ? 21.781 -33.969 -2.514 1 76.25 249 LYS B N 1
ATOM 5815 C CA . LYS B 1 249 ? 23.172 -34.375 -2.627 1 76.25 249 LYS B CA 1
ATOM 5816 C C . LYS B 1 249 ? 23.328 -35.562 -3.574 1 76.25 249 LYS B C 1
ATOM 5818 O O . LYS B 1 249 ? 22.547 -36.531 -3.508 1 76.25 249 LYS B O 1
ATOM 5823 N N . LEU B 1 250 ? 23.938 -35.406 -4.629 1 78.12 250 LEU B N 1
ATOM 5824 C CA . LEU B 1 250 ? 24.328 -36.5 -5.516 1 78.12 250 LEU B CA 1
ATOM 5825 C C . LEU B 1 250 ? 25.797 -36.844 -5.309 1 78.12 250 LEU B C 1
ATOM 5827 O O . LEU B 1 250 ? 26.594 -36.031 -4.883 1 78.12 250 LEU B O 1
ATOM 5831 N N . LYS B 1 251 ? 26.047 -38.125 -5.586 1 78.75 251 LYS B N 1
ATOM 5832 C CA . LYS B 1 251 ? 27.438 -38.594 -5.41 1 78.75 251 LYS B CA 1
ATOM 5833 C C . LYS B 1 251 ? 28.391 -37.75 -6.242 1 78.75 251 LYS B C 1
ATOM 5835 O O . LYS B 1 251 ? 28.172 -37.531 -7.43 1 78.75 251 LYS B O 1
ATOM 5840 N N . LYS B 1 252 ? 29.391 -37.125 -5.648 1 81.94 252 LYS B N 1
ATOM 5841 C CA . LYS B 1 252 ? 30.5 -36.406 -6.273 1 81.94 252 LYS B CA 1
ATOM 5842 C C . LYS B 1 252 ? 30.031 -35.094 -6.84 1 81.94 252 LYS B C 1
ATOM 5844 O O . LYS B 1 252 ? 30.656 -34.531 -7.762 1 81.94 252 LYS B O 1
ATOM 5849 N N . ILE B 1 253 ? 28.859 -34.688 -6.43 1 87.44 253 ILE B N 1
ATOM 5850 C CA . ILE B 1 253 ? 28.359 -33.406 -6.895 1 87.44 253 ILE B CA 1
ATOM 5851 C C . ILE B 1 253 ? 27.969 -32.531 -5.699 1 87.44 253 ILE B C 1
ATOM 5853 O O . ILE B 1 253 ? 27.344 -33.031 -4.754 1 87.44 253 ILE B O 1
ATOM 5857 N N . GLU B 1 254 ? 28.406 -31.391 -5.723 1 89.25 254 GLU B N 1
ATOM 5858 C CA . GLU B 1 254 ? 28.062 -30.391 -4.715 1 89.25 254 GLU B CA 1
ATOM 5859 C C . GLU B 1 254 ? 27.281 -29.234 -5.336 1 89.25 254 GLU B C 1
ATOM 5861 O O . GLU B 1 254 ? 27.562 -28.828 -6.465 1 89.25 254 GLU B O 1
ATOM 5866 N N . SER B 1 255 ? 26.312 -28.797 -4.645 1 91.12 255 SER B N 1
ATOM 5867 C CA . SER B 1 255 ? 25.516 -27.672 -5.129 1 91.12 255 SER B CA 1
ATOM 5868 C C . SER B 1 255 ? 25.266 -26.656 -4.02 1 91.12 255 SER B C 1
ATOM 5870 O O . SER B 1 255 ? 25.328 -27 -2.836 1 91.12 255 SER B O 1
ATOM 5872 N N . SER B 1 256 ? 25.141 -25.453 -4.371 1 92.62 256 SER B N 1
ATOM 5873 C CA . SER B 1 256 ? 24.797 -24.359 -3.475 1 92.62 256 SER B CA 1
ATOM 5874 C C . SER B 1 256 ? 23.938 -23.328 -4.18 1 92.62 256 SER B C 1
ATOM 5876 O O . SER B 1 256 ? 24.078 -23.109 -5.383 1 92.62 256 SER B O 1
ATOM 5878 N N . ALA B 1 257 ? 23.016 -22.797 -3.402 1 93.06 257 ALA B N 1
ATOM 5879 C CA . ALA B 1 257 ? 22.109 -21.797 -3.986 1 93.06 257 ALA B CA 1
ATOM 5880 C C . ALA B 1 257 ? 21.922 -20.625 -3.045 1 93.06 257 ALA B C 1
ATOM 5882 O O . ALA B 1 257 ? 22.109 -20.75 -1.833 1 93.06 257 ALA B O 1
ATOM 5883 N N . PHE B 1 258 ? 21.641 -19.516 -3.605 1 93.69 258 PHE B N 1
ATOM 5884 C CA . PHE B 1 258 ? 21.328 -18.297 -2.883 1 93.69 258 PHE B CA 1
ATOM 5885 C C . PHE B 1 258 ? 20.141 -17.578 -3.531 1 93.69 258 PHE B C 1
ATOM 5887 O O . PHE B 1 258 ? 20.062 -17.5 -4.758 1 93.69 258 PHE B O 1
ATOM 5894 N N . TYR B 1 259 ? 19.219 -17.156 -2.697 1 93 259 TYR B N 1
ATOM 5895 C CA . TYR B 1 259 ? 18.062 -16.406 -3.189 1 93 259 TYR B CA 1
ATOM 5896 C C . TYR B 1 259 ? 17.734 -15.234 -2.273 1 93 259 TYR B C 1
ATOM 5898 O O . TYR B 1 259 ? 17.672 -15.391 -1.052 1 93 259 TYR B O 1
ATOM 5906 N N . ARG B 1 260 ? 17.547 -14.062 -2.945 1 92.25 260 ARG B N 1
ATOM 5907 C CA . ARG B 1 260 ? 17.109 -12.859 -2.246 1 92.25 260 ARG B CA 1
ATOM 5908 C C . ARG B 1 260 ? 16.188 -12.023 -3.131 1 92.25 260 ARG B C 1
ATOM 5910 O O . ARG B 1 260 ? 16.609 -11.516 -4.172 1 92.25 260 ARG B O 1
ATOM 5917 N N . SER B 1 261 ? 14.984 -11.875 -2.73 1 90.62 261 SER B N 1
ATOM 5918 C CA . SER B 1 261 ? 14.039 -11.078 -3.502 1 90.62 261 SER B CA 1
ATOM 5919 C C . SER B 1 261 ? 14.211 -9.586 -3.217 1 90.62 261 SER B C 1
ATOM 5921 O O . SER B 1 261 ? 14.539 -9.203 -2.092 1 90.62 261 SER B O 1
ATOM 5923 N N . ALA B 1 262 ? 14.047 -8.781 -4.246 1 85.69 262 ALA B N 1
ATOM 5924 C CA . ALA B 1 262 ? 14.102 -7.332 -4.086 1 85.69 262 ALA B CA 1
ATOM 5925 C C . ALA B 1 262 ? 12.891 -6.82 -3.311 1 85.69 262 ALA B C 1
ATOM 5927 O O . ALA B 1 262 ? 13 -5.871 -2.531 1 85.69 262 ALA B O 1
ATOM 5928 N N . PHE B 1 263 ? 11.758 -7.461 -3.559 1 83.38 263 PHE B N 1
ATOM 5929 C CA . PHE B 1 263 ? 10.516 -7.133 -2.875 1 83.38 263 PHE B CA 1
ATOM 5930 C C . PHE B 1 263 ? 10.055 -8.297 -2.008 1 83.38 263 PHE B C 1
ATOM 5932 O O . PHE B 1 263 ? 10.805 -9.25 -1.782 1 83.38 263 PHE B O 1
ATOM 5939 N N . ASP B 1 264 ? 8.883 -8.125 -1.461 1 84.81 264 ASP B N 1
ATOM 5940 C CA . ASP B 1 264 ? 8.375 -9.203 -0.613 1 84.81 264 ASP B CA 1
ATOM 5941 C C . ASP B 1 264 ? 8.258 -10.508 -1.395 1 84.81 264 ASP B C 1
ATOM 5943 O O . ASP B 1 264 ? 8.586 -11.578 -0.88 1 84.81 264 ASP B O 1
ATOM 5947 N N . VAL B 1 265 ? 7.832 -10.344 -2.609 1 90.62 265 VAL B N 1
ATOM 5948 C CA . VAL B 1 265 ? 7.766 -11.5 -3.492 1 90.62 265 VAL B CA 1
ATOM 5949 C C . VAL B 1 265 ? 8.5 -11.203 -4.797 1 90.62 265 VAL B C 1
ATOM 5951 O O . VAL B 1 265 ? 8.664 -10.039 -5.172 1 90.62 265 VAL B O 1
ATOM 5954 N N . GLY B 1 266 ? 9.102 -12.273 -5.461 1 92.06 266 GLY B N 1
ATOM 5955 C CA . GLY B 1 266 ? 9.914 -12.055 -6.645 1 92.06 266 GLY B CA 1
ATOM 5956 C C . GLY B 1 266 ? 9.57 -13 -7.785 1 92.06 266 GLY B C 1
ATOM 5957 O O . GLY B 1 266 ? 8.68 -13.836 -7.66 1 92.06 266 GLY B O 1
ATOM 5958 N N . GLY B 1 267 ? 10.227 -12.82 -8.859 1 94.62 267 GLY B N 1
ATOM 5959 C CA . GLY B 1 267 ? 9.977 -13.609 -10.062 1 94.62 267 GLY B CA 1
ATOM 5960 C C . GLY B 1 267 ? 11.07 -14.609 -10.359 1 94.62 267 GLY B C 1
ATOM 5961 O O . GLY B 1 267 ? 10.984 -15.367 -11.328 1 94.62 267 GLY B O 1
ATOM 5962 N N . ASP B 1 268 ? 12.086 -14.703 -9.531 1 95.62 268 ASP B N 1
ATOM 5963 C CA . ASP B 1 268 ? 13.18 -15.648 -9.742 1 95.62 268 ASP B CA 1
ATOM 5964 C C . ASP B 1 268 ? 12.805 -17.031 -9.227 1 95.62 268 ASP B C 1
ATOM 5966 O O . ASP B 1 268 ? 12.141 -17.172 -8.195 1 95.62 268 ASP B O 1
ATOM 5970 N N . TYR B 1 269 ? 13.234 -17.984 -9.922 1 94.88 269 TYR B N 1
ATOM 5971 C CA . TYR B 1 269 ? 12.984 -19.375 -9.531 1 94.88 269 TYR B CA 1
ATOM 5972 C C . TYR B 1 269 ? 14.219 -20.234 -9.734 1 94.88 269 TYR B C 1
ATOM 5974 O O . TYR B 1 269 ? 14.922 -20.094 -10.734 1 94.88 269 TYR B O 1
ATOM 5982 N N . TYR B 1 270 ? 14.539 -21.031 -8.789 1 95.12 270 TYR B N 1
ATOM 5983 C CA . TYR B 1 270 ? 15.555 -22.062 -8.961 1 95.12 270 TYR B CA 1
ATOM 5984 C C . TYR B 1 270 ? 15.117 -23.375 -8.32 1 95.12 270 TYR B C 1
ATOM 5986 O O . TYR B 1 270 ? 14.305 -23.375 -7.395 1 95.12 270 TYR B O 1
ATOM 5994 N N . ASP B 1 271 ? 15.641 -24.422 -8.836 1 94.06 271 ASP B N 1
ATOM 5995 C CA . ASP B 1 271 ? 15.328 -25.719 -8.273 1 94.06 271 ASP B CA 1
ATOM 5996 C C . ASP B 1 271 ? 16.391 -26.75 -8.648 1 94.06 271 ASP B C 1
ATOM 5998 O O . ASP B 1 271 ? 17.078 -26.594 -9.656 1 94.06 271 ASP B O 1
ATOM 6002 N N . LEU B 1 272 ? 16.641 -27.625 -7.758 1 92.5 272 LEU B N 1
ATOM 6003 C CA . LEU B 1 272 ? 17.469 -28.812 -7.969 1 92.5 272 LEU B CA 1
ATOM 6004 C C . LEU B 1 272 ? 16.719 -30.078 -7.598 1 92.5 272 LEU B C 1
ATOM 6006 O O . LEU B 1 272 ? 16.328 -30.266 -6.441 1 92.5 272 LEU B O 1
ATOM 6010 N N . ILE B 1 273 ? 16.547 -30.953 -8.57 1 90.56 273 ILE B N 1
ATOM 6011 C CA . ILE B 1 273 ? 15.727 -32.156 -8.352 1 90.56 273 ILE B CA 1
ATOM 6012 C C . ILE B 1 273 ? 16.531 -33.406 -8.711 1 90.56 273 ILE B C 1
ATOM 6014 O O . ILE B 1 273 ? 17.031 -33.531 -9.828 1 90.56 273 ILE B O 1
ATOM 6018 N N . LYS B 1 274 ? 16.625 -34.25 -7.762 1 90.38 274 LYS B N 1
ATOM 6019 C CA . LYS B 1 274 ? 17.25 -35.562 -8.031 1 90.38 274 LYS B CA 1
ATOM 6020 C C . LYS B 1 274 ? 16.281 -36.469 -8.773 1 90.38 274 LYS B C 1
ATOM 6022 O O . LYS B 1 274 ? 15.219 -36.844 -8.25 1 90.38 274 LYS B O 1
ATOM 6027 N N . LEU B 1 275 ? 16.578 -36.812 -9.977 1 89.62 275 LEU B N 1
ATOM 6028 C CA . LEU B 1 275 ? 15.711 -37.656 -10.773 1 89.62 275 LEU B CA 1
ATOM 6029 C C . LEU B 1 275 ? 15.922 -39.125 -10.445 1 89.62 275 LEU B C 1
ATOM 6031 O O . LEU B 1 275 ? 14.961 -39.906 -10.352 1 89.62 275 LEU B O 1
ATOM 6035 N N . ASP B 1 276 ? 17.062 -39.5 -10.336 1 88.94 276 ASP B N 1
ATOM 6036 C CA . ASP B 1 276 ? 17.484 -40.844 -9.898 1 88.94 276 ASP B CA 1
ATOM 6037 C C . ASP B 1 276 ? 18.875 -40.812 -9.297 1 88.94 276 ASP B C 1
ATOM 6039 O O . ASP B 1 276 ? 19.375 -39.75 -8.922 1 88.94 276 ASP B O 1
ATOM 6043 N N . GLU B 1 277 ? 19.5 -41.906 -9.094 1 88.56 277 GLU B N 1
ATOM 6044 C CA . GLU B 1 277 ? 20.766 -42 -8.375 1 88.56 277 GLU B CA 1
ATOM 6045 C C . GLU B 1 277 ? 21.891 -41.312 -9.164 1 88.56 277 GLU B C 1
ATOM 6047 O O . GLU B 1 277 ? 22.875 -40.875 -8.586 1 88.56 277 GLU B O 1
ATOM 6052 N N . ASP B 1 278 ? 21.688 -41.156 -10.531 1 89.69 278 ASP B N 1
ATOM 6053 C CA . ASP B 1 278 ? 22.781 -40.656 -11.359 1 89.69 278 ASP B CA 1
ATOM 6054 C C . ASP B 1 278 ? 22.422 -39.344 -12.031 1 89.69 278 ASP B C 1
ATOM 6056 O O . ASP B 1 278 ? 23.281 -38.656 -12.625 1 89.69 278 ASP B O 1
ATOM 6060 N N . ARG B 1 279 ? 21.172 -38.906 -11.984 1 92.31 279 ARG B N 1
ATOM 6061 C CA . ARG B 1 279 ? 20.734 -37.719 -12.75 1 92.31 279 ARG B CA 1
ATOM 6062 C C . ARG B 1 279 ? 20.203 -36.625 -11.828 1 92.31 279 ARG B C 1
ATOM 6064 O O . ARG B 1 279 ? 19.453 -36.906 -10.891 1 92.31 279 ARG B O 1
ATOM 6071 N N . LEU B 1 280 ? 20.672 -35.469 -12.094 1 92.19 280 LEU B N 1
ATOM 6072 C CA . LEU B 1 280 ? 20.266 -34.25 -11.367 1 92.19 280 LEU B CA 1
ATOM 6073 C C . LEU B 1 280 ? 19.766 -33.188 -12.336 1 92.19 280 LEU B C 1
ATOM 6075 O O . LEU B 1 280 ? 20.438 -32.875 -13.32 1 92.19 280 LEU B O 1
ATOM 6079 N N . PHE B 1 281 ? 18.609 -32.75 -12.055 1 93.25 281 PHE B N 1
ATOM 6080 C CA . PHE B 1 281 ? 18.031 -31.672 -12.852 1 93.25 281 PHE B CA 1
ATOM 6081 C C . PHE B 1 281 ? 18.141 -30.344 -12.117 1 93.25 281 PHE B C 1
ATOM 6083 O O . PHE B 1 281 ? 17.844 -30.266 -10.922 1 93.25 281 PHE B O 1
ATOM 6090 N N . GLY B 1 282 ? 18.641 -29.359 -12.812 1 93.81 282 GLY B N 1
ATOM 6091 C CA . GLY B 1 282 ? 18.703 -28 -12.281 1 93.81 282 GLY B CA 1
ATOM 6092 C C . GLY B 1 282 ? 18.062 -26.984 -13.195 1 93.81 282 GLY B C 1
ATOM 6093 O O . GLY B 1 282 ? 18.109 -27.109 -14.414 1 93.81 282 GLY B O 1
ATOM 6094 N N . ILE B 1 283 ? 17.531 -25.938 -12.562 1 95.75 283 ILE B N 1
ATOM 6095 C CA . ILE B 1 283 ? 16.953 -24.859 -13.359 1 95.75 283 ILE B CA 1
ATOM 6096 C C . ILE B 1 283 ? 17.109 -23.531 -12.625 1 95.75 283 ILE B C 1
ATOM 6098 O O . ILE B 1 283 ? 17.062 -23.484 -11.391 1 95.75 283 ILE B O 1
ATOM 6102 N N . LEU B 1 284 ? 17.328 -22.547 -13.297 1 97.06 284 LEU B N 1
ATOM 6103 C CA . LEU B 1 284 ? 17.234 -21.156 -12.852 1 97.06 284 LEU B CA 1
ATOM 6104 C C . LEU B 1 284 ? 16.422 -20.328 -13.836 1 97.06 284 LEU B C 1
ATOM 6106 O O . LEU B 1 284 ? 16.719 -20.312 -15.031 1 97.06 284 LEU B O 1
ATOM 6110 N N . ALA B 1 285 ? 15.375 -19.781 -13.383 1 97.12 285 ALA B N 1
ATOM 6111 C CA . ALA B 1 285 ? 14.484 -19 -14.234 1 97.12 285 ALA B CA 1
ATOM 6112 C C . ALA B 1 285 ? 14.258 -17.594 -13.664 1 97.12 285 ALA B C 1
ATOM 6114 O O . ALA B 1 285 ? 14.391 -17.391 -12.453 1 97.12 285 ALA B O 1
ATOM 6115 N N . ASP B 1 286 ? 13.992 -16.719 -14.531 1 96.5 286 ASP B N 1
ATOM 6116 C CA . ASP B 1 286 ? 13.711 -15.328 -14.188 1 96.5 286 ASP B CA 1
ATOM 6117 C C . ASP B 1 286 ? 12.516 -14.805 -14.984 1 96.5 286 ASP B C 1
ATOM 6119 O O . ASP B 1 286 ? 12.602 -14.648 -16.203 1 96.5 286 ASP B O 1
ATOM 6123 N N . VAL B 1 287 ? 11.469 -14.422 -14.281 1 96.69 287 VAL B N 1
ATOM 6124 C CA . VAL B 1 287 ? 10.258 -13.914 -14.906 1 96.69 287 VAL B CA 1
ATOM 6125 C C . VAL B 1 287 ? 10.391 -12.414 -15.148 1 96.69 287 VAL B C 1
ATOM 6127 O O . VAL B 1 287 ? 10.883 -11.68 -14.289 1 96.69 287 VAL B O 1
ATOM 6130 N N . SER B 1 288 ? 9.93 -11.977 -16.297 1 93.5 288 SER B N 1
ATOM 6131 C CA . SER B 1 288 ? 9.961 -10.547 -16.578 1 93.5 288 SER B CA 1
ATOM 6132 C C . SER B 1 288 ? 9.094 -9.758 -15.602 1 93.5 288 SER B C 1
ATOM 6134 O O . SER B 1 288 ? 8.023 -10.227 -15.203 1 93.5 288 SER B O 1
ATOM 6136 N N . GLY B 1 289 ? 9.602 -8.633 -15.305 1 87.69 289 GLY B N 1
ATOM 6137 C CA . GLY B 1 289 ? 8.859 -7.805 -14.367 1 87.69 289 GLY B CA 1
ATOM 6138 C C . GLY B 1 289 ? 9.242 -8.055 -12.922 1 87.69 289 GLY B C 1
ATOM 6139 O O . GLY B 1 289 ? 10.242 -8.727 -12.641 1 87.69 289 GLY B O 1
ATOM 6140 N N . LYS B 1 290 ? 8.492 -7.43 -11.977 1 86.31 290 LYS B N 1
ATOM 6141 C CA . LYS B 1 290 ? 8.828 -7.547 -10.562 1 86.31 290 LYS B CA 1
ATOM 6142 C C . LYS B 1 290 ? 7.566 -7.656 -9.711 1 86.31 290 LYS B C 1
ATOM 6144 O O . LYS B 1 290 ? 6.465 -7.383 -10.188 1 86.31 290 LYS B O 1
ATOM 6149 N N . GLY B 1 291 ? 7.816 -8.109 -8.539 1 89 291 GLY B N 1
ATOM 6150 C CA . GLY B 1 291 ? 6.754 -8.078 -7.555 1 89 291 GLY B CA 1
ATOM 6151 C C . GLY B 1 291 ? 5.727 -9.18 -7.754 1 89 291 GLY B C 1
ATOM 6152 O O . GLY B 1 291 ? 6.07 -10.297 -8.148 1 89 291 GLY B O 1
ATOM 6153 N N . VAL B 1 292 ? 4.477 -8.867 -7.52 1 89.94 292 VAL B N 1
ATOM 6154 C CA . VAL B 1 292 ? 3.398 -9.844 -7.418 1 89.94 292 VAL B CA 1
ATOM 6155 C C . VAL B 1 292 ? 3.137 -10.469 -8.789 1 89.94 292 VAL B C 1
ATOM 6157 O O . VAL B 1 292 ? 3.049 -11.695 -8.914 1 89.94 292 VAL B O 1
ATOM 6160 N N . PRO B 1 293 ? 3.049 -9.688 -9.859 1 91.75 293 PRO B N 1
ATOM 6161 C CA . PRO B 1 293 ? 2.828 -10.297 -11.172 1 91.75 293 PRO B CA 1
ATOM 6162 C C . PRO B 1 293 ? 3.875 -11.352 -11.516 1 91.75 293 PRO B C 1
ATOM 6164 O O . PRO B 1 293 ? 3.527 -12.445 -11.977 1 91.75 293 PRO B O 1
ATOM 6167 N N . ALA B 1 294 ? 5.078 -10.992 -11.32 1 93.56 294 ALA B N 1
ATOM 6168 C CA . ALA B 1 294 ? 6.168 -11.922 -11.609 1 93.56 294 ALA B CA 1
ATOM 6169 C C . ALA B 1 294 ? 6.078 -13.164 -10.734 1 93.56 294 ALA B C 1
ATOM 6171 O O . ALA B 1 294 ? 6.344 -14.273 -11.195 1 93.56 294 ALA B O 1
ATOM 6172 N N . ALA B 1 295 ? 5.711 -12.961 -9.516 1 93.81 295 ALA B N 1
ATOM 6173 C CA . ALA B 1 295 ? 5.605 -14.07 -8.562 1 93.81 295 ALA B CA 1
ATOM 6174 C C . ALA B 1 295 ? 4.516 -15.047 -8.984 1 93.81 295 ALA B C 1
ATOM 6176 O O . ALA B 1 295 ? 4.66 -16.266 -8.797 1 93.81 295 ALA B O 1
ATOM 6177 N N . LEU B 1 296 ? 3.418 -14.594 -9.484 1 94.12 296 LEU B N 1
ATOM 6178 C CA . LEU B 1 296 ? 2.332 -15.445 -9.961 1 94.12 296 LEU B CA 1
ATOM 6179 C C . LEU B 1 296 ? 2.812 -16.359 -11.086 1 94.12 296 LEU B C 1
ATOM 6181 O O . LEU B 1 296 ? 2.521 -17.562 -11.086 1 94.12 296 LEU B O 1
ATOM 6185 N N . ILE B 1 297 ? 3.518 -15.805 -12 1 95.06 297 ILE B N 1
ATOM 6186 C CA . ILE B 1 297 ? 4.031 -16.562 -13.133 1 95.06 297 ILE B CA 1
ATOM 6187 C C . ILE B 1 297 ? 5.066 -17.578 -12.648 1 95.06 297 ILE B C 1
ATOM 6189 O O . ILE B 1 297 ? 5.07 -18.734 -13.086 1 95.06 297 ILE B O 1
ATOM 6193 N N . MET B 1 298 ? 5.902 -17.109 -11.781 1 95.12 298 MET B N 1
ATOM 6194 C CA . MET B 1 298 ? 6.918 -18 -11.211 1 95.12 298 MET B CA 1
ATOM 6195 C C . MET B 1 298 ? 6.277 -19.219 -10.555 1 95.12 298 MET B C 1
ATOM 6197 O O . MET B 1 298 ? 6.77 -20.328 -10.703 1 95.12 298 MET B O 1
ATOM 6201 N N . SER B 1 299 ? 5.23 -18.969 -9.828 1 94.25 299 SER B N 1
ATOM 6202 C CA . SER B 1 299 ? 4.5 -20.062 -9.195 1 94.25 299 SER B CA 1
ATOM 6203 C C . SER B 1 299 ? 4.012 -21.078 -10.219 1 94.25 299 SER B C 1
ATOM 6205 O O . SER B 1 299 ? 4.082 -22.281 -9.992 1 94.25 299 SER B O 1
ATOM 6207 N N . SER B 1 300 ? 3.551 -20.625 -11.297 1 94.31 300 SER B N 1
ATOM 6208 C CA . SER B 1 300 ? 3.109 -21.5 -12.391 1 94.31 300 SER B CA 1
ATOM 6209 C C . SER B 1 300 ? 4.27 -22.297 -12.961 1 94.31 300 SER B C 1
ATOM 6211 O O . SER B 1 300 ? 4.133 -23.484 -13.234 1 94.31 300 SER B O 1
ATOM 6213 N N . VAL B 1 301 ? 5.352 -21.609 -13.195 1 94.94 301 VAL B N 1
ATOM 6214 C CA . VAL B 1 301 ? 6.535 -22.25 -13.758 1 94.94 301 VAL B CA 1
ATOM 6215 C C . VAL B 1 301 ? 6.953 -23.422 -12.875 1 94.94 301 VAL B C 1
ATOM 6217 O O . VAL B 1 301 ? 7.145 -24.547 -13.367 1 94.94 301 VAL B O 1
ATOM 6220 N N . LYS B 1 302 ? 7.059 -23.188 -11.641 1 94.25 302 LYS B N 1
ATOM 6221 C CA . LYS B 1 302 ? 7.438 -24.234 -10.695 1 94.25 302 LYS B CA 1
ATOM 6222 C C . LYS B 1 302 ? 6.473 -25.406 -10.766 1 94.25 302 LYS B C 1
ATOM 6224 O O . LYS B 1 302 ? 6.895 -26.562 -10.805 1 94.25 302 LYS B O 1
ATOM 6229 N N . ALA B 1 303 ? 5.227 -25.109 -10.711 1 93.19 303 ALA B N 1
ATOM 6230 C CA . ALA B 1 303 ? 4.199 -26.156 -10.695 1 93.19 303 ALA B CA 1
ATOM 6231 C C . ALA B 1 303 ? 4.27 -27.016 -11.953 1 93.19 303 ALA B C 1
ATOM 6233 O O . ALA B 1 303 ? 4.176 -28.234 -11.883 1 93.19 303 ALA B O 1
ATOM 6234 N N . VAL B 1 304 ? 4.457 -26.375 -13.094 1 93.56 304 VAL B N 1
ATOM 6235 C CA . VAL B 1 304 ? 4.559 -27.094 -14.367 1 93.56 304 VAL B CA 1
ATOM 6236 C C . VAL B 1 304 ? 5.777 -28.016 -14.344 1 93.56 304 VAL B C 1
ATOM 6238 O O . VAL B 1 304 ? 5.676 -29.188 -14.68 1 93.56 304 VAL B O 1
ATOM 6241 N N . LEU B 1 305 ? 6.852 -27.5 -13.945 1 93.25 305 LEU B N 1
ATOM 6242 C CA . LEU B 1 305 ? 8.094 -28.25 -13.938 1 93.25 305 LEU B CA 1
ATOM 6243 C C . LEU B 1 305 ? 8 -29.453 -12.992 1 93.25 305 LEU B C 1
ATOM 6245 O O . LEU B 1 305 ? 8.367 -30.562 -13.367 1 93.25 305 LEU B O 1
ATOM 6249 N N . LYS B 1 306 ? 7.48 -29.203 -11.844 1 90.25 306 LYS B N 1
ATOM 6250 C CA . LYS B 1 306 ? 7.348 -30.281 -10.867 1 90.25 306 LYS B CA 1
ATOM 6251 C C . LYS B 1 306 ? 6.395 -31.359 -11.367 1 90.25 306 LYS B C 1
ATOM 6253 O O . LYS B 1 306 ? 6.594 -32.531 -11.094 1 90.25 306 LYS B O 1
ATOM 6258 N N . SER B 1 307 ? 5.441 -30.922 -12.07 1 89.69 307 SER B N 1
ATOM 6259 C CA . SER B 1 307 ? 4.422 -31.859 -12.539 1 89.69 307 SER B CA 1
ATOM 6260 C C . SER B 1 307 ? 4.93 -32.688 -13.711 1 89.69 307 SER B C 1
ATOM 6262 O O . SER B 1 307 ? 4.488 -33.812 -13.914 1 89.69 307 SER B O 1
ATOM 6264 N N . ARG B 1 308 ? 5.852 -32.156 -14.422 1 89.56 308 ARG B N 1
ATOM 6265 C CA . ARG B 1 308 ? 6.242 -32.781 -15.672 1 89.56 308 ARG B CA 1
ATOM 6266 C C . ARG B 1 308 ? 7.586 -33.5 -15.531 1 89.56 308 ARG B C 1
ATOM 6268 O O . ARG B 1 308 ? 7.902 -34.406 -16.297 1 89.56 308 ARG B O 1
ATOM 6275 N N . ILE B 1 309 ? 8.367 -33.156 -14.57 1 86.25 309 ILE B N 1
ATOM 6276 C CA . ILE B 1 309 ? 9.75 -33.594 -14.484 1 86.25 309 ILE B CA 1
ATOM 6277 C C . ILE B 1 309 ? 9.805 -35.125 -14.281 1 86.25 309 ILE B C 1
ATOM 6279 O O . ILE B 1 309 ? 10.711 -35.781 -14.789 1 86.25 309 ILE B O 1
ATOM 6283 N N . GLU B 1 310 ? 8.805 -35.625 -13.547 1 76.19 310 GLU B N 1
ATOM 6284 C CA . GLU B 1 310 ? 8.812 -37.062 -13.273 1 76.19 310 GLU B CA 1
ATOM 6285 C C . GLU B 1 310 ? 8.5 -37.875 -14.531 1 76.19 310 GLU B C 1
ATOM 6287 O O . GLU B 1 310 ? 8.961 -39 -14.672 1 76.19 310 GLU B O 1
ATOM 6292 N N . LYS B 1 311 ? 7.781 -37.25 -15.344 1 73.06 311 LYS B N 1
ATOM 6293 C CA . LYS B 1 311 ? 7.309 -38 -16.5 1 73.06 311 LYS B CA 1
ATOM 6294 C C . LYS B 1 311 ? 8.148 -37.656 -17.734 1 73.06 311 LYS B C 1
ATOM 6296 O O . LYS B 1 311 ? 8.016 -38.344 -18.766 1 73.06 311 LYS B O 1
ATOM 6301 N N . SER B 1 312 ? 8.922 -36.656 -17.609 1 68.5 312 SER B N 1
ATOM 6302 C CA . SER B 1 312 ? 9.625 -36.188 -18.797 1 68.5 312 SER B CA 1
ATOM 6303 C C . SER B 1 312 ? 10.828 -37.094 -19.109 1 68.5 312 SER B C 1
ATOM 6305 O O . SER B 1 312 ? 11.516 -37.531 -18.188 1 68.5 312 SER B O 1
ATOM 6307 N N . GLU B 1 313 ? 10.867 -37.219 -20.406 1 68.38 313 GLU B N 1
ATOM 6308 C CA . GLU B 1 313 ? 11.945 -38.062 -20.906 1 68.38 313 GLU B CA 1
ATOM 6309 C C . GLU B 1 313 ? 13.219 -37.25 -21.125 1 68.38 313 GLU B C 1
ATOM 6311 O O . GLU B 1 313 ? 14.32 -37.781 -21.172 1 68.38 313 GLU B O 1
ATOM 6316 N N . SER B 1 314 ? 13.078 -35.969 -21.375 1 86.75 314 SER B N 1
ATOM 6317 C CA . SER B 1 314 ? 14.242 -35.125 -21.672 1 86.75 314 SER B CA 1
ATOM 6318 C C . SER B 1 314 ? 14.023 -33.688 -21.234 1 86.75 314 SER B C 1
ATOM 6320 O O . SER B 1 314 ? 12.883 -33.281 -21.016 1 86.75 314 SER B O 1
ATOM 6322 N N . ILE B 1 315 ? 15.062 -32.938 -21.031 1 91.5 315 ILE B N 1
ATOM 6323 C CA . ILE B 1 315 ? 14.969 -31.547 -20.641 1 91.5 315 ILE B CA 1
ATOM 6324 C C . ILE B 1 315 ? 14.43 -30.719 -21.812 1 91.5 315 ILE B C 1
ATOM 6326 O O . ILE B 1 315 ? 13.805 -29.672 -21.609 1 91.5 315 ILE B O 1
ATOM 6330 N N . GLU B 1 316 ? 14.664 -31.219 -23.094 1 92 316 GLU B N 1
ATOM 6331 C CA . GLU B 1 316 ? 14.117 -30.562 -24.266 1 92 316 GLU B CA 1
ATOM 6332 C C . GLU B 1 316 ? 12.594 -30.547 -24.234 1 92 316 GLU B C 1
ATOM 6334 O O . GLU B 1 316 ? 11.969 -29.516 -24.484 1 92 316 GLU B O 1
ATOM 6339 N N . GLU B 1 317 ? 12.086 -31.703 -23.969 1 91.5 317 GLU B N 1
ATOM 6340 C CA . GLU B 1 317 ? 10.633 -31.828 -23.891 1 91.5 317 GLU B CA 1
ATOM 6341 C C . GLU B 1 317 ? 10.062 -30.938 -22.797 1 91.5 317 GLU B C 1
ATOM 6343 O O . GLU B 1 317 ? 9.008 -30.328 -22.953 1 91.5 317 GLU B O 1
ATOM 6348 N N . LEU B 1 318 ? 10.75 -30.906 -21.719 1 92.94 318 LEU B N 1
ATOM 6349 C CA . LEU B 1 318 ? 10.32 -30.094 -20.578 1 92.94 318 LEU B CA 1
ATOM 6350 C C . LEU B 1 318 ? 10.32 -28.625 -20.953 1 92.94 318 LEU B C 1
ATOM 6352 O O . LEU B 1 318 ? 9.352 -27.906 -20.672 1 92.94 318 LEU B O 1
ATOM 6356 N N . ALA B 1 319 ? 11.375 -28.172 -21.578 1 94.19 319 ALA B N 1
ATOM 6357 C CA . ALA B 1 319 ? 11.508 -26.766 -21.969 1 94.19 319 ALA B CA 1
ATOM 6358 C C . ALA B 1 319 ? 10.445 -26.391 -23 1 94.19 319 ALA B C 1
ATOM 6360 O O . ALA B 1 319 ? 9.875 -25.297 -22.938 1 94.19 319 ALA B O 1
ATOM 6361 N N . ILE B 1 320 ? 10.211 -27.281 -23.922 1 93.12 320 ILE B N 1
ATOM 6362 C CA . ILE B 1 320 ? 9.227 -27.047 -24.969 1 93.12 320 ILE B CA 1
ATOM 6363 C C . ILE B 1 320 ? 7.832 -26.938 -24.359 1 93.12 320 ILE B C 1
ATOM 6365 O O . ILE B 1 320 ? 7.062 -26.047 -24.703 1 93.12 320 ILE B O 1
ATOM 6369 N N . TYR B 1 321 ? 7.539 -27.828 -23.484 1 92.38 321 TYR B N 1
ATOM 6370 C CA . TYR B 1 321 ? 6.227 -27.797 -22.844 1 92.38 321 TYR B CA 1
ATOM 6371 C C . TYR B 1 321 ? 6.039 -26.516 -22.047 1 92.38 321 TYR B C 1
ATOM 6373 O O . TYR B 1 321 ? 4.984 -25.875 -22.109 1 92.38 321 TYR B O 1
ATOM 6381 N N . LEU B 1 322 ? 7.043 -26.25 -21.234 1 94.94 322 LEU B N 1
ATOM 6382 C CA . LEU B 1 322 ? 6.957 -25.031 -20.422 1 94.94 322 LEU B CA 1
ATOM 6383 C C . LEU B 1 322 ? 6.742 -23.812 -21.312 1 94.94 322 LEU B C 1
ATOM 6385 O O . LEU B 1 322 ? 5.926 -22.953 -21 1 94.94 322 LEU B O 1
ATOM 6389 N N . ASN B 1 323 ? 7.457 -23.734 -22.391 1 95.25 323 ASN B N 1
ATOM 6390 C CA . ASN B 1 323 ? 7.297 -22.641 -23.328 1 95.25 323 ASN B CA 1
ATOM 6391 C C . ASN B 1 323 ? 5.867 -22.562 -23.875 1 95.25 323 ASN B C 1
ATOM 6393 O O . ASN B 1 323 ? 5.289 -21.484 -23.953 1 95.25 323 ASN B O 1
ATOM 6397 N N . HIS B 1 324 ? 5.383 -23.688 -24.219 1 93.25 324 HIS B N 1
ATOM 6398 C CA . HIS B 1 324 ? 4.023 -23.75 -24.734 1 93.25 324 HIS B CA 1
ATOM 6399 C C . HIS B 1 324 ? 3.01 -23.281 -23.703 1 93.25 324 HIS B C 1
ATOM 6401 O O . HIS B 1 324 ? 2.113 -22.5 -24.016 1 93.25 324 HIS B O 1
ATOM 6407 N N . TYR B 1 325 ? 3.176 -23.734 -22.547 1 92.12 325 TYR B N 1
ATOM 6408 C CA . TYR B 1 325 ? 2.275 -23.344 -21.469 1 92.12 325 TYR B CA 1
ATOM 6409 C C . TYR B 1 325 ? 2.291 -21.828 -21.266 1 92.12 325 TYR B C 1
ATOM 6411 O O . TYR B 1 325 ? 1.235 -21.188 -21.172 1 92.12 325 TYR B O 1
ATOM 6419 N N . LEU B 1 326 ? 3.463 -21.297 -21.156 1 94.81 326 LEU B N 1
ATOM 6420 C CA . LEU B 1 326 ? 3.619 -19.875 -20.891 1 94.81 326 LEU B CA 1
ATOM 6421 C C . LEU B 1 326 ? 3.08 -19.031 -22.031 1 94.81 326 LEU B C 1
ATOM 6423 O O . LEU B 1 326 ? 2.432 -18.016 -21.812 1 94.81 326 LEU B O 1
ATOM 6427 N N . SER B 1 327 ? 3.307 -19.469 -23.188 1 93.19 327 SER B N 1
ATOM 6428 C CA . SER B 1 327 ? 2.863 -18.719 -24.375 1 93.19 327 SER B CA 1
ATOM 6429 C C . SER B 1 327 ? 1.343 -18.609 -24.406 1 93.19 327 SER B C 1
ATOM 6431 O O . SER B 1 327 ? 0.8 -17.641 -24.938 1 93.19 327 SER B O 1
ATOM 6433 N N . GLN B 1 328 ? 0.673 -19.516 -23.75 1 89.75 328 GLN B N 1
ATOM 6434 C CA . GLN B 1 328 ? -0.784 -19.562 -23.812 1 89.75 328 GLN B CA 1
ATOM 6435 C C . GLN B 1 328 ? -1.406 -18.922 -22.578 1 89.75 328 GLN B C 1
ATOM 6437 O O . GLN B 1 328 ? -2.57 -18.516 -22.609 1 89.75 328 GLN B O 1
ATOM 6442 N N . ASN B 1 329 ? -0.602 -18.766 -21.578 1 89.44 329 ASN B N 1
ATOM 6443 C CA . ASN B 1 329 ? -1.271 -18.5 -20.312 1 89.44 329 ASN B CA 1
ATOM 6444 C C . ASN B 1 329 ? -0.746 -17.219 -19.672 1 89.44 329 ASN B C 1
ATOM 6446 O O . ASN B 1 329 ? -1.151 -16.859 -18.562 1 89.44 329 ASN B O 1
ATOM 6450 N N . ILE B 1 330 ? 0.19 -16.547 -20.219 1 89.5 330 ILE B N 1
ATOM 6451 C CA . ILE B 1 330 ? 0.662 -15.289 -19.672 1 89.5 330 ILE B CA 1
ATOM 6452 C C . ILE B 1 330 ? 0.487 -14.172 -20.703 1 89.5 330 ILE B C 1
ATOM 6454 O O . ILE B 1 330 ? 0.41 -14.438 -21.906 1 89.5 330 ILE B O 1
ATOM 6458 N N . PRO B 1 331 ? 0.366 -12.922 -20.297 1 89.44 331 PRO B N 1
ATOM 6459 C CA . PRO B 1 331 ? 0.177 -11.805 -21.219 1 89.44 331 PRO B CA 1
ATOM 6460 C C . PRO B 1 331 ? 1.338 -11.648 -22.203 1 89.44 331 PRO B C 1
ATOM 6462 O O . PRO B 1 331 ? 2.457 -12.078 -21.906 1 89.44 331 PRO B O 1
ATOM 6465 N N . ASP B 1 332 ? 1.146 -10.992 -23.281 1 87.56 332 ASP B N 1
ATOM 6466 C CA . ASP B 1 332 ? 2.09 -10.875 -24.391 1 87.56 332 ASP B CA 1
ATOM 6467 C C . ASP B 1 332 ? 3.328 -10.078 -23.984 1 87.56 332 ASP B C 1
ATOM 6469 O O . ASP B 1 332 ? 4.422 -10.312 -24.5 1 87.56 332 ASP B O 1
ATOM 6473 N N . ASP B 1 333 ? 3.219 -9.258 -23.141 1 88.88 333 ASP B N 1
ATOM 6474 C CA . ASP B 1 333 ? 4.352 -8.414 -22.766 1 88.88 333 ASP B CA 1
ATOM 6475 C C . ASP B 1 333 ? 5.145 -9.031 -21.609 1 88.88 333 ASP B C 1
ATOM 6477 O O . ASP B 1 333 ? 5.965 -8.359 -20.984 1 88.88 333 ASP B O 1
ATOM 6481 N N . THR B 1 334 ? 4.934 -10.367 -21.438 1 92.88 334 THR B N 1
ATOM 6482 C CA . THR B 1 334 ? 5.617 -11.055 -20.344 1 92.88 334 THR B CA 1
ATOM 6483 C C . THR B 1 334 ? 6.371 -12.273 -20.875 1 92.88 334 THR B C 1
ATOM 6485 O O . THR B 1 334 ? 5.938 -12.914 -21.828 1 92.88 334 THR B O 1
ATOM 6488 N N . PHE B 1 335 ? 7.457 -12.586 -20.281 1 96.06 335 PHE B N 1
ATOM 6489 C CA . PHE B 1 335 ? 8.258 -13.734 -20.672 1 96.06 335 PHE B CA 1
ATOM 6490 C C . PHE B 1 335 ? 9.086 -14.25 -19.5 1 96.06 335 PHE B C 1
ATOM 6492 O O . PHE B 1 335 ? 9.172 -13.602 -18.453 1 96.06 335 PHE B O 1
ATOM 6499 N N . VAL B 1 336 ? 9.703 -15.375 -19.672 1 97.31 336 VAL B N 1
ATOM 6500 C CA . VAL B 1 336 ? 10.531 -16 -18.641 1 97.31 336 VAL B CA 1
ATOM 6501 C C . VAL B 1 336 ? 11.859 -16.453 -19.234 1 97.31 336 VAL B C 1
ATOM 6503 O O . VAL B 1 336 ? 11.883 -17.203 -20.219 1 97.31 336 VAL B O 1
ATOM 6506 N N . THR B 1 337 ? 12.938 -15.961 -18.734 1 97.25 337 THR B N 1
ATOM 6507 C CA . THR B 1 337 ? 14.234 -16.531 -19.094 1 97.25 337 THR B CA 1
ATOM 6508 C C . THR B 1 337 ? 14.555 -17.734 -18.219 1 97.25 337 THR B C 1
ATOM 6510 O O . THR B 1 337 ? 14.172 -17.797 -17.047 1 97.25 337 THR B O 1
ATOM 6513 N N . ALA B 1 338 ? 15.211 -18.719 -18.812 1 97.12 338 ALA B N 1
ATOM 6514 C CA . ALA B 1 338 ? 15.492 -19.906 -18.016 1 97.12 338 ALA B CA 1
ATOM 6515 C C . ALA B 1 338 ? 16.719 -20.656 -18.562 1 97.12 338 ALA B C 1
ATOM 6517 O O . ALA B 1 338 ? 16.984 -20.609 -19.766 1 97.12 338 ALA B O 1
ATOM 6518 N N . ILE B 1 339 ? 17.422 -21.281 -17.703 1 96.75 339 ILE B N 1
ATOM 6519 C CA . ILE B 1 339 ? 18.5 -22.219 -18.062 1 96.75 339 ILE B CA 1
ATOM 6520 C C . ILE B 1 339 ? 18.234 -23.578 -17.422 1 96.75 339 ILE B C 1
ATOM 6522 O O . ILE B 1 339 ? 18.031 -23.656 -16.203 1 96.75 339 ILE B O 1
ATOM 6526 N N . PHE B 1 340 ? 18.156 -24.594 -18.234 1 96.19 340 PHE B N 1
ATOM 6527 C CA . PHE B 1 340 ? 17.953 -25.969 -17.812 1 96.19 340 PHE B CA 1
ATOM 6528 C C . PHE B 1 340 ? 19.266 -26.75 -17.828 1 96.19 340 PHE B C 1
ATOM 6530 O O . PHE B 1 340 ? 20.031 -26.672 -18.781 1 96.19 340 PHE B O 1
ATOM 6537 N N . ILE B 1 341 ? 19.484 -27.469 -16.766 1 95 341 ILE B N 1
ATOM 6538 C CA . ILE B 1 341 ? 20.703 -28.281 -16.672 1 95 341 ILE B CA 1
ATOM 6539 C C . ILE B 1 341 ? 20.344 -29.703 -16.297 1 95 341 ILE B C 1
ATOM 6541 O O . ILE B 1 341 ? 19.609 -29.938 -15.344 1 95 341 ILE B O 1
ATOM 6545 N N . LEU B 1 342 ? 20.781 -30.656 -17.031 1 94.56 342 LEU B N 1
ATOM 6546 C CA . LEU B 1 342 ? 20.656 -32.062 -16.719 1 94.56 342 LEU B CA 1
ATOM 6547 C C . LEU B 1 342 ? 22.031 -32.719 -16.578 1 94.56 342 LEU B C 1
ATOM 6549 O O . LEU B 1 342 ? 22.781 -32.781 -17.562 1 94.56 342 LEU B O 1
ATOM 6553 N N . LEU B 1 343 ? 22.281 -33.156 -15.422 1 93.19 343 LEU B N 1
ATOM 6554 C CA . LEU B 1 343 ? 23.547 -33.781 -15.133 1 93.19 343 LEU B CA 1
ATOM 6555 C C . LEU B 1 343 ? 23.391 -35.312 -15.023 1 93.19 343 LEU B C 1
ATOM 6557 O O . LEU B 1 343 ? 22.453 -35.781 -14.375 1 93.19 343 LEU B O 1
ATOM 6561 N N . ASN B 1 344 ? 24.203 -36 -15.68 1 91.94 344 ASN B N 1
ATOM 6562 C CA . ASN B 1 344 ? 24.297 -37.469 -15.57 1 91.94 344 ASN B CA 1
ATOM 6563 C C . ASN B 1 344 ? 25.672 -37.906 -15.094 1 91.94 344 ASN B C 1
ATOM 6565 O O . ASN B 1 344 ? 26.641 -37.906 -15.867 1 91.94 344 ASN B O 1
ATOM 6569 N N . SER B 1 345 ? 25.781 -38.281 -13.914 1 89.69 345 SER B N 1
ATOM 6570 C CA . SER B 1 345 ? 27.078 -38.625 -13.312 1 89.69 345 SER B CA 1
ATOM 6571 C C . SER B 1 345 ? 27.609 -39.938 -13.844 1 89.69 345 SER B C 1
ATOM 6573 O O . SER B 1 345 ? 28.828 -40.125 -13.883 1 89.69 345 SER B O 1
ATOM 6575 N N . LYS B 1 346 ? 26.75 -40.844 -14.156 1 90.06 346 LYS B N 1
ATOM 6576 C CA . LYS B 1 346 ? 27.172 -42.125 -14.695 1 90.06 346 LYS B CA 1
ATOM 6577 C C . LYS B 1 346 ? 27.797 -41.969 -16.078 1 90.06 346 LYS B C 1
ATOM 6579 O O . LYS B 1 346 ? 28.875 -42.531 -16.344 1 90.06 346 LYS B O 1
ATOM 6584 N N . GLU B 1 347 ? 27.172 -41.188 -16.875 1 92.31 347 GLU B N 1
ATOM 6585 C CA . GLU B 1 347 ? 27.672 -40.969 -18.234 1 92.31 347 GLU B CA 1
ATOM 6586 C C . GLU B 1 347 ? 28.672 -39.844 -18.281 1 92.31 347 GLU B C 1
ATOM 6588 O O . GLU B 1 347 ? 29.328 -39.625 -19.297 1 92.31 347 GLU B O 1
ATOM 6593 N N . LYS B 1 348 ? 28.75 -39.094 -17.203 1 93.38 348 LYS B N 1
ATOM 6594 C CA . LYS B 1 348 ? 29.625 -37.906 -17.094 1 93.38 348 LYS B CA 1
ATOM 6595 C C . LYS B 1 348 ? 29.312 -36.906 -18.188 1 93.38 348 LYS B C 1
ATOM 6597 O O . LYS B 1 348 ? 30.203 -36.469 -18.891 1 93.38 348 LYS B O 1
ATOM 6602 N N . SER B 1 349 ? 28.141 -36.625 -18.297 1 94.31 349 SER B N 1
ATOM 6603 C CA . SER B 1 349 ? 27.672 -35.688 -19.297 1 94.31 349 SER B CA 1
ATOM 6604 C C . SER B 1 349 ? 26.734 -34.625 -18.703 1 94.31 349 SER B C 1
ATOM 6606 O O . SER B 1 349 ? 26.094 -34.875 -17.672 1 94.31 349 SER B O 1
ATOM 6608 N N . VAL B 1 350 ? 26.734 -33.469 -19.344 1 93.56 350 VAL B N 1
ATOM 6609 C CA . VAL B 1 350 ? 25.859 -32.375 -18.938 1 93.56 350 VAL B CA 1
ATOM 6610 C C . VAL B 1 350 ? 25.141 -31.812 -20.156 1 93.56 350 VAL B C 1
ATOM 6612 O O . VAL B 1 350 ? 25.75 -31.531 -21.188 1 93.56 350 VAL B O 1
ATOM 6615 N N . LYS B 1 351 ? 23.859 -31.734 -20.031 1 95.12 351 LYS B N 1
ATOM 6616 C CA . LYS B 1 351 ? 23.031 -31.078 -21.047 1 95.12 351 LYS B CA 1
ATOM 6617 C C . LYS B 1 351 ? 22.516 -29.734 -20.547 1 95.12 351 LYS B C 1
ATOM 6619 O O . LYS B 1 351 ? 22.062 -29.641 -19.406 1 95.12 351 LYS B O 1
ATOM 6624 N N . ILE B 1 352 ? 22.625 -28.75 -21.391 1 95.44 352 ILE B N 1
ATOM 6625 C CA . ILE B 1 352 ? 22.188 -27.406 -20.984 1 95.44 352 ILE B CA 1
ATOM 6626 C C . ILE B 1 352 ? 21.281 -26.812 -22.062 1 95.44 352 ILE B C 1
ATOM 6628 O O . ILE B 1 352 ? 21.578 -26.938 -23.25 1 95.44 352 ILE B O 1
ATOM 6632 N N . ILE B 1 353 ? 20.219 -26.25 -21.656 1 95.81 353 ILE B N 1
ATOM 6633 C CA . ILE B 1 353 ? 19.391 -25.438 -22.531 1 95.81 353 ILE B CA 1
ATOM 6634 C C . ILE B 1 353 ? 19.281 -24.016 -21.953 1 95.81 353 ILE B C 1
ATOM 6636 O O . ILE B 1 353 ? 18.812 -23.844 -20.812 1 95.81 353 ILE B O 1
ATOM 6640 N N . ASN B 1 354 ? 19.734 -23.062 -22.656 1 96.31 354 ASN B N 1
ATOM 6641 C CA . ASN B 1 354 ? 19.609 -21.656 -22.25 1 96.31 354 ASN B CA 1
ATOM 6642 C C . ASN B 1 354 ? 18.531 -20.938 -23.047 1 96.31 354 ASN B C 1
ATOM 6644 O O . ASN B 1 354 ? 18.75 -20.609 -24.219 1 96.31 354 ASN B O 1
ATOM 6648 N N . ALA B 1 355 ? 17.453 -20.719 -22.438 1 95.81 355 ALA B N 1
ATOM 6649 C CA . ALA B 1 355 ? 16.328 -20.047 -23.094 1 95.81 355 ALA B CA 1
ATOM 6650 C C . ALA B 1 355 ? 16.297 -18.562 -22.75 1 95.81 355 ALA B C 1
ATOM 6652 O O . ALA B 1 355 ? 15.516 -18.125 -21.906 1 95.81 355 ALA B O 1
ATOM 6653 N N . GLY B 1 356 ? 17.109 -17.781 -23.469 1 94.56 356 GLY B N 1
ATOM 6654 C CA . GLY B 1 356 ? 17.125 -16.328 -23.312 1 94.56 356 GLY B CA 1
ATOM 6655 C C . GLY B 1 356 ? 17.672 -15.875 -21.969 1 94.56 356 GLY B C 1
ATOM 6656 O O . GLY B 1 356 ? 17.438 -14.742 -21.547 1 94.56 356 GLY B O 1
ATOM 6657 N N . HIS B 1 357 ? 18.266 -16.734 -21.188 1 94.94 357 HIS B N 1
ATOM 6658 C CA . HIS B 1 357 ? 18.828 -16.391 -19.891 1 94.94 357 HIS B CA 1
ATOM 6659 C C . HIS B 1 357 ? 20.219 -15.797 -20.031 1 94.94 357 HIS B C 1
ATOM 6661 O O . HIS B 1 357 ? 20.797 -15.789 -21.109 1 94.94 357 HIS B O 1
ATOM 6667 N N . ASN B 1 358 ? 20.75 -15.266 -19.016 1 93.19 358 ASN B N 1
ATOM 6668 C CA . ASN B 1 358 ? 22.062 -14.656 -19.016 1 93.19 358 ASN B CA 1
ATOM 6669 C C . ASN B 1 358 ? 23.141 -15.648 -19.438 1 93.19 358 ASN B C 1
ATOM 6671 O O . ASN B 1 358 ? 23 -16.859 -19.234 1 93.19 358 ASN B O 1
ATOM 6675 N N . ASN B 1 359 ? 24.172 -15.07 -20 1 91.19 359 ASN B N 1
ATOM 6676 C CA . ASN B 1 359 ? 25.328 -15.906 -20.312 1 91.19 359 ASN B CA 1
ATOM 6677 C C . ASN B 1 359 ? 25.891 -16.578 -19.047 1 91.19 359 ASN B C 1
ATOM 6679 O O . ASN B 1 359 ? 26.234 -15.891 -18.078 1 91.19 359 ASN B O 1
ATOM 6683 N N . THR B 1 360 ? 25.984 -17.828 -19.094 1 91.19 360 THR B N 1
ATOM 6684 C CA . THR B 1 360 ? 26.359 -18.578 -17.906 1 91.19 360 THR B CA 1
ATOM 6685 C C . THR B 1 360 ? 27.781 -19.109 -18.047 1 91.19 360 THR B C 1
ATOM 6687 O O . THR B 1 360 ? 28.078 -19.875 -18.969 1 91.19 360 THR B O 1
ATOM 6690 N N . PRO B 1 361 ? 28.688 -18.781 -17.109 1 93.31 361 PRO B N 1
ATOM 6691 C CA . PRO B 1 361 ? 30.031 -19.344 -17.125 1 93.31 361 PRO B CA 1
ATOM 6692 C C . PRO B 1 361 ? 30.062 -20.812 -16.75 1 93.31 361 PRO B C 1
ATOM 6694 O O . PRO B 1 361 ? 29.438 -21.219 -15.766 1 93.31 361 PRO B O 1
ATOM 6697 N N . ILE B 1 362 ? 30.828 -21.562 -17.516 1 93.38 362 ILE B N 1
ATOM 6698 C CA . ILE B 1 362 ? 30.969 -23 -17.281 1 93.38 362 ILE B CA 1
ATOM 6699 C C . ILE B 1 362 ? 32.438 -23.391 -17.328 1 93.38 362 ILE B C 1
ATOM 6701 O O . ILE B 1 362 ? 33.188 -22.891 -18.156 1 93.38 362 ILE B O 1
ATOM 6705 N N . PHE B 1 363 ? 32.844 -24.234 -16.406 1 93.38 363 PHE B N 1
ATOM 6706 C CA . PHE B 1 363 ? 34.156 -24.828 -16.406 1 93.38 363 PHE B CA 1
ATOM 6707 C C . PHE B 1 363 ? 34.094 -26.344 -16.578 1 93.38 363 PHE B C 1
ATOM 6709 O O . PHE B 1 363 ? 33.406 -27.016 -15.789 1 93.38 363 PHE B O 1
ATOM 6716 N N . ILE B 1 364 ? 34.688 -26.859 -17.641 1 93.56 364 ILE B N 1
ATOM 6717 C CA . ILE B 1 364 ? 34.75 -28.297 -17.875 1 93.56 364 ILE B CA 1
ATOM 6718 C C . ILE B 1 364 ? 36.219 -28.734 -17.891 1 93.56 364 ILE B C 1
ATOM 6720 O O . ILE B 1 364 ? 36.969 -28.391 -18.812 1 93.56 364 ILE B O 1
ATOM 6724 N N . ASP B 1 365 ? 36.562 -29.484 -16.938 1 93.25 365 ASP B N 1
ATOM 6725 C CA . ASP B 1 365 ? 37.906 -29.984 -16.812 1 93.25 365 ASP B CA 1
ATOM 6726 C C . ASP B 1 365 ? 38.938 -28.844 -16.906 1 93.25 365 ASP B C 1
ATOM 6728 O O . ASP B 1 365 ? 39.906 -28.938 -17.641 1 93.25 365 ASP B O 1
ATOM 6732 N N . GLY B 1 366 ? 38.594 -27.734 -16.281 1 88.06 366 GLY B N 1
ATOM 6733 C CA . GLY B 1 366 ? 39.5 -26.594 -16.188 1 88.06 366 GLY B CA 1
ATOM 6734 C C . GLY B 1 366 ? 39.344 -25.609 -17.328 1 88.06 366 GLY B C 1
ATOM 6735 O O . GLY B 1 366 ? 39.844 -24.5 -17.266 1 88.06 366 GLY B O 1
ATOM 6736 N N . GLU B 1 367 ? 38.656 -26 -18.391 1 92.44 367 GLU B N 1
ATOM 6737 C CA . GLU B 1 367 ? 38.469 -25.125 -19.531 1 92.44 367 GLU B CA 1
ATOM 6738 C C . GLU B 1 367 ? 37.25 -24.234 -19.328 1 92.44 367 GLU B C 1
ATOM 6740 O O . GLU B 1 367 ? 36.156 -24.703 -18.953 1 92.44 367 GLU B O 1
ATOM 6745 N N . TYR B 1 368 ? 37.438 -22.969 -19.547 1 93.81 368 TYR B N 1
ATOM 6746 C CA . TYR B 1 368 ? 36.375 -21.984 -19.406 1 93.81 368 TYR B CA 1
ATOM 6747 C C . TYR B 1 368 ? 35.531 -21.922 -20.672 1 93.81 368 TYR B C 1
ATOM 6749 O O . TYR B 1 368 ? 36.062 -21.766 -21.781 1 93.81 368 TYR B O 1
ATOM 6757 N N . LYS B 1 369 ? 34.25 -22.062 -20.547 1 93.56 369 LYS B N 1
ATOM 6758 C CA . LYS B 1 369 ? 33.25 -21.938 -21.609 1 93.56 369 LYS B CA 1
ATOM 6759 C C . LYS B 1 369 ? 32.094 -21.078 -21.172 1 93.56 369 LYS B C 1
ATOM 6761 O O . LYS B 1 369 ? 31.922 -20.781 -19.984 1 93.56 369 LYS B O 1
ATOM 6766 N N . ILE B 1 370 ? 31.328 -20.594 -22.125 1 93 370 ILE B N 1
ATOM 6767 C CA . ILE B 1 370 ? 30.141 -19.797 -21.844 1 93 370 ILE B CA 1
ATOM 6768 C C . ILE B 1 370 ? 28.922 -20.391 -22.531 1 93 370 ILE B C 1
ATOM 6770 O O . ILE B 1 370 ? 28.953 -20.688 -23.719 1 93 370 ILE B O 1
ATOM 6774 N N . SER B 1 371 ? 27.953 -20.688 -21.766 1 92.12 371 SER B N 1
ATOM 6775 C CA . SER B 1 371 ? 26.672 -21.047 -22.359 1 92.12 371 SER B CA 1
ATOM 6776 C C . SER B 1 371 ? 25.844 -19.797 -22.688 1 92.12 371 SER B C 1
ATOM 6778 O O . SER B 1 371 ? 25.406 -19.078 -21.797 1 92.12 371 SER B O 1
ATOM 6780 N N . LYS B 1 372 ? 25.625 -19.594 -23.938 1 90.75 372 LYS B N 1
ATOM 6781 C CA . LYS B 1 372 ? 24.891 -18.406 -24.406 1 90.75 372 LYS B CA 1
ATOM 6782 C C . LYS B 1 372 ? 23.422 -18.75 -24.672 1 90.75 372 LYS B C 1
ATOM 6784 O O . LYS B 1 372 ? 23.094 -19.891 -24.969 1 90.75 372 LYS B O 1
ATOM 6789 N N . ALA B 1 373 ? 22.625 -17.75 -24.516 1 87.94 373 ALA B N 1
ATOM 6790 C CA . ALA B 1 373 ? 21.203 -17.953 -24.797 1 87.94 373 ALA B CA 1
ATOM 6791 C C . ALA B 1 373 ? 20.984 -18.359 -26.25 1 87.94 373 ALA B C 1
ATOM 6793 O O . ALA B 1 373 ? 21.625 -17.797 -27.156 1 87.94 373 ALA B O 1
ATOM 6794 N N . SER B 1 374 ? 20.312 -19.516 -26.25 1 79.38 374 SER B N 1
ATOM 6795 C CA . SER B 1 374 ? 19.891 -19.984 -27.578 1 79.38 374 SER B CA 1
ATOM 6796 C C . SER B 1 374 ? 18.422 -19.672 -27.828 1 79.38 374 SER B C 1
ATOM 6798 O O . SER B 1 374 ? 17.562 -20.047 -27.047 1 79.38 374 SER B O 1
ATOM 6800 N N . GLY B 1 375 ? 18.172 -18.609 -28.531 1 79.56 375 GLY B N 1
ATOM 6801 C CA . GLY B 1 375 ? 16.797 -18.281 -28.875 1 79.56 375 GLY B CA 1
ATOM 6802 C C . GLY B 1 375 ? 16.188 -17.219 -27.984 1 79.56 375 GLY B C 1
ATOM 6803 O O . GLY B 1 375 ? 16.922 -16.469 -27.328 1 79.56 375 GLY B O 1
ATOM 6804 N N . LEU B 1 376 ? 14.828 -17.25 -27.906 1 90 376 LEU B N 1
ATOM 6805 C CA . LEU B 1 376 ? 14.078 -16.219 -27.172 1 90 376 LEU B CA 1
ATOM 6806 C C . LEU B 1 376 ? 13.695 -16.719 -25.781 1 90 376 LEU B C 1
ATOM 6808 O O . LEU B 1 376 ? 13.68 -17.922 -25.531 1 90 376 LEU B O 1
ATOM 6812 N N . PRO B 1 377 ? 13.516 -15.852 -24.891 1 95.31 377 PRO B N 1
ATOM 6813 C CA . PRO B 1 377 ? 12.914 -16.25 -23.625 1 95.31 377 PRO B CA 1
ATOM 6814 C C . PRO B 1 377 ? 11.625 -17.047 -23.797 1 95.31 377 PRO B C 1
ATOM 6816 O O . PRO B 1 377 ? 11 -17 -24.859 1 95.31 377 PRO B O 1
ATOM 6819 N N . LEU B 1 378 ? 11.32 -17.828 -22.828 1 96.75 378 LEU B N 1
ATOM 6820 C CA . LEU B 1 378 ? 10.125 -18.656 -22.891 1 96.75 378 LEU B CA 1
ATOM 6821 C C . LEU B 1 378 ? 8.859 -17.812 -22.844 1 96.75 378 LEU B C 1
ATOM 6823 O O . LEU B 1 378 ? 8.797 -16.828 -22.109 1 96.75 378 LEU B O 1
ATOM 6827 N N . GLY B 1 379 ? 7.832 -18.188 -23.625 1 94.31 379 GLY B N 1
ATOM 6828 C CA . GLY B 1 379 ? 6.523 -17.547 -23.562 1 94.31 379 GLY B CA 1
ATOM 6829 C C . GLY B 1 379 ? 6.312 -16.5 -24.641 1 94.31 379 GLY B C 1
ATOM 6830 O O . GLY B 1 379 ? 5.195 -16.016 -24.828 1 94.31 379 GLY B O 1
ATOM 6831 N N . ILE B 1 380 ? 7.395 -16.094 -25.344 1 92.06 380 ILE B N 1
ATOM 6832 C CA . ILE B 1 380 ? 7.305 -15.023 -26.344 1 92.06 380 ILE B CA 1
ATOM 6833 C C . ILE B 1 380 ? 6.629 -15.547 -27.609 1 92.06 380 ILE B C 1
ATOM 6835 O O . ILE B 1 380 ? 5.707 -14.914 -28.125 1 92.06 380 ILE B O 1
ATOM 6839 N N . ILE B 1 381 ? 7.086 -16.688 -28.062 1 90.31 381 ILE B N 1
ATOM 6840 C CA . ILE B 1 381 ? 6.496 -17.312 -29.234 1 90.31 381 ILE B CA 1
ATOM 6841 C C . ILE B 1 381 ? 6.18 -18.766 -28.953 1 90.31 381 ILE B C 1
ATOM 6843 O O . ILE B 1 381 ? 6.836 -19.406 -28.125 1 90.31 381 ILE B O 1
ATOM 6847 N N . GLU B 1 382 ? 5.258 -19.328 -29.609 1 87.94 382 GLU B N 1
ATOM 6848 C CA . GLU B 1 382 ? 4.797 -20.688 -29.359 1 87.94 382 GLU B CA 1
ATOM 6849 C C . GLU B 1 382 ? 5.859 -21.703 -29.766 1 87.94 382 GLU B C 1
ATOM 6851 O O . GLU B 1 382 ? 6.086 -22.688 -29.047 1 87.94 382 GLU B O 1
ATOM 6856 N N . GLU B 1 383 ? 6.41 -21.422 -30.906 1 86.62 383 GLU B N 1
ATOM 6857 C CA . GLU B 1 383 ? 7.477 -22.312 -31.344 1 86.62 383 GLU B CA 1
ATOM 6858 C C . GLU B 1 383 ? 8.844 -21.672 -31.156 1 86.62 383 GLU B C 1
ATOM 6860 O O . GLU B 1 383 ? 9.32 -20.938 -32.031 1 86.62 383 GLU B O 1
ATOM 6865 N N . ASN B 1 384 ? 9.461 -21.875 -30.062 1 84.94 384 ASN B N 1
ATOM 6866 C CA . ASN B 1 384 ? 10.766 -21.344 -29.703 1 84.94 384 ASN B CA 1
ATOM 6867 C C . ASN B 1 384 ? 11.883 -22.344 -29.984 1 84.94 384 ASN B C 1
ATOM 6869 O O . ASN B 1 384 ? 11.93 -23.406 -29.359 1 84.94 384 ASN B O 1
ATOM 6873 N N . PRO B 1 385 ? 12.68 -22.094 -30.969 1 85.38 385 PRO B N 1
ATOM 6874 C CA . PRO B 1 385 ? 13.781 -23.031 -31.203 1 85.38 385 PRO B CA 1
ATOM 6875 C C . PRO B 1 385 ? 14.797 -23.047 -30.062 1 85.38 385 PRO B C 1
ATOM 6877 O O . PRO B 1 385 ? 15.375 -22 -29.734 1 85.38 385 PRO B O 1
ATOM 6880 N N . LEU B 1 386 ? 14.883 -24.078 -29.344 1 88.62 386 LEU B N 1
ATOM 6881 C CA . LEU B 1 386 ? 15.828 -24.234 -28.25 1 88.62 386 LEU B CA 1
ATOM 6882 C C . LEU B 1 386 ? 16.953 -25.172 -28.609 1 88.62 386 LEU B C 1
ATOM 6884 O O . LEU B 1 386 ? 16.719 -26.25 -29.172 1 88.62 386 LEU B O 1
ATOM 6888 N N . ILE B 1 387 ? 18.172 -24.703 -28.406 1 91.69 387 ILE B N 1
ATOM 6889 C CA . ILE B 1 387 ? 19.344 -25.516 -28.719 1 91.69 387 ILE B CA 1
ATOM 6890 C C . ILE B 1 387 ? 19.844 -26.203 -27.453 1 91.69 387 ILE B C 1
ATOM 6892 O O . ILE B 1 387 ? 19.953 -25.578 -26.406 1 91.69 387 ILE B O 1
ATOM 6896 N N . VAL B 1 388 ? 20.078 -27.484 -27.562 1 94.06 388 VAL B N 1
ATOM 6897 C CA . VAL B 1 388 ? 20.641 -28.25 -26.453 1 94.06 388 VAL B CA 1
ATOM 6898 C C . VAL B 1 388 ? 22.156 -28.281 -26.562 1 94.06 388 VAL B C 1
ATOM 6900 O O . VAL B 1 388 ? 22.703 -28.688 -27.578 1 94.06 388 VAL B O 1
ATOM 6903 N N . GLU B 1 389 ? 22.797 -27.828 -25.578 1 94.75 389 GLU B N 1
ATOM 6904 C CA . GLU B 1 389 ? 24.25 -27.938 -25.484 1 94.75 389 GLU B CA 1
ATOM 6905 C C . GLU B 1 389 ? 24.656 -29.188 -24.703 1 94.75 389 GLU B C 1
ATOM 6907 O O . GLU B 1 389 ? 24.156 -29.438 -23.609 1 94.75 389 GLU B O 1
ATOM 6912 N N . ASN B 1 390 ? 25.547 -29.922 -25.297 1 94.88 390 ASN B N 1
ATOM 6913 C CA . ASN B 1 390 ? 26.031 -31.141 -24.656 1 94.88 390 ASN B CA 1
ATOM 6914 C C . ASN B 1 390 ? 27.5 -31.016 -24.281 1 94.88 390 ASN B C 1
ATOM 6916 O O . ASN B 1 390 ? 28.344 -30.656 -25.109 1 94.88 390 ASN B O 1
ATOM 6920 N N . TYR B 1 391 ? 27.766 -31.328 -23.047 1 94.44 391 TYR B N 1
ATOM 6921 C CA . TYR B 1 391 ? 29.141 -31.312 -22.562 1 94.44 391 TYR B CA 1
ATOM 6922 C C . TYR B 1 391 ? 29.516 -32.625 -21.906 1 94.44 391 TYR B C 1
ATOM 6924 O O . TYR B 1 391 ? 28.719 -33.188 -21.125 1 94.44 391 TYR B O 1
ATOM 6932 N N . ASN B 1 392 ? 30.641 -33.125 -22.266 1 95.38 392 ASN B N 1
ATOM 6933 C CA . ASN B 1 392 ? 31.219 -34.25 -21.547 1 95.38 392 ASN B CA 1
ATOM 6934 C C . ASN B 1 392 ? 32.406 -33.812 -20.672 1 95.38 392 ASN B C 1
ATOM 6936 O O . ASN B 1 392 ? 33.188 -32.938 -21.062 1 95.38 392 ASN B O 1
ATOM 6940 N N . TYR B 1 393 ? 32.438 -34.375 -19.531 1 92.31 393 TYR B N 1
ATOM 6941 C CA . TYR B 1 393 ? 33.562 -34.062 -18.672 1 92.31 393 TYR B CA 1
ATOM 6942 C C . TYR B 1 393 ? 34.281 -35.312 -18.219 1 92.31 393 TYR B C 1
ATOM 6944 O O . TYR B 1 393 ? 33.719 -36.406 -18.203 1 92.31 393 TYR B O 1
ATOM 6952 N N . LYS B 1 394 ? 35.562 -35.156 -17.875 1 91.94 394 LYS B N 1
ATOM 6953 C CA . LYS B 1 394 ? 36.375 -36.281 -17.406 1 91.94 394 LYS B CA 1
ATOM 6954 C C . LYS B 1 394 ? 36.5 -36.25 -15.883 1 91.94 394 LYS B C 1
ATOM 6956 O O . LYS B 1 394 ? 36.219 -37.25 -15.219 1 91.94 394 LYS B O 1
ATOM 6961 N N . ASP B 1 395 ? 36.906 -35.094 -15.398 1 87.88 395 ASP B N 1
ATOM 6962 C CA . ASP B 1 395 ? 37.25 -35.031 -13.977 1 87.88 395 ASP B CA 1
ATOM 6963 C C . ASP B 1 395 ? 36.312 -34.125 -13.211 1 87.88 395 ASP B C 1
ATOM 6965 O O . ASP B 1 395 ? 35.812 -34.469 -12.141 1 87.88 395 ASP B O 1
ATOM 6969 N N . SER B 1 396 ? 36.188 -32.969 -13.836 1 91 396 SER B N 1
ATOM 6970 C CA . SER B 1 396 ? 35.469 -32 -13.023 1 91 396 SER B CA 1
ATOM 6971 C C . SER B 1 396 ? 34.656 -31.031 -13.891 1 91 396 SER B C 1
ATOM 6973 O O . SER B 1 396 ? 34.969 -30.828 -15.062 1 91 396 SER B O 1
ATOM 6975 N N . PHE B 1 397 ? 33.625 -30.438 -13.312 1 92.5 397 PHE B N 1
ATOM 6976 C CA . PHE B 1 397 ? 32.875 -29.359 -13.922 1 92.5 397 PHE B CA 1
ATOM 6977 C C . PHE B 1 397 ? 32.406 -28.359 -12.875 1 92.5 397 PHE B C 1
ATOM 6979 O O . PHE B 1 397 ? 32.406 -28.656 -11.68 1 92.5 397 PHE B O 1
ATOM 6986 N N . LEU B 1 398 ? 32.156 -27.125 -13.297 1 93.06 398 LEU B N 1
ATOM 6987 C CA . LEU B 1 398 ? 31.578 -26.062 -12.469 1 93.06 398 LEU B CA 1
ATOM 6988 C C . LEU B 1 398 ? 30.609 -25.188 -13.281 1 93.06 398 LEU B C 1
ATOM 6990 O O . LEU B 1 398 ? 30.984 -24.688 -14.344 1 93.06 398 LEU B O 1
ATOM 6994 N N . PHE B 1 399 ? 29.406 -25.109 -12.812 1 93.25 399 PHE B N 1
ATOM 6995 C CA . PHE B 1 399 ? 28.391 -24.234 -13.391 1 93.25 399 PHE B CA 1
ATOM 6996 C C . PHE B 1 399 ? 27.953 -23.188 -12.375 1 93.25 399 PHE B C 1
ATOM 6998 O O . PHE B 1 399 ? 27.609 -23.516 -11.234 1 93.25 399 PHE B O 1
ATOM 7005 N N . VAL B 1 400 ? 27.969 -21.984 -12.797 1 95.06 400 VAL B N 1
ATOM 7006 C CA . VAL B 1 400 ? 27.453 -20.922 -11.938 1 95.06 400 VAL B CA 1
ATOM 7007 C C . VAL B 1 400 ? 26.375 -20.141 -12.688 1 95.06 400 VAL B C 1
ATOM 7009 O O . VAL B 1 400 ? 26.672 -19.281 -13.516 1 95.06 400 VAL B O 1
ATOM 7012 N N . THR B 1 401 ? 25.125 -20.469 -12.406 1 96.12 401 THR B N 1
ATOM 7013 C CA . THR B 1 401 ? 24 -19.75 -13 1 96.12 401 THR B CA 1
ATOM 7014 C C . THR B 1 401 ? 23.562 -18.609 -12.078 1 96.12 401 THR B C 1
ATOM 7016 O O . THR B 1 401 ? 23.656 -18.719 -10.859 1 96.12 401 THR B O 1
ATOM 7019 N N . TYR B 1 402 ? 23.062 -17.562 -12.703 1 96.62 402 TYR B N 1
ATOM 7020 C CA . TYR B 1 402 ? 22.719 -16.375 -11.938 1 96.62 402 TYR B CA 1
ATOM 7021 C C . TYR B 1 402 ? 21.625 -15.57 -12.641 1 96.62 402 TYR B C 1
ATOM 7023 O O . TYR B 1 402 ? 21.391 -15.766 -13.836 1 96.62 402 TYR B O 1
ATOM 7031 N N . THR B 1 403 ? 20.953 -14.75 -11.953 1 96.19 403 THR B N 1
ATOM 7032 C CA . THR B 1 403 ? 20 -13.812 -12.531 1 96.19 403 THR B CA 1
ATOM 7033 C C . THR B 1 403 ? 20.641 -12.43 -12.672 1 96.19 403 THR B C 1
ATOM 7035 O O . THR B 1 403 ? 21.688 -12.156 -12.086 1 96.19 403 THR B O 1
ATOM 7038 N N . ASP B 1 404 ? 20 -11.586 -13.445 1 94.62 404 ASP B N 1
ATOM 7039 C CA . ASP B 1 404 ? 20.594 -10.305 -13.797 1 94.62 404 ASP B CA 1
ATOM 7040 C C . ASP B 1 404 ? 20.641 -9.367 -12.594 1 94.62 404 ASP B C 1
ATOM 7042 O O . ASP B 1 404 ? 21.328 -8.352 -12.609 1 94.62 404 ASP B O 1
ATOM 7046 N N . GLY B 1 405 ? 20.016 -9.711 -11.539 1 94.5 405 GLY B N 1
ATOM 7047 C CA . GLY B 1 405 ? 20.109 -8.93 -10.312 1 94.5 405 GLY B CA 1
ATOM 7048 C C . GLY B 1 405 ? 21.531 -8.844 -9.766 1 94.5 405 GLY B C 1
ATOM 7049 O O . GLY B 1 405 ? 21.844 -7.941 -9 1 94.5 405 GLY B O 1
ATOM 7050 N N . ILE B 1 406 ? 22.344 -9.812 -10.133 1 95.12 406 ILE B N 1
ATOM 7051 C CA . ILE B 1 406 ? 23.734 -9.812 -9.711 1 95.12 406 ILE B CA 1
ATOM 7052 C C . ILE B 1 406 ? 24.531 -8.836 -10.578 1 95.12 406 ILE B C 1
ATOM 7054 O O . ILE B 1 406 ? 25.141 -7.895 -10.055 1 95.12 406 ILE B O 1
ATOM 7058 N N . THR B 1 407 ? 24.453 -8.953 -11.852 1 95.62 407 THR B N 1
ATOM 7059 C CA . THR B 1 407 ? 25.266 -8.148 -12.758 1 95.62 407 THR B CA 1
ATOM 7060 C C . THR B 1 407 ? 24.719 -6.723 -12.844 1 95.62 407 THR B C 1
ATOM 7062 O O . THR B 1 407 ? 25.469 -5.777 -13.094 1 95.62 407 THR B O 1
ATOM 7065 N N . GLU B 1 408 ? 23.438 -6.551 -12.625 1 95.19 408 GLU B N 1
ATOM 7066 C CA . GLU B 1 408 ? 22.828 -5.234 -12.766 1 95.19 408 GLU B CA 1
ATOM 7067 C C . GLU B 1 408 ? 22.672 -4.551 -11.406 1 95.19 408 GLU B C 1
ATOM 7069 O O . GLU B 1 408 ? 22.047 -3.492 -11.305 1 95.19 408 GLU B O 1
ATOM 7074 N N . ALA B 1 409 ? 23.172 -5.199 -10.414 1 95.06 409 ALA B N 1
ATOM 7075 C CA . ALA B 1 409 ? 23.156 -4.539 -9.109 1 95.06 409 ALA B CA 1
ATOM 7076 C C . ALA B 1 409 ? 23.875 -3.195 -9.164 1 95.06 409 ALA B C 1
ATOM 7078 O O . ALA B 1 409 ? 24.969 -3.094 -9.711 1 95.06 409 ALA B O 1
ATOM 7079 N N . ARG B 1 410 ? 23.312 -2.156 -8.617 1 94.19 410 ARG B N 1
ATOM 7080 C CA . ARG B 1 410 ? 23.844 -0.802 -8.734 1 94.19 410 ARG B CA 1
ATOM 7081 C C . ARG B 1 410 ? 24.328 -0.28 -7.391 1 94.19 410 ARG B C 1
ATOM 7083 O O . ARG B 1 410 ? 23.703 -0.518 -6.359 1 94.19 410 ARG B O 1
ATOM 7090 N N . ASN B 1 411 ? 25.391 0.406 -7.457 1 93.38 411 ASN B N 1
ATOM 7091 C CA . ASN B 1 411 ? 25.891 1.071 -6.258 1 93.38 411 ASN B CA 1
ATOM 7092 C C . ASN B 1 411 ? 25.328 2.479 -6.117 1 93.38 411 ASN B C 1
ATOM 7094 O O . ASN B 1 411 ? 24.469 2.889 -6.91 1 93.38 411 ASN B O 1
ATOM 7098 N N . GLY B 1 412 ? 25.797 3.176 -5.121 1 91 412 GLY B N 1
ATOM 7099 C CA . GLY B 1 412 ? 25.281 4.508 -4.832 1 91 412 GLY B CA 1
ATOM 7100 C C . GLY B 1 412 ? 25.5 5.484 -5.973 1 91 412 GLY B C 1
ATOM 7101 O O . GLY B 1 412 ? 24.719 6.43 -6.141 1 91 412 GLY B O 1
ATOM 7102 N N . ALA B 1 413 ? 26.438 5.254 -6.758 1 92.12 413 ALA B N 1
ATOM 7103 C CA . ALA B 1 413 ? 26.766 6.133 -7.879 1 92.12 413 ALA B CA 1
ATOM 7104 C C . ALA B 1 413 ? 25.984 5.742 -9.125 1 92.12 413 ALA B C 1
ATOM 7106 O O . ALA B 1 413 ? 26.016 6.453 -10.133 1 92.12 413 ALA B O 1
ATOM 7107 N N . GLY B 1 414 ? 25.328 4.578 -9.156 1 92.25 414 GLY B N 1
ATOM 7108 C CA . GLY B 1 414 ? 24.531 4.137 -10.281 1 92.25 414 GLY B CA 1
ATOM 7109 C C . GLY B 1 414 ? 25.25 3.156 -11.188 1 92.25 414 GLY B C 1
ATOM 7110 O O . GLY B 1 414 ? 24.703 2.711 -12.195 1 92.25 414 GLY B O 1
ATOM 7111 N N . ASP B 1 415 ? 26.5 2.889 -10.82 1 94 415 ASP B N 1
ATOM 7112 C CA . ASP B 1 415 ? 27.25 1.914 -11.609 1 94 415 ASP B CA 1
ATOM 7113 C C . ASP B 1 415 ? 26.75 0.494 -11.344 1 94 415 ASP B C 1
ATOM 7115 O O . ASP B 1 415 ? 26.406 0.153 -10.211 1 94 415 ASP B O 1
ATOM 7119 N N . GLU B 1 416 ? 26.797 -0.296 -12.383 1 96.38 416 GLU B N 1
ATOM 7120 C CA . GLU B 1 416 ? 26.359 -1.683 -12.234 1 96.38 416 GLU B CA 1
ATOM 7121 C C . GLU B 1 416 ? 27.547 -2.596 -11.906 1 96.38 416 GLU B C 1
ATOM 7123 O O . GLU B 1 416 ? 28.688 -2.271 -12.211 1 96.38 416 GLU B O 1
ATOM 7128 N N . PHE B 1 417 ? 27.406 -3.674 -11.227 1 95.44 417 PHE B N 1
ATOM 7129 C CA . PHE B 1 417 ? 28.422 -4.66 -10.875 1 95.44 417 PHE B CA 1
ATOM 7130 C C . PHE B 1 417 ? 29.047 -5.25 -12.133 1 95.44 417 PHE B C 1
ATOM 7132 O O . PHE B 1 417 ? 30.281 -5.383 -12.219 1 95.44 417 PHE B O 1
ATOM 7139 N N . GLU B 1 418 ? 28.203 -5.551 -13.219 1 93.62 418 GLU B N 1
ATOM 7140 C CA . GLU B 1 418 ? 28.578 -5.957 -14.57 1 93.62 418 GLU B CA 1
ATOM 7141 C C . GLU B 1 418 ? 29.109 -7.391 -14.586 1 93.62 418 GLU B C 1
ATOM 7143 O O . GLU B 1 418 ? 29.484 -7.93 -13.547 1 93.62 418 GLU B O 1
ATOM 7148 N N . TYR B 1 419 ? 29.094 -7.988 -15.68 1 94.44 419 TYR B N 1
ATOM 7149 C CA . TYR B 1 419 ? 29.469 -9.383 -15.891 1 94.44 419 TYR B CA 1
ATOM 7150 C C . TYR B 1 419 ? 30.969 -9.578 -15.672 1 94.44 419 TYR B C 1
ATOM 7152 O O . TYR B 1 419 ? 31.391 -10.625 -15.172 1 94.44 419 TYR B O 1
ATOM 7160 N N . GLU B 1 420 ? 31.734 -8.664 -15.977 1 94.12 420 GLU B N 1
ATOM 7161 C CA . GLU B 1 420 ? 33.188 -8.789 -15.898 1 94.12 420 GLU B CA 1
ATOM 7162 C C . GLU B 1 420 ? 33.656 -9.047 -14.469 1 94.12 420 GLU B C 1
ATOM 7164 O O . GLU B 1 420 ? 34.531 -9.883 -14.234 1 94.12 420 GLU B O 1
ATOM 7169 N N . ARG B 1 421 ? 33.125 -8.344 -13.555 1 95.25 421 ARG B N 1
ATOM 7170 C CA . ARG B 1 421 ? 33.5 -8.531 -12.156 1 95.25 421 ARG B CA 1
ATOM 7171 C C . ARG B 1 421 ? 33.094 -9.922 -11.672 1 95.25 421 ARG B C 1
ATOM 7173 O O . ARG B 1 421 ? 33.844 -10.578 -10.945 1 95.25 421 ARG B O 1
ATOM 7180 N N . LEU B 1 422 ? 31.938 -10.352 -12.086 1 95.25 422 LEU B N 1
ATOM 7181 C CA . LEU B 1 422 ? 31.453 -11.68 -11.734 1 95.25 422 LEU B CA 1
ATOM 7182 C C . LEU B 1 422 ? 32.375 -12.766 -12.297 1 95.25 422 LEU B C 1
ATOM 7184 O O . LEU B 1 422 ? 32.75 -13.688 -11.578 1 95.25 422 LEU B O 1
ATOM 7188 N N . GLU B 1 423 ? 32.656 -12.641 -13.562 1 93.5 423 GLU B N 1
ATOM 7189 C CA . GLU B 1 423 ? 33.5 -13.609 -14.242 1 93.5 423 GLU B CA 1
ATOM 7190 C C . GLU B 1 423 ? 34.875 -13.711 -13.555 1 93.5 423 GLU B C 1
ATOM 7192 O O . GLU B 1 423 ? 35.375 -14.812 -13.336 1 93.5 423 GLU B O 1
ATOM 7197 N N . LYS B 1 424 ? 35.438 -12.586 -13.227 1 94.19 424 LYS B N 1
ATOM 7198 C CA . LYS B 1 424 ? 36.719 -12.547 -12.555 1 94.19 424 LYS B CA 1
ATOM 7199 C C . LYS B 1 424 ? 36.688 -13.281 -11.219 1 94.19 424 LYS B C 1
ATOM 7201 O O . LYS B 1 424 ? 37.594 -14.039 -10.883 1 94.19 424 LYS B O 1
ATOM 7206 N N . LEU B 1 425 ? 35.656 -13.047 -10.508 1 94.25 425 LEU B N 1
ATOM 7207 C CA . LEU B 1 425 ? 35.5 -13.656 -9.195 1 94.25 425 LEU B CA 1
ATOM 7208 C C . LEU B 1 425 ? 35.375 -15.172 -9.32 1 94.25 425 LEU B C 1
ATOM 7210 O O . LEU B 1 425 ? 35.969 -15.906 -8.531 1 94.25 425 LEU B O 1
ATOM 7214 N N . ILE B 1 426 ? 34.594 -15.648 -10.258 1 93.56 426 ILE B N 1
ATOM 7215 C CA . ILE B 1 426 ? 34.375 -17.078 -10.461 1 93.56 426 ILE B CA 1
ATOM 7216 C C . ILE B 1 426 ? 35.688 -17.75 -10.867 1 93.56 426 ILE B C 1
ATOM 7218 O O . ILE B 1 426 ? 36.062 -18.812 -10.367 1 93.56 426 ILE B O 1
ATOM 7222 N N . LYS B 1 427 ? 36.469 -17.141 -11.734 1 92.88 427 LYS B N 1
ATOM 7223 C CA . LYS B 1 427 ? 37.75 -17.656 -12.227 1 92.88 427 LYS B CA 1
ATOM 7224 C C . LYS B 1 427 ? 38.75 -17.797 -11.086 1 92.88 427 LYS B C 1
ATOM 7226 O O . LYS B 1 427 ? 39.562 -18.719 -11.078 1 92.88 427 LYS B O 1
ATOM 7231 N N . GLN B 1 428 ? 38.625 -16.938 -10.133 1 92.19 428 GLN B N 1
ATOM 7232 C CA . GLN B 1 428 ? 39.562 -16.922 -9.016 1 92.19 428 GLN B CA 1
ATOM 7233 C C . GLN B 1 428 ? 39.219 -18 -7.996 1 92.19 428 GLN B C 1
ATOM 7235 O O . GLN B 1 428 ? 40.094 -18.438 -7.234 1 92.19 428 GLN B O 1
ATOM 7240 N N . LYS B 1 429 ? 38.031 -18.406 -8.055 1 89.56 429 LYS B N 1
ATOM 7241 C CA . LYS B 1 429 ? 37.562 -19.266 -6.961 1 89.56 429 LYS B CA 1
ATOM 7242 C C . LYS B 1 429 ? 37.156 -20.641 -7.469 1 89.56 429 LYS B C 1
ATOM 7244 O O . LYS B 1 429 ? 36.375 -21.344 -6.82 1 89.56 429 LYS B O 1
ATOM 7249 N N . THR B 1 430 ? 37.625 -21.109 -8.57 1 87.75 430 THR B N 1
ATOM 7250 C CA . THR B 1 430 ? 37.188 -22.328 -9.227 1 87.75 430 THR B CA 1
ATOM 7251 C C . THR B 1 430 ? 37.5 -23.547 -8.367 1 87.75 430 THR B C 1
ATOM 7253 O O . THR B 1 430 ? 36.844 -24.594 -8.469 1 87.75 430 THR B O 1
ATOM 7256 N N . GLN B 1 431 ? 38.5 -23.422 -7.508 1 85.44 431 GLN B N 1
ATOM 7257 C CA . GLN B 1 431 ? 38.969 -24.578 -6.75 1 85.44 431 GLN B CA 1
ATOM 7258 C C . GLN B 1 431 ? 38.344 -24.609 -5.359 1 85.44 431 GLN B C 1
ATOM 7260 O O . GLN B 1 431 ? 38.531 -25.594 -4.621 1 85.44 431 GLN B O 1
ATOM 7265 N N . GLU B 1 432 ? 37.594 -23.641 -5.039 1 88.5 432 GLU B N 1
ATOM 7266 C CA . GLU B 1 432 ? 37 -23.562 -3.715 1 88.5 432 GLU B CA 1
ATOM 7267 C C . GLU B 1 432 ? 35.688 -24.359 -3.658 1 88.5 432 GLU B C 1
ATOM 7269 O O . GLU B 1 432 ? 35.188 -24.812 -4.688 1 88.5 432 GLU B O 1
ATOM 7274 N N . ASN B 1 433 ? 35.281 -24.578 -2.432 1 88.62 433 ASN B N 1
ATOM 7275 C CA . ASN B 1 433 ? 34 -25.234 -2.25 1 88.62 433 ASN B CA 1
ATOM 7276 C C . ASN B 1 433 ? 32.844 -24.359 -2.727 1 88.62 433 ASN B C 1
ATOM 7278 O O . ASN B 1 433 ? 32.969 -23.141 -2.779 1 88.62 433 ASN B O 1
ATOM 7282 N N . MET B 1 434 ? 31.766 -24.984 -3.064 1 87.62 434 MET B N 1
ATOM 7283 C CA . MET B 1 434 ? 30.641 -24.297 -3.701 1 87.62 434 MET B CA 1
ATOM 7284 C C . MET B 1 434 ? 30.062 -23.219 -2.779 1 87.62 434 MET B C 1
ATOM 7286 O O . MET B 1 434 ? 29.672 -22.156 -3.24 1 87.62 434 MET B O 1
ATOM 7290 N N . ASP B 1 435 ? 29.969 -23.516 -1.541 1 90.25 435 ASP B N 1
ATOM 7291 C CA . ASP B 1 435 ? 29.438 -22.547 -0.583 1 90.25 435 ASP B CA 1
ATOM 7292 C C . ASP B 1 435 ? 30.312 -21.281 -0.539 1 90.25 435 ASP B C 1
ATOM 7294 O O . ASP B 1 435 ? 29.781 -20.172 -0.429 1 90.25 435 ASP B O 1
ATOM 7298 N N . VAL B 1 436 ? 31.547 -21.531 -0.639 1 91.62 436 VAL B N 1
ATOM 7299 C CA . VAL B 1 436 ? 32.5 -20.422 -0.609 1 91.62 436 VAL B CA 1
ATOM 7300 C C . VAL B 1 436 ? 32.344 -19.578 -1.877 1 91.62 436 VAL B C 1
ATOM 7302 O O . VAL B 1 436 ? 32.375 -18.344 -1.823 1 91.62 436 VAL B O 1
ATOM 7305 N N . ILE B 1 437 ? 32.188 -20.281 -2.977 1 91.44 437 ILE B N 1
ATOM 7306 C CA . ILE B 1 437 ? 32.031 -19.578 -4.25 1 91.44 437 ILE B CA 1
ATOM 7307 C C . ILE B 1 437 ? 30.812 -18.688 -4.195 1 91.44 437 ILE B C 1
ATOM 7309 O O . ILE B 1 437 ? 30.891 -17.484 -4.484 1 91.44 437 ILE B O 1
ATOM 7313 N N . VAL B 1 438 ? 29.656 -19.219 -3.787 1 94.44 438 VAL B N 1
ATOM 7314 C CA . VAL B 1 438 ? 28.391 -18.5 -3.748 1 94.44 438 VAL B CA 1
ATOM 7315 C C . VAL B 1 438 ? 28.484 -17.344 -2.744 1 94.44 438 VAL B C 1
ATOM 7317 O O . VAL B 1 438 ? 28.125 -16.219 -3.053 1 94.44 438 VAL B O 1
ATOM 7320 N N . LYS B 1 439 ? 29 -17.578 -1.588 1 95.12 439 LYS B N 1
ATOM 7321 C CA . LYS B 1 439 ? 29.141 -16.562 -0.548 1 95.12 439 LYS B CA 1
ATOM 7322 C C . LYS B 1 439 ? 30.047 -15.438 -1.005 1 95.12 439 LYS B C 1
ATOM 7324 O O . LYS B 1 439 ? 29.766 -14.266 -0.743 1 95.12 439 LYS B O 1
ATOM 7329 N N . SER B 1 440 ? 31.109 -15.852 -1.66 1 95.31 440 SER B N 1
ATOM 7330 C CA . SER B 1 440 ? 32.062 -14.859 -2.129 1 95.31 440 SER B CA 1
ATOM 7331 C C . SER B 1 440 ? 31.438 -13.906 -3.141 1 95.31 440 SER B C 1
ATOM 7333 O O . SER B 1 440 ? 31.703 -12.711 -3.133 1 95.31 440 SER B O 1
ATOM 7335 N N . ILE B 1 441 ? 30.688 -14.453 -3.957 1 95.75 441 ILE B N 1
ATOM 7336 C CA . ILE B 1 441 ? 30.031 -13.641 -4.973 1 95.75 441 ILE B CA 1
ATOM 7337 C C . ILE B 1 441 ? 29.047 -12.68 -4.305 1 95.75 441 ILE B C 1
ATOM 7339 O O . ILE B 1 441 ? 29.047 -11.477 -4.598 1 95.75 441 ILE B O 1
ATOM 7343 N N . ILE B 1 442 ? 28.234 -13.172 -3.387 1 96.19 442 ILE B N 1
ATOM 7344 C CA . ILE B 1 442 ? 27.219 -12.359 -2.719 1 96.19 442 ILE B CA 1
ATOM 7345 C C . ILE B 1 442 ? 27.891 -11.258 -1.9 1 96.19 442 ILE B C 1
ATOM 7347 O O . ILE B 1 442 ? 27.453 -10.109 -1.905 1 96.19 442 ILE B O 1
ATOM 7351 N N . GLU B 1 443 ? 28.938 -11.625 -1.261 1 96.12 443 GLU B N 1
ATOM 7352 C CA . GLU B 1 443 ? 29.688 -10.648 -0.476 1 96.12 443 GLU B CA 1
ATOM 7353 C C . GLU B 1 443 ? 30.266 -9.555 -1.367 1 96.12 443 GLU B C 1
ATOM 7355 O O . GLU B 1 443 ? 30.281 -8.383 -0.993 1 96.12 443 GLU B O 1
ATOM 7360 N N . ALA B 1 444 ? 30.797 -10 -2.48 1 96.19 444 ALA B N 1
ATOM 7361 C CA . ALA B 1 444 ? 31.359 -9.039 -3.424 1 96.19 444 ALA B CA 1
ATOM 7362 C C . ALA B 1 444 ? 30.297 -8.07 -3.922 1 96.19 444 ALA B C 1
ATOM 7364 O O . ALA B 1 444 ? 30.531 -6.867 -4.039 1 96.19 444 ALA B O 1
ATOM 7365 N N . VAL B 1 445 ? 29.141 -8.555 -4.258 1 96 445 VAL B N 1
ATOM 7366 C CA . VAL B 1 445 ? 28.016 -7.734 -4.723 1 96 445 VAL B CA 1
ATOM 7367 C C . VAL B 1 445 ? 27.578 -6.773 -3.617 1 96 445 VAL B C 1
ATOM 7369 O O . VAL B 1 445 ? 27.391 -5.582 -3.863 1 96 445 VAL B O 1
ATOM 7372 N N . ASP B 1 446 ? 27.438 -7.301 -2.438 1 95.75 446 ASP B N 1
ATOM 7373 C CA . ASP B 1 446 ? 27.016 -6.492 -1.297 1 95.75 446 ASP B CA 1
ATOM 7374 C C . ASP B 1 446 ? 28.016 -5.367 -1.026 1 95.75 446 ASP B C 1
ATOM 7376 O O . ASP B 1 446 ? 27.625 -4.246 -0.707 1 95.75 446 ASP B O 1
ATOM 7380 N N . ASP B 1 447 ? 29.25 -5.734 -1.093 1 95.31 447 ASP B N 1
ATOM 7381 C CA . ASP B 1 447 ? 30.297 -4.746 -0.878 1 95.31 447 ASP B CA 1
ATOM 7382 C C . ASP B 1 447 ? 30.266 -3.664 -1.953 1 95.31 447 ASP B C 1
ATOM 7384 O O . ASP B 1 447 ? 30.609 -2.512 -1.693 1 95.31 447 ASP B O 1
ATOM 7388 N N . PHE B 1 448 ? 29.938 -4.066 -3.115 1 95 448 PHE B N 1
ATOM 7389 C CA . PHE B 1 448 ? 29.844 -3.141 -4.238 1 95 448 PHE B CA 1
ATOM 7390 C C . PHE B 1 448 ? 28.656 -2.201 -4.078 1 95 448 PHE B C 1
ATOM 7392 O O . PHE B 1 448 ? 28.781 -0.996 -4.312 1 95 448 PHE B O 1
ATOM 7399 N N . VAL B 1 449 ? 27.516 -2.76 -3.762 1 93.19 449 VAL B N 1
ATOM 7400 C CA . VAL B 1 449 ? 26.25 -2.018 -3.688 1 93.19 449 VAL B CA 1
ATOM 7401 C C . VAL B 1 449 ? 26.234 -1.169 -2.42 1 93.19 449 VAL B C 1
ATOM 7403 O O . VAL B 1 449 ? 25.703 -0.055 -2.42 1 93.19 449 VAL B O 1
ATOM 7406 N N . LYS B 1 450 ? 26.734 -1.678 -1.342 1 91.75 450 LYS B N 1
ATOM 7407 C CA . LYS B 1 450 ? 26.766 -1.022 -0.038 1 91.75 450 LYS B CA 1
ATOM 7408 C C . LYS B 1 450 ? 25.359 -0.678 0.439 1 91.75 450 LYS B C 1
ATOM 7410 O O . LYS B 1 450 ? 24.484 -1.548 0.494 1 91.75 450 LYS B O 1
ATOM 7415 N N . GLU B 1 451 ? 25.031 0.588 0.574 1 86 451 GLU B N 1
ATOM 7416 C CA . GLU B 1 451 ? 23.75 0.969 1.17 1 86 451 GLU B CA 1
ATOM 7417 C C . GLU B 1 451 ? 22.703 1.229 0.098 1 86 451 GLU B C 1
ATOM 7419 O O . GLU B 1 451 ? 21.562 1.584 0.411 1 86 451 GLU B O 1
ATOM 7424 N N . ALA B 1 452 ? 23.109 1.023 -1.056 1 88.12 452 ALA B N 1
ATOM 7425 C CA . ALA B 1 452 ? 22.141 1.244 -2.127 1 88.12 452 ALA B CA 1
ATOM 7426 C C . ALA B 1 452 ? 21.031 0.193 -2.092 1 88.12 452 ALA B C 1
ATOM 7428 O O . ALA B 1 452 ? 21.281 -0.979 -1.808 1 88.12 452 ALA B O 1
ATOM 7429 N N . PRO B 1 453 ? 19.828 0.604 -2.355 1 86.12 453 PRO B N 1
ATOM 7430 C CA . PRO B 1 453 ? 18.719 -0.361 -2.305 1 86.12 453 PRO B CA 1
ATOM 7431 C C . PRO B 1 453 ? 18.797 -1.396 -3.424 1 86.12 453 PRO B C 1
ATOM 7433 O O . PRO B 1 453 ? 19.234 -1.083 -4.531 1 86.12 453 PRO B O 1
ATOM 7436 N N . GLN B 1 454 ? 18.406 -2.621 -3.096 1 88.44 454 GLN B N 1
ATOM 7437 C CA . GLN B 1 454 ? 18.312 -3.684 -4.094 1 88.44 454 GLN B CA 1
ATOM 7438 C C . GLN B 1 454 ? 17.172 -3.428 -5.07 1 88.44 454 GLN B C 1
ATOM 7440 O O . GLN B 1 454 ? 16.047 -3.18 -4.652 1 88.44 454 GLN B O 1
ATOM 7445 N N . HIS B 1 455 ? 17.406 -3.506 -6.34 1 85.88 455 HIS B N 1
ATOM 7446 C CA . HIS B 1 455 ? 16.422 -3.143 -7.348 1 85.88 455 HIS B CA 1
ATOM 7447 C C . HIS B 1 455 ? 15.789 -4.383 -7.969 1 85.88 455 HIS B C 1
ATOM 7449 O O . HIS B 1 455 ? 14.664 -4.324 -8.469 1 85.88 455 HIS B O 1
ATOM 7455 N N . ASP B 1 456 ? 16.531 -5.465 -8.047 1 91.19 456 ASP B N 1
ATOM 7456 C CA . ASP B 1 456 ? 16.047 -6.684 -8.688 1 91.19 456 ASP B CA 1
ATOM 7457 C C . ASP B 1 456 ? 16.344 -7.91 -7.82 1 91.19 456 ASP B C 1
ATOM 7459 O O . ASP B 1 456 ? 17.203 -7.867 -6.941 1 91.19 456 ASP B O 1
ATOM 7463 N N . ASP B 1 457 ? 15.594 -8.969 -8.156 1 93.56 457 ASP B N 1
ATOM 7464 C CA . ASP B 1 457 ? 15.852 -10.211 -7.441 1 93.56 457 ASP B CA 1
ATOM 7465 C C . ASP B 1 457 ? 17.266 -10.719 -7.723 1 93.56 457 ASP B C 1
ATOM 7467 O O . ASP B 1 457 ? 17.812 -10.477 -8.797 1 93.56 457 ASP B O 1
ATOM 7471 N N . THR B 1 458 ? 17.859 -11.359 -6.734 1 95 458 THR B N 1
ATOM 7472 C CA . THR B 1 458 ? 19.203 -11.922 -6.867 1 95 458 THR B CA 1
ATOM 7473 C C . THR B 1 458 ? 19.203 -13.414 -6.57 1 95 458 THR B C 1
ATOM 7475 O O . THR B 1 458 ? 18.875 -13.828 -5.453 1 95 458 THR B O 1
ATOM 7478 N N . THR B 1 459 ? 19.469 -14.188 -7.547 1 95.62 459 THR B N 1
ATOM 7479 C CA . THR B 1 459 ? 19.516 -15.641 -7.375 1 95.62 459 THR B CA 1
ATOM 7480 C C . THR B 1 459 ? 20.812 -16.203 -7.977 1 95.62 459 THR B C 1
ATOM 7482 O O . THR B 1 459 ? 21.25 -15.773 -9.039 1 95.62 459 THR B O 1
ATOM 7485 N N . LEU B 1 460 ? 21.438 -17.078 -7.25 1 95.75 460 LEU B N 1
ATOM 7486 C CA . LEU B 1 460 ? 22.625 -17.812 -7.684 1 95.75 460 LEU B CA 1
ATOM 7487 C C . LEU B 1 460 ? 22.453 -19.312 -7.461 1 95.75 460 LEU B C 1
ATOM 7489 O O . LEU B 1 460 ? 21.969 -19.734 -6.414 1 95.75 460 LEU B O 1
ATOM 7493 N N . LEU B 1 461 ? 22.734 -20.062 -8.469 1 94.75 461 LEU B N 1
ATOM 7494 C CA . LEU B 1 461 ? 22.766 -21.516 -8.367 1 94.75 461 LEU B CA 1
ATOM 7495 C C . LEU B 1 461 ? 24.078 -22.062 -8.938 1 94.75 461 LEU B C 1
ATOM 7497 O O . LEU B 1 461 ? 24.359 -21.891 -10.125 1 94.75 461 LEU B O 1
ATOM 7501 N N . ALA B 1 462 ? 24.859 -22.672 -8.117 1 93.88 462 ALA B N 1
ATOM 7502 C CA . ALA B 1 462 ? 26.156 -23.219 -8.523 1 93.88 462 ALA B CA 1
ATOM 7503 C C . ALA B 1 462 ? 26.203 -24.734 -8.328 1 93.88 462 ALA B C 1
ATOM 7505 O O . ALA B 1 462 ? 25.703 -25.25 -7.324 1 93.88 462 ALA B O 1
ATOM 7506 N N . ILE B 1 463 ? 26.703 -25.422 -9.297 1 92.75 463 ILE B N 1
ATOM 7507 C CA . ILE B 1 463 ? 26.844 -26.875 -9.266 1 92.75 463 ILE B CA 1
ATOM 7508 C C . ILE B 1 463 ? 28.266 -27.266 -9.641 1 92.75 463 ILE B C 1
ATOM 7510 O O . ILE B 1 463 ? 28.812 -26.781 -10.633 1 92.75 463 ILE B O 1
ATOM 7514 N N . LYS B 1 464 ? 28.844 -28.141 -8.836 1 91.31 464 LYS B N 1
ATOM 7515 C CA . LYS B 1 464 ? 30.234 -28.547 -9.062 1 91.31 464 LYS B CA 1
ATOM 7516 C C . LYS B 1 464 ? 30.422 -30.031 -8.812 1 91.31 464 LYS B C 1
ATOM 7518 O O . LYS B 1 464 ? 29.734 -30.625 -7.977 1 91.31 464 LYS B O 1
ATOM 7523 N N . SER B 1 465 ? 31.359 -30.578 -9.578 1 87.44 465 SER B N 1
ATOM 7524 C CA . SER B 1 465 ? 31.797 -31.938 -9.289 1 87.44 465 SER B CA 1
ATOM 7525 C C . SER B 1 465 ? 33 -31.938 -8.344 1 87.44 465 SER B C 1
ATOM 7527 O O . SER B 1 465 ? 33.719 -30.953 -8.258 1 87.44 465 SER B O 1
ATOM 7529 N N . TYR B 1 466 ? 33.094 -32.938 -7.5 1 76.06 466 TYR B N 1
ATOM 7530 C CA . TYR B 1 466 ? 34.344 -33.094 -6.727 1 76.06 466 TYR B CA 1
ATOM 7531 C C . TYR B 1 466 ? 34.875 -34.5 -6.836 1 76.06 466 TYR B C 1
ATOM 7533 O O . TYR B 1 466 ? 34.094 -35.438 -7.125 1 76.06 466 TYR B O 1
#